Protein AF-0000000083312911 (afdb_homodimer)

Foldseek 3Di:
DCPPPPPDDPPPDPPPDDPDPPPPPCPPPPDDDDPDDDDPPDPPPCPPPLPQDDLVQLCVQLVHDSVLLVCLVVVHDDDDPSSNVSSVVSCVVSVHDDDCVVVCVVVLEDLEEEEEEADCVPQLNVLLVVLQQVQSVVVPHHYDYHHCVLPPVSLQVVLVVVVVVSYQEYAYAHSFLDCVSVVSCVVSLHAYEHAQWDRPPDFAAYQHAQLLQFLLVVLLVQVLLVFQFEAEEAEAPRIHSRVSSVNSNCVNCVVVVHDDDVVRYHYHHLALCRLQVVLLVQCPDVVRGQEYEYAADRSQNSNVVNCVVVVHDFNVRHFYAYEADHDPVVDPDDAHWYFHDDSSVSSNVSSVVSVVCSVPVVPPHHDYHYHYTDTDHGHRHHRDPPPDSDD/DCPPPPPDDPPPDPPPPDPDPPPPPPPPDPDDDDDDDDDPPDPPPCPPPLPQDDLVQLCVQLVHDSVLLVCLVVVHDDDDPSSNVSSVVSCVVSVHDDDCVVVCVVVLEDLEEEEEEADCVPQLNVLLVVLQQVQSVVVPHHYDYHHCVLPPVSLQVVLVVVVVVSYQEYAYAHSFLDCVSVVVCVVSVHAYEHAQWDRPPDFAAYQHAQLLQFLLVVLLVQVLLVFQFEAEEAEAPRIHSRVSSVNSNCVNCVVVPHDDDVVRYHYHHLALCRLQVVLLVQCPDVVRGQEYEYAADRSQNSNCVNCVVVVHDFNVRHFYAYEADHDPVVDPDDAHWYFHDDSSVSSNVSSVVSVVCSVPVVPPHHDYHYHYTDTDHGHRHHRDPPPDSDD

Sequence (782 aa):
MRFGLIVWSRDGMLTICYYTPCPIECQVAFRGGGSLPGGPPDPPNGAGESKMATIRDVAERAGVAPITVSRVLNNSGYFSEETRRRVEKAAAELQYVPNQLARSLRSNRTDTLALVLTDITNPFWTTVARAVEDTAATQGFNVILCNTDEQEEKQLQYVSVLLRKRVDGFLLVPVSHNVEPITMIRQQGVPVVVLDRDIPELEADVVRCASEEGAYELIRYLIGLGHRDIAVITGPEVVSTAQERVNGYRRALAEHGLPVNPERIFFGNYTVESGYELARGVLQRQPRPTALFAGNNFIAIGALKAIREAGLQVPQDISLVSFDDLPPTLVVDPFLTVAAQSPYELGRQATELLLRRIAEPESCDWQKIVLPTELVVRRSCQAVAGERLGDMRFGLIVWSRDGMLTICYYTPCPIECQVAFRGGGSLPGGPPDPPNGAGESKMATIRDVAERAGVAPITVSRVLNNSGYFSEETRRRVEKAAAELQYVPNQLARSLRSNRTDTLALVLTDITNPFWTTVARAVEDTAATQGFNVILCNTDEQEEKQLQYVSVLLRKRVDGFLLVPVSHNVEPITMIRQQGVPVVVLDRDIPELEADVVRCASEEGAYELIRYLIGLGHRDIAVITGPEVVSTAQERVNGYRRALAEHGLPVNPERIFFGNYTVESGYELARGVLQRQPRPTALFAGNNFIAIGALKAIREAGLQVPQDISLVSFDDLPPTLVVDPFLTVAAQSPYELGRQATELLLRRIAEPESCDWQKIVLPTELVVRRSCQAVAGERLGD

Organism: NCBI:txid1204385

Nearest PDB structures (foldseek):
  3qk7-assembly1_A  TM=8.324E-01  e=6.141E-20  Yersinia pestis
  3d8u-assembly1_B  TM=8.541E-01  e=1.098E-15  Vibrio parahaemolyticus
  3d8u-assembly1_A  TM=8.310E-01  e=6.867E-16  Vibrio parahaemolyticus
  7cdx-assembly1_B  TM=8.319E-01  e=2.390E-16  Agrobacterium tumefaciens A6
  3gv0-assembly1_A  TM=8.562E-01  e=2.494E-15  Agrobacterium fabrum str. C58

Solvent-accessible surface area (backbone atoms only — not comparable to full-atom values): 42448 Å² total; per-residue (Å²): 135,84,78,71,80,76,78,78,66,84,67,87,67,89,65,83,76,70,89,67,83,75,73,79,78,77,74,79,79,80,76,83,78,81,73,81,76,76,74,78,75,75,72,78,75,71,76,59,74,79,67,77,54,45,66,60,54,31,9,63,67,40,70,48,54,49,67,54,45,50,25,54,78,62,70,39,85,89,76,52,70,66,55,43,50,38,39,51,50,30,24,58,76,53,63,46,68,65,63,39,46,63,52,18,61,76,67,70,42,62,53,28,34,36,39,38,36,44,50,57,76,40,65,60,43,24,38,18,51,50,23,31,41,56,52,33,44,78,74,67,28,46,34,34,59,42,68,27,70,62,32,63,68,50,42,47,50,49,53,54,53,44,56,23,62,38,45,47,30,37,39,36,41,68,62,38,62,70,57,60,62,59,50,57,40,47,74,71,69,36,48,58,26,30,34,62,39,60,45,85,94,58,89,51,29,30,34,27,57,38,42,28,59,31,30,20,52,53,43,42,52,44,42,65,30,49,50,82,47,62,30,37,40,30,24,43,74,63,29,44,52,33,46,30,29,49,49,11,40,48,49,34,32,51,77,68,73,40,82,84,57,71,90,34,56,41,72,41,42,84,30,34,66,41,16,22,55,52,37,45,54,49,67,67,37,84,81,54,49,50,29,39,38,19,53,26,56,32,18,34,38,13,28,51,44,33,38,47,74,70,73,47,45,73,21,86,64,29,18,41,36,24,30,45,60,79,58,72,74,76,44,75,73,81,37,65,19,22,25,28,63,53,42,42,58,51,20,34,52,39,44,53,51,44,52,49,38,59,75,38,71,79,62,77,77,69,44,77,48,70,40,72,50,41,82,43,86,52,58,16,55,58,60,40,89,86,50,69,72,74,128,136,83,78,72,80,77,77,78,67,84,68,87,67,88,66,80,77,67,90,67,87,71,78,78,77,78,76,78,78,82,80,85,81,83,76,80,77,74,76,78,75,74,70,80,74,71,72,60,74,80,68,76,55,43,64,60,54,32,9,61,68,40,70,48,54,48,67,55,43,52,24,54,77,62,73,39,85,89,78,52,70,66,56,43,49,38,38,51,50,28,24,56,76,53,64,46,66,67,63,40,46,64,53,18,61,73,68,69,43,62,52,27,33,37,40,38,35,44,51,58,77,40,68,59,43,25,36,19,50,49,23,31,42,55,53,34,44,77,74,66,27,46,33,35,59,44,68,27,71,62,32,64,69,50,42,47,50,49,52,52,53,41,56,22,62,38,45,47,29,36,41,35,40,68,64,38,63,70,57,60,61,60,50,56,39,48,74,72,70,36,47,59,26,31,35,62,39,59,44,85,95,58,90,52,31,32,33,28,56,38,41,28,60,31,30,19,51,54,44,42,52,43,42,67,30,50,49,82,45,62,31,37,42,29,23,41,73,62,30,45,52,32,46,29,29,50,48,12,40,48,49,35,32,51,78,68,74,40,81,84,58,72,91,34,58,42,70,41,43,85,30,34,67,42,17,21,57,53,36,47,55,49,67,66,38,84,81,54,49,51,27,38,37,20,54,26,57,31,19,35,39,12,28,50,44,33,37,46,74,70,73,46,45,72,22,86,63,30,18,42,37,24,29,46,62,78,59,72,73,77,43,76,74,82,38,63,19,21,26,27,63,52,42,44,58,50,20,35,51,40,44,52,52,41,52,48,38,59,76,38,70,80,63,76,77,68,45,76,46,71,40,74,49,41,83,43,87,52,58,15,55,60,60,39,89,87,52,70,71,77,130

Radius of gyration: 30.81 Å; Cα contacts (8 Å, |Δi|>4): 1421; chains: 2; bounding box: 105×80×67 Å

Secondary structure (DSSP, 8-state):
---------SSSS-----------------------------------------HHHHHHHHTS-HHHHHHHHTT-S---HHHHHHHHHHHHHHT----HHHHHHHHT---EEEEEES-TTSHHHHHHHHHHHHHHHHTT-EEEEEE-TT-HHHHHHHHHHHHHTT-SEEEE--SSS--HHHHHHHHTT--EEEES---TT---EEEEE-HHHHHHHHHHHHHHTT---EEEEES-TTSHHHHHHHHHHHHHHHHTT----GGGEEE--SSHHHHHHHHHHHHHSSSPPSEEEESSHHHHHHHHHHHHHTT--TTTT-EEEEES---TTT-SS---EEEE--HHHHHHHHHHHHHHHHH-TT-----EEEE--EEE--SS--PPTT-----/---------SSSS-----------------------------------------HHHHHHHHTS-HHHHHHHHTT-S---HHHHHHHHHHHHHTT----HHHHHHHHT---EEEEEES-TTSHHHHHHHHHHHHHHHHTT-EEEEEE-TT-HHHHHHHHHHHHHTT-SEEEE--SSS--HHHHHHHHTT--EEEES---TT---EEEEE-HHHHHHHHHHHHHHTT---EEEEES-TTSHHHHHHHHHHHHHHHHTT----GGGEEE--SSHHHHHHHHHHHHHSSSPPSEEEESSHHHHHHHHHHHHHTT--TTTT-EEEEES---TTT-SS---EEEE--HHHHHHHHHHHHHHHHH-TT-----EEEE--EEE--SS--PPTT-----

Structure (mmCIF, N/CA/C/O backbone):
data_AF-0000000083312911-model_v1
#
loop_
_entity.id
_entity.type
_entity.pdbx_description
1 polymer 'LacI family transcriptional regulator'
#
loop_
_atom_site.group_PDB
_atom_site.id
_atom_site.type_symbol
_atom_site.label_atom_id
_atom_site.label_alt_id
_atom_site.label_comp_id
_atom_site.label_asym_id
_atom_site.label_entity_id
_atom_site.label_seq_id
_atom_site.pdbx_PDB_ins_code
_atom_site.Cartn_x
_atom_site.Cartn_y
_atom_site.Cartn_z
_atom_site.occupancy
_atom_site.B_iso_or_equiv
_atom_site.auth_seq_id
_atom_site.auth_comp_id
_atom_site.auth_asym_id
_atom_site.auth_atom_id
_atom_site.pdbx_PDB_model_num
ATOM 1 N N . MET A 1 1 ? -8.055 24.359 -15.984 1 21.16 1 MET A N 1
ATOM 2 C CA . MET A 1 1 ? -7.188 25.5 -15.695 1 21.16 1 MET A CA 1
ATOM 3 C C . MET A 1 1 ? -5.73 25.062 -15.578 1 21.16 1 MET A C 1
ATOM 5 O O . MET A 1 1 ? -5.402 24.203 -14.75 1 21.16 1 MET A O 1
ATOM 9 N N . ARG A 1 2 ? -5.023 25.016 -16.828 1 21.33 2 ARG A N 1
ATOM 10 C CA . ARG A 1 2 ? -3.84 24.297 -17.312 1 21.33 2 ARG A CA 1
ATOM 11 C C . ARG A 1 2 ? -2.568 24.891 -16.703 1 21.33 2 ARG A C 1
ATOM 13 O O . ARG A 1 2 ? -2.209 26.031 -16.984 1 21.33 2 ARG A O 1
ATOM 20 N N . PHE A 1 3 ? -2.457 24.719 -15.375 1 23.97 3 PHE A N 1
ATOM 21 C CA . PHE A 1 3 ? -1.395 25.422 -14.664 1 23.97 3 PHE A CA 1
ATOM 22 C C . PHE A 1 3 ? -0.025 24.969 -15.164 1 23.97 3 PHE A C 1
ATOM 24 O O . PHE A 1 3 ? 0.288 23.781 -15.164 1 23.97 3 PHE A O 1
ATOM 31 N N . GLY A 1 4 ? 0.375 25.562 -16.312 1 23.55 4 GLY A N 1
ATOM 32 C CA . GLY A 1 4 ? 1.626 25.281 -16.984 1 23.55 4 GLY A CA 1
ATOM 33 C C . GLY A 1 4 ? 2.85 25.641 -16.172 1 23.55 4 GLY A C 1
ATOM 34 O O . GLY A 1 4 ? 2.918 26.734 -15.609 1 23.55 4 GLY A O 1
ATOM 35 N N . LEU A 1 5 ? 3.398 24.688 -15.523 1 26.28 5 LEU A N 1
ATOM 36 C CA . LEU A 1 5 ? 4.578 24.906 -14.695 1 26.28 5 LEU A CA 1
ATOM 37 C C . LEU A 1 5 ? 5.754 25.391 -15.539 1 26.28 5 LEU A C 1
ATOM 39 O O . LEU A 1 5 ? 6.172 24.703 -16.469 1 26.28 5 LEU A O 1
ATOM 43 N N . ILE A 1 6 ? 5.84 26.672 -15.719 1 26.27 6 ILE A N 1
ATOM 44 C CA . ILE A 1 6 ? 6.883 27.328 -16.516 1 26.27 6 ILE A CA 1
ATOM 45 C C . ILE A 1 6 ? 8.227 27.203 -15.789 1 26.27 6 ILE A C 1
ATOM 47 O O . ILE A 1 6 ? 8.375 27.672 -14.664 1 26.27 6 ILE A O 1
ATOM 51 N N . VAL A 1 7 ? 8.891 26.156 -15.992 1 25.22 7 VAL A N 1
ATOM 52 C CA . VAL A 1 7 ? 10.18 25.906 -15.359 1 25.22 7 VAL A CA 1
ATOM 53 C C . VAL A 1 7 ? 11.242 26.797 -16 1 25.22 7 VAL A C 1
ATOM 55 O O . VAL A 1 7 ? 11.453 26.734 -17.219 1 25.22 7 VAL A O 1
ATOM 58 N N . TRP A 1 8 ? 11.375 27.875 -15.43 1 24.92 8 TRP A N 1
ATOM 59 C CA . TRP A 1 8 ? 12.258 28.938 -15.914 1 24.92 8 TRP A CA 1
ATOM 60 C C . TRP A 1 8 ? 13.719 28.5 -15.828 1 24.92 8 TRP A C 1
ATOM 62 O O . TRP A 1 8 ? 14.18 28.047 -14.781 1 24.92 8 TRP A O 1
ATOM 72 N N . SER A 1 9 ? 14.242 28.031 -17 1 24.84 9 SER A N 1
ATOM 73 C CA . SER A 1 9 ? 15.664 27.703 -17.047 1 24.84 9 SER A CA 1
ATOM 74 C C . SER A 1 9 ? 16.516 28.953 -16.828 1 24.84 9 SER A C 1
ATOM 76 O O . SER A 1 9 ? 16.094 30.062 -17.156 1 24.84 9 SER A O 1
ATOM 78 N N . ARG A 1 10 ? 17.469 28.984 -16.078 1 27.34 10 ARG A N 1
ATOM 79 C CA . ARG A 1 10 ? 18.297 30.109 -15.664 1 27.34 10 ARG A CA 1
ATOM 80 C C . ARG A 1 10 ? 18.688 30.969 -16.859 1 27.34 10 ARG A C 1
ATOM 82 O O . ARG A 1 10 ? 18.922 32.156 -16.734 1 27.34 10 ARG A O 1
ATOM 89 N N . ASP A 1 11 ? 19.328 30.266 -17.953 1 26.28 11 ASP A N 1
ATOM 90 C CA . ASP A 1 11 ? 20.031 31.109 -18.906 1 26.28 11 ASP A CA 1
ATOM 91 C C . ASP A 1 11 ? 19.047 31.797 -19.859 1 26.28 11 ASP A C 1
ATOM 93 O O . ASP A 1 11 ? 18.031 31.203 -20.234 1 26.28 11 ASP A O 1
ATOM 97 N N . GLY A 1 12 ? 18.594 33.031 -19.844 1 26.47 12 GLY A N 1
ATOM 98 C CA . GLY A 1 12 ? 17.688 33.938 -20.547 1 26.47 12 GLY A CA 1
ATOM 99 C C . GLY A 1 12 ? 17.078 33.312 -21.781 1 26.47 12 GLY A C 1
ATOM 100 O O . GLY A 1 12 ? 16.062 33.812 -22.297 1 26.47 12 GLY A O 1
ATOM 101 N N . MET A 1 13 ? 18.016 32.75 -22.734 1 24.28 13 MET A N 1
ATOM 102 C CA . MET A 1 13 ? 17.547 32.375 -24.078 1 24.28 13 MET A CA 1
ATOM 103 C C . MET A 1 13 ? 16.656 31.141 -24.016 1 24.28 13 MET A C 1
ATOM 105 O O . MET A 1 13 ? 16.875 30.266 -23.188 1 24.28 13 MET A O 1
ATOM 109 N N . LEU A 1 14 ? 15.391 31.188 -24.531 1 25.41 14 LEU A N 1
ATOM 110 C CA . LEU A 1 14 ? 14.43 30.094 -24.656 1 25.41 14 LEU A CA 1
ATOM 111 C C . LEU A 1 14 ? 15.07 28.906 -25.359 1 25.41 14 LEU A C 1
ATOM 113 O O . LEU A 1 14 ? 15.141 28.859 -26.594 1 25.41 14 LEU A O 1
ATOM 117 N N . THR A 1 15 ? 16.5 28.531 -25.172 1 22.83 15 THR A N 1
ATOM 118 C CA . THR A 1 15 ? 17 27.531 -26.109 1 22.83 15 THR A CA 1
ATOM 119 C C . THR A 1 15 ? 16.375 26.172 -25.812 1 22.83 15 THR A C 1
ATOM 121 O O . THR A 1 15 ? 16.312 25.734 -24.656 1 22.83 15 THR A O 1
ATOM 124 N N . ILE A 1 16 ? 15.469 25.719 -26.719 1 23.97 16 ILE A N 1
ATOM 125 C CA . ILE A 1 16 ? 15.008 24.344 -26.844 1 23.97 16 ILE A CA 1
ATOM 126 C C . ILE A 1 16 ? 16.219 23.406 -26.875 1 23.97 16 ILE A C 1
ATOM 128 O O . ILE A 1 16 ? 17.047 23.484 -27.781 1 23.97 16 ILE A O 1
ATOM 132 N N . CYS A 1 17 ? 17.016 23.25 -25.734 1 21.91 17 CYS A N 1
ATOM 133 C CA . CYS A 1 17 ? 18.312 22.594 -25.719 1 21.91 17 CYS A CA 1
ATOM 134 C C . CYS A 1 17 ? 18.203 21.156 -26.234 1 21.91 17 CYS A C 1
ATOM 136 O O . CYS A 1 17 ? 17.469 20.359 -25.688 1 21.91 17 CYS A O 1
ATOM 138 N N . TYR A 1 18 ? 18.328 21.031 -27.641 1 21.62 18 TYR A N 1
ATOM 139 C CA . TYR A 1 18 ? 18.703 19.734 -28.188 1 21.62 18 TYR A CA 1
ATOM 140 C C . TYR A 1 18 ? 20.031 19.266 -27.594 1 21.62 18 TYR A C 1
ATOM 142 O O . TYR A 1 18 ? 20.875 20.078 -27.203 1 21.62 18 TYR A O 1
ATOM 150 N N . TYR A 1 19 ? 20.156 18.047 -27.062 1 21.66 19 TYR A N 1
ATOM 151 C CA . TYR A 1 19 ? 21.172 17.328 -26.312 1 21.66 19 TYR A CA 1
ATOM 152 C C . TYR A 1 19 ? 22.5 17.344 -27.047 1 21.66 19 TYR A C 1
ATOM 154 O O . TYR A 1 19 ? 22.75 16.516 -27.938 1 21.66 19 TYR A O 1
ATOM 162 N N . THR A 1 20 ? 22.953 18.562 -27.672 1 20.86 20 THR A N 1
ATOM 163 C CA . THR A 1 20 ? 24.203 18.234 -28.359 1 20.86 20 THR A CA 1
ATOM 164 C C . THR A 1 20 ? 25.344 18.047 -27.375 1 20.86 20 THR A C 1
ATOM 166 O O . THR A 1 20 ? 25.406 18.734 -26.344 1 20.86 20 THR A O 1
ATOM 169 N N . PRO A 1 21 ? 26.234 17.016 -27.5 1 22.14 21 PRO A N 1
ATOM 170 C CA . PRO A 1 21 ? 27.328 16.406 -26.719 1 22.14 21 PRO A CA 1
ATOM 171 C C . PRO A 1 21 ? 28.469 17.391 -26.438 1 22.14 21 PRO A C 1
ATOM 173 O O . PRO A 1 21 ? 29.594 16.969 -26.203 1 22.14 21 PRO A O 1
ATOM 176 N N . CYS A 1 22 ? 28.141 18.703 -25.969 1 18.86 22 CYS A N 1
ATOM 177 C CA . CYS A 1 22 ? 29.25 19.641 -26.141 1 18.86 22 CYS A CA 1
ATOM 178 C C . CYS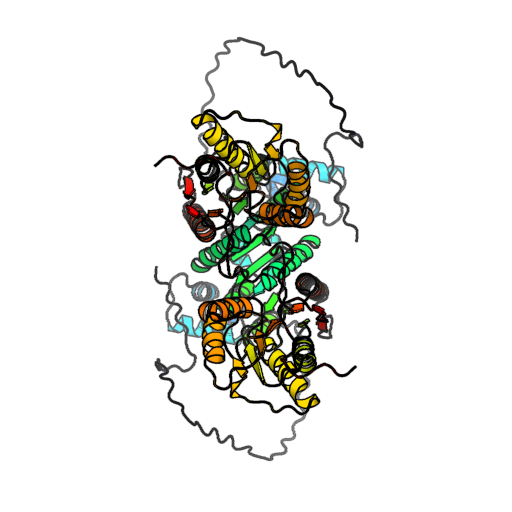 A 1 22 ? 30.391 19.328 -25.188 1 18.86 22 CYS A C 1
ATOM 180 O O . CYS A 1 22 ? 30.188 19.141 -24 1 18.86 22 CYS A O 1
ATOM 182 N N . PRO A 1 23 ? 31.578 18.984 -25.703 1 21.09 23 PRO A N 1
ATOM 183 C CA . PRO A 1 23 ? 32.844 18.5 -25.094 1 21.09 23 PRO A CA 1
ATOM 184 C C . PRO A 1 23 ? 33.5 19.578 -24.234 1 21.09 23 PRO A C 1
ATOM 186 O O . PRO A 1 23 ? 34.656 19.391 -23.812 1 21.09 23 PRO A O 1
ATOM 189 N N . ILE A 1 24 ? 32.719 20.406 -23.422 1 18.89 24 ILE A N 1
ATOM 190 C CA . ILE A 1 24 ? 33.375 21.641 -23.016 1 18.89 24 ILE A CA 1
ATOM 191 C C . ILE A 1 24 ? 34.531 21.344 -22.094 1 18.89 24 ILE A C 1
ATOM 193 O O . ILE A 1 24 ? 34.375 20.609 -21.094 1 18.89 24 ILE A O 1
ATOM 197 N N . GLU A 1 25 ? 35.75 21.531 -22.562 1 20.16 25 GLU A N 1
ATOM 198 C CA . GLU A 1 25 ? 37.125 21.328 -22.078 1 20.16 25 GLU A CA 1
ATOM 199 C C . GLU A 1 25 ? 37.438 22.281 -20.922 1 20.16 25 GLU A C 1
ATOM 201 O O . GLU A 1 25 ? 37.562 23.5 -21.125 1 20.16 25 GLU A O 1
ATOM 206 N N . CYS A 1 26 ? 36.75 22.156 -19.766 1 18.5 26 CYS A N 1
ATOM 207 C CA . CYS A 1 26 ? 36.938 23.156 -18.734 1 18.5 26 CYS A CA 1
ATOM 208 C C . CYS A 1 26 ? 38.344 23.141 -18.188 1 18.5 26 CYS A C 1
ATOM 210 O O . CYS A 1 26 ? 38.812 22.141 -17.641 1 18.5 26 CYS A O 1
ATOM 212 N N . GLN A 1 27 ? 39.25 23.781 -18.828 1 18.78 27 GLN A N 1
ATOM 213 C CA . GLN A 1 27 ? 40.656 23.844 -18.484 1 18.78 27 GLN A CA 1
ATOM 214 C C . GLN A 1 27 ? 40.906 24.641 -17.203 1 18.78 27 GLN A C 1
ATOM 216 O O . GLN A 1 27 ? 40.75 25.859 -17.203 1 18.78 27 GLN A O 1
ATOM 221 N N . VAL A 1 28 ? 40.406 24.234 -16.109 1 19.45 28 VAL A N 1
ATOM 222 C CA . VAL A 1 28 ? 40.531 25.109 -14.953 1 19.45 28 VAL A CA 1
ATOM 223 C C . VAL A 1 28 ? 42 25.156 -14.523 1 19.45 28 VAL A C 1
ATOM 225 O O . VAL A 1 28 ? 42.625 24.109 -14.289 1 19.45 28 VAL A O 1
ATOM 228 N N . ALA A 1 29 ? 42.75 26.219 -14.93 1 19.3 29 ALA A N 1
ATOM 229 C CA . ALA A 1 29 ? 44.125 26.547 -14.641 1 19.3 29 ALA A CA 1
ATOM 230 C C . ALA A 1 29 ? 44.344 26.719 -13.141 1 19.3 29 ALA A C 1
ATOM 232 O O . ALA A 1 29 ? 43.656 27.5 -12.492 1 19.3 29 ALA A O 1
ATOM 233 N N . PHE A 1 30 ? 45 25.797 -12.406 1 19.02 30 PHE A N 1
ATOM 234 C CA . PHE A 1 30 ? 45.312 25.672 -10.984 1 19.02 30 PHE A CA 1
ATOM 235 C C . PHE A 1 30 ? 46.375 26.688 -10.586 1 19.02 30 PHE A C 1
ATOM 237 O O . PHE A 1 30 ? 47.562 26.516 -10.922 1 19.02 30 PHE A O 1
ATOM 244 N N . ARG A 1 31 ? 46.188 27.984 -10.844 1 18.94 31 ARG A N 1
ATOM 245 C CA . ARG A 1 31 ? 47.344 28.812 -10.492 1 18.94 31 ARG A CA 1
ATOM 246 C C . ARG A 1 31 ? 47.656 28.688 -9.008 1 18.94 31 ARG A C 1
ATOM 248 O O . ARG A 1 31 ? 46.781 28.484 -8.188 1 18.94 31 ARG A O 1
ATOM 255 N N . GLY A 1 32 ? 49.031 28.672 -8.664 1 17.83 32 GLY A N 1
ATOM 256 C CA . GLY A 1 32 ? 49.906 28.297 -7.594 1 17.83 32 GLY A CA 1
ATOM 257 C C . GLY A 1 32 ? 49.75 29.141 -6.34 1 17.83 32 GLY A C 1
ATOM 258 O O . GLY A 1 32 ? 48.688 29.734 -6.133 1 17.83 32 GLY A O 1
ATOM 259 N N . GLY A 1 33 ? 50.812 29.969 -5.895 1 19.25 33 GLY A N 1
ATOM 260 C CA . GLY A 1 33 ? 51.656 29.828 -4.723 1 19.25 33 GLY A CA 1
ATOM 261 C C . GLY A 1 33 ? 51.281 30.781 -3.6 1 19.25 33 GLY A C 1
ATOM 262 O O . GLY A 1 33 ? 51.75 30.625 -2.465 1 19.25 33 GLY A O 1
ATOM 263 N N . GLY A 1 34 ? 50.75 32 -3.859 1 20.52 34 GLY A N 1
ATOM 264 C CA . GLY A 1 34 ? 51.406 33.031 -3.033 1 20.52 34 GLY A CA 1
ATOM 265 C C . GLY A 1 34 ? 51 32.938 -1.571 1 20.52 34 GLY A C 1
ATOM 266 O O . GLY A 1 34 ? 50 32.312 -1.233 1 20.52 34 GLY A O 1
ATOM 267 N N . SER A 1 35 ? 51.906 33.188 -0.636 1 22.33 35 SER A N 1
ATOM 268 C CA . SER A 1 35 ? 52.156 33 0.79 1 22.33 35 SER A CA 1
ATOM 269 C C . SER A 1 35 ? 51.219 33.875 1.631 1 22.33 35 SER A C 1
ATOM 271 O O . SER A 1 35 ? 51.312 33.875 2.859 1 22.33 35 SER A O 1
ATOM 273 N N . LEU A 1 36 ? 50.125 34.375 1.113 1 21.2 36 LEU A N 1
ATOM 274 C CA . LEU A 1 36 ? 49.844 35.625 1.842 1 21.2 36 LEU A CA 1
ATOM 275 C C . LEU A 1 36 ? 49.594 35.344 3.32 1 21.2 36 LEU A C 1
ATOM 277 O O . LEU A 1 36 ? 49.094 34.25 3.68 1 21.2 36 LEU A O 1
ATOM 281 N N . PRO A 1 37 ? 50.125 36.219 4.242 1 24.73 37 PRO A N 1
ATOM 282 C CA . PRO A 1 37 ? 50.438 36.156 5.668 1 24.73 37 PRO A CA 1
ATOM 283 C C . PRO A 1 37 ? 49.219 36.031 6.559 1 24.73 37 PRO A C 1
ATOM 285 O O . PRO A 1 37 ? 49.281 35.438 7.625 1 24.73 37 PRO A O 1
ATOM 288 N N . GLY A 1 38 ? 48.219 36.844 6.191 1 24.38 38 GLY A N 1
ATOM 289 C CA . GLY A 1 38 ? 47.625 37.594 7.293 1 24.38 38 GLY A CA 1
ATOM 290 C C . GLY A 1 38 ? 46.75 36.719 8.18 1 24.38 38 GLY A C 1
ATOM 291 O O . GLY A 1 38 ? 46.344 35.625 7.773 1 24.38 38 GLY A O 1
ATOM 292 N N . GLY A 1 39 ? 46.906 36.781 9.492 1 27.94 39 GLY A N 1
ATOM 293 C CA . GLY A 1 39 ? 46.375 36 10.594 1 27.94 39 GLY A CA 1
ATOM 294 C C . GLY A 1 39 ? 44.844 35.938 10.594 1 27.94 39 GLY A C 1
ATOM 295 O O . GLY A 1 39 ? 44.188 36.844 10.109 1 27.94 39 GLY A O 1
ATOM 296 N N . PRO A 1 40 ? 44.25 34.75 10.375 1 28.31 40 PRO A N 1
ATOM 297 C CA . PRO A 1 40 ? 42.812 34.688 10.141 1 28.31 40 PRO A CA 1
ATOM 298 C C . PRO A 1 40 ? 42 35.375 11.258 1 28.31 40 PRO A C 1
ATOM 300 O O . PRO A 1 40 ? 42.469 35.438 12.398 1 28.31 40 PRO A O 1
ATOM 303 N N . PRO A 1 41 ? 41.281 36.469 10.93 1 30.44 41 PRO A N 1
ATOM 304 C CA . PRO A 1 41 ? 40.5 37.125 11.977 1 30.44 41 PRO A CA 1
ATOM 305 C C . PRO A 1 41 ? 39.719 36.125 12.828 1 30.44 41 PRO A C 1
ATOM 307 O O . PRO A 1 41 ? 39.469 35 12.406 1 30.44 41 PRO A O 1
ATOM 310 N N . ASP A 1 42 ? 39.531 36.375 14.133 1 30.89 42 ASP A N 1
ATOM 311 C CA . ASP A 1 42 ? 38.875 35.656 15.219 1 30.89 42 ASP A CA 1
ATOM 312 C C . ASP A 1 42 ? 37.5 35.156 14.789 1 30.89 42 ASP A C 1
ATOM 314 O O . ASP A 1 42 ? 36.781 35.875 14.102 1 30.89 42 ASP A O 1
ATOM 318 N N . PRO A 1 43 ? 37.312 33.875 14.641 1 32.88 43 PRO A N 1
ATOM 319 C CA . PRO A 1 43 ? 36 33.406 14.164 1 32.88 43 PRO A CA 1
ATOM 320 C C . PRO A 1 43 ? 34.844 34 14.961 1 32.88 43 PRO A C 1
ATOM 322 O O . PRO A 1 43 ? 35 34.281 16.156 1 32.88 43 PRO A O 1
ATOM 325 N N . PRO A 1 44 ? 34.156 35.062 14.406 1 31.67 44 PRO A N 1
ATOM 326 C CA . PRO A 1 44 ? 33.094 35.594 15.258 1 31.67 44 PRO A CA 1
ATOM 327 C C . PRO A 1 44 ? 32.344 34.5 16.016 1 31.67 44 PRO A C 1
ATOM 329 O O . PRO A 1 44 ? 32.219 33.375 15.516 1 31.67 44 PRO A O 1
ATOM 332 N N . ASN A 1 45 ? 32.625 34.281 17.281 1 31.47 45 ASN A N 1
ATOM 333 C CA . ASN A 1 45 ? 32.062 33.375 18.266 1 31.47 45 ASN A CA 1
ATOM 334 C C . ASN A 1 45 ? 30.531 33.281 18.141 1 31.47 45 ASN A C 1
ATOM 336 O O . ASN A 1 45 ? 29.859 32.75 19.016 1 31.47 45 ASN A O 1
ATOM 340 N N . GLY A 1 46 ? 29.859 34.375 17.562 1 31.42 46 GLY A N 1
ATOM 341 C CA . GLY A 1 46 ? 28.422 34.312 17.797 1 31.42 46 GLY A CA 1
ATOM 342 C C . GLY A 1 46 ? 27.797 33.062 17.219 1 31.42 46 GLY A C 1
ATOM 343 O O . GLY A 1 46 ? 27.719 32.906 16 1 31.42 46 GLY A O 1
ATOM 344 N N . ALA A 1 47 ? 28 31.984 17.703 1 36.34 47 ALA A N 1
ATOM 345 C CA . ALA A 1 47 ? 27.172 30.828 17.359 1 36.34 47 ALA A CA 1
ATOM 346 C C . ALA A 1 47 ? 25.719 31.234 17.141 1 36.34 47 ALA A C 1
ATOM 348 O O . ALA A 1 47 ? 24.953 31.344 18.094 1 36.34 47 ALA A O 1
ATOM 349 N N . GLY A 1 48 ? 25.5 32.375 16.562 1 35.44 48 GLY A N 1
ATOM 350 C CA . GLY A 1 48 ? 24.094 32.688 16.344 1 35.44 48 GLY A CA 1
ATOM 351 C C . GLY A 1 48 ? 23.266 31.516 15.891 1 35.44 48 GLY A C 1
ATOM 352 O O . GLY A 1 48 ? 23.75 30.672 15.125 1 35.44 48 GLY A O 1
ATOM 353 N N . GLU A 1 49 ? 22.406 30.938 16.719 1 40.56 49 GLU A N 1
ATOM 354 C CA . GLU A 1 49 ? 21.328 30.031 16.312 1 40.56 49 GLU A CA 1
ATOM 355 C C . GLU A 1 49 ? 20.953 30.25 14.859 1 40.56 49 GLU A C 1
ATOM 357 O O . GLU A 1 49 ? 20.578 31.359 14.469 1 40.56 49 GLU A O 1
ATOM 362 N N . SER A 1 50 ? 21.641 29.891 13.961 1 47.69 50 SER A N 1
ATOM 363 C CA . SER A 1 50 ? 21.297 30 12.547 1 47.69 50 SER A CA 1
ATOM 364 C C . SER A 1 50 ? 19.781 30 12.344 1 47.69 50 SER A C 1
ATOM 366 O O . SER A 1 50 ? 19.125 28.969 12.5 1 47.69 50 SER A O 1
ATOM 368 N N . LYS A 1 51 ? 19.078 30.938 12.891 1 58.84 51 LYS A N 1
ATOM 369 C CA . LYS A 1 51 ? 17.656 31.203 12.742 1 58.84 51 LYS A CA 1
ATOM 370 C C . LYS A 1 51 ? 17.219 31.016 11.297 1 58.84 51 LYS A C 1
ATOM 372 O O . LYS A 1 51 ? 17.828 31.562 10.375 1 58.84 51 LYS A O 1
ATOM 377 N N . MET A 1 52 ? 16.375 29.875 10.977 1 69.88 52 MET A N 1
ATOM 378 C CA . MET A 1 52 ? 15.742 29.703 9.68 1 69.88 52 MET A CA 1
ATOM 379 C C . MET A 1 52 ? 15.234 31.031 9.133 1 69.88 52 MET A C 1
ATOM 381 O O . MET A 1 52 ? 14.742 31.859 9.891 1 69.88 52 MET A O 1
ATOM 385 N N . ALA A 1 53 ? 15.719 31.297 7.883 1 82.06 53 ALA A N 1
ATOM 386 C CA . ALA A 1 53 ? 15.312 32.531 7.23 1 82.06 53 ALA A CA 1
ATOM 387 C C . ALA A 1 53 ? 13.797 32.719 7.309 1 82.06 53 ALA A C 1
ATOM 389 O O . ALA A 1 53 ? 13.039 31.766 7.203 1 82.06 53 ALA A O 1
ATOM 390 N N . THR A 1 54 ? 13.406 33.875 7.648 1 85.06 54 THR A N 1
ATOM 391 C CA . THR A 1 54 ? 11.992 34.219 7.695 1 85.06 54 THR A CA 1
ATOM 392 C C . THR A 1 54 ? 11.586 34.969 6.438 1 85.06 54 THR A C 1
ATOM 394 O O . THR A 1 54 ? 12.438 35.344 5.633 1 85.06 54 THR A O 1
ATOM 397 N N . ILE A 1 55 ? 10.297 35.031 6.367 1 87.5 55 ILE A N 1
ATOM 398 C CA . ILE A 1 55 ? 9.758 35.781 5.23 1 87.5 55 ILE A CA 1
ATOM 399 C C . ILE A 1 55 ? 10.297 37.188 5.238 1 87.5 55 ILE A C 1
ATOM 401 O O . ILE A 1 55 ? 10.508 37.781 4.176 1 87.5 55 ILE A O 1
ATOM 405 N N . ARG A 1 56 ? 10.562 37.75 6.371 1 90.44 56 ARG A N 1
ATOM 406 C CA . ARG A 1 56 ? 11.117 39.094 6.496 1 90.44 56 ARG A CA 1
ATOM 407 C C . ARG A 1 56 ? 12.547 39.156 5.961 1 90.44 56 ARG A C 1
ATOM 409 O O . ARG A 1 56 ? 12.938 40.156 5.328 1 90.44 56 ARG A O 1
ATOM 416 N N . ASP A 1 57 ? 13.258 38.094 6.254 1 92.38 57 ASP A N 1
ATOM 417 C CA . ASP A 1 57 ? 14.625 38 5.742 1 92.38 57 ASP A CA 1
ATOM 418 C C . ASP A 1 57 ? 14.641 38 4.215 1 92.38 57 ASP A C 1
ATOM 420 O O . ASP A 1 57 ? 15.469 38.688 3.598 1 92.38 57 ASP A O 1
ATOM 424 N N . VAL A 1 58 ? 13.719 37.25 3.664 1 92.88 58 VAL A N 1
ATOM 425 C CA . VAL A 1 58 ? 13.617 37.188 2.209 1 92.88 58 VAL A CA 1
ATOM 426 C C . VAL A 1 58 ? 13.219 38.562 1.647 1 92.88 58 VAL A C 1
ATOM 428 O O . VAL A 1 58 ? 13.766 39 0.632 1 92.88 58 VAL A O 1
ATOM 431 N N . ALA A 1 59 ? 12.352 39.188 2.268 1 93.69 59 ALA A N 1
ATOM 432 C CA . ALA A 1 59 ? 11.883 40.5 1.85 1 93.69 59 ALA A CA 1
ATOM 433 C C . ALA A 1 59 ? 13.023 41.5 1.847 1 93.69 59 ALA A C 1
ATOM 435 O O . ALA A 1 59 ? 13.188 42.281 0.889 1 93.69 59 ALA A O 1
ATOM 436 N N . GLU A 1 60 ? 13.711 41.531 2.871 1 94.12 60 GLU A N 1
ATOM 437 C CA . GLU A 1 60 ? 14.852 42.438 3.002 1 94.12 60 GLU A CA 1
ATOM 438 C C . GLU A 1 60 ? 15.883 42.188 1.906 1 94.12 60 GLU A C 1
ATOM 440 O O . GLU A 1 60 ? 16.375 43.125 1.286 1 94.12 60 GLU A O 1
ATOM 445 N N . ARG A 1 61 ? 16.109 40.969 1.728 1 94.06 61 ARG A N 1
ATOM 446 C CA . ARG A 1 61 ? 17.125 40.594 0.738 1 94.06 61 ARG A CA 1
ATOM 447 C C . ARG A 1 61 ? 16.656 40.938 -0.673 1 94.06 61 ARG A C 1
ATOM 449 O O . ARG A 1 61 ? 17.453 41.344 -1.525 1 94.06 61 ARG A O 1
ATOM 456 N N . ALA A 1 62 ? 15.469 40.688 -0.959 1 94.44 62 ALA A N 1
ATOM 457 C CA . ALA A 1 62 ? 14.898 40.938 -2.283 1 94.44 62 ALA A CA 1
ATOM 458 C C . ALA A 1 62 ? 14.539 42.406 -2.475 1 94.44 62 ALA A C 1
ATOM 460 O O . ALA A 1 62 ? 14.281 42.844 -3.596 1 94.44 62 ALA A O 1
ATOM 461 N N . GLY A 1 63 ? 14.477 43.156 -1.467 1 94.44 63 GLY A N 1
ATOM 462 C CA . GLY A 1 63 ? 14.133 44.562 -1.528 1 94.44 63 GLY A CA 1
ATOM 463 C C . GLY A 1 63 ? 12.656 44.812 -1.738 1 94.44 63 GLY A C 1
ATOM 464 O O . GLY A 1 63 ? 12.266 45.719 -2.498 1 94.44 63 GLY A O 1
ATOM 465 N N . VAL A 1 64 ? 11.891 43.969 -1.214 1 94.75 64 VAL A N 1
ATOM 466 C CA . VAL A 1 64 ? 10.445 44.125 -1.355 1 94.75 64 VAL A CA 1
ATOM 467 C C . VAL A 1 64 ? 9.773 43.969 0.009 1 94.75 64 VAL A C 1
ATOM 469 O O . VAL A 1 64 ? 10.445 43.688 1.009 1 94.75 64 VAL A O 1
ATOM 472 N N . ALA A 1 65 ? 8.492 44.281 0.083 1 91.69 65 ALA A N 1
ATOM 473 C CA . ALA A 1 65 ? 7.719 44.062 1.305 1 91.69 65 ALA A CA 1
ATOM 474 C C . ALA A 1 65 ? 7.426 42.594 1.527 1 91.69 65 ALA A C 1
ATOM 476 O O . ALA A 1 65 ? 7.344 41.812 0.571 1 91.69 65 ALA A O 1
ATOM 477 N N . PRO A 1 66 ? 7.23 42.188 2.832 1 91.5 66 PRO A N 1
ATOM 478 C CA . PRO A 1 66 ? 6.926 40.781 3.135 1 91.5 66 PRO A CA 1
ATOM 479 C C . PRO A 1 66 ? 5.68 40.281 2.408 1 91.5 66 PRO A C 1
ATOM 481 O O . PRO A 1 66 ? 5.645 39.125 1.961 1 91.5 66 PRO A O 1
ATOM 484 N N . ILE A 1 67 ? 4.758 41.125 2.211 1 89.69 67 ILE A N 1
ATOM 485 C CA . ILE A 1 67 ? 3.518 40.75 1.548 1 89.69 67 ILE A CA 1
ATOM 486 C C . ILE A 1 67 ? 3.807 40.375 0.095 1 89.69 67 ILE A C 1
ATOM 488 O O . ILE A 1 67 ? 3.176 39.469 -0.459 1 89.69 67 ILE A O 1
ATOM 492 N N . THR A 1 68 ? 4.734 41.062 -0.466 1 90.12 68 THR A N 1
ATOM 493 C CA . THR A 1 68 ? 5.121 40.781 -1.843 1 90.12 68 THR A CA 1
ATOM 494 C C . THR A 1 68 ? 5.797 39.406 -1.946 1 90.12 68 THR A C 1
ATOM 496 O O . THR A 1 68 ? 5.582 38.688 -2.912 1 90.12 68 THR A O 1
ATOM 499 N N . VAL A 1 69 ? 6.586 39.094 -0.932 1 90.62 69 VAL A N 1
ATOM 500 C CA . VAL A 1 69 ? 7.234 37.781 -0.88 1 90.62 69 VAL A CA 1
ATOM 501 C C . VAL A 1 69 ? 6.176 36.688 -0.808 1 90.62 69 VAL A C 1
ATOM 503 O O . VAL A 1 69 ? 6.246 35.688 -1.542 1 90.62 69 VAL A O 1
ATOM 506 N N . SER A 1 70 ? 5.234 36.906 0 1 85.69 70 SER A N 1
ATOM 507 C CA . SER A 1 70 ? 4.16 35.938 0.166 1 85.69 70 SER A CA 1
ATOM 508 C C . SER A 1 70 ? 3.395 35.719 -1.138 1 85.69 70 SER A C 1
ATOM 510 O O . SER A 1 70 ? 3.123 34.594 -1.532 1 85.69 70 SER A O 1
ATOM 512 N N . ARG A 1 71 ? 3.109 36.781 -1.787 1 86.12 71 ARG A N 1
ATOM 513 C CA . ARG A 1 71 ? 2.373 36.719 -3.047 1 86.12 71 ARG A CA 1
ATOM 514 C C . ARG A 1 71 ? 3.166 35.969 -4.105 1 86.12 71 ARG A C 1
ATOM 516 O O . ARG A 1 71 ? 2.609 35.125 -4.824 1 86.12 71 ARG A O 1
ATOM 523 N N . VAL A 1 72 ? 4.422 36.188 -4.152 1 86.88 72 VAL A N 1
ATOM 524 C CA . VAL A 1 72 ? 5.277 35.562 -5.156 1 86.88 72 VAL A CA 1
ATOM 525 C C . VAL A 1 72 ? 5.406 34.094 -4.875 1 86.88 72 VAL A C 1
ATOM 527 O O . VAL A 1 72 ? 5.234 33.25 -5.773 1 86.88 72 VAL A O 1
ATOM 530 N N . LEU A 1 73 ? 5.641 33.75 -3.615 1 83.75 73 LEU A N 1
ATOM 531 C CA . LEU A 1 73 ? 5.926 32.375 -3.26 1 83.75 73 LEU A CA 1
ATOM 532 C C . LEU A 1 73 ? 4.656 31.531 -3.309 1 83.75 73 LEU A C 1
ATOM 534 O O . LEU A 1 73 ? 4.719 30.312 -3.516 1 83.75 73 LEU A O 1
ATOM 538 N N . ASN A 1 74 ? 3.531 32.219 -3.188 1 77.12 74 ASN A N 1
ATOM 539 C CA . ASN A 1 74 ? 2.264 31.5 -3.264 1 77.12 74 ASN A CA 1
ATOM 540 C C . ASN A 1 74 ? 1.573 31.719 -4.605 1 77.12 74 ASN A C 1
ATOM 542 O O . ASN A 1 74 ? 0.45 31.266 -4.816 1 77.12 74 ASN A O 1
ATOM 546 N N . ASN A 1 75 ? 2.271 32.344 -5.422 1 79.06 75 ASN A N 1
ATOM 547 C CA . ASN A 1 75 ? 1.758 32.688 -6.742 1 79.06 75 ASN A CA 1
ATOM 548 C C . ASN A 1 75 ? 0.347 33.281 -6.656 1 79.06 75 ASN A C 1
ATOM 550 O O . ASN A 1 75 ? -0.562 32.812 -7.344 1 79.06 75 ASN A O 1
ATOM 554 N N . SER A 1 76 ? 0.257 34.094 -5.766 1 77.5 76 SER A N 1
ATOM 555 C CA . SER A 1 76 ? -1.028 34.75 -5.562 1 77.5 76 SER A CA 1
ATOM 556 C C . SER A 1 76 ? -0.912 36.25 -5.746 1 77.5 76 SER A C 1
ATOM 558 O O . SER A 1 76 ? 0.122 36.844 -5.43 1 77.5 76 SER A O 1
ATOM 560 N N . GLY A 1 77 ? -1.913 36.812 -6.398 1 79.31 77 GLY A N 1
ATOM 561 C CA . GLY A 1 77 ? -1.928 38.25 -6.605 1 79.31 77 GLY A CA 1
ATOM 562 C C . GLY A 1 77 ? -1.065 38.719 -7.77 1 79.31 77 GLY A C 1
ATOM 563 O O . GLY A 1 77 ? -0.777 37.906 -8.672 1 79.31 77 GLY A O 1
ATOM 564 N N . TYR A 1 78 ? -0.794 40.031 -7.824 1 85.31 78 TYR A N 1
ATOM 565 C CA . TYR A 1 78 ? -0.049 40.594 -8.938 1 85.31 78 TYR A CA 1
ATOM 566 C C . TYR A 1 78 ? 1.394 40.875 -8.547 1 85.31 78 TYR A C 1
ATOM 568 O O . TYR A 1 78 ? 1.653 41.375 -7.441 1 85.31 78 TYR A O 1
ATOM 576 N N . PHE A 1 79 ? 2.303 40.438 -9.336 1 89.12 79 PHE A N 1
ATOM 577 C CA . PHE A 1 79 ? 3.715 40.781 -9.234 1 89.12 79 PHE A CA 1
ATOM 578 C C . PHE A 1 79 ? 4.398 40.719 -10.594 1 89.12 79 PHE A C 1
ATOM 580 O O . PHE A 1 79 ? 3.92 40 -11.484 1 89.12 79 PHE A O 1
ATOM 587 N N . SER A 1 80 ? 5.387 41.531 -10.766 1 91.06 80 SER A N 1
ATOM 588 C CA . SER A 1 80 ? 6.129 41.531 -12.023 1 91.06 80 SER A CA 1
ATOM 589 C C . SER A 1 80 ? 7.09 40.344 -12.094 1 91.06 80 SER A C 1
ATOM 591 O O . SER A 1 80 ? 7.426 39.75 -11.07 1 91.06 80 SER A O 1
ATOM 593 N N . GLU A 1 81 ? 7.484 40.094 -13.297 1 92.38 81 GLU A N 1
ATOM 594 C CA . GLU A 1 81 ? 8.453 39 -13.516 1 92.38 81 GLU A CA 1
ATOM 595 C C . GLU A 1 81 ? 9.781 39.344 -12.828 1 92.38 81 GLU A C 1
ATOM 597 O O . GLU A 1 81 ? 10.461 38.438 -12.336 1 92.38 81 GLU A O 1
ATOM 602 N N . GLU A 1 82 ? 10.102 40.531 -12.922 1 92.38 82 GLU A N 1
ATOM 603 C CA . GLU A 1 82 ? 11.336 40.938 -12.266 1 92.38 82 GLU A CA 1
ATOM 604 C C . GLU A 1 82 ? 11.266 40.719 -10.758 1 92.38 82 GLU A C 1
ATOM 606 O O . GLU A 1 82 ? 12.219 40.219 -10.156 1 92.38 82 GLU A O 1
ATOM 611 N N . THR A 1 83 ? 10.211 41.125 -10.195 1 93.25 83 THR A N 1
ATOM 612 C CA . THR A 1 83 ? 10.008 40.906 -8.766 1 93.25 83 THR A CA 1
ATOM 613 C C . THR A 1 83 ? 10.055 39.438 -8.422 1 93.25 83 THR A C 1
ATOM 615 O O . THR A 1 83 ? 10.641 39.031 -7.406 1 93.25 83 THR A O 1
ATOM 618 N N . ARG A 1 84 ? 9.406 38.625 -9.148 1 93.44 84 ARG A N 1
ATOM 619 C CA . ARG A 1 84 ? 9.414 37.188 -8.961 1 93.44 84 ARG A CA 1
ATOM 620 C C . ARG A 1 84 ? 10.844 36.656 -8.922 1 93.44 84 ARG A C 1
ATOM 622 O O . ARG A 1 84 ? 11.203 35.875 -8.023 1 93.44 84 ARG A O 1
ATOM 629 N N . ARG A 1 85 ? 11.57 37.031 -9.883 1 93.25 85 ARG A N 1
ATOM 630 C CA . ARG A 1 85 ? 12.945 36.562 -9.977 1 93.25 85 ARG A CA 1
ATOM 631 C C . ARG A 1 85 ? 13.75 36.969 -8.742 1 93.25 85 ARG A C 1
ATOM 633 O O . ARG A 1 85 ? 14.516 36.156 -8.211 1 93.25 85 ARG A O 1
ATOM 640 N N . ARG A 1 86 ? 13.617 38.188 -8.344 1 93.31 86 ARG A N 1
ATOM 641 C CA . ARG A 1 86 ? 14.344 38.688 -7.18 1 93.31 86 ARG A CA 1
ATOM 642 C C . ARG A 1 86 ? 13.961 37.906 -5.926 1 93.31 86 ARG A C 1
ATOM 644 O O . ARG A 1 86 ? 14.828 37.531 -5.125 1 93.31 86 ARG A O 1
ATOM 651 N N . VAL A 1 87 ? 12.734 37.719 -5.82 1 93.19 87 VAL A N 1
ATOM 652 C CA . VAL A 1 87 ? 12.227 37.031 -4.637 1 93.19 87 VAL A CA 1
ATOM 653 C C . VAL A 1 87 ? 12.68 35.594 -4.648 1 93.19 87 VAL A C 1
ATOM 655 O O . VAL A 1 87 ? 13.141 35.062 -3.631 1 93.19 87 VAL A O 1
ATOM 658 N N . GLU A 1 88 ? 12.547 35 -5.727 1 92 88 GLU A N 1
ATOM 659 C CA . GLU A 1 88 ? 12.953 33.594 -5.848 1 92 88 GLU A CA 1
ATOM 660 C C . GLU A 1 88 ? 14.453 33.438 -5.605 1 92 88 GLU A C 1
ATOM 662 O O . GLU A 1 88 ? 14.891 32.469 -4.973 1 92 88 GLU A O 1
ATOM 667 N N . LYS A 1 89 ? 15.203 34.312 -6.18 1 92.06 89 LYS A N 1
ATOM 668 C CA . LYS A 1 89 ? 16.641 34.312 -5.953 1 92.06 89 LYS A CA 1
ATOM 669 C C . LYS A 1 89 ? 16.969 34.469 -4.473 1 92.06 89 LYS A C 1
ATOM 671 O O . LYS A 1 89 ? 17.797 33.75 -3.926 1 92.06 89 LYS A O 1
ATOM 676 N N . ALA A 1 90 ? 16.391 35.469 -3.865 1 92.69 90 ALA A N 1
ATOM 677 C CA . ALA A 1 90 ? 16.609 35.719 -2.441 1 92.69 90 ALA A CA 1
ATOM 678 C C . ALA A 1 90 ? 16.219 34.5 -1.605 1 92.69 90 ALA A C 1
ATOM 680 O O . ALA A 1 90 ? 16.938 34.125 -0.673 1 92.69 90 ALA A O 1
ATOM 681 N N . ALA A 1 91 ? 15.109 33.906 -1.963 1 90.38 91 ALA A N 1
ATOM 682 C CA . ALA A 1 91 ? 14.641 32.719 -1.246 1 90.38 91 ALA A CA 1
ATOM 683 C C . ALA A 1 91 ? 15.633 31.562 -1.387 1 90.38 91 ALA A C 1
ATOM 685 O O . ALA A 1 91 ? 15.914 30.859 -0.416 1 90.38 91 ALA A O 1
ATOM 686 N N . ALA A 1 92 ? 16.109 31.438 -2.5 1 87.31 92 ALA A N 1
ATOM 687 C CA . ALA A 1 92 ? 17.078 30.375 -2.773 1 87.31 92 ALA A CA 1
ATOM 688 C C . ALA A 1 92 ? 18.375 30.594 -1.996 1 87.31 92 ALA A C 1
ATOM 690 O O . ALA A 1 92 ? 18.922 29.656 -1.409 1 87.31 92 ALA A O 1
ATOM 691 N N . GLU A 1 93 ? 18.812 31.797 -2.031 1 89.31 93 GLU A N 1
ATOM 692 C CA . GLU A 1 93 ? 20.062 32.156 -1.354 1 89.31 93 GLU A CA 1
ATOM 693 C C . GLU A 1 93 ? 19.953 31.922 0.153 1 89.31 93 GLU A C 1
ATOM 695 O O . GLU A 1 93 ? 20.906 31.5 0.797 1 89.31 93 GLU A O 1
ATOM 700 N N . LEU A 1 94 ? 18.812 32.188 0.587 1 90.31 94 LEU A N 1
ATOM 701 C CA . LEU A 1 94 ? 18.609 32.062 2.025 1 90.31 94 LEU A CA 1
ATOM 702 C C . LEU A 1 94 ? 18.094 30.672 2.385 1 90.31 94 LEU A C 1
ATOM 704 O O . LEU A 1 94 ? 17.891 30.375 3.562 1 90.31 94 LEU A O 1
ATOM 708 N N . GLN A 1 95 ? 17.844 29.938 1.356 1 86.88 95 GLN A N 1
ATOM 709 C CA . GLN A 1 95 ? 17.281 28.609 1.539 1 86.88 95 GLN A CA 1
ATOM 710 C C . GLN A 1 95 ? 15.961 28.672 2.312 1 86.88 95 GLN A C 1
ATOM 712 O O . GLN A 1 95 ? 15.742 27.891 3.242 1 86.88 95 GLN A O 1
ATOM 717 N N . TYR A 1 96 ? 15.211 29.656 1.909 1 87.69 96 TYR A N 1
ATOM 718 C CA . TYR A 1 96 ? 13.945 29.906 2.584 1 87.69 96 TYR A CA 1
ATOM 719 C C . TYR A 1 96 ? 12.859 28.969 2.064 1 87.69 96 TYR A C 1
ATOM 721 O O . TYR A 1 96 ? 12.688 28.812 0.852 1 87.69 96 TYR A O 1
ATOM 729 N N . VAL A 1 97 ? 12.242 28.25 3.033 1 85.56 97 VAL A N 1
ATOM 730 C CA . VAL A 1 97 ? 11.07 27.438 2.721 1 85.56 97 VAL A CA 1
ATOM 731 C C . VAL A 1 97 ? 9.844 28.016 3.418 1 85.56 97 VAL A C 1
ATOM 733 O O . VAL A 1 97 ? 9.828 28.172 4.645 1 85.56 97 VAL A O 1
ATOM 736 N N . PRO A 1 98 ? 8.828 28.438 2.57 1 85.06 98 PRO A N 1
ATOM 737 C CA . PRO A 1 98 ? 7.617 29 3.189 1 85.06 98 PRO A CA 1
ATOM 738 C C . PRO A 1 98 ? 6.973 28.031 4.184 1 85.06 98 PRO A C 1
ATOM 740 O O . PRO A 1 98 ? 6.965 26.828 3.959 1 85.06 98 PRO A O 1
ATOM 743 N N . ASN A 1 99 ? 6.512 28.641 5.297 1 85 99 ASN A N 1
ATOM 744 C CA . ASN A 1 99 ? 5.816 27.859 6.316 1 85 99 ASN A CA 1
ATOM 745 C C . ASN A 1 99 ? 4.32 27.766 6.027 1 85 99 ASN A C 1
ATOM 747 O O . ASN A 1 99 ? 3.586 28.734 6.215 1 85 99 ASN A O 1
ATOM 751 N N . GLN A 1 100 ? 3.914 26.656 5.637 1 87.75 100 GLN A N 1
ATOM 752 C CA . GLN A 1 100 ? 2.521 26.469 5.25 1 87.75 100 GLN A CA 1
ATOM 753 C C . GLN A 1 100 ? 1.61 26.406 6.473 1 87.75 100 GLN A C 1
ATOM 755 O O . GLN A 1 100 ? 0.397 26.609 6.359 1 87.75 100 GLN A O 1
ATOM 760 N N . LEU A 1 101 ? 2.158 26.109 7.613 1 85.75 101 LEU A N 1
ATOM 761 C CA . LEU A 1 101 ? 1.348 26.047 8.82 1 85.75 101 LEU A CA 1
ATOM 762 C C . LEU A 1 101 ? 0.661 27.391 9.086 1 85.75 101 LEU A C 1
ATOM 764 O O . LEU A 1 101 ? -0.512 27.422 9.469 1 85.75 101 LEU A O 1
ATOM 768 N N . ALA A 1 102 ? 1.431 28.438 8.898 1 80.88 102 ALA A N 1
ATOM 769 C CA . ALA A 1 102 ? 0.87 29.766 9.117 1 80.88 102 ALA A CA 1
ATOM 770 C C . ALA A 1 102 ? -0.286 30.031 8.156 1 80.88 102 ALA A C 1
ATOM 772 O O . ALA A 1 102 ? -1.336 30.531 8.57 1 80.88 102 ALA A O 1
ATOM 773 N N . ARG A 1 103 ? -0.029 29.688 7.027 1 80.25 103 ARG A N 1
ATOM 774 C CA . ARG A 1 103 ? -1.066 29.859 6.016 1 80.25 103 ARG A CA 1
ATOM 775 C C . ARG A 1 103 ? -2.273 28.969 6.316 1 80.25 103 ARG A C 1
ATOM 777 O O . ARG A 1 103 ? -3.418 29.406 6.16 1 80.25 103 ARG A O 1
ATOM 784 N N . SER A 1 104 ? -2.014 27.781 6.676 1 88.56 104 SER A N 1
ATOM 785 C CA . SER A 1 104 ? -3.07 26.812 6.977 1 88.56 104 SER A CA 1
ATOM 786 C C . SER A 1 104 ? -3.926 27.281 8.148 1 88.56 104 SER A C 1
ATOM 788 O O . SER A 1 104 ? -5.141 27.078 8.164 1 88.56 104 SER A O 1
ATOM 790 N N . LEU A 1 105 ? -3.342 27.922 9.078 1 83 105 LEU A N 1
ATOM 791 C CA . LEU A 1 105 ? -4.07 28.422 10.234 1 83 105 LEU A CA 1
ATOM 792 C C . LEU A 1 105 ? -5.055 29.516 9.828 1 83 105 LEU A C 1
ATOM 794 O O . LEU A 1 105 ? -6.176 29.578 10.336 1 83 105 LEU A O 1
ATOM 798 N N . ARG A 1 106 ? -4.637 30.266 8.922 1 79.06 106 ARG A N 1
ATOM 799 C CA . ARG A 1 106 ? -5.469 31.375 8.453 1 79.06 106 ARG A CA 1
ATOM 800 C C . ARG A 1 106 ? -6.605 30.859 7.574 1 79.06 106 ARG A C 1
ATOM 802 O O . ARG A 1 106 ? -7.75 31.312 7.715 1 79.06 106 ARG A O 1
ATOM 809 N N . SER A 1 107 ? -6.27 29.938 6.719 1 82.31 107 SER A N 1
ATOM 810 C CA . SER A 1 107 ? -7.242 29.469 5.738 1 82.31 107 SER A CA 1
ATOM 811 C C . SER A 1 107 ? -8.047 28.297 6.281 1 82.31 107 SER A C 1
ATOM 813 O O . SER A 1 107 ? -9.078 27.922 5.711 1 82.31 107 SER A O 1
ATOM 815 N N . ASN A 1 108 ? -7.547 27.688 7.32 1 83.75 108 ASN A N 1
ATOM 816 C CA . ASN A 1 108 ? -8.094 26.438 7.848 1 83.75 108 ASN A CA 1
ATOM 817 C C . ASN A 1 108 ? -8.062 25.328 6.809 1 83.75 108 ASN A C 1
ATOM 819 O O . ASN A 1 108 ? -9.016 24.547 6.688 1 83.75 108 ASN A O 1
ATOM 823 N N . ARG A 1 109 ? -7.066 25.406 5.98 1 90.38 109 ARG A N 1
ATOM 824 C CA . ARG A 1 109 ? -6.816 24.406 4.957 1 90.38 109 ARG A CA 1
ATOM 825 C C . ARG A 1 109 ? -5.375 23.906 5.016 1 90.38 109 ARG A C 1
ATOM 827 O O . ARG A 1 109 ? -4.449 24.703 5.191 1 90.38 109 ARG A O 1
ATOM 834 N N . THR A 1 110 ? -5.207 22.609 4.922 1 94.69 110 THR A N 1
ATOM 835 C CA . THR A 1 110 ? -3.865 22.047 5.008 1 94.69 110 THR A CA 1
ATOM 836 C C . THR A 1 110 ? -3.48 21.359 3.693 1 94.69 110 THR A C 1
ATOM 838 O O . THR A 1 110 ? -2.346 20.906 3.531 1 94.69 110 THR A O 1
ATOM 841 N N . ASP A 1 111 ? -4.375 21.234 2.689 1 96.38 111 ASP A N 1
ATOM 842 C CA . ASP A 1 111 ? -4.188 20.5 1.441 1 96.38 111 ASP A CA 1
ATOM 843 C C . ASP A 1 111 ? -3.766 19.062 1.711 1 96.38 111 ASP A C 1
ATOM 845 O O . ASP A 1 111 ? -2.824 18.547 1.096 1 96.38 111 ASP A O 1
ATOM 849 N N . THR A 1 112 ? -4.43 18.469 2.695 1 97.81 112 THR A N 1
ATOM 850 C CA . THR A 1 112 ? -4.156 17.094 3.109 1 97.81 112 THR A CA 1
ATOM 851 C C . THR A 1 112 ? -5.449 16.297 3.205 1 97.81 112 THR A C 1
ATOM 853 O O . THR A 1 112 ? -6.441 16.766 3.76 1 97.81 112 THR A O 1
ATOM 856 N N . LEU A 1 113 ? -5.465 15.164 2.588 1 98.75 113 LEU A N 1
ATOM 857 C CA . LEU A 1 113 ? -6.586 14.234 2.684 1 98.75 113 LEU A CA 1
ATOM 858 C C . LEU A 1 113 ? -6.238 13.047 3.58 1 98.75 113 LEU A C 1
ATOM 860 O O . LEU A 1 113 ? -5.07 12.656 3.674 1 98.75 113 LEU A O 1
ATOM 864 N N . ALA A 1 114 ? -7.25 12.531 4.258 1 98.81 114 ALA A N 1
ATOM 865 C CA . ALA A 1 114 ? -7.094 11.305 5.035 1 98.81 114 ALA A CA 1
ATOM 866 C C . ALA A 1 114 ? -7.637 10.102 4.277 1 98.81 114 ALA A C 1
ATOM 868 O O . ALA A 1 114 ? -8.766 10.125 3.783 1 98.81 114 ALA A O 1
ATOM 869 N N . LEU A 1 115 ? -6.828 9.133 4.109 1 98.88 115 LEU A N 1
ATOM 870 C CA . LEU A 1 115 ? -7.258 7.828 3.625 1 98.88 115 LEU A CA 1
ATOM 871 C C . LEU A 1 115 ? -7.234 6.797 4.75 1 98.88 115 LEU A C 1
ATOM 873 O O . LEU A 1 115 ? -6.168 6.324 5.145 1 98.88 115 LEU A O 1
ATOM 877 N N . VAL A 1 116 ? -8.422 6.453 5.266 1 98.75 116 VAL A N 1
ATOM 878 C CA . VAL A 1 116 ? -8.578 5.516 6.375 1 98.75 116 VAL A CA 1
ATOM 879 C C . VAL A 1 116 ? -9.164 4.203 5.859 1 98.75 116 VAL A C 1
ATOM 881 O O . VAL A 1 116 ? -10.367 4.113 5.598 1 98.75 116 VAL A O 1
ATOM 884 N N . LEU A 1 117 ? -8.281 3.27 5.723 1 98.06 117 LEU A N 1
ATOM 885 C CA . LEU A 1 117 ? -8.719 1.994 5.164 1 98.06 117 LEU A CA 1
ATOM 886 C C . LEU A 1 117 ? -8.406 0.847 6.117 1 98.06 117 LEU A C 1
ATOM 888 O O . LEU A 1 117 ? -7.996 1.076 7.258 1 98.06 117 LEU A O 1
ATOM 892 N N . THR A 1 118 ? -8.656 -0.388 5.738 1 96.38 118 THR A N 1
ATOM 893 C CA . THR A 1 118 ? -8.594 -1.524 6.648 1 96.38 118 THR A CA 1
ATOM 894 C C . THR A 1 118 ? -7.172 -2.068 6.738 1 96.38 118 THR A C 1
ATOM 896 O O . THR A 1 118 ? -6.59 -2.121 7.824 1 96.38 118 THR A O 1
ATOM 899 N N . ASP A 1 119 ? -6.602 -2.395 5.586 1 96.25 119 ASP A N 1
ATOM 900 C CA . ASP A 1 119 ? -5.258 -2.965 5.512 1 96.25 119 ASP A CA 1
ATOM 901 C C . ASP A 1 119 ? -4.645 -2.742 4.133 1 96.25 119 ASP A C 1
ATOM 903 O O . ASP A 1 119 ? -5.02 -3.406 3.164 1 96.25 119 ASP A O 1
ATOM 907 N N . ILE A 1 120 ? -3.584 -1.98 4.09 1 97.25 120 ILE A N 1
ATOM 908 C CA . ILE A 1 120 ? -3.014 -1.562 2.814 1 97.25 120 ILE A CA 1
ATOM 909 C C . ILE A 1 120 ? -2.332 -2.748 2.137 1 97.25 120 ILE A C 1
ATOM 911 O O . ILE A 1 120 ? -2.061 -2.715 0.935 1 97.25 120 ILE A O 1
ATOM 915 N N . THR A 1 121 ? -2.037 -3.83 2.869 1 96.06 121 THR A N 1
ATOM 916 C CA . THR A 1 121 ? -1.303 -4.949 2.291 1 96.06 121 THR A CA 1
ATOM 917 C C . THR A 1 121 ? -2.201 -5.766 1.365 1 96.06 121 THR A C 1
ATOM 919 O O . THR A 1 121 ? -1.717 -6.602 0.601 1 96.06 121 THR A O 1
ATOM 922 N N . ASN A 1 122 ? -3.525 -5.535 1.444 1 96.06 122 ASN A N 1
ATOM 923 C CA . ASN A 1 122 ? -4.457 -6.078 0.458 1 96.06 122 ASN A CA 1
ATOM 924 C C . ASN A 1 122 ? -4.32 -5.363 -0.886 1 96.06 122 ASN A C 1
ATOM 926 O O . ASN A 1 122 ? -4.508 -4.148 -0.972 1 96.06 122 ASN A O 1
ATOM 930 N N . PRO A 1 123 ? -4.059 -6.152 -1.944 1 96.25 123 PRO A N 1
ATOM 931 C CA . PRO A 1 123 ? -3.824 -5.516 -3.242 1 96.25 123 PRO A CA 1
ATOM 932 C C . PRO A 1 123 ? -4.992 -4.645 -3.691 1 96.25 123 PRO A C 1
ATOM 934 O O . PRO A 1 123 ? -4.789 -3.645 -4.387 1 96.25 123 PRO A O 1
ATOM 937 N N . PHE A 1 124 ? -6.188 -4.992 -3.32 1 96.88 124 PHE A N 1
ATOM 938 C CA . PHE A 1 124 ? -7.332 -4.133 -3.596 1 96.88 124 PHE A CA 1
ATOM 939 C C . PHE A 1 124 ? -7.129 -2.746 -2.998 1 96.88 124 PHE A C 1
ATOM 941 O O . PHE A 1 124 ? -7.238 -1.74 -3.701 1 96.88 124 PHE A O 1
ATOM 948 N N . TRP A 1 125 ? -6.695 -2.678 -1.775 1 97.75 125 TRP A N 1
ATOM 949 C CA . TRP A 1 125 ? -6.531 -1.417 -1.061 1 97.75 125 TRP A CA 1
ATOM 950 C C . TRP A 1 125 ? -5.246 -0.711 -1.487 1 97.75 125 TRP A C 1
ATOM 952 O O . TRP A 1 125 ? -5.191 0.52 -1.528 1 97.75 125 TRP A O 1
ATOM 962 N N . THR A 1 126 ? -4.246 -1.468 -1.757 1 97.81 126 THR A N 1
ATOM 963 C CA . THR A 1 126 ? -3.014 -0.86 -2.248 1 97.81 126 THR A CA 1
ATOM 964 C C . THR A 1 126 ? -3.268 -0.092 -3.541 1 97.81 126 THR A C 1
ATOM 966 O O . THR A 1 126 ? -2.773 1.024 -3.715 1 97.81 126 THR A O 1
ATOM 969 N N . THR A 1 127 ? -4.004 -0.712 -4.422 1 97.94 127 THR A N 1
ATOM 970 C CA . THR A 1 127 ? -4.336 -0.085 -5.695 1 97.94 127 THR A CA 1
ATOM 971 C C . THR A 1 127 ? -5.223 1.14 -5.48 1 97.94 127 THR A C 1
ATOM 973 O O . THR A 1 127 ? -5.035 2.168 -6.137 1 97.94 127 THR A O 1
ATOM 976 N N . VAL A 1 128 ? -6.16 1.041 -4.562 1 98.56 128 VAL A N 1
ATOM 977 C CA . VAL A 1 128 ? -7 2.184 -4.227 1 98.56 128 VAL A CA 1
ATOM 978 C C . VAL A 1 128 ? -6.137 3.322 -3.689 1 98.56 128 VAL A C 1
ATOM 980 O O . VAL A 1 128 ? -6.289 4.473 -4.105 1 98.56 128 VAL A O 1
ATOM 983 N N . ALA A 1 129 ? -5.246 2.984 -2.771 1 98.62 129 ALA A N 1
ATOM 984 C CA . ALA A 1 129 ? -4.367 3.988 -2.18 1 98.62 129 ALA A CA 1
ATOM 985 C C . ALA A 1 129 ? -3.52 4.672 -3.248 1 98.62 129 ALA A C 1
ATOM 987 O O . ALA A 1 129 ? -3.305 5.887 -3.197 1 98.62 129 ALA A O 1
ATOM 988 N N . ARG A 1 130 ? -3.062 3.875 -4.195 1 98.25 130 ARG A N 1
ATOM 989 C CA . ARG A 1 130 ? -2.297 4.422 -5.312 1 98.25 130 ARG A CA 1
ATOM 990 C C . ARG A 1 130 ? -3.129 5.418 -6.109 1 98.25 130 ARG A C 1
ATOM 992 O O . ARG A 1 130 ? -2.664 6.516 -6.422 1 98.25 130 ARG A O 1
ATOM 999 N N . ALA A 1 131 ? -4.309 5.09 -6.402 1 98.62 131 ALA A N 1
ATOM 1000 C CA . ALA A 1 131 ? -5.203 5.953 -7.168 1 98.62 131 ALA A CA 1
ATOM 1001 C C . ALA A 1 131 ? -5.516 7.234 -6.402 1 98.62 131 ALA A C 1
ATOM 1003 O O . ALA A 1 131 ? -5.539 8.32 -6.988 1 98.62 131 ALA A O 1
ATOM 1004 N N . VAL A 1 132 ? -5.73 7.066 -5.121 1 98.81 132 VAL A N 1
ATOM 1005 C CA . VAL A 1 132 ? -6.039 8.211 -4.27 1 98.81 132 VAL A CA 1
ATOM 1006 C C . VAL A 1 132 ? -4.863 9.188 -4.273 1 98.81 132 VAL A C 1
ATOM 1008 O O . VAL A 1 132 ? -5.047 10.391 -4.477 1 98.81 132 VAL A O 1
ATOM 1011 N N . GLU A 1 133 ? -3.705 8.656 -4.035 1 98.69 133 GLU A N 1
ATOM 1012 C CA . GLU A 1 133 ? -2.512 9.5 -3.99 1 98.69 133 GLU A CA 1
ATOM 1013 C C . GLU A 1 133 ? -2.25 10.156 -5.344 1 98.69 133 GLU A C 1
ATOM 1015 O O . GLU A 1 133 ? -1.989 11.359 -5.414 1 98.69 133 GLU A O 1
ATOM 1020 N N . ASP A 1 134 ? -2.395 9.391 -6.445 1 98.12 134 ASP A N 1
ATOM 1021 C CA . ASP A 1 134 ? -2.207 9.93 -7.789 1 98.12 134 ASP A CA 1
ATOM 1022 C C . ASP A 1 134 ? -3.154 11.094 -8.055 1 98.12 134 ASP A C 1
ATOM 1024 O O . ASP A 1 134 ? -2.73 12.156 -8.523 1 98.12 134 ASP A O 1
ATOM 1028 N N . THR A 1 135 ? -4.387 10.875 -7.738 1 98.56 135 THR A N 1
ATOM 1029 C CA . THR A 1 135 ? -5.426 11.859 -8.023 1 98.56 135 THR A CA 1
ATOM 1030 C C . THR A 1 135 ? -5.273 13.086 -7.133 1 98.56 135 THR A C 1
ATOM 1032 O O . THR A 1 135 ? -5.367 14.219 -7.605 1 98.56 135 THR A O 1
ATOM 1035 N N . ALA A 1 136 ? -5 12.867 -5.867 1 98.25 136 ALA A N 1
ATOM 1036 C CA . ALA A 1 136 ? -4.801 13.969 -4.93 1 98.25 136 ALA A CA 1
ATOM 1037 C C . ALA A 1 136 ? -3.607 14.828 -5.332 1 98.25 136 ALA A C 1
ATOM 1039 O O . ALA A 1 136 ? -3.678 16.062 -5.293 1 98.25 136 ALA A O 1
ATOM 1040 N N . ALA A 1 137 ? -2.557 14.195 -5.75 1 95.94 137 ALA A N 1
ATOM 1041 C CA . ALA A 1 137 ? -1.314 14.875 -6.102 1 95.94 137 ALA A CA 1
ATOM 1042 C C . ALA A 1 137 ? -1.522 15.812 -7.285 1 95.94 137 ALA A C 1
ATOM 1044 O O . ALA A 1 137 ? -0.921 16.891 -7.348 1 95.94 137 ALA A O 1
ATOM 1045 N N . THR A 1 138 ? -2.363 15.422 -8.211 1 94.56 138 THR A N 1
ATOM 1046 C CA . THR A 1 138 ? -2.609 16.234 -9.398 1 94.56 138 THR A CA 1
ATOM 1047 C C . THR A 1 138 ? -3.238 17.578 -9.008 1 94.56 138 THR A C 1
ATOM 1049 O O . THR A 1 138 ? -3.168 18.547 -9.773 1 94.56 138 THR A O 1
ATOM 1052 N N . GLN A 1 139 ? -3.838 17.625 -7.801 1 94.25 139 GLN A N 1
ATOM 1053 C CA . GLN A 1 139 ? -4.496 18.859 -7.363 1 94.25 139 GLN A CA 1
ATOM 1054 C C . GLN A 1 139 ? -3.76 19.484 -6.18 1 94.25 139 GLN A C 1
ATOM 1056 O O . GLN A 1 139 ? -4.301 20.359 -5.492 1 94.25 139 GLN A O 1
ATOM 1061 N N . GLY A 1 140 ? -2.586 18.969 -5.91 1 93 140 GLY A N 1
ATOM 1062 C CA . GLY A 1 140 ? -1.729 19.578 -4.902 1 93 140 GLY A CA 1
ATOM 1063 C C . GLY A 1 140 ? -2.014 19.078 -3.5 1 93 140 GLY A C 1
ATOM 1064 O O . GLY A 1 140 ? -1.539 19.656 -2.52 1 93 140 GLY A O 1
ATOM 1065 N N . PHE A 1 141 ? -2.816 18.031 -3.363 1 97.12 141 PHE A N 1
ATOM 1066 C CA . PHE A 1 141 ? -3.117 17.453 -2.057 1 97.12 141 PHE A CA 1
ATOM 1067 C C . PHE A 1 141 ? -2.16 16.312 -1.737 1 97.12 141 PHE A C 1
ATOM 1069 O O . PHE A 1 141 ? -1.718 15.594 -2.637 1 97.12 141 PHE A O 1
ATOM 1076 N N . ASN A 1 142 ? -1.838 16.203 -0.456 1 97.81 142 ASN A N 1
ATOM 1077 C CA . ASN A 1 142 ? -1.146 15.016 0.05 1 97.81 142 ASN A CA 1
ATOM 1078 C C . ASN A 1 142 ? -2.09 14.102 0.831 1 97.81 142 ASN A C 1
ATOM 1080 O O . ASN A 1 142 ? -3.182 14.523 1.218 1 97.81 142 ASN A O 1
ATOM 1084 N N . VAL A 1 143 ? -1.625 12.883 1.05 1 98.75 143 VAL A N 1
ATOM 1085 C CA . VAL A 1 143 ? -2.529 11.898 1.632 1 98.75 143 VAL A CA 1
ATOM 1086 C C . VAL A 1 143 ? -1.888 11.273 2.871 1 98.75 143 VAL A C 1
ATOM 1088 O O . VAL A 1 143 ? -0.758 10.781 2.814 1 98.75 143 VAL A O 1
ATOM 1091 N N . ILE A 1 144 ? -2.635 11.336 4.012 1 98.69 144 ILE A N 1
ATOM 1092 C CA . ILE A 1 144 ? -2.258 10.578 5.199 1 98.69 144 ILE A CA 1
ATOM 1093 C C . ILE A 1 144 ? -2.9 9.195 5.156 1 98.69 144 ILE A C 1
ATOM 1095 O O . ILE A 1 144 ? -4.117 9.07 5.004 1 98.69 144 ILE A O 1
ATOM 1099 N N . LEU A 1 145 ? -2.064 8.18 5.27 1 98.31 145 LEU A N 1
ATOM 1100 C CA . LEU A 1 145 ? -2.52 6.797 5.199 1 98.31 145 LEU A CA 1
ATOM 1101 C C . LEU A 1 145 ? -2.742 6.227 6.598 1 98.31 145 LEU A C 1
ATOM 1103 O O . LEU A 1 145 ? -1.869 6.332 7.461 1 98.31 145 LEU A O 1
ATOM 1107 N N . CYS A 1 146 ? -3.92 5.582 6.824 1 98.12 146 CYS A N 1
ATOM 1108 C CA . CYS A 1 146 ? -4.242 4.953 8.102 1 98.12 146 CYS A CA 1
ATOM 1109 C C . CYS A 1 146 ? -4.82 3.559 7.891 1 98.12 146 CYS A C 1
ATOM 1111 O O . CYS A 1 146 ? -5.684 3.361 7.031 1 98.12 146 CYS A O 1
ATOM 1113 N N . ASN A 1 147 ? -4.367 2.629 8.688 1 98 147 ASN A N 1
ATOM 1114 C CA . ASN A 1 147 ? -4.859 1.255 8.68 1 98 147 ASN A CA 1
ATOM 1115 C C . ASN A 1 147 ? -5.648 0.933 9.945 1 98 147 ASN A C 1
ATOM 1117 O O . ASN A 1 147 ? -5.086 0.902 11.039 1 98 147 ASN A O 1
ATOM 1121 N N . THR A 1 148 ? -6.91 0.554 9.781 1 97.75 148 THR A N 1
ATOM 1122 C CA . THR A 1 148 ? -7.746 0.36 10.961 1 97.75 148 THR A CA 1
ATOM 1123 C C . THR A 1 148 ? -7.691 -1.091 11.43 1 97.75 148 THR A C 1
ATOM 1125 O O . THR A 1 148 ? -8.117 -1.406 12.539 1 97.75 148 THR A O 1
ATOM 1128 N N . ASP A 1 149 ? -7.25 -1.998 10.516 1 95.88 149 ASP A N 1
ATOM 1129 C CA . ASP A 1 149 ? -7.234 -3.43 10.805 1 95.88 149 ASP A CA 1
ATOM 1130 C C . ASP A 1 149 ? -8.617 -3.924 11.211 1 95.88 149 ASP A C 1
ATOM 1132 O O . ASP A 1 149 ? -8.75 -4.793 12.07 1 95.88 149 ASP A O 1
ATOM 1136 N N . GLU A 1 150 ? -9.609 -3.252 10.695 1 95.88 150 GLU A N 1
ATOM 1137 C CA . GLU A 1 150 ? -11 -3.615 10.953 1 95.88 150 GLU A CA 1
ATOM 1138 C C . GLU A 1 150 ? -11.367 -3.379 12.414 1 95.88 150 GLU A C 1
ATOM 1140 O O . GLU A 1 150 ? -12.281 -4.016 12.938 1 95.88 150 GLU A O 1
ATOM 1145 N N . GLN A 1 151 ? -10.664 -2.475 13.086 1 96.31 151 GLN A N 1
ATOM 1146 C CA . GLN A 1 151 ? -10.922 -2.211 14.5 1 96.31 151 GLN A CA 1
ATOM 1147 C C . GLN A 1 151 ? -11.617 -0.865 14.695 1 96.31 151 GLN A C 1
ATOM 1149 O O . GLN A 1 151 ? -11.078 0.176 14.312 1 96.31 151 GLN A O 1
ATOM 1154 N N . GLU A 1 152 ? -12.695 -0.907 15.367 1 95.94 152 GLU A N 1
ATOM 1155 C CA . GLU A 1 152 ? -13.5 0.289 15.617 1 95.94 152 GLU A CA 1
ATOM 1156 C C . GLU A 1 152 ? -12.719 1.322 16.422 1 95.94 152 GLU A C 1
ATOM 1158 O O . GLU A 1 152 ? -12.773 2.518 16.125 1 95.94 152 GLU A O 1
ATOM 1163 N N . GLU A 1 153 ? -12.055 0.876 17.391 1 95.69 153 GLU A N 1
ATOM 1164 C CA . GLU A 1 153 ? -11.297 1.779 18.25 1 95.69 153 GLU A CA 1
ATOM 1165 C C . GLU A 1 153 ? -10.219 2.523 17.469 1 95.69 153 GLU A C 1
ATOM 1167 O O . GLU A 1 153 ? -10.039 3.73 17.641 1 95.69 153 GLU A O 1
ATOM 1172 N N . LYS A 1 154 ? -9.531 1.79 16.609 1 96.31 154 LYS A N 1
ATOM 1173 C CA . LYS A 1 154 ? -8.516 2.418 15.766 1 96.31 154 LYS A CA 1
ATOM 1174 C C . LYS A 1 154 ? -9.133 3.436 14.812 1 96.31 154 LYS A C 1
ATOM 1176 O O . LYS A 1 154 ? -8.578 4.516 14.602 1 96.31 154 LYS A O 1
ATOM 1181 N N . GLN A 1 155 ? -10.25 3.051 14.273 1 97.5 155 GLN A N 1
ATOM 1182 C CA . GLN A 1 155 ? -10.945 3.951 13.367 1 97.5 155 GLN A CA 1
ATOM 1183 C C . GLN A 1 155 ? -11.281 5.273 14.047 1 97.5 155 GLN A C 1
ATOM 1185 O O . GLN A 1 155 ? -10.992 6.348 13.508 1 97.5 155 GLN A O 1
ATOM 1190 N N . LEU A 1 156 ? -11.867 5.238 15.188 1 95.69 156 LEU A N 1
ATOM 1191 C CA . LEU A 1 156 ? -12.266 6.434 15.922 1 95.69 156 LEU A CA 1
ATOM 1192 C C . LEU A 1 156 ? -11.047 7.258 16.328 1 95.69 156 LEU A C 1
ATOM 1194 O O . LEU A 1 156 ? -11.07 8.492 16.266 1 95.69 156 LEU A O 1
ATOM 1198 N N . GLN A 1 157 ? -10.016 6.551 16.703 1 94.62 157 GLN A N 1
ATOM 1199 C CA . GLN A 1 157 ? -8.781 7.234 17.047 1 94.62 157 GLN A CA 1
ATOM 1200 C C . GLN A 1 157 ? -8.219 8.008 15.859 1 94.62 157 GLN A C 1
ATOM 1202 O O . GLN A 1 157 ? -7.816 9.164 16 1 94.62 157 GLN A O 1
ATOM 1207 N N . TYR A 1 158 ? -8.203 7.383 14.719 1 97 158 TYR A N 1
ATOM 1208 C CA . TYR A 1 158 ? -7.703 8.039 13.516 1 97 158 TYR A CA 1
ATOM 1209 C C . TYR A 1 158 ? -8.555 9.25 13.156 1 97 158 TYR A C 1
ATOM 1211 O O . TYR A 1 158 ? -8.031 10.328 12.859 1 97 158 TYR A O 1
ATOM 1219 N N . VAL A 1 159 ? -9.859 9.039 13.203 1 97.06 159 VAL A N 1
ATOM 1220 C CA . VAL A 1 159 ? -10.766 10.133 12.875 1 97.06 159 VAL A CA 1
ATOM 1221 C C . VAL A 1 159 ? -10.508 11.32 13.805 1 97.06 159 VAL A C 1
ATOM 1223 O O . VAL A 1 159 ? -10.367 12.453 13.352 1 97.06 159 VAL A O 1
ATOM 1226 N N . SER A 1 160 ? -10.359 11.078 15.055 1 94.38 160 SER A N 1
ATOM 1227 C CA . SER A 1 160 ? -10.141 12.117 16.062 1 94.38 160 SER A CA 1
ATOM 1228 C C . SER A 1 160 ? -8.828 12.859 15.805 1 94.38 160 SER A C 1
ATOM 1230 O O . SER A 1 160 ? -8.812 14.094 15.758 1 94.38 160 SER A O 1
ATOM 1232 N N . VAL A 1 161 ? -7.793 12.117 15.594 1 94.62 161 VAL A N 1
ATOM 1233 C CA . VAL A 1 161 ? -6.465 12.703 15.422 1 94.62 161 VAL A CA 1
ATOM 1234 C C . VAL A 1 161 ? -6.422 13.516 14.125 1 94.62 161 VAL A C 1
ATOM 1236 O O . VAL A 1 161 ? -5.859 14.609 14.094 1 94.62 161 VAL A O 1
ATOM 1239 N N . LEU A 1 162 ? -7.016 13.016 13.086 1 97.06 162 LEU A N 1
ATOM 1240 C CA . LEU A 1 162 ? -6.957 13.664 11.773 1 97.06 162 LEU A CA 1
ATOM 1241 C C . LEU A 1 162 ? -7.816 14.922 11.75 1 97.06 162 LEU A C 1
ATOM 1243 O O . LEU A 1 162 ? -7.492 15.891 11.055 1 97.06 162 LEU A O 1
ATOM 1247 N N . LEU A 1 163 ? -8.883 14.93 12.539 1 94.88 163 LEU A N 1
ATOM 1248 C CA . LEU A 1 163 ? -9.672 16.156 12.703 1 94.88 163 LEU A CA 1
ATOM 1249 C C . LEU A 1 163 ? -8.867 17.219 13.43 1 94.88 163 LEU A C 1
ATOM 1251 O O . LEU A 1 163 ? -8.914 18.391 13.062 1 94.88 163 LEU A O 1
ATOM 1255 N N . ARG A 1 164 ? -8.148 16.781 14.43 1 92.38 164 ARG A N 1
ATOM 1256 C CA . ARG A 1 164 ? -7.289 17.719 15.148 1 92.38 164 ARG A CA 1
ATOM 1257 C C . ARG A 1 164 ? -6.238 18.312 14.219 1 92.38 164 ARG A C 1
ATOM 1259 O O . ARG A 1 164 ? -5.879 19.484 14.352 1 92.38 164 ARG A O 1
ATOM 1266 N N . LYS A 1 165 ? -5.828 17.547 13.273 1 94 165 LYS A N 1
ATOM 1267 C CA . LYS A 1 165 ? -4.785 17.969 12.344 1 94 165 LYS A CA 1
ATOM 1268 C C . LYS A 1 165 ? -5.371 18.797 11.203 1 94 165 LYS A C 1
ATOM 1270 O O . LYS A 1 165 ? -4.633 19.297 10.344 1 94 165 LYS A O 1
ATOM 1275 N N . ARG A 1 166 ? -6.688 18.875 11.172 1 94.19 166 ARG A N 1
ATOM 1276 C CA . ARG A 1 166 ? -7.426 19.703 10.227 1 94.19 166 ARG A CA 1
ATOM 1277 C C . ARG A 1 166 ? -7.195 19.25 8.789 1 94.19 166 ARG A C 1
ATOM 1279 O O . ARG A 1 166 ? -6.922 20.062 7.91 1 94.19 166 ARG A O 1
ATOM 1286 N N . VAL A 1 167 ? -7.273 17.922 8.625 1 96.88 167 VAL A N 1
ATOM 1287 C CA . VAL A 1 167 ? -7.273 17.453 7.238 1 96.88 167 VAL A CA 1
ATOM 1288 C C . VAL A 1 167 ? -8.477 18.047 6.5 1 96.88 167 VAL A C 1
ATOM 1290 O O . VAL A 1 167 ? -9.484 18.391 7.121 1 96.88 167 VAL A O 1
ATOM 1293 N N . ASP A 1 168 ? -8.352 18.094 5.184 1 97.44 168 ASP A N 1
ATOM 1294 C CA . ASP A 1 168 ? -9.367 18.797 4.41 1 97.44 168 ASP A CA 1
ATOM 1295 C C . ASP A 1 168 ? -10.5 17.875 3.998 1 97.44 168 ASP A C 1
ATOM 1297 O O . ASP A 1 168 ? -11.57 18.328 3.584 1 97.44 168 ASP A O 1
ATOM 1301 N N . GLY A 1 169 ? -10.312 16.625 4.09 1 98.19 169 GLY A N 1
ATOM 1302 C CA . GLY A 1 169 ? -11.32 15.656 3.709 1 98.19 169 GLY A CA 1
ATOM 1303 C C . GLY A 1 169 ? -10.945 14.227 4.066 1 98.19 169 GLY A C 1
ATOM 1304 O O . GLY A 1 169 ? -9.773 13.922 4.27 1 98.19 169 GLY A O 1
ATOM 1305 N N . PHE A 1 170 ? -12.016 13.367 4.098 1 98.62 170 PHE A N 1
ATOM 1306 C CA . PHE A 1 170 ? -11.828 11.969 4.445 1 98.62 170 PHE A CA 1
ATOM 1307 C C . PHE A 1 170 ? -12.281 11.062 3.311 1 98.62 170 PHE A C 1
ATOM 1309 O O . PHE A 1 170 ? -13.359 11.266 2.738 1 98.62 170 PHE A O 1
ATOM 1316 N N . LEU A 1 171 ? -11.453 10.164 2.955 1 98.88 171 LEU A N 1
ATOM 1317 C CA . LEU A 1 171 ? -11.859 8.906 2.336 1 98.88 171 LEU A CA 1
ATOM 1318 C C . LEU A 1 171 ? -11.875 7.777 3.359 1 98.88 171 LEU A C 1
ATOM 1320 O O . LEU A 1 171 ? -10.82 7.34 3.822 1 98.88 171 LEU A O 1
ATOM 1324 N N . LEU A 1 172 ? -13.062 7.262 3.717 1 98.62 172 LEU A N 1
ATOM 1325 C CA . LEU A 1 172 ? -13.195 6.387 4.875 1 98.62 172 LEU A CA 1
ATOM 1326 C C . LEU A 1 172 ? -13.859 5.07 4.488 1 98.62 172 LEU A C 1
ATOM 1328 O O . LEU A 1 172 ? -14.922 5.066 3.852 1 98.62 172 LEU A O 1
ATOM 1332 N N . VAL A 1 173 ? -13.188 3.99 4.773 1 98.25 173 VAL A N 1
ATOM 1333 C CA . VAL A 1 173 ? -13.781 2.658 4.703 1 98.25 173 VAL A CA 1
ATOM 1334 C C . VAL A 1 173 ? -14.305 2.25 6.074 1 98.25 173 VAL A C 1
ATOM 1336 O O . VAL A 1 173 ? -13.539 1.838 6.945 1 98.25 173 VAL A O 1
ATOM 1339 N N . PRO A 1 174 ? -15.602 2.297 6.25 1 97.19 174 PRO A N 1
ATOM 1340 C CA . PRO A 1 174 ? -16.125 2.01 7.59 1 97.19 174 PRO A CA 1
ATOM 1341 C C . PRO A 1 174 ? -15.859 0.57 8.023 1 97.19 174 PRO A C 1
ATOM 1343 O O . PRO A 1 174 ? -15.961 -0.354 7.215 1 97.19 174 PRO A O 1
ATOM 1346 N N . VAL A 1 175 ? -15.562 0.388 9.305 1 95.81 175 VAL A N 1
ATOM 1347 C CA . VAL A 1 175 ? -15.258 -0.935 9.836 1 95.81 175 VAL A CA 1
ATOM 1348 C C . VAL A 1 175 ? -16.547 -1.649 10.234 1 95.81 175 VAL A C 1
ATOM 1350 O O . VAL A 1 175 ? -16.547 -2.865 10.438 1 95.81 175 VAL A O 1
ATOM 1353 N N . SER A 1 176 ? -17.594 -0.846 10.391 1 93.75 176 SER A N 1
ATOM 1354 C CA . SER A 1 176 ? -18.906 -1.358 10.766 1 93.75 176 SER A CA 1
ATOM 1355 C C . SER A 1 176 ? -20.016 -0.398 10.344 1 93.75 176 SER A C 1
ATOM 1357 O O . SER A 1 176 ? -19.766 0.554 9.594 1 93.75 176 SER A O 1
ATOM 1359 N N . HIS A 1 177 ? -21.188 -0.675 10.852 1 92.5 177 HIS A N 1
ATOM 1360 C CA . HIS A 1 177 ? -22.312 0.189 10.562 1 92.5 177 HIS A CA 1
ATOM 1361 C C . HIS A 1 177 ? -22.438 1.312 11.586 1 92.5 177 HIS A C 1
ATOM 1363 O O . HIS A 1 177 ? -23.422 2.061 11.586 1 92.5 177 HIS A O 1
ATOM 1369 N N . ASN A 1 178 ? -21.375 1.396 12.438 1 92.31 178 ASN A N 1
ATOM 1370 C CA . ASN A 1 178 ? -21.328 2.5 13.391 1 92.31 178 ASN A CA 1
ATOM 1371 C C . ASN A 1 178 ? -21.203 3.846 12.68 1 92.31 178 ASN A C 1
ATOM 1373 O O . ASN A 1 178 ? -20.234 4.082 11.953 1 92.31 178 ASN A O 1
ATOM 1377 N N . VAL A 1 179 ? -22.141 4.73 12.93 1 93.94 179 VAL A N 1
ATOM 1378 C CA . VAL A 1 179 ? -22.219 5.996 12.203 1 93.94 179 VAL A CA 1
ATOM 1379 C C . VAL A 1 179 ? -21.328 7.035 12.891 1 93.94 179 VAL A C 1
ATOM 1381 O O . VAL A 1 179 ? -21.078 8.109 12.336 1 93.94 179 VAL A O 1
ATOM 1384 N N . GLU A 1 180 ? -20.812 6.75 14.031 1 92.5 180 GLU A N 1
ATOM 1385 C CA . GLU A 1 180 ? -20.141 7.715 14.891 1 92.5 180 GLU A CA 1
ATOM 1386 C C . GLU A 1 180 ? -18.953 8.359 14.172 1 92.5 180 GLU A C 1
ATOM 1388 O O . GLU A 1 180 ? -18.797 9.586 14.203 1 92.5 180 GLU A O 1
ATOM 1393 N N . PRO A 1 181 ? -18.156 7.57 13.508 1 95.12 181 PRO A N 1
ATOM 1394 C CA . PRO A 1 181 ? -17.016 8.211 12.844 1 95.12 181 PRO A CA 1
ATOM 1395 C C . PRO A 1 181 ? -17.438 9.25 11.812 1 95.12 181 PRO A C 1
ATOM 1397 O O . PRO A 1 181 ? -16.859 10.344 11.758 1 95.12 181 PRO A O 1
ATOM 1400 N N . ILE A 1 182 ? -18.406 8.953 11.062 1 95.88 182 ILE A N 1
ATOM 1401 C CA . ILE A 1 182 ? -18.859 9.852 10.008 1 95.88 182 ILE A CA 1
ATOM 1402 C C . ILE A 1 182 ? -19.547 11.07 10.633 1 95.88 182 ILE A C 1
ATOM 1404 O O . ILE A 1 182 ? -19.359 12.195 10.18 1 95.88 182 ILE A O 1
ATOM 1408 N N . THR A 1 183 ? -20.312 10.844 11.656 1 92.94 183 THR A N 1
ATOM 1409 C CA . THR A 1 183 ? -20.969 11.93 12.367 1 92.94 183 THR A CA 1
ATOM 1410 C C . THR A 1 183 ? -19.953 12.906 12.953 1 92.94 183 THR A C 1
ATOM 1412 O O . THR A 1 183 ? -20.109 14.117 12.844 1 92.94 183 THR A O 1
ATOM 1415 N N . MET A 1 184 ? -18.922 12.352 13.523 1 92.12 184 MET A N 1
ATOM 1416 C CA . MET A 1 184 ? -17.844 13.164 14.094 1 92.12 184 MET A CA 1
ATOM 1417 C C . MET A 1 184 ? -17.219 14.055 13.023 1 92.12 184 MET A C 1
ATOM 1419 O O . MET A 1 184 ? -16.984 15.242 13.266 1 92.12 184 MET A O 1
ATOM 1423 N N . ILE A 1 185 ? -17 13.508 11.867 1 95.62 185 ILE A N 1
ATOM 1424 C CA . ILE A 1 185 ? -16.359 14.227 10.766 1 95.62 185 ILE A CA 1
ATOM 1425 C C . ILE A 1 185 ? -17.281 15.344 10.289 1 95.62 185 ILE A C 1
ATOM 1427 O O . ILE A 1 185 ? -16.844 16.5 10.148 1 95.62 185 ILE A O 1
ATOM 1431 N N . ARG A 1 186 ? -18.516 15.078 10.133 1 91.62 186 ARG A N 1
ATOM 1432 C CA . ARG A 1 186 ? -19.484 16.016 9.602 1 91.62 186 ARG A CA 1
ATOM 1433 C C . ARG A 1 186 ? -19.719 17.172 10.57 1 91.62 186 ARG A C 1
ATOM 1435 O O . ARG A 1 186 ? -19.922 18.312 10.156 1 91.62 186 ARG A O 1
ATOM 1442 N N . GLN A 1 187 ? -19.719 16.812 11.758 1 90 187 GLN A N 1
ATOM 1443 C CA . GLN A 1 187 ? -19.938 17.828 12.789 1 90 187 GLN A CA 1
ATOM 1444 C C . GLN A 1 187 ? -18.859 18.891 12.75 1 90 187 GLN A C 1
ATOM 1446 O O . GLN A 1 187 ? -19.094 20.031 13.156 1 90 187 GLN A O 1
ATOM 1451 N N . GLN A 1 188 ? -17.75 18.531 12.258 1 91.31 188 GLN A N 1
ATOM 1452 C CA . GLN A 1 188 ? -16.641 19.484 12.164 1 91.31 188 GLN A CA 1
ATOM 1453 C C . GLN A 1 188 ? -16.641 20.172 10.805 1 91.31 188 GLN A C 1
ATOM 1455 O O . GLN A 1 188 ? -15.703 20.922 10.484 1 91.31 188 GLN A O 1
ATOM 1460 N N . GLY A 1 189 ? -17.625 19.812 9.961 1 91 189 GLY A N 1
ATOM 1461 C CA . GLY A 1 189 ? -17.75 20.453 8.656 1 91 189 GLY A CA 1
ATOM 1462 C C . GLY A 1 189 ? -16.734 19.922 7.648 1 91 189 GLY A C 1
ATOM 1463 O O . GLY A 1 189 ? -16.484 20.578 6.637 1 91 189 GLY A O 1
ATOM 1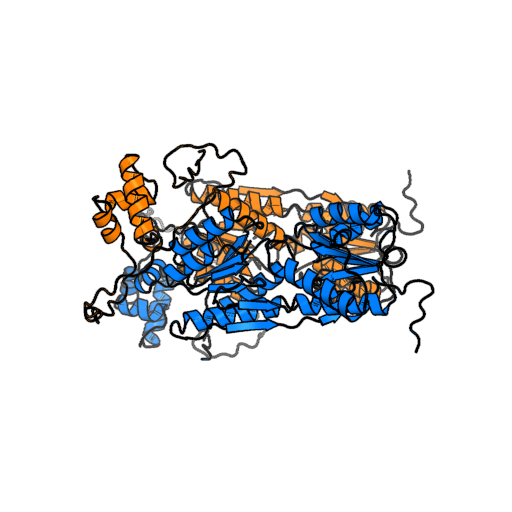464 N N . VAL A 1 190 ? -16.141 18.828 7.898 1 95 190 VAL A N 1
ATOM 1465 C CA . VAL A 1 190 ? -15.156 18.25 6.988 1 95 190 VAL A CA 1
ATOM 1466 C C . VAL A 1 190 ? -15.836 17.281 6.031 1 95 190 VAL A C 1
ATOM 1468 O O . VAL A 1 190 ? -16.609 16.422 6.457 1 95 190 VAL A O 1
ATOM 1471 N N . PRO A 1 191 ? -15.602 17.438 4.719 1 96.69 191 PRO A N 1
ATOM 1472 C CA . PRO A 1 191 ? -16.188 16.516 3.748 1 96.69 191 PRO A CA 1
ATOM 1473 C C . PRO A 1 191 ? -15.688 15.078 3.912 1 96.69 191 PRO A C 1
ATOM 1475 O O . PRO A 1 191 ? -14.516 14.867 4.227 1 96.69 191 PRO A O 1
ATOM 1478 N N . VAL A 1 192 ? -16.609 14.125 3.662 1 97.25 192 VAL A N 1
ATOM 1479 C CA . VAL A 1 192 ? -16.266 12.711 3.762 1 97.25 192 VAL A CA 1
ATOM 1480 C C . VAL A 1 192 ? -16.922 11.938 2.617 1 97.25 192 VAL A C 1
ATOM 1482 O O . VAL A 1 192 ? -18.062 12.203 2.25 1 97.25 192 VAL A O 1
ATOM 1485 N N . VAL A 1 193 ? -16.141 11.109 1.965 1 98 193 VAL A N 1
ATOM 1486 C CA . VAL A 1 193 ? -16.641 10.117 1.022 1 98 193 VAL A CA 1
ATOM 1487 C C . VAL A 1 193 ? -16.438 8.711 1.604 1 98 193 VAL A C 1
ATOM 1489 O O . VAL A 1 193 ? -15.328 8.328 1.96 1 98 193 VAL A O 1
ATOM 1492 N N . VAL A 1 194 ? -17.547 7.996 1.764 1 98.06 194 VAL A N 1
ATOM 1493 C CA . VAL A 1 194 ? -17.5 6.602 2.189 1 98.06 194 VAL A CA 1
ATOM 1494 C C . VAL A 1 194 ? -17.078 5.719 1.02 1 98.06 194 VAL A C 1
ATOM 1496 O O . VAL A 1 194 ? -17.688 5.762 -0.053 1 98.06 194 VAL A O 1
ATOM 1499 N N . LEU A 1 195 ? -16.078 4.926 1.331 1 97.5 195 LEU A N 1
ATOM 1500 C CA . LEU A 1 195 ? -15.391 4.191 0.268 1 97.5 195 LEU A CA 1
ATOM 1501 C C . LEU A 1 195 ? -15.656 2.695 0.389 1 97.5 195 LEU A C 1
ATOM 1503 O O . LEU A 1 195 ? -15.508 2.119 1.47 1 97.5 195 LEU A O 1
ATOM 1507 N N . ASP A 1 196 ? -16.031 1.994 -0.746 1 97.56 196 ASP A N 1
ATOM 1508 C CA . ASP A 1 196 ? -16.156 0.55 -0.919 1 97.56 196 ASP A CA 1
ATOM 1509 C C . ASP A 1 196 ? -17.344 0.003 -0.146 1 97.56 196 ASP A C 1
ATOM 1511 O O . ASP A 1 196 ? -18.094 -0.839 -0.656 1 97.56 196 ASP A O 1
ATOM 1515 N N . ARG A 1 197 ? -17.531 0.499 1.036 1 97 197 ARG A N 1
ATOM 1516 C CA . ARG A 1 197 ? -18.594 0.026 1.912 1 97 197 ARG A CA 1
ATOM 1517 C C . ARG A 1 197 ? -19.688 1.082 2.068 1 97 197 ARG A C 1
ATOM 1519 O O . ARG A 1 197 ? -19.578 2.178 1.515 1 97 197 ARG A O 1
ATOM 1526 N N . ASP A 1 198 ? -20.75 0.61 2.672 1 93.25 198 ASP A N 1
ATOM 1527 C CA . ASP A 1 198 ? -21.906 1.479 2.887 1 93.25 198 ASP A CA 1
ATOM 1528 C C . ASP A 1 198 ? -22.438 1.332 4.309 1 93.25 198 ASP A C 1
ATOM 1530 O O . ASP A 1 198 ? -22.234 0.303 4.953 1 93.25 198 ASP A O 1
ATOM 1534 N N . ILE A 1 199 ? -22.953 2.41 4.789 1 91.31 199 ILE A N 1
ATOM 1535 C CA . ILE A 1 199 ? -23.672 2.389 6.059 1 91.31 199 ILE A CA 1
ATOM 1536 C C . ILE A 1 199 ? -25.172 2.588 5.805 1 91.31 199 ILE A C 1
ATOM 1538 O O . ILE A 1 199 ? -25.594 3.641 5.316 1 91.31 199 ILE A O 1
ATOM 1542 N N . PRO A 1 200 ? -25.906 1.602 6.219 1 88.5 200 PRO A N 1
ATOM 1543 C CA . PRO A 1 200 ? -27.344 1.708 5.949 1 88.5 200 PRO A CA 1
ATOM 1544 C C . PRO A 1 200 ? -27.953 2.971 6.543 1 88.5 200 PRO A C 1
ATOM 1546 O O . PRO A 1 200 ? -27.594 3.377 7.648 1 88.5 200 PRO A O 1
ATOM 1549 N N . GLU A 1 201 ? -28.828 3.586 5.773 1 84.38 201 GLU A N 1
ATOM 1550 C CA . GLU A 1 201 ? -29.688 4.688 6.191 1 84.38 201 GLU A CA 1
ATOM 1551 C C . GLU A 1 201 ? -28.875 5.965 6.414 1 84.38 201 GLU A C 1
ATOM 1553 O O . GLU A 1 201 ? -29.438 6.996 6.793 1 84.38 201 GLU A O 1
ATOM 1558 N N . LEU A 1 202 ? -27.578 5.91 6.266 1 88.25 202 LEU A N 1
ATOM 1559 C CA . LEU A 1 202 ? -26.781 7.133 6.383 1 88.25 202 LEU A CA 1
ATOM 1560 C C . LEU A 1 202 ? -26.672 7.84 5.039 1 88.25 202 LEU A C 1
ATOM 1562 O O . LEU A 1 202 ? -26.281 7.227 4.043 1 88.25 202 LEU A O 1
ATOM 1566 N N . GLU A 1 203 ? -27.109 9.055 5.027 1 88.94 203 GLU A N 1
ATOM 1567 C CA . GLU A 1 203 ? -26.922 9.867 3.828 1 88.94 203 GLU A CA 1
ATOM 1568 C C . GLU A 1 203 ? -25.484 10.398 3.744 1 88.94 203 GLU A C 1
ATOM 1570 O O . GLU A 1 203 ? -25.062 11.203 4.574 1 88.94 203 GLU A O 1
ATOM 1575 N N . ALA A 1 204 ? -24.797 9.914 2.75 1 92.69 204 ALA A N 1
ATOM 1576 C CA . ALA A 1 204 ? -23.406 10.328 2.555 1 92.69 204 ALA A CA 1
ATOM 1577 C C . ALA A 1 204 ? -22.969 10.109 1.11 1 92.69 204 ALA A C 1
ATOM 1579 O O . ALA A 1 204 ? -23.656 9.43 0.342 1 92.69 204 ALA A O 1
ATOM 1580 N N . ASP A 1 205 ? -21.938 10.844 0.704 1 96.12 205 ASP A N 1
ATOM 1581 C CA . ASP A 1 205 ? -21.266 10.484 -0.537 1 96.12 205 ASP A CA 1
ATOM 1582 C C . ASP A 1 205 ? -20.641 9.094 -0.431 1 96.12 205 ASP A C 1
ATOM 1584 O O . ASP A 1 205 ? -19.922 8.805 0.534 1 96.12 205 ASP A O 1
ATOM 1588 N N . VAL A 1 206 ? -21 8.266 -1.362 1 97.56 206 VAL A N 1
ATOM 1589 C CA . VAL A 1 206 ? -20.516 6.887 -1.351 1 97.56 206 VAL A CA 1
ATOM 1590 C C . VAL A 1 206 ? -20 6.512 -2.734 1 97.56 206 VAL A C 1
ATOM 1592 O O . VAL A 1 206 ? -20.594 6.859 -3.75 1 97.56 206 VAL A O 1
ATOM 1595 N N . VAL A 1 207 ? -18.797 5.938 -2.793 1 98.38 207 VAL A N 1
ATOM 1596 C CA . VAL A 1 207 ? -18.281 5.285 -3.988 1 98.38 207 VAL A CA 1
ATOM 1597 C C . VAL A 1 207 ? -17.969 3.818 -3.688 1 98.38 207 VAL A C 1
ATOM 1599 O O . VAL A 1 207 ? -17.172 3.514 -2.811 1 98.38 207 VAL A O 1
ATOM 1602 N N . ARG A 1 208 ? -18.656 2.932 -4.316 1 97.81 208 ARG A N 1
ATOM 1603 C CA . ARG A 1 208 ? -18.5 1.505 -4.043 1 97.81 208 ARG A CA 1
ATOM 1604 C C . ARG A 1 208 ? -18.656 0.687 -5.32 1 97.81 208 ARG A C 1
ATOM 1606 O O . ARG A 1 208 ? -18.938 1.24 -6.391 1 97.81 208 ARG A O 1
ATOM 1613 N N . CYS A 1 209 ? -18.438 -0.577 -5.227 1 97.5 209 CYS A N 1
ATOM 1614 C CA . CYS A 1 209 ? -18.641 -1.497 -6.34 1 97.5 209 CYS A CA 1
ATOM 1615 C C . CYS A 1 209 ? -19.922 -2.312 -6.141 1 97.5 209 CYS A C 1
ATOM 1617 O O . CYS A 1 209 ? -20.406 -2.441 -5.016 1 97.5 209 CYS A O 1
ATOM 1619 N N . ALA A 1 210 ? -20.453 -2.852 -7.191 1 97.81 210 ALA A N 1
ATOM 1620 C CA . ALA A 1 210 ? -21.688 -3.641 -7.16 1 97.81 210 ALA A CA 1
ATOM 1621 C C . ALA A 1 210 ? -21.422 -5.043 -6.617 1 97.81 210 ALA A C 1
ATOM 1623 O O . ALA A 1 210 ? -21.516 -6.027 -7.352 1 97.81 210 ALA A O 1
ATOM 1624 N N . SER A 1 211 ? -21.234 -5.129 -5.355 1 97.88 211 SER A N 1
ATOM 1625 C CA . SER A 1 211 ? -20.844 -6.371 -4.691 1 97.88 211 SER A CA 1
ATOM 1626 C C . SER A 1 211 ? -21.922 -7.445 -4.855 1 97.88 211 SER A C 1
ATOM 1628 O O . SER A 1 211 ? -21.609 -8.609 -5.098 1 97.88 211 SER A O 1
ATOM 1630 N N . GLU A 1 212 ? -23.156 -7.066 -4.672 1 98.5 212 GLU A N 1
ATOM 1631 C CA . GLU A 1 212 ? -24.25 -8.039 -4.797 1 98.5 212 GLU A CA 1
ATOM 1632 C C . GLU A 1 212 ? -24.312 -8.602 -6.215 1 98.5 212 GLU A C 1
ATOM 1634 O O . GLU A 1 212 ? -24.422 -9.812 -6.402 1 98.5 212 GLU A O 1
ATOM 1639 N N . GLU A 1 213 ? -24.234 -7.723 -7.137 1 98.62 213 GLU A N 1
ATOM 1640 C CA . GLU A 1 213 ? -24.312 -8.141 -8.531 1 98.62 213 GLU A CA 1
ATOM 1641 C C . GLU A 1 213 ? -23.141 -9.039 -8.906 1 98.62 213 GLU A C 1
ATOM 1643 O O . GLU A 1 213 ? -23.312 -10.031 -9.625 1 98.62 213 GLU A O 1
ATOM 1648 N N . GLY A 1 214 ? -21.969 -8.609 -8.477 1 98.81 214 GLY A N 1
ATOM 1649 C CA . GLY A 1 214 ? -20.797 -9.438 -8.742 1 98.81 214 GLY A CA 1
ATOM 1650 C C . GLY A 1 214 ? -20.922 -10.836 -8.164 1 98.81 214 GLY A C 1
ATOM 1651 O O . GLY A 1 214 ? -20.594 -11.82 -8.844 1 98.81 214 GLY A O 1
ATOM 1652 N N . ALA A 1 215 ? -21.406 -10.906 -6.965 1 98.88 215 ALA A N 1
ATOM 1653 C CA . ALA A 1 215 ? -21.594 -12.203 -6.324 1 98.88 215 ALA A CA 1
ATOM 1654 C C . ALA A 1 215 ? -22.672 -13.016 -7.047 1 98.88 215 ALA A C 1
ATOM 1656 O O . ALA A 1 215 ? -22.5 -14.219 -7.27 1 98.88 215 ALA A O 1
ATOM 1657 N N . TYR A 1 216 ? -23.734 -12.352 -7.406 1 98.88 216 TYR A N 1
ATOM 1658 C CA . TYR A 1 216 ? -24.812 -12.984 -8.148 1 98.88 216 TYR A CA 1
ATOM 1659 C C . TYR A 1 216 ? -24.297 -13.633 -9.43 1 98.88 216 TYR A C 1
ATOM 1661 O O . TYR A 1 216 ? -24.625 -14.781 -9.719 1 98.88 216 TYR A O 1
ATOM 1669 N N . GLU A 1 217 ? -23.469 -12.945 -10.141 1 98.81 217 GLU A N 1
ATOM 1670 C CA . GLU A 1 217 ? -22.953 -13.438 -11.422 1 98.81 217 GLU A CA 1
ATOM 1671 C C . GLU A 1 217 ? -22.047 -14.641 -11.219 1 98.81 217 GLU A C 1
ATOM 1673 O O . GLU A 1 217 ? -22.078 -15.586 -12.008 1 98.81 217 GLU A O 1
ATOM 1678 N N . LEU A 1 218 ? -21.234 -14.602 -10.148 1 98.88 218 LEU A N 1
ATOM 1679 C CA . LEU A 1 218 ? -20.359 -15.727 -9.844 1 98.88 218 LEU A CA 1
ATOM 1680 C C . LEU A 1 218 ? -21.172 -16.984 -9.555 1 98.88 218 LEU A C 1
ATOM 1682 O O . LEU A 1 218 ? -20.859 -18.062 -10.078 1 98.88 218 LEU A O 1
ATOM 1686 N N . ILE A 1 219 ? -22.172 -16.844 -8.75 1 98.88 219 ILE A N 1
ATOM 1687 C CA . ILE A 1 219 ? -22.969 -17.984 -8.328 1 98.88 219 ILE A CA 1
ATOM 1688 C C . ILE A 1 219 ? -23.797 -18.5 -9.508 1 98.88 219 ILE A C 1
ATOM 1690 O O . ILE A 1 219 ? -23.906 -19.703 -9.719 1 98.88 219 ILE A O 1
ATOM 1694 N N . ARG A 1 220 ? -24.391 -17.594 -10.258 1 98.81 220 ARG A N 1
ATOM 1695 C CA . ARG A 1 220 ? -25.109 -17.969 -11.461 1 98.81 220 ARG A CA 1
ATOM 1696 C C . ARG A 1 220 ? -24.234 -18.781 -12.406 1 98.81 220 ARG A C 1
ATOM 1698 O O . ARG A 1 220 ? -24.672 -19.766 -12.992 1 98.81 220 ARG A O 1
ATOM 1705 N N . TYR A 1 221 ? -23 -18.344 -12.586 1 98.81 221 TYR A N 1
ATOM 1706 C CA . TYR A 1 221 ? -22.031 -19.047 -13.414 1 98.81 221 TYR A CA 1
ATOM 1707 C C . TYR A 1 221 ? -21.828 -20.469 -12.922 1 98.81 221 TYR A C 1
ATOM 1709 O O . TYR A 1 221 ? -21.859 -21.422 -13.711 1 98.81 221 TYR A O 1
ATOM 1717 N N . LEU A 1 222 ? -21.625 -20.625 -11.594 1 98.81 222 LEU A N 1
ATOM 1718 C CA . LEU A 1 222 ? -21.422 -21.938 -11.008 1 98.81 222 LEU A CA 1
ATOM 1719 C C . LEU A 1 222 ? -22.656 -22.828 -11.211 1 98.81 222 LEU A C 1
ATOM 1721 O O . LEU A 1 222 ? -22.531 -24.016 -11.516 1 98.81 222 LEU A O 1
ATOM 1725 N N . ILE A 1 223 ? -23.859 -22.266 -11.039 1 98.62 223 ILE A N 1
ATOM 1726 C CA . ILE A 1 223 ? -25.094 -23 -11.242 1 98.62 223 ILE A CA 1
ATOM 1727 C C . ILE A 1 223 ? -25.203 -23.453 -12.695 1 98.62 223 ILE A C 1
ATOM 1729 O O . ILE A 1 223 ? -25.609 -24.594 -12.969 1 98.62 223 ILE A O 1
ATOM 1733 N N . GLY A 1 224 ? -24.781 -22.578 -13.57 1 98.25 224 GLY A N 1
ATOM 1734 C CA . GLY A 1 224 ? -24.75 -22.906 -14.984 1 98.25 224 GLY A CA 1
ATOM 1735 C C . GLY A 1 224 ? -23.859 -24.078 -15.305 1 98.25 224 GLY A C 1
ATOM 1736 O O . GLY A 1 224 ? -24.094 -24.812 -16.266 1 98.25 224 GLY A O 1
ATOM 1737 N N . LEU A 1 225 ? -22.828 -24.312 -14.484 1 98.25 225 LEU A N 1
ATOM 1738 C CA . LEU A 1 225 ? -21.891 -25.422 -14.656 1 98.25 225 LEU A CA 1
ATOM 1739 C C . LEU A 1 225 ? -22.453 -26.688 -14.008 1 98.25 225 LEU A C 1
ATOM 1741 O O . LEU A 1 225 ? -21.812 -27.734 -14.047 1 98.25 225 LEU A O 1
ATOM 1745 N N . GLY A 1 226 ? -23.625 -26.562 -13.328 1 98 226 GLY A N 1
ATOM 1746 C CA . GLY A 1 226 ? -24.297 -27.719 -12.766 1 98 226 GLY A CA 1
ATOM 1747 C C . GLY A 1 226 ? -24.141 -27.828 -11.258 1 98 226 GLY A C 1
ATOM 1748 O O . GLY A 1 226 ? -24.672 -28.75 -10.641 1 98 226 GLY A O 1
ATOM 1749 N N . HIS A 1 227 ? -23.422 -26.891 -10.656 1 98.31 227 HIS A N 1
ATOM 1750 C CA . HIS A 1 227 ? -23.266 -26.922 -9.211 1 98.31 227 HIS A CA 1
ATOM 1751 C C . HIS A 1 227 ? -24.578 -26.594 -8.508 1 98.31 227 HIS A C 1
ATOM 1753 O O . HIS A 1 227 ? -25.25 -25.625 -8.867 1 98.31 227 HIS A O 1
ATOM 1759 N N . ARG A 1 228 ? -24.953 -27.375 -7.504 1 97.25 228 ARG A N 1
ATOM 1760 C CA . ARG A 1 228 ? -26.172 -27.156 -6.742 1 97.25 228 ARG A CA 1
ATOM 1761 C C . ARG A 1 228 ? -25.875 -26.969 -5.262 1 97.25 228 ARG A C 1
ATOM 1763 O O . ARG A 1 228 ? -26.688 -26.422 -4.52 1 97.25 228 ARG A O 1
ATOM 1770 N N . ASP A 1 229 ? -24.734 -27.5 -4.82 1 97.62 229 ASP A N 1
ATOM 1771 C CA . ASP A 1 229 ? -24.234 -27.297 -3.463 1 97.62 229 ASP A CA 1
ATOM 1772 C C . ASP A 1 229 ? -22.984 -26.422 -3.455 1 97.62 229 ASP A C 1
ATOM 1774 O O . ASP A 1 229 ? -21.875 -26.906 -3.686 1 97.62 229 ASP A O 1
ATOM 1778 N N . ILE A 1 230 ? -23.219 -25.188 -3.164 1 98.5 230 ILE A N 1
ATOM 1779 C CA . ILE A 1 230 ? -22.188 -24.156 -3.221 1 98.5 230 ILE A CA 1
ATOM 1780 C C . ILE A 1 230 ? -22.031 -23.5 -1.853 1 98.5 230 ILE A C 1
ATOM 1782 O O . ILE A 1 230 ? -23.016 -23.047 -1.262 1 98.5 230 ILE A O 1
ATOM 1786 N N . ALA A 1 231 ? -20.844 -23.516 -1.303 1 98.81 231 ALA A N 1
ATOM 1787 C CA . ALA A 1 231 ? -20.578 -22.797 -0.056 1 98.81 231 ALA A CA 1
ATOM 1788 C C . ALA A 1 231 ? -20.016 -21.406 -0.332 1 98.81 231 ALA A C 1
ATOM 1790 O O . ALA A 1 231 ? -19.422 -21.172 -1.383 1 98.81 231 ALA A O 1
ATOM 1791 N N . VAL A 1 232 ? -20.25 -20.516 0.61 1 98.81 232 VAL A N 1
ATOM 1792 C CA . VAL A 1 232 ? -19.703 -19.156 0.514 1 98.81 232 VAL A CA 1
ATOM 1793 C C . VAL A 1 232 ? -18.984 -18.797 1.812 1 98.81 232 VAL A C 1
ATOM 1795 O O . VAL A 1 232 ? -19.5 -19.047 2.904 1 98.81 232 VAL A O 1
ATOM 1798 N N . ILE A 1 233 ? -17.734 -18.344 1.671 1 98.81 233 ILE A N 1
ATOM 1799 C CA . ILE A 1 233 ? -16.984 -17.734 2.764 1 98.81 233 ILE A CA 1
ATOM 1800 C C . ILE A 1 233 ? -16.797 -16.25 2.506 1 98.81 233 ILE A C 1
ATOM 1802 O O . ILE A 1 233 ? -16.234 -15.852 1.476 1 98.81 233 ILE A O 1
ATOM 1806 N N . THR A 1 234 ? -17.281 -15.406 3.398 1 98.19 234 THR A N 1
ATOM 1807 C CA . THR A 1 234 ? -17.172 -13.969 3.211 1 98.19 234 THR A CA 1
ATOM 1808 C C . THR A 1 234 ? -16.641 -13.297 4.473 1 98.19 234 THR A C 1
ATOM 1810 O O . THR A 1 234 ? -16.094 -13.961 5.359 1 98.19 234 THR A O 1
ATOM 1813 N N . GLY A 1 235 ? -16.562 -11.93 4.453 1 96.88 235 GLY A N 1
ATOM 1814 C CA . GLY A 1 235 ? -16.016 -11.156 5.559 1 96.88 235 GLY A CA 1
ATOM 1815 C C . GLY A 1 235 ? -16.984 -11.023 6.727 1 96.88 235 GLY A C 1
ATOM 1816 O O . GLY A 1 235 ? -17.906 -11.828 6.875 1 96.88 235 GLY A O 1
ATOM 1817 N N . PRO A 1 236 ? -16.703 -10.023 7.586 1 96.06 236 PRO A N 1
ATOM 1818 C CA . PRO A 1 236 ? -17.531 -9.828 8.781 1 96.06 236 PRO A CA 1
ATOM 1819 C C . PRO A 1 236 ? -18.984 -9.5 8.438 1 96.06 236 PRO A C 1
ATOM 1821 O O . PRO A 1 236 ? -19.25 -8.68 7.555 1 96.06 236 PRO A O 1
ATOM 1824 N N . GLU A 1 237 ? -19.844 -10.078 9.164 1 94.81 237 GLU A N 1
ATOM 1825 C CA . GLU A 1 237 ? -21.266 -9.922 8.914 1 94.81 237 GLU A CA 1
ATOM 1826 C C . GLU A 1 237 ? -21.703 -8.469 9.094 1 94.81 237 GLU A C 1
ATOM 1828 O O . GLU A 1 237 ? -22.688 -8.023 8.492 1 94.81 237 GLU A O 1
ATOM 1833 N N . VAL A 1 238 ? -20.922 -7.684 9.781 1 93.69 238 VAL A N 1
ATOM 1834 C CA . VAL A 1 238 ? -21.312 -6.332 10.164 1 93.69 238 VAL A CA 1
ATOM 1835 C C . VAL A 1 238 ? -20.938 -5.348 9.062 1 93.69 238 VAL A C 1
ATOM 1837 O O . VAL A 1 238 ? -21.203 -4.148 9.172 1 93.69 238 VAL A O 1
ATOM 1840 N N . VAL A 1 239 ? -20.344 -5.832 7.969 1 95 239 VAL A N 1
ATOM 1841 C CA . VAL A 1 239 ? -19.953 -4.891 6.922 1 95 239 VAL A CA 1
ATOM 1842 C C . VAL A 1 239 ? -20.812 -5.117 5.68 1 95 239 VAL A C 1
ATOM 1844 O O . VAL A 1 239 ? -21.188 -6.254 5.375 1 95 239 VAL A O 1
ATOM 1847 N N . SER A 1 240 ? -21.031 -4.086 4.918 1 96.31 240 SER A N 1
ATOM 1848 C CA . SER A 1 240 ? -21.984 -4.094 3.809 1 96.31 240 SER A CA 1
ATOM 1849 C C . SER A 1 240 ? -21.516 -5.035 2.699 1 96.31 240 SER A C 1
ATOM 1851 O O . SER A 1 240 ? -22.328 -5.734 2.096 1 96.31 240 SER A O 1
ATOM 1853 N N . THR A 1 241 ? -20.219 -5.055 2.387 1 97.44 241 THR A N 1
ATOM 1854 C CA . THR A 1 241 ? -19.719 -5.871 1.289 1 97.44 241 THR A CA 1
ATOM 1855 C C . THR A 1 241 ? -19.984 -7.352 1.542 1 97.44 241 THR A C 1
ATOM 1857 O O . THR A 1 241 ? -20.422 -8.07 0.64 1 97.44 241 THR A O 1
ATOM 1860 N N . ALA A 1 242 ? -19.75 -7.812 2.783 1 97.75 242 ALA A N 1
ATOM 1861 C CA . ALA A 1 242 ? -20.016 -9.203 3.133 1 97.75 242 ALA A CA 1
ATOM 1862 C C . ALA A 1 242 ? -21.5 -9.547 2.971 1 97.75 242 ALA A C 1
ATOM 1864 O O . ALA A 1 242 ? -21.844 -10.578 2.385 1 97.75 242 ALA A O 1
ATOM 1865 N N . GLN A 1 243 ? -22.359 -8.672 3.424 1 97.44 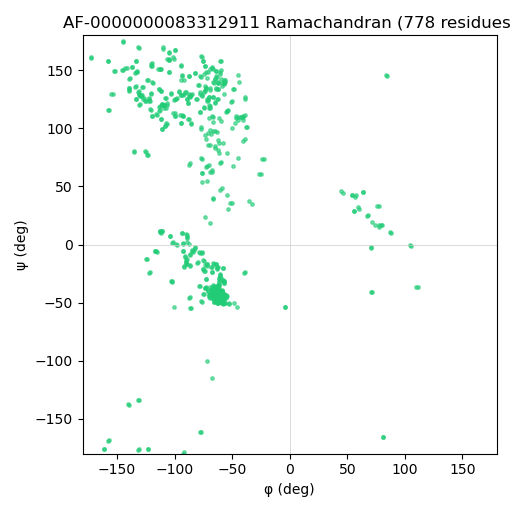243 GLN A N 1
ATOM 1866 C CA . GLN A 1 243 ? -23.797 -8.875 3.328 1 97.44 243 GLN A CA 1
ATOM 1867 C C . GLN A 1 243 ? -24.25 -8.891 1.872 1 97.44 243 GLN A C 1
ATOM 1869 O O . GLN A 1 243 ? -25.047 -9.742 1.474 1 97.44 243 GLN A O 1
ATOM 1874 N N . GLU A 1 244 ? -23.781 -7.988 1.138 1 98 244 GLU A N 1
ATOM 1875 C CA . GLU A 1 244 ? -24.188 -7.863 -0.261 1 98 244 GLU A CA 1
ATOM 1876 C C . GLU A 1 244 ? -23.766 -9.086 -1.065 1 98 244 GLU A C 1
ATOM 1878 O O . GLU A 1 244 ? -24.5 -9.555 -1.936 1 98 244 GLU A O 1
ATOM 1883 N N . ARG A 1 245 ? -22.594 -9.586 -0.816 1 98.69 245 ARG A N 1
ATOM 1884 C CA . ARG A 1 245 ? -22.109 -10.766 -1.537 1 98.69 245 ARG A CA 1
ATOM 1885 C C . ARG A 1 245 ? -22.953 -11.992 -1.183 1 98.69 245 ARG A C 1
ATOM 1887 O O . ARG A 1 245 ? -23.281 -12.797 -2.057 1 98.69 245 ARG A O 1
ATOM 1894 N N . VAL A 1 246 ? -23.344 -12.109 0.065 1 98.75 246 VAL A N 1
ATOM 1895 C CA . VAL A 1 246 ? -24.25 -13.188 0.467 1 98.75 246 VAL A CA 1
ATOM 1896 C C . VAL A 1 246 ? -25.609 -12.992 -0.174 1 98.75 246 VAL A C 1
ATOM 1898 O O . VAL A 1 246 ? -26.266 -13.953 -0.58 1 98.75 246 VAL A O 1
ATOM 1901 N N . ASN A 1 247 ? -26.062 -11.719 -0.231 1 98.56 247 ASN A N 1
ATOM 1902 C CA . ASN A 1 247 ? -27.328 -11.438 -0.894 1 98.56 247 ASN A CA 1
ATOM 1903 C C . ASN A 1 247 ? -27.312 -11.867 -2.357 1 98.56 247 ASN A C 1
ATOM 1905 O O . ASN A 1 247 ? -28.281 -12.43 -2.857 1 98.56 247 ASN A O 1
ATOM 1909 N N . GLY A 1 248 ? -26.203 -11.547 -3.004 1 98.88 248 GLY A N 1
ATOM 1910 C CA . GLY A 1 248 ? -26.047 -12.008 -4.375 1 98.88 248 GLY A CA 1
ATOM 1911 C C . GLY A 1 248 ? -26.078 -13.523 -4.504 1 98.88 248 GLY A C 1
ATOM 1912 O O . GLY A 1 248 ? -26.688 -14.062 -5.422 1 98.88 248 GLY A O 1
ATOM 1913 N N . TYR A 1 249 ? -25.438 -14.172 -3.539 1 98.81 249 TYR A N 1
ATOM 1914 C CA . TYR A 1 249 ? -25.438 -15.625 -3.436 1 98.81 249 TYR A CA 1
ATOM 1915 C C . TYR A 1 249 ? -26.859 -16.156 -3.285 1 98.81 249 TYR A C 1
ATOM 1917 O O . TYR A 1 249 ? -27.297 -17.016 -4.051 1 98.81 249 TYR A O 1
ATOM 1925 N N . ARG A 1 250 ? -27.609 -15.641 -2.412 1 98.75 250 ARG A N 1
ATOM 1926 C CA . ARG A 1 250 ? -28.984 -16.062 -2.131 1 98.75 250 ARG A CA 1
ATOM 1927 C C . ARG A 1 250 ? -29.891 -15.82 -3.336 1 98.75 250 ARG A C 1
ATOM 1929 O O . ARG A 1 250 ? -30.703 -16.672 -3.684 1 98.75 250 ARG A O 1
ATOM 1936 N N . ARG A 1 251 ? -29.75 -14.695 -3.908 1 98.69 251 ARG A N 1
ATOM 1937 C CA . ARG A 1 251 ? -30.578 -14.328 -5.051 1 98.69 251 ARG A CA 1
ATOM 1938 C C . ARG A 1 251 ? -30.391 -15.297 -6.211 1 98.69 251 ARG A C 1
ATOM 1940 O O . ARG A 1 251 ? -31.359 -15.734 -6.828 1 98.69 251 ARG A O 1
ATOM 1947 N N . ALA A 1 252 ? -29.125 -15.602 -6.5 1 98.81 252 ALA A N 1
ATOM 1948 C CA . ALA A 1 252 ? -28.812 -16.531 -7.59 1 98.81 252 ALA A CA 1
ATOM 1949 C C . ALA A 1 252 ? -29.422 -17.906 -7.332 1 98.81 252 ALA A C 1
ATOM 1951 O O . ALA A 1 252 ? -30.016 -18.516 -8.234 1 98.81 252 ALA A O 1
ATOM 1952 N N . LEU A 1 253 ? -29.297 -18.391 -6.09 1 98.62 253 LEU A N 1
ATOM 1953 C CA . LEU A 1 253 ? -29.875 -19.688 -5.734 1 98.62 253 LEU A CA 1
ATOM 1954 C C . LEU A 1 253 ? -31.391 -19.656 -5.875 1 98.62 253 LEU A C 1
ATOM 1956 O O . LEU A 1 253 ? -31.984 -20.547 -6.504 1 98.62 253 LEU A O 1
ATOM 1960 N N . ALA A 1 254 ? -31.984 -18.625 -5.375 1 98.12 254 ALA A N 1
ATOM 1961 C CA . ALA A 1 254 ? -33.438 -18.5 -5.375 1 98.12 254 ALA A CA 1
ATOM 1962 C C . ALA A 1 254 ? -33.969 -18.469 -6.801 1 98.12 254 ALA A C 1
ATOM 1964 O O . ALA A 1 254 ? -34.969 -19.156 -7.109 1 98.12 254 ALA A O 1
ATOM 1965 N N . GLU A 1 255 ? -33.375 -17.734 -7.602 1 98.12 255 GLU A N 1
ATOM 1966 C CA . GLU A 1 255 ? -33.844 -17.562 -8.969 1 98.12 255 GLU A CA 1
ATOM 1967 C C . GLU A 1 255 ? -33.719 -18.859 -9.758 1 98.12 255 GLU A C 1
ATOM 1969 O O . GLU A 1 255 ? -34.375 -19.016 -10.797 1 98.12 255 GLU A O 1
ATOM 1974 N N . HIS A 1 256 ? -32.969 -19.766 -9.273 1 97.94 256 HIS A N 1
ATOM 1975 C CA . HIS A 1 256 ? -32.781 -21.031 -9.977 1 97.94 256 HIS A CA 1
ATOM 1976 C C . HIS A 1 256 ? -33.438 -22.172 -9.211 1 97.94 256 HIS A C 1
ATOM 1978 O O . HIS A 1 256 ? -33.156 -23.344 -9.477 1 97.94 256 HIS A O 1
ATOM 1984 N N . GLY A 1 257 ? -34.25 -21.781 -8.211 1 97.62 257 GLY A N 1
ATOM 1985 C CA . GLY A 1 257 ? -35.031 -22.75 -7.469 1 97.62 257 GLY A CA 1
ATOM 1986 C C . GLY A 1 257 ? -34.188 -23.625 -6.543 1 97.62 257 GLY A C 1
ATOM 1987 O O . GLY A 1 257 ? -34.594 -24.734 -6.207 1 97.62 257 GLY A O 1
ATOM 1988 N N . LEU A 1 258 ? -33.031 -23.203 -6.234 1 97.69 258 LEU A N 1
ATOM 1989 C CA . LEU A 1 258 ? -32.188 -23.938 -5.312 1 97.69 258 LEU A CA 1
ATOM 1990 C C . LEU A 1 258 ? -32.344 -23.422 -3.885 1 97.69 258 LEU A C 1
ATOM 1992 O O . LEU A 1 258 ? -32.531 -22.234 -3.666 1 97.69 258 LEU A O 1
ATOM 1996 N N . PRO A 1 259 ? -32.344 -24.312 -2.914 1 96.44 259 PRO A N 1
ATOM 1997 C CA . PRO A 1 259 ? -32.5 -23.875 -1.525 1 96.44 259 PRO A CA 1
ATOM 1998 C C . PRO A 1 259 ? -31.266 -23.141 -0.994 1 96.44 259 PRO A C 1
ATOM 2000 O O . PRO A 1 259 ? -30.141 -23.484 -1.354 1 96.44 259 PRO A O 1
ATOM 2003 N N . VAL A 1 260 ? -31.562 -22.234 -0.123 1 96.88 260 VAL A N 1
ATOM 2004 C CA . VAL A 1 260 ? -30.484 -21.578 0.616 1 96.88 260 VAL A CA 1
ATOM 2005 C C . VAL A 1 260 ? -30.234 -22.312 1.931 1 96.88 260 VAL A C 1
ATOM 2007 O O . VAL A 1 260 ? -31.109 -22.344 2.811 1 96.88 260 VAL A O 1
ATOM 2010 N N . ASN A 1 261 ? -29.141 -22.953 2.047 1 96.31 261 ASN A N 1
ATOM 2011 C CA . ASN A 1 261 ? -28.734 -23.641 3.27 1 96.31 261 ASN A CA 1
ATOM 2012 C C . ASN A 1 261 ? -27.859 -22.75 4.145 1 96.31 261 ASN A C 1
ATOM 2014 O O . ASN A 1 261 ? -26.703 -22.484 3.791 1 96.31 261 ASN A O 1
ATOM 2018 N N . PRO A 1 262 ? -28.297 -22.297 5.309 1 96.31 262 PRO A N 1
ATOM 2019 C CA . PRO A 1 262 ? -27.5 -21.422 6.176 1 96.31 262 PRO A CA 1
ATOM 2020 C C . PRO A 1 262 ? -26.172 -22.047 6.578 1 96.31 262 PRO A C 1
ATOM 2022 O O . PRO A 1 262 ? -25.219 -21.328 6.879 1 96.31 262 PRO A O 1
ATOM 2025 N N . GLU A 1 263 ? -26.078 -23.375 6.484 1 96.06 263 GLU A N 1
ATOM 2026 C CA . GLU A 1 263 ? -24.859 -24.078 6.875 1 96.06 263 GLU A CA 1
ATOM 2027 C C . GLU A 1 263 ? -23.781 -23.953 5.801 1 96.06 263 GLU A C 1
ATOM 2029 O O . GLU A 1 263 ? -22.641 -24.359 6.02 1 96.06 263 GLU A O 1
ATOM 2034 N N . ARG A 1 264 ? -24.172 -23.375 4.648 1 98.06 264 ARG A N 1
ATOM 2035 C CA . ARG A 1 264 ? -23.219 -23.156 3.557 1 98.06 264 ARG A CA 1
ATOM 2036 C C . ARG A 1 264 ? -22.75 -21.719 3.51 1 98.06 264 ARG A C 1
ATOM 2038 O O . ARG A 1 264 ? -21.984 -21.344 2.623 1 98.06 264 ARG A O 1
ATOM 2045 N N . ILE A 1 265 ? -23.234 -20.922 4.461 1 98.5 265 ILE A N 1
ATOM 2046 C CA . ILE A 1 265 ? -22.859 -19.516 4.531 1 98.5 265 ILE A CA 1
ATOM 2047 C C . ILE A 1 265 ? -21.953 -19.281 5.73 1 98.5 265 ILE A C 1
ATOM 2049 O O . ILE A 1 265 ? -22.359 -19.453 6.879 1 98.5 265 ILE A O 1
ATOM 2053 N N . PHE A 1 266 ? -20.672 -18.844 5.473 1 98.44 266 PHE A N 1
ATOM 2054 C CA . PHE A 1 266 ? -19.672 -18.656 6.52 1 98.44 266 PHE A CA 1
ATOM 2055 C C . PHE A 1 266 ? -19.203 -17.203 6.562 1 98.44 266 PHE A C 1
ATOM 2057 O O . PHE A 1 266 ? -18.531 -16.75 5.648 1 98.44 266 PHE A O 1
ATOM 2064 N N . PHE A 1 267 ? -19.609 -16.547 7.645 1 97.94 267 PHE A N 1
ATOM 2065 C CA . PHE A 1 267 ? -19.078 -15.219 7.922 1 97.94 267 PHE A CA 1
ATOM 2066 C C . PHE A 1 267 ? -17.781 -15.32 8.727 1 97.94 267 PHE A C 1
ATOM 2068 O O . PHE A 1 267 ? -17.703 -16.078 9.703 1 97.94 267 PHE A O 1
ATOM 2075 N N . GLY A 1 268 ? -16.734 -14.672 8.273 1 97.69 268 GLY A N 1
ATOM 2076 C CA . GLY A 1 268 ? -15.445 -14.57 8.938 1 97.69 268 GLY A CA 1
ATOM 2077 C C . GLY A 1 268 ? -14.836 -13.188 8.836 1 97.69 268 GLY A C 1
ATOM 2078 O O . GLY A 1 268 ? -15.516 -12.18 9.047 1 97.69 268 GLY A O 1
ATOM 2079 N N . ASN A 1 269 ? -13.484 -13.172 8.586 1 96.81 269 ASN A N 1
ATOM 2080 C CA . ASN A 1 269 ? -12.734 -11.945 8.336 1 96.81 269 ASN A CA 1
ATOM 2081 C C . ASN A 1 269 ? -12.078 -11.953 6.961 1 96.81 269 ASN A C 1
ATOM 2083 O O . ASN A 1 269 ? -11.852 -13.023 6.387 1 96.81 269 ASN A O 1
ATOM 2087 N N . TYR A 1 270 ? -11.875 -10.781 6.457 1 96.44 270 TYR A N 1
ATOM 2088 C CA . TYR A 1 270 ? -11.172 -10.68 5.18 1 96.44 270 TYR A CA 1
ATOM 2089 C C . TYR A 1 270 ? -9.68 -10.891 5.359 1 96.44 270 TYR A C 1
ATOM 2091 O O . TYR A 1 270 ? -8.883 -9.977 5.113 1 96.44 270 TYR A O 1
ATOM 2099 N N . THR A 1 271 ? -9.32 -12.086 5.84 1 96.81 271 THR A N 1
ATOM 2100 C CA . THR A 1 271 ? -7.926 -12.477 6.055 1 96.81 271 THR A CA 1
ATOM 2101 C C . THR A 1 271 ? -7.66 -13.867 5.492 1 96.81 271 THR A C 1
ATOM 2103 O O . THR A 1 271 ? -8.594 -14.648 5.293 1 96.81 271 THR A O 1
ATOM 2106 N N . VAL A 1 272 ? -6.426 -14.109 5.23 1 97.25 272 VAL A N 1
ATOM 2107 C CA . VAL A 1 272 ? -6.016 -15.43 4.754 1 97.25 272 VAL A CA 1
ATOM 2108 C C . VAL A 1 272 ? -6.309 -16.484 5.82 1 97.25 272 VAL A C 1
ATOM 2110 O O . VAL A 1 272 ? -6.785 -17.578 5.508 1 97.25 272 VAL A O 1
ATOM 2113 N N . GLU A 1 273 ? -6.043 -16.141 7.055 1 97.69 273 GLU A N 1
ATOM 2114 C CA . GLU A 1 273 ? -6.254 -17.047 8.172 1 97.69 273 GLU A CA 1
ATOM 2115 C C . GLU A 1 273 ? -7.719 -17.453 8.289 1 97.69 273 GLU A C 1
ATOM 2117 O O . GLU A 1 273 ? -8.023 -18.641 8.445 1 97.69 273 GLU A O 1
ATOM 2122 N N . SER A 1 274 ? -8.562 -16.516 8.203 1 98.12 274 SER A N 1
ATOM 2123 C CA . SER A 1 274 ? -9.992 -16.797 8.258 1 98.12 274 SER A CA 1
ATOM 2124 C C . SER A 1 274 ? -10.43 -17.672 7.086 1 98.12 274 SER A C 1
ATOM 2126 O O . SER A 1 274 ? -11.195 -18.625 7.262 1 98.12 274 SER A O 1
ATOM 2128 N N . GLY A 1 275 ? -9.938 -17.344 5.887 1 98.5 275 GLY A N 1
ATOM 2129 C CA . GLY A 1 275 ? -10.234 -18.156 4.715 1 98.5 275 GLY A CA 1
ATOM 2130 C C . GLY A 1 275 ? -9.781 -19.594 4.848 1 98.5 275 GLY A C 1
ATOM 2131 O O . GLY A 1 275 ? -10.516 -20.516 4.488 1 98.5 275 GLY A O 1
ATOM 2132 N N . TYR A 1 276 ? -8.625 -19.719 5.418 1 98.44 276 TYR A N 1
ATOM 2133 C CA . TYR A 1 276 ? -8.047 -21.031 5.613 1 98.44 276 TYR A CA 1
ATOM 2134 C C . TYR A 1 276 ? -8.875 -21.844 6.598 1 98.44 276 TYR A C 1
ATOM 2136 O O . TYR A 1 276 ? -9.273 -22.984 6.305 1 98.44 276 TYR A O 1
ATOM 2144 N N . GLU A 1 277 ? -9.195 -21.281 7.727 1 98.62 277 GLU A N 1
ATOM 2145 C CA . GLU A 1 277 ? -9.906 -21.984 8.797 1 98.62 277 GLU A CA 1
ATOM 2146 C C . GLU A 1 277 ? -11.32 -22.344 8.367 1 98.62 277 GLU A C 1
ATOM 2148 O O . GLU A 1 277 ? -11.766 -23.484 8.578 1 98.62 277 GLU A O 1
ATOM 2153 N N . LEU A 1 278 ? -11.992 -21.453 7.742 1 98.75 278 LEU A N 1
ATOM 2154 C CA . LEU A 1 278 ? -13.383 -21.688 7.352 1 98.75 278 LEU A CA 1
ATOM 2155 C C . LEU A 1 278 ? -13.453 -22.672 6.184 1 98.75 278 LEU A C 1
ATOM 2157 O O . LEU A 1 278 ? -14.375 -23.484 6.113 1 98.75 278 LEU A O 1
ATOM 2161 N N . ALA A 1 279 ? -12.516 -22.562 5.289 1 98.75 279 ALA A N 1
ATOM 2162 C CA . ALA A 1 279 ? -12.477 -23.5 4.176 1 98.75 279 ALA A CA 1
ATOM 2163 C C . ALA A 1 279 ? -12.25 -24.922 4.68 1 98.75 279 ALA A C 1
ATOM 2165 O O . ALA A 1 279 ? -12.836 -25.875 4.156 1 98.75 279 ALA A O 1
ATOM 2166 N N . ARG A 1 280 ? -11.406 -25.047 5.66 1 98.31 280 ARG A N 1
ATOM 2167 C CA . ARG A 1 280 ? -11.219 -26.359 6.266 1 98.31 280 ARG A CA 1
ATOM 2168 C C . ARG A 1 280 ? -12.539 -26.938 6.785 1 98.31 280 ARG A C 1
ATOM 2170 O O . ARG A 1 280 ? -12.82 -28.109 6.602 1 98.31 280 ARG A O 1
ATOM 2177 N N . GLY A 1 281 ? -13.289 -26.078 7.418 1 97.25 281 GLY A N 1
ATOM 2178 C CA . GLY A 1 281 ? -14.602 -26.484 7.895 1 97.25 281 GLY A CA 1
ATOM 2179 C C . GLY A 1 281 ? -15.539 -26.906 6.773 1 97.25 281 GLY A C 1
ATOM 2180 O O . GLY A 1 281 ? -16.266 -27.891 6.898 1 97.25 281 GLY A O 1
ATOM 2181 N N . VAL A 1 282 ? -15.531 -26.172 5.707 1 97.81 282 VAL A N 1
ATOM 2182 C CA . VAL A 1 282 ? -16.359 -26.469 4.543 1 97.81 282 VAL A CA 1
ATOM 2183 C C . VAL A 1 282 ? -15.992 -27.828 3.982 1 97.81 282 VAL A C 1
ATOM 2185 O O . VAL A 1 282 ? -16.875 -28.641 3.662 1 97.81 282 VAL A O 1
ATOM 2188 N N . LEU A 1 283 ? -14.711 -28.125 3.877 1 97.62 283 LEU A N 1
ATOM 2189 C CA . LEU A 1 283 ? -14.203 -29.344 3.25 1 97.62 283 LEU A CA 1
ATOM 2190 C C . LEU A 1 283 ? -14.555 -30.562 4.09 1 97.62 283 LEU A C 1
ATOM 2192 O O . LEU A 1 283 ? -14.578 -31.688 3.576 1 97.62 283 LEU A O 1
ATOM 2196 N N . GLN A 1 284 ? -14.867 -30.312 5.348 1 95.25 284 GLN A N 1
ATOM 2197 C CA . GLN A 1 284 ? -15.164 -31.406 6.254 1 95.25 284 GLN A CA 1
ATOM 2198 C C . GLN A 1 284 ? -16.656 -31.734 6.254 1 95.25 284 GLN A C 1
ATOM 2200 O O . GLN A 1 284 ? -17.078 -32.75 6.801 1 95.25 284 GLN A O 1
ATOM 2205 N N . ARG A 1 285 ? -17.391 -30.875 5.645 1 93 285 ARG A N 1
ATOM 2206 C CA . ARG A 1 285 ? -18.828 -31.109 5.605 1 93 285 ARG A CA 1
ATOM 2207 C C . ARG A 1 285 ? -19.156 -32.344 4.754 1 93 285 ARG A C 1
ATOM 2209 O O . ARG A 1 285 ? -18.406 -32.688 3.848 1 93 285 ARG A O 1
ATOM 2216 N N . GLN A 1 286 ? -20.375 -32.969 5.16 1 92.19 286 GLN A N 1
ATOM 2217 C CA . GLN A 1 286 ? -20.906 -34.094 4.402 1 92.19 286 GLN A CA 1
ATOM 2218 C C . GLN A 1 286 ? -22.391 -33.906 4.086 1 92.19 286 GLN A C 1
ATOM 2220 O O . GLN A 1 286 ? -23.219 -33.812 4.996 1 92.19 286 GLN A O 1
ATOM 2225 N N . PRO A 1 287 ? -22.75 -33.875 2.793 1 93.94 287 PRO A N 1
ATOM 2226 C CA . PRO A 1 287 ? -21.859 -33.938 1.627 1 93.94 287 PRO A CA 1
ATOM 2227 C C . PRO A 1 287 ? -21.016 -32.688 1.468 1 93.94 287 PRO A C 1
ATOM 2229 O O . PRO A 1 287 ? -21.422 -31.609 1.878 1 93.94 287 PRO A O 1
ATOM 2232 N N . ARG A 1 288 ? -19.797 -32.875 0.856 1 95.62 288 ARG A N 1
ATOM 2233 C CA . ARG A 1 288 ? -18.922 -31.719 0.565 1 95.62 288 ARG A CA 1
ATOM 2234 C C . ARG A 1 288 ? -19.484 -30.906 -0.589 1 95.62 288 ARG A C 1
ATOM 2236 O O . ARG A 1 288 ? -19.891 -31.453 -1.615 1 95.62 288 ARG A O 1
ATOM 2243 N N . PRO A 1 289 ? -19.484 -29.609 -0.396 1 97.44 289 PRO A N 1
ATOM 2244 C CA . PRO A 1 289 ? -19.891 -28.797 -1.542 1 97.44 289 PRO A CA 1
ATOM 2245 C C . PRO A 1 289 ? -18.984 -29 -2.758 1 97.44 289 PRO A C 1
ATOM 2247 O O . PRO A 1 289 ? -17.797 -29.297 -2.609 1 97.44 289 PRO A O 1
ATOM 2250 N N . THR A 1 290 ? -19.562 -28.844 -3.904 1 97.69 290 THR A N 1
ATOM 2251 C CA . THR A 1 290 ? -18.812 -29.047 -5.133 1 97.69 290 THR A CA 1
ATOM 2252 C C . THR A 1 290 ? -18.156 -27.734 -5.582 1 97.69 290 THR A C 1
ATOM 2254 O O . THR A 1 290 ? -17.281 -27.734 -6.449 1 97.69 290 THR A O 1
ATOM 2257 N N . ALA A 1 291 ? -18.578 -26.609 -4.98 1 98.69 291 ALA A N 1
ATOM 2258 C CA . ALA A 1 291 ? -18 -25.312 -5.316 1 98.69 291 ALA A CA 1
ATOM 2259 C C . ALA A 1 291 ? -17.938 -24.406 -4.09 1 98.69 291 ALA A C 1
ATOM 2261 O O . ALA A 1 291 ? -18.719 -24.562 -3.152 1 98.69 291 ALA A O 1
ATOM 2262 N N . LEU A 1 292 ? -16.953 -23.547 -4.109 1 98.88 292 LEU A N 1
ATOM 2263 C CA . LEU A 1 292 ? -16.719 -22.578 -3.035 1 98.88 292 LEU A CA 1
ATOM 2264 C C . LEU A 1 292 ? -16.578 -21.172 -3.592 1 98.88 292 LEU A C 1
ATOM 2266 O O . LEU A 1 292 ? -15.852 -20.953 -4.562 1 98.88 292 LEU A O 1
ATOM 2270 N N . PHE A 1 293 ? -17.344 -20.25 -3.031 1 98.94 293 PHE A N 1
ATOM 2271 C CA . PHE A 1 293 ? -17.219 -18.812 -3.309 1 98.94 293 PHE A CA 1
ATOM 2272 C C . PHE A 1 293 ? -16.438 -18.109 -2.197 1 98.94 293 PHE A C 1
ATOM 2274 O O . PHE A 1 293 ? -16.906 -18.062 -1.055 1 98.94 293 PHE A O 1
ATOM 2281 N N . ALA A 1 294 ? -15.234 -17.609 -2.535 1 98.88 294 ALA A N 1
ATOM 2282 C CA . ALA A 1 294 ? -14.43 -16.828 -1.609 1 98.88 294 ALA A CA 1
ATOM 2283 C C . ALA A 1 294 ? -14.75 -15.336 -1.741 1 98.88 294 ALA A C 1
ATOM 2285 O O . ALA A 1 294 ? -14.641 -14.766 -2.828 1 98.88 294 ALA A O 1
ATOM 2286 N N . GLY A 1 295 ? -14.977 -14.695 -0.653 1 98.69 295 GLY A N 1
ATOM 2287 C CA . GLY A 1 295 ? -15.469 -13.328 -0.628 1 98.69 295 GLY A CA 1
ATOM 2288 C C . GLY A 1 295 ? -14.43 -12.312 -1.045 1 98.69 295 GLY A C 1
ATOM 2289 O O . GLY A 1 295 ? -14.758 -11.156 -1.338 1 98.69 295 GLY A O 1
ATOM 2290 N N . ASN A 1 296 ? -13.156 -12.578 -1.049 1 97.69 296 ASN A N 1
ATOM 2291 C CA . ASN A 1 296 ? -12.094 -11.766 -1.625 1 97.69 296 ASN A CA 1
ATOM 2292 C C . ASN A 1 296 ? -10.828 -12.578 -1.853 1 97.69 296 ASN A C 1
ATOM 2294 O O . ASN A 1 296 ? -10.82 -13.797 -1.658 1 97.69 296 ASN A O 1
ATOM 2298 N N . ASN A 1 297 ? -9.766 -11.953 -2.287 1 95.69 297 ASN A N 1
ATOM 2299 C CA . ASN A 1 297 ? -8.539 -12.648 -2.65 1 95.69 297 ASN A CA 1
ATOM 2300 C C . ASN A 1 297 ? -7.883 -13.297 -1.435 1 95.69 297 ASN A C 1
ATOM 2302 O O . ASN A 1 297 ? -7.34 -14.406 -1.532 1 95.69 297 ASN A O 1
ATOM 2306 N N . PHE A 1 298 ? -7.914 -12.656 -0.258 1 97.06 298 PHE A N 1
ATOM 2307 C CA . PHE A 1 298 ? -7.309 -13.219 0.943 1 97.06 298 PHE A CA 1
ATOM 2308 C C . PHE A 1 298 ? -8 -14.516 1.345 1 97.06 298 PHE A C 1
ATOM 2310 O O . PHE A 1 298 ? -7.34 -15.523 1.624 1 97.06 298 PHE A O 1
ATOM 2317 N N . ILE A 1 299 ? -9.297 -14.469 1.339 1 98.19 299 ILE A N 1
ATOM 2318 C CA . ILE A 1 299 ? -10.07 -15.656 1.662 1 98.19 299 ILE A CA 1
ATOM 2319 C C . ILE A 1 299 ? -9.789 -16.75 0.634 1 98.19 299 ILE A C 1
ATOM 2321 O O . ILE A 1 299 ? -9.641 -17.922 0.989 1 98.19 299 ILE A O 1
ATOM 2325 N N . ALA A 1 300 ? -9.695 -16.375 -0.628 1 98.12 300 ALA A N 1
ATOM 2326 C CA . ALA A 1 300 ? -9.406 -17.328 -1.687 1 98.12 300 ALA A CA 1
ATOM 2327 C C . ALA A 1 300 ? -8.055 -18 -1.464 1 98.12 300 ALA A C 1
ATOM 2329 O O . ALA A 1 300 ? -7.918 -19.219 -1.628 1 98.12 300 ALA A O 1
ATOM 2330 N N . ILE A 1 301 ? -7.062 -17.203 -1.111 1 96.62 301 ILE A N 1
ATOM 2331 C CA . ILE A 1 301 ? -5.73 -17.734 -0.858 1 96.62 301 ILE A CA 1
ATOM 2332 C C . ILE A 1 301 ? -5.785 -18.719 0.317 1 96.62 301 ILE A C 1
ATOM 2334 O O . ILE A 1 301 ? -5.215 -19.812 0.253 1 96.62 301 ILE A O 1
ATOM 2338 N N . GLY A 1 302 ? -6.477 -18.297 1.383 1 98 302 GLY A N 1
ATOM 2339 C CA . GLY A 1 302 ? -6.66 -19.188 2.51 1 98 302 GLY A CA 1
ATOM 2340 C C . GLY A 1 302 ? -7.363 -20.484 2.135 1 98 302 GLY A C 1
ATOM 2341 O O . GLY A 1 302 ? -6.953 -21.562 2.555 1 98 302 GLY A O 1
ATOM 2342 N N . ALA A 1 303 ? -8.375 -20.375 1.328 1 98.62 303 ALA A N 1
ATOM 2343 C CA . ALA A 1 303 ? -9.133 -21.547 0.874 1 98.62 303 ALA A CA 1
ATOM 2344 C C . ALA A 1 303 ? -8.266 -22.469 0.038 1 98.62 303 ALA A C 1
ATOM 2346 O O . ALA A 1 303 ? -8.305 -23.703 0.212 1 98.62 303 ALA A O 1
ATOM 2347 N N . LEU A 1 304 ? -7.504 -21.906 -0.858 1 97.88 304 LEU A N 1
ATOM 2348 C CA . LEU A 1 304 ? -6.617 -22.703 -1.708 1 97.88 304 LEU A CA 1
ATOM 2349 C C . LEU A 1 304 ? -5.605 -23.469 -0.869 1 97.88 304 LEU A C 1
ATOM 2351 O O . LEU A 1 304 ? -5.305 -24.625 -1.159 1 97.88 304 LEU A O 1
ATOM 2355 N N . LYS A 1 305 ? -5.094 -22.797 0.129 1 96.94 305 LYS A N 1
ATOM 2356 C CA . LYS A 1 305 ? -4.16 -23.469 1.025 1 96.94 305 LYS A CA 1
ATOM 2357 C C . LYS A 1 305 ? -4.82 -24.656 1.72 1 96.94 305 LYS A C 1
ATOM 2359 O O . LYS A 1 305 ? -4.238 -25.734 1.794 1 96.94 305 LYS A O 1
ATOM 2364 N N . ALA A 1 306 ? -6.012 -24.438 2.211 1 98.19 306 ALA A N 1
ATOM 2365 C CA . ALA A 1 306 ? -6.758 -25.5 2.889 1 98.19 306 ALA A CA 1
ATOM 2366 C C . ALA A 1 306 ? -7.059 -26.641 1.938 1 98.19 306 ALA A C 1
ATOM 2368 O O . ALA A 1 306 ? -6.906 -27.812 2.305 1 98.19 306 ALA A O 1
ATOM 2369 N N . ILE A 1 307 ? -7.461 -26.344 0.738 1 98.12 307 ILE A N 1
ATOM 2370 C CA . ILE A 1 307 ? -7.809 -27.344 -0.265 1 98.12 307 ILE A CA 1
ATOM 2371 C C . ILE A 1 307 ? -6.578 -28.188 -0.606 1 98.12 307 ILE A C 1
ATOM 2373 O O . ILE A 1 307 ? -6.648 -29.406 -0.639 1 98.12 307 ILE A O 1
ATOM 2377 N N . ARG A 1 308 ? -5.504 -27.531 -0.805 1 96.44 308 ARG A N 1
ATOM 2378 C CA . ARG A 1 308 ? -4.258 -28.219 -1.125 1 96.44 308 ARG A CA 1
ATOM 2379 C C . ARG A 1 308 ? -3.828 -29.125 0.017 1 96.44 308 ARG A C 1
ATOM 2381 O O . ARG A 1 308 ? -3.414 -30.266 -0.216 1 96.44 308 ARG A O 1
ATOM 2388 N N . GLU A 1 309 ? -3.902 -28.609 1.209 1 96.19 309 GLU A N 1
ATOM 2389 C CA . GLU A 1 309 ? -3.504 -29.375 2.381 1 96.19 309 GLU A CA 1
ATOM 2390 C C . GLU A 1 309 ? -4.375 -30.625 2.547 1 96.19 309 GLU A C 1
ATOM 2392 O O . GLU A 1 309 ? -3.92 -31.641 3.066 1 96.19 309 GLU A O 1
ATOM 2397 N N . ALA A 1 310 ? -5.57 -30.547 2.084 1 97.38 310 ALA A N 1
ATOM 2398 C CA . ALA A 1 310 ? -6.504 -31.672 2.162 1 97.38 310 ALA A CA 1
ATOM 2399 C C . ALA A 1 310 ? -6.262 -32.656 1.027 1 97.38 310 ALA A C 1
ATOM 2401 O O . ALA A 1 310 ? -6.957 -33.688 0.924 1 97.38 310 ALA A O 1
ATOM 2402 N N . GLY A 1 311 ? -5.32 -32.344 0.146 1 96.88 311 GLY A N 1
ATOM 2403 C CA . GLY A 1 311 ? -5.008 -33.219 -0.97 1 96.88 311 GLY A CA 1
ATOM 2404 C C . GLY A 1 311 ? -5.988 -33.094 -2.119 1 96.88 311 GLY A C 1
ATOM 2405 O O . GLY A 1 311 ? -6.102 -34 -2.947 1 96.88 311 GLY A O 1
ATOM 2406 N N . LEU A 1 312 ? -6.758 -32 -2.127 1 97.44 312 LEU A N 1
ATOM 2407 C CA . LEU A 1 312 ? -7.758 -31.766 -3.164 1 97.44 312 LEU A CA 1
ATOM 2408 C C . LEU A 1 312 ? -7.242 -30.781 -4.207 1 97.44 312 LEU A C 1
ATOM 2410 O O . LEU A 1 312 ? -6.27 -30.062 -3.963 1 97.44 312 LEU A O 1
ATOM 2414 N N . GLN A 1 313 ? -7.863 -30.797 -5.395 1 96.81 313 GLN A N 1
ATOM 2415 C CA . GLN A 1 313 ? -7.434 -29.938 -6.496 1 96.81 313 GLN A CA 1
ATOM 2416 C C . GLN A 1 313 ? -8.578 -29.047 -6.984 1 96.81 313 GLN A C 1
ATOM 2418 O O . GLN A 1 313 ? -9.727 -29.484 -7.023 1 96.81 313 GLN A O 1
ATOM 2423 N N . VAL A 1 314 ? -8.281 -27.891 -7.301 1 97.69 314 VAL A N 1
ATOM 2424 C CA . VAL A 1 314 ? -9.172 -26.984 -8 1 97.69 314 VAL A CA 1
ATOM 2425 C C . VAL A 1 314 ? -8.844 -26.984 -9.492 1 97.69 314 VAL A C 1
ATOM 2427 O O . VAL A 1 314 ? -7.691 -26.75 -9.883 1 97.69 314 VAL A O 1
ATOM 2430 N N . PRO A 1 315 ? -9.734 -27.219 -10.344 1 97.44 315 PRO A N 1
ATOM 2431 C CA . PRO A 1 315 ? -11.172 -27.359 -10.102 1 97.44 315 PRO A CA 1
ATOM 2432 C C . PRO A 1 315 ? -11.617 -28.812 -9.992 1 97.44 315 PRO A C 1
ATOM 2434 O O . PRO A 1 315 ? -12.805 -29.094 -9.797 1 97.44 315 PRO A O 1
ATOM 2437 N N . GLN A 1 316 ? -10.711 -29.781 -10.125 1 96.62 316 GLN A N 1
ATOM 2438 C CA . GLN A 1 316 ? -11.062 -31.172 -10.328 1 96.62 316 GLN A CA 1
ATOM 2439 C C . GLN A 1 316 ? -11.922 -31.703 -9.18 1 96.62 316 GLN A C 1
ATOM 2441 O O . GLN A 1 316 ? -12.867 -32.469 -9.406 1 96.62 316 GLN A O 1
ATOM 2446 N N . ASP A 1 317 ? -11.594 -31.297 -7.977 1 96.81 317 ASP A N 1
ATOM 2447 C CA . ASP A 1 317 ? -12.312 -31.812 -6.816 1 96.81 317 ASP A CA 1
ATOM 2448 C C . ASP A 1 317 ? -13.328 -30.797 -6.301 1 96.81 317 ASP A C 1
ATOM 2450 O O . ASP A 1 317 ? -14.344 -31.172 -5.711 1 96.81 317 ASP A O 1
ATOM 2454 N N . ILE A 1 318 ? -13.016 -29.547 -6.465 1 98.19 318 ILE A N 1
ATOM 2455 C CA . ILE A 1 318 ? -13.898 -28.484 -6.016 1 98.19 318 ILE A CA 1
ATOM 2456 C C . ILE A 1 318 ? -13.641 -27.219 -6.84 1 98.19 318 ILE A C 1
ATOM 2458 O O . ILE A 1 318 ? -12.492 -26.828 -7.043 1 98.19 318 ILE A O 1
ATOM 2462 N N . SER A 1 319 ? -14.703 -26.625 -7.387 1 98.81 319 SER A N 1
ATOM 2463 C CA . SER A 1 319 ? -14.586 -25.359 -8.086 1 98.81 319 SER A CA 1
ATOM 2464 C C . SER A 1 319 ? -14.461 -24.188 -7.109 1 98.81 319 SER A C 1
ATOM 2466 O O . SER A 1 319 ? -15.023 -24.234 -6.012 1 98.81 319 SER A O 1
ATOM 2468 N N . LEU A 1 320 ? -13.688 -23.203 -7.469 1 98.81 320 LEU A N 1
ATOM 2469 C CA . LEU A 1 320 ? -13.445 -22.047 -6.605 1 98.81 320 LEU A CA 1
ATOM 2470 C C . LEU A 1 320 ? -13.578 -20.75 -7.391 1 98.81 320 LEU A C 1
ATOM 2472 O O . LEU A 1 320 ? -12.977 -20.594 -8.453 1 98.81 320 LEU A O 1
ATOM 2476 N N . VAL A 1 321 ? -14.414 -19.859 -6.941 1 98.88 321 VAL A N 1
ATOM 2477 C CA . VAL A 1 321 ? -14.523 -18.5 -7.48 1 98.88 321 VAL A CA 1
ATOM 2478 C C . VAL A 1 321 ? -14.227 -17.484 -6.383 1 98.88 321 VAL A C 1
ATOM 2480 O O . VAL A 1 321 ? -14.344 -17.797 -5.191 1 98.88 321 VAL A O 1
ATOM 2483 N N . SER A 1 322 ? -13.805 -16.297 -6.77 1 98.69 322 SER A N 1
ATOM 2484 C CA . SER A 1 322 ? -13.414 -15.297 -5.789 1 98.69 322 SER A CA 1
ATOM 2485 C C . SER A 1 322 ? -13.898 -13.914 -6.191 1 98.69 322 SER A C 1
ATOM 2487 O O . SER A 1 322 ? -13.961 -13.586 -7.379 1 98.69 322 SER A O 1
ATOM 2489 N N . PHE A 1 323 ? -14.297 -13.18 -5.164 1 98.19 323 PHE A N 1
ATOM 2490 C CA . PHE A 1 323 ? -14.492 -11.75 -5.371 1 98.19 323 PHE A CA 1
ATOM 2491 C C . PHE A 1 323 ? -13.148 -11.016 -5.355 1 98.19 323 PHE A C 1
ATOM 2493 O O . PHE A 1 323 ? -12.281 -11.32 -4.543 1 98.19 323 PHE A O 1
ATOM 2500 N N . ASP A 1 324 ? -12.859 -10.047 -6.262 1 96.19 324 ASP A N 1
ATOM 2501 C CA . ASP A 1 324 ? -11.625 -9.281 -6.457 1 96.19 324 ASP A CA 1
ATOM 2502 C C . ASP A 1 324 ? -10.641 -10.047 -7.332 1 96.19 324 ASP A C 1
ATOM 2504 O O . ASP A 1 324 ? -10.602 -11.281 -7.297 1 96.19 324 ASP A O 1
ATOM 2508 N N . ASP A 1 325 ? -9.961 -9.359 -8.086 1 94.94 325 ASP A N 1
ATOM 2509 C CA . ASP A 1 325 ? -8.867 -9.898 -8.891 1 94.94 325 ASP A CA 1
ATOM 2510 C C . ASP A 1 325 ? -7.523 -9.359 -8.422 1 94.94 325 ASP A C 1
ATOM 2512 O O . ASP A 1 325 ? -7.457 -8.289 -7.801 1 94.94 325 ASP A O 1
ATOM 2516 N N . LEU A 1 326 ? -6.523 -10.172 -8.633 1 92.19 326 LEU A N 1
ATOM 2517 C CA . LEU A 1 326 ? -5.172 -9.68 -8.375 1 92.19 326 LEU A CA 1
ATOM 2518 C C . LEU A 1 326 ? -4.648 -8.875 -9.562 1 92.19 326 LEU A C 1
ATOM 2520 O O . LEU A 1 326 ? -4.941 -9.203 -10.719 1 92.19 326 LEU A O 1
ATOM 2524 N N . PRO A 1 327 ? -3.818 -7.879 -9.25 1 92.69 327 PRO A N 1
ATOM 2525 C CA . PRO A 1 327 ? -3.203 -7.152 -10.367 1 92.69 327 PRO A CA 1
ATOM 2526 C C . PRO A 1 327 ? -2.279 -8.031 -11.203 1 92.69 327 PRO A C 1
ATOM 2528 O O . PRO A 1 327 ? -1.602 -8.906 -10.664 1 92.69 327 PRO A O 1
ATOM 2531 N N . PRO A 1 328 ? -2.221 -7.695 -12.469 1 89.12 328 PRO A N 1
ATOM 2532 C CA . PRO A 1 328 ? -1.363 -8.477 -13.359 1 89.12 328 PRO A CA 1
ATOM 2533 C C . PRO A 1 328 ? 0.115 -8.383 -12.992 1 89.12 328 PRO A C 1
ATOM 2535 O O . PRO A 1 328 ? 0.921 -9.203 -13.438 1 89.12 328 PRO A O 1
ATOM 2538 N N . THR A 1 329 ? 0.413 -7.41 -12.219 1 89.62 329 THR A N 1
ATOM 2539 C CA . THR A 1 329 ? 1.801 -7.234 -11.797 1 89.62 329 THR A CA 1
ATOM 2540 C C . THR A 1 329 ? 2.172 -8.242 -10.719 1 89.62 329 THR A C 1
ATOM 2542 O O . THR A 1 329 ? 3.35 -8.414 -10.398 1 89.62 329 THR A O 1
ATOM 2545 N N . LEU A 1 330 ? 1.16 -8.984 -10.273 1 89.44 330 LEU A N 1
ATOM 2546 C CA . LEU A 1 330 ? 1.428 -9.875 -9.148 1 89.44 330 LEU A CA 1
ATOM 2547 C C . LEU A 1 330 ? 1.23 -11.328 -9.547 1 89.44 330 LEU A C 1
ATOM 2549 O O . LEU A 1 330 ? 1.517 -12.234 -8.766 1 89.44 330 LEU A O 1
ATOM 2553 N N . VAL A 1 331 ? 0.764 -11.5 -10.75 1 86.94 331 VAL A N 1
ATOM 2554 C CA . VAL A 1 331 ? 0.416 -12.867 -11.109 1 86.94 331 VAL A CA 1
ATOM 2555 C C . VAL A 1 331 ? 0.837 -13.156 -12.547 1 86.94 331 VAL A C 1
ATOM 2557 O O . VAL A 1 331 ? 0.618 -12.336 -13.438 1 86.94 331 VAL A O 1
ATOM 2560 N N . VAL A 1 332 ? 1.444 -14.312 -12.719 1 84.12 332 VAL A N 1
ATOM 2561 C CA . VAL A 1 332 ? 1.923 -14.703 -14.039 1 84.12 332 VAL A CA 1
ATOM 2562 C C . VAL A 1 332 ? 0.807 -15.406 -14.805 1 84.12 332 VAL A C 1
ATOM 2564 O O . VAL A 1 332 ? 0.597 -15.148 -15.992 1 84.12 332 VAL A O 1
ATOM 2567 N N . ASP A 1 333 ? 0.132 -16.312 -14.148 1 85.06 333 ASP A N 1
ATOM 2568 C CA . ASP A 1 333 ? -0.915 -17.125 -14.758 1 85.06 333 ASP A CA 1
ATOM 2569 C C . ASP A 1 333 ? -2.143 -17.203 -13.852 1 85.06 333 ASP A C 1
ATOM 2571 O O . ASP A 1 333 ? -2.367 -18.219 -13.188 1 85.06 333 ASP A O 1
ATOM 2575 N N . PRO A 1 334 ? -2.904 -16.125 -13.945 1 88.94 334 PRO A N 1
ATOM 2576 C CA . PRO A 1 334 ? -4.094 -16.141 -13.094 1 88.94 334 PRO A CA 1
ATOM 2577 C C . PRO A 1 334 ? -5.062 -17.266 -13.445 1 88.94 334 PRO A C 1
ATOM 2579 O O . PRO A 1 334 ? -5.391 -17.453 -14.625 1 88.94 334 PRO A O 1
ATOM 2582 N N . PHE A 1 335 ? -5.555 -17.969 -12.492 1 93.75 335 PHE A N 1
ATOM 2583 C CA . PHE A 1 335 ? -6.367 -19.141 -12.812 1 93.75 335 PHE A CA 1
ATOM 2584 C C . PHE A 1 335 ? -7.73 -19.047 -12.141 1 93.75 335 PHE A C 1
ATOM 2586 O O . PHE A 1 335 ? -8.672 -19.734 -12.555 1 93.75 335 PHE A O 1
ATOM 2593 N N . LEU A 1 336 ? -7.871 -18.109 -11.203 1 97.12 336 LEU A N 1
ATOM 2594 C CA . LEU A 1 336 ? -9.133 -18.016 -10.477 1 97.12 336 LEU A CA 1
ATOM 2595 C C . LEU A 1 336 ? -10.195 -17.328 -11.32 1 97.12 336 LEU A C 1
ATOM 2597 O O . LEU A 1 336 ? -9.93 -16.297 -11.938 1 97.12 336 LEU A O 1
ATOM 2601 N N . THR A 1 337 ? -11.383 -17.891 -11.43 1 98.75 337 THR A N 1
ATOM 2602 C CA . THR A 1 337 ? -12.555 -17.172 -11.914 1 98.75 337 THR A CA 1
ATOM 2603 C C . THR A 1 337 ? -13.016 -16.141 -10.883 1 98.75 337 THR A C 1
ATOM 2605 O O . THR A 1 337 ? -13.195 -16.453 -9.711 1 98.75 337 THR A O 1
ATOM 2608 N N . VAL A 1 338 ? -13.148 -14.906 -11.375 1 98.69 338 VAL A N 1
ATOM 2609 C CA . VAL A 1 338 ? -13.336 -13.859 -10.367 1 98.69 338 VAL A CA 1
ATOM 2610 C C . VAL A 1 338 ? -14.43 -12.898 -10.828 1 98.69 338 VAL A C 1
ATOM 2612 O O . VAL A 1 338 ? -14.75 -12.836 -12.023 1 98.69 338 VAL A O 1
ATOM 2615 N N . ALA A 1 339 ? -15.102 -12.273 -9.891 1 98.75 339 ALA A N 1
ATOM 2616 C CA . ALA A 1 339 ? -15.727 -10.969 -10.117 1 98.75 339 ALA A CA 1
ATOM 2617 C C . ALA A 1 339 ? -14.727 -9.836 -9.883 1 98.75 339 ALA A C 1
ATOM 2619 O O . ALA A 1 339 ? -14.398 -9.523 -8.734 1 98.75 339 ALA A O 1
ATOM 2620 N N . ALA A 1 340 ? -14.281 -9.297 -10.961 1 98.31 340 ALA A N 1
ATOM 2621 C CA . ALA A 1 340 ? -13.227 -8.289 -10.898 1 98.31 340 ALA A CA 1
ATOM 2622 C C . ALA A 1 340 ? -13.812 -6.898 -10.656 1 98.31 340 ALA A C 1
ATOM 2624 O O . ALA A 1 340 ? -14.773 -6.5 -11.328 1 98.31 340 ALA A O 1
ATOM 2625 N N . GLN A 1 341 ? -13.258 -6.266 -9.68 1 97.56 341 GLN A N 1
ATOM 2626 C CA . GLN A 1 341 ? -13.555 -4.855 -9.477 1 97.56 341 GLN A CA 1
ATOM 2627 C C . GLN A 1 341 ? -12.547 -3.965 -10.203 1 97.56 341 GLN A C 1
ATOM 2629 O O . GLN A 1 341 ? -11.695 -4.461 -10.938 1 97.56 341 GLN A O 1
ATOM 2634 N N . SER A 1 342 ? -12.727 -2.662 -10.055 1 97.31 342 SER A N 1
ATOM 2635 C CA . SER A 1 342 ? -11.82 -1.652 -10.586 1 97.31 342 SER A CA 1
ATOM 2636 C C . SER A 1 342 ? -11.312 -0.73 -9.484 1 97.31 342 SER A C 1
ATOM 2638 O O . SER A 1 342 ? -11.703 0.437 -9.414 1 97.31 342 SER A O 1
ATOM 2640 N N . PRO A 1 343 ? -10.375 -1.267 -8.727 1 98 343 PRO A N 1
ATOM 2641 C CA . PRO A 1 343 ? -9.961 -0.526 -7.531 1 98 343 PRO A CA 1
ATOM 2642 C C . PRO A 1 343 ? -9.359 0.836 -7.859 1 98 343 PRO A C 1
ATOM 2644 O O . PRO A 1 343 ? -9.547 1.799 -7.113 1 98 343 PRO A O 1
ATOM 2647 N N . TYR A 1 344 ? -8.594 0.928 -8.961 1 98.12 344 TYR A N 1
ATOM 2648 C CA . TYR A 1 344 ? -8.016 2.217 -9.328 1 98.12 344 TYR A CA 1
ATOM 2649 C C . TYR A 1 344 ? -9.109 3.227 -9.656 1 98.12 344 TYR A C 1
ATOM 2651 O O . TYR A 1 344 ? -9.062 4.371 -9.195 1 98.12 344 TYR A O 1
ATOM 2659 N N . GLU A 1 345 ? -10.055 2.76 -10.383 1 98.56 345 GLU A N 1
ATOM 2660 C CA . GLU A 1 345 ? -11.172 3.635 -10.727 1 98.56 345 GLU A CA 1
ATOM 2661 C C . GLU A 1 345 ? -11.961 4.039 -9.484 1 98.56 345 GLU A C 1
ATOM 2663 O O . GLU A 1 345 ? -12.414 5.18 -9.375 1 98.56 345 GLU A O 1
ATOM 2668 N N . LEU A 1 346 ? -12.141 3.105 -8.617 1 98.56 346 LEU A N 1
ATOM 2669 C CA . LEU A 1 346 ? -12.805 3.389 -7.352 1 98.56 346 LEU A CA 1
ATOM 2670 C C . LEU A 1 346 ? -12.094 4.504 -6.598 1 98.56 346 LEU A C 1
ATOM 2672 O O . LEU A 1 346 ? -12.727 5.477 -6.176 1 98.56 346 LEU A O 1
ATOM 2676 N N . GLY A 1 347 ? -10.758 4.379 -6.445 1 98.75 347 GLY A N 1
ATOM 2677 C CA . GLY A 1 347 ? -9.969 5.398 -5.762 1 98.75 347 GLY A CA 1
ATOM 2678 C C . GLY A 1 347 ? -10.008 6.746 -6.457 1 98.75 347 GLY A C 1
ATOM 2679 O O . GLY A 1 347 ? -10.133 7.785 -5.805 1 98.75 347 GLY A O 1
ATOM 2680 N N . ARG A 1 348 ? -9.891 6.703 -7.758 1 98.75 348 ARG A N 1
ATOM 2681 C CA . ARG A 1 348 ? -9.875 7.93 -8.547 1 98.75 348 ARG A CA 1
ATOM 2682 C C . ARG A 1 348 ? -11.195 8.68 -8.406 1 98.75 348 ARG A C 1
ATOM 2684 O O . ARG A 1 348 ? -11.211 9.867 -8.078 1 98.75 348 ARG A O 1
ATOM 2691 N N . GLN A 1 349 ? -12.312 7.992 -8.594 1 98.62 349 GLN A N 1
ATOM 2692 C CA . GLN A 1 349 ? -13.625 8.633 -8.555 1 98.62 349 GLN A CA 1
ATOM 2693 C C . GLN A 1 349 ? -13.945 9.133 -7.145 1 98.62 349 GLN A C 1
ATOM 2695 O O . GLN A 1 349 ? -14.531 10.211 -6.984 1 98.62 349 GLN A O 1
ATOM 2700 N N . ALA A 1 350 ? -13.57 8.367 -6.184 1 98.75 350 ALA A N 1
ATOM 2701 C CA . ALA A 1 350 ? -13.812 8.781 -4.805 1 98.75 350 ALA A CA 1
ATOM 2702 C C . ALA A 1 350 ? -13.047 10.062 -4.477 1 98.75 350 ALA A C 1
ATOM 2704 O O . ALA A 1 350 ? -13.586 10.969 -3.838 1 98.75 350 ALA A O 1
ATOM 2705 N N . THR A 1 351 ? -11.805 10.102 -4.906 1 98.81 351 THR A N 1
ATOM 2706 C CA . THR A 1 351 ? -10.969 11.273 -4.637 1 98.81 351 THR A CA 1
ATOM 2707 C C . THR A 1 351 ? -11.492 12.492 -5.387 1 98.81 351 THR A C 1
ATOM 2709 O O . THR A 1 351 ? -11.555 13.594 -4.828 1 98.81 351 THR A O 1
ATOM 2712 N N . GLU A 1 352 ? -11.867 12.281 -6.617 1 98.25 352 GLU A N 1
ATOM 2713 C CA . GLU A 1 352 ? -12.43 13.375 -7.402 1 98.25 352 GLU A CA 1
ATOM 2714 C C . GLU A 1 352 ? -13.703 13.922 -6.758 1 98.25 352 GLU A C 1
ATOM 2716 O O . GLU A 1 352 ? -13.898 15.141 -6.688 1 98.25 352 GLU A O 1
ATOM 2721 N N . LEU A 1 353 ? -14.555 13.008 -6.316 1 97.56 353 LEU A N 1
ATOM 2722 C CA . LEU A 1 353 ? -15.781 13.414 -5.641 1 97.56 353 LEU A CA 1
ATOM 2723 C C . LEU A 1 353 ? -15.469 14.211 -4.375 1 97.56 353 LEU A C 1
ATOM 2725 O O . LEU A 1 353 ? -16.078 15.242 -4.117 1 97.56 353 LEU A O 1
ATOM 2729 N N . LEU A 1 354 ? -14.516 13.75 -3.596 1 97.94 354 LEU A N 1
ATOM 2730 C CA . LEU A 1 354 ? -14.117 14.438 -2.367 1 97.94 354 LEU A CA 1
ATOM 2731 C C . LEU A 1 354 ? -13.586 15.828 -2.668 1 97.94 354 LEU A C 1
ATOM 2733 O O . LEU A 1 354 ? -13.961 16.797 -1.996 1 97.94 354 LEU A O 1
ATOM 2737 N N . LEU A 1 355 ? -12.727 15.922 -3.686 1 97.44 355 LEU A N 1
ATOM 2738 C CA . LEU A 1 355 ? -12.125 17.203 -4.047 1 97.44 355 LEU A CA 1
ATOM 2739 C C . LEU A 1 355 ? -13.188 18.188 -4.523 1 97.44 355 LEU A C 1
ATOM 2741 O O . LEU A 1 355 ? -13.109 19.375 -4.227 1 97.44 355 LEU A O 1
ATOM 2745 N N . ARG A 1 356 ? -14.195 17.672 -5.242 1 95.62 356 ARG A N 1
ATOM 2746 C CA . ARG A 1 356 ? -15.312 18.516 -5.637 1 95.62 356 ARG A CA 1
ATOM 2747 C C . ARG A 1 356 ? -16.078 19.031 -4.418 1 95.62 356 ARG A C 1
ATOM 2749 O O . ARG A 1 356 ? -16.453 20.203 -4.363 1 95.62 356 ARG A O 1
ATOM 2756 N N . ARG A 1 357 ? -16.219 18.125 -3.473 1 94.81 357 ARG A N 1
ATOM 2757 C CA . ARG A 1 357 ? -16.922 18.5 -2.246 1 94.81 357 ARG A CA 1
ATOM 2758 C C . ARG A 1 357 ? -16.141 19.562 -1.473 1 94.81 357 ARG A C 1
ATOM 2760 O O . ARG A 1 357 ? -16.734 20.453 -0.876 1 94.81 357 ARG A O 1
ATOM 2767 N N . ILE A 1 358 ? -14.875 19.438 -1.423 1 94.81 358 ILE A N 1
ATOM 2768 C CA . ILE A 1 358 ? -14.008 20.391 -0.739 1 94.81 358 ILE A CA 1
ATOM 2769 C C . ILE A 1 358 ? -14.094 21.75 -1.43 1 94.81 358 ILE A C 1
ATOM 2771 O O . ILE A 1 358 ? -14.172 22.781 -0.767 1 94.81 358 ILE A O 1
ATOM 2775 N N . ALA A 1 359 ? -14.117 21.75 -2.725 1 92.5 359 ALA A N 1
ATOM 2776 C CA . ALA A 1 359 ? -14.148 22.984 -3.514 1 92.5 359 ALA A CA 1
ATOM 2777 C C . ALA A 1 359 ? -15.516 23.656 -3.436 1 92.5 359 ALA A C 1
ATOM 2779 O O . ALA A 1 359 ? -15.617 24.891 -3.463 1 92.5 359 ALA A O 1
ATOM 2780 N N . GLU A 1 360 ? -16.547 22.766 -3.395 1 90.81 360 GLU A N 1
ATOM 2781 C CA . GLU A 1 360 ? -17.922 23.25 -3.357 1 90.81 360 GLU A CA 1
ATOM 2782 C C . GLU A 1 360 ? -18.672 22.672 -2.172 1 90.81 360 GLU A C 1
ATOM 2784 O O . GLU A 1 360 ? -19.594 21.875 -2.352 1 90.81 360 GLU A O 1
ATOM 2789 N N . PRO A 1 361 ? -18.453 23.234 -1.039 1 80.69 361 PRO A N 1
ATOM 2790 C CA . PRO A 1 361 ? -19.031 22.641 0.163 1 80.69 361 PRO A CA 1
ATOM 2791 C C . PRO A 1 361 ? -20.562 22.75 0.192 1 80.69 361 PRO A C 1
ATOM 2793 O O . PRO A 1 361 ? -21.234 21.938 0.841 1 80.69 361 PRO A O 1
ATOM 2796 N N . GLU A 1 362 ? -21.062 23.719 -0.538 1 76.62 362 GLU A N 1
ATOM 2797 C CA . GLU A 1 362 ? -22.5 23.953 -0.505 1 76.62 362 GLU A CA 1
ATOM 2798 C C . GLU A 1 362 ? -23.234 23.125 -1.561 1 76.62 362 GLU A C 1
ATOM 2800 O O . GLU A 1 362 ? -24.453 23.234 -1.715 1 76.62 362 GLU A O 1
ATOM 2805 N N . SER A 1 363 ? -22.375 22.281 -2.154 1 71 363 SER A N 1
ATOM 2806 C CA . SER A 1 363 ? -23.047 21.422 -3.119 1 71 363 SER A CA 1
ATOM 2807 C C . SER A 1 363 ? -23.953 20.406 -2.422 1 71 363 SER A C 1
ATOM 2809 O O . SER A 1 363 ? -23.578 19.859 -1.382 1 71 363 SER A O 1
ATOM 2811 N N . CYS A 1 364 ? -25.297 20.438 -2.719 1 67.69 364 CYS A N 1
ATOM 2812 C CA . CYS A 1 364 ? -26.344 19.906 -1.854 1 67.69 364 CYS A CA 1
ATOM 2813 C C . CYS A 1 364 ? -26.422 18.391 -1.938 1 67.69 364 CYS A C 1
ATOM 2815 O O . CYS A 1 364 ? -26.531 17.719 -0.914 1 67.69 364 CYS A O 1
ATOM 2817 N N . ASP A 1 365 ? -26.453 17.703 -3.076 1 86.88 365 ASP A N 1
ATOM 2818 C CA . ASP A 1 365 ? -26.969 16.344 -2.99 1 86.88 365 ASP A CA 1
ATOM 2819 C C . ASP A 1 365 ? -25.812 15.344 -2.814 1 86.88 365 ASP A C 1
ATOM 2821 O O . ASP A 1 365 ? -24.766 15.469 -3.449 1 86.88 365 ASP A O 1
ATOM 2825 N N . TRP A 1 366 ? -26.062 14.562 -1.777 1 91.12 366 TRP A N 1
ATOM 2826 C CA . TRP A 1 366 ? -25.156 13.422 -1.633 1 91.12 366 TRP A CA 1
ATOM 2827 C C . TRP A 1 366 ? -25.172 12.562 -2.891 1 91.12 366 TRP A C 1
ATOM 2829 O O . TRP A 1 366 ? -26.219 12.352 -3.5 1 91.12 366 TRP A O 1
ATOM 2839 N N . GLN A 1 367 ? -23.969 12.055 -3.256 1 94 367 GLN A N 1
ATOM 2840 C CA . GLN A 1 367 ? -23.844 11.211 -4.441 1 94 367 GLN A CA 1
ATOM 2841 C C . GLN A 1 367 ? -23.469 9.781 -4.066 1 94 367 GLN A C 1
ATOM 2843 O O . GLN A 1 367 ? -22.656 9.562 -3.166 1 94 367 GLN A O 1
ATOM 2848 N N . LYS A 1 368 ? -24.188 8.914 -4.684 1 95.25 368 LYS A N 1
ATOM 2849 C CA . LYS A 1 368 ? -23.844 7.5 -4.582 1 95.25 368 LYS A CA 1
ATOM 2850 C C . LYS A 1 368 ? -23.422 6.938 -5.934 1 95.25 368 LYS A C 1
ATOM 2852 O O . LYS A 1 368 ? -24.234 6.863 -6.863 1 95.25 368 LYS A O 1
ATOM 2857 N N . ILE A 1 369 ? -22.156 6.594 -6.066 1 97.12 369 ILE A N 1
ATOM 2858 C CA . ILE A 1 369 ? -21.609 6.023 -7.285 1 97.12 369 ILE A CA 1
ATOM 2859 C C . ILE A 1 369 ? -21.328 4.535 -7.086 1 97.12 369 ILE A C 1
ATOM 2861 O O . ILE A 1 369 ? -20.641 4.145 -6.141 1 97.12 369 ILE A O 1
ATOM 2865 N N . VAL A 1 370 ? -21.922 3.721 -7.875 1 98 370 VAL A N 1
ATOM 2866 C CA . VAL A 1 370 ? -21.719 2.277 -7.836 1 98 370 VAL A CA 1
ATOM 2867 C C . VAL A 1 370 ? -21.031 1.82 -9.125 1 98 370 VAL A C 1
ATOM 2869 O O . VAL A 1 370 ? -21.594 1.947 -10.211 1 98 370 VAL A O 1
ATOM 2872 N N . LEU A 1 371 ? -19.828 1.318 -9.023 1 98.44 371 LEU A N 1
ATOM 2873 C CA . LEU A 1 371 ? -19.078 0.838 -10.18 1 98.44 371 LEU A CA 1
ATOM 2874 C C . LEU A 1 371 ? -19.406 -0.619 -10.477 1 98.44 371 LEU A C 1
ATOM 2876 O O . LEU A 1 371 ? -19.594 -1.419 -9.562 1 98.44 371 LEU A O 1
ATOM 2880 N N . PRO A 1 372 ? -19.422 -0.966 -11.695 1 98.12 372 PRO A N 1
ATOM 2881 C CA . PRO A 1 372 ? -19.734 -2.352 -12.062 1 98.12 372 PRO A CA 1
ATOM 2882 C C . PRO A 1 372 ? -18.578 -3.305 -11.789 1 98.12 372 PRO A C 1
ATOM 2884 O O . PRO A 1 372 ? -17.438 -2.863 -11.609 1 98.12 372 PRO A O 1
ATOM 2887 N N . THR A 1 373 ? -18.922 -4.535 -11.664 1 98 373 THR A N 1
ATOM 2888 C CA . THR A 1 373 ? -17.938 -5.613 -11.625 1 98 373 THR A CA 1
ATOM 2889 C C . THR A 1 373 ? -17.953 -6.391 -12.938 1 98 373 THR A C 1
ATOM 2891 O O . THR A 1 373 ? -18.875 -6.262 -13.742 1 98 373 THR A O 1
ATOM 2894 N N . GLU A 1 374 ? -16.891 -7.074 -13.18 1 98.31 374 GLU A N 1
ATOM 2895 C CA . GLU A 1 374 ? -16.766 -7.898 -14.375 1 98.31 374 GLU A CA 1
ATOM 2896 C C . GLU A 1 374 ? -16.484 -9.359 -14.023 1 98.31 374 GLU A C 1
ATOM 2898 O O . GLU A 1 374 ? -15.555 -9.648 -13.273 1 98.31 374 GLU A O 1
ATOM 2903 N N . LEU A 1 375 ? -17.344 -10.227 -14.547 1 98.69 375 LEU A N 1
ATOM 2904 C CA . LEU A 1 375 ? -17.062 -11.648 -14.398 1 98.69 375 LEU A CA 1
ATOM 2905 C C . LEU A 1 375 ? -15.938 -12.078 -15.336 1 98.69 375 LEU A C 1
ATOM 2907 O O . LEU A 1 375 ? -16.047 -11.945 -16.562 1 98.69 375 LEU A O 1
ATOM 2911 N N . VAL A 1 376 ? -14.844 -12.539 -14.82 1 98.56 376 VAL A N 1
ATOM 2912 C CA . VAL A 1 376 ? -13.727 -13.062 -15.602 1 98.56 376 VAL A CA 1
ATOM 2913 C C . VAL A 1 376 ? -13.609 -14.57 -15.383 1 98.56 376 VAL A C 1
ATOM 2915 O O . VAL A 1 376 ? -13.148 -15.016 -14.336 1 98.56 376 VAL A O 1
ATOM 2918 N N . VAL A 1 377 ? -13.961 -15.336 -16.359 1 98.62 377 VAL A N 1
ATOM 2919 C CA . VAL A 1 377 ? -13.945 -16.797 -16.266 1 98.62 377 VAL A CA 1
ATOM 2920 C C . VAL A 1 377 ? -12.547 -17.312 -16.625 1 98.62 377 VAL A C 1
ATOM 2922 O O . VAL A 1 377 ? -12 -16.969 -17.672 1 98.62 377 VAL A O 1
ATOM 2925 N N . ARG A 1 378 ? -12.023 -18.141 -15.703 1 97.81 378 ARG A N 1
ATOM 2926 C CA . ARG A 1 378 ? -10.719 -18.75 -15.945 1 97.81 378 ARG A CA 1
ATOM 2927 C C . ARG A 1 378 ? -10.75 -20.25 -15.688 1 97.81 378 ARG A C 1
ATOM 2929 O O . ARG A 1 378 ? -11.688 -20.938 -16.109 1 97.81 378 ARG A O 1
ATOM 2936 N N . ARG A 1 379 ? -9.789 -20.797 -14.984 1 97.56 379 ARG A N 1
ATOM 2937 C CA . ARG A 1 379 ? -9.633 -22.25 -15.016 1 97.56 379 ARG A CA 1
ATOM 2938 C C . ARG A 1 379 ? -9.953 -22.875 -13.664 1 97.56 379 ARG A C 1
ATOM 2940 O O . ARG A 1 379 ? -9.742 -24.062 -13.453 1 97.56 379 ARG A O 1
ATOM 2947 N N . SER A 1 380 ? -10.539 -22.047 -12.789 1 98.38 380 SER A N 1
ATOM 2948 C CA . SER A 1 380 ? -10.695 -22.547 -11.43 1 98.38 380 SER A CA 1
ATOM 2949 C C . SER A 1 380 ? -12.055 -23.203 -11.227 1 98.38 380 SER A C 1
ATOM 2951 O O . SER A 1 380 ? -12.453 -23.5 -10.102 1 98.38 380 SER A O 1
ATOM 2953 N N . CYS A 1 381 ? -12.82 -23.422 -12.289 1 98.5 381 CYS A N 1
ATOM 2954 C CA . CYS A 1 381 ? -14.133 -24.047 -12.211 1 98.5 381 CYS A CA 1
ATOM 2955 C C . CYS A 1 381 ? -14.289 -25.141 -13.25 1 98.5 381 CYS A C 1
ATOM 2957 O O . CYS A 1 381 ? -13.648 -25.094 -14.305 1 98.5 381 CYS A O 1
ATOM 2959 N N . GLN A 1 382 ? -15.062 -26.141 -12.898 1 97 382 GLN A N 1
ATOM 2960 C CA . GLN A 1 382 ? -15.391 -27.219 -13.836 1 97 382 GLN A CA 1
ATOM 2961 C C . GLN A 1 382 ? -16.844 -27.656 -13.68 1 97 382 GLN A C 1
ATOM 2963 O O . GLN A 1 382 ? -17.406 -27.562 -12.594 1 97 382 GLN A O 1
ATOM 2968 N N . ALA A 1 383 ? -17.391 -28.156 -14.781 1 96.12 383 ALA A N 1
ATOM 2969 C CA . ALA A 1 383 ? -18.75 -28.672 -14.766 1 96.12 383 ALA A CA 1
ATOM 2970 C C . ALA A 1 383 ? -18.844 -29.922 -13.898 1 96.12 383 ALA A C 1
ATOM 2972 O O . ALA A 1 383 ? -17.938 -30.75 -13.875 1 96.12 383 ALA A O 1
ATOM 2973 N N . VAL A 1 384 ? -19.938 -30 -13.156 1 92.44 384 VAL A N 1
ATOM 2974 C CA . VAL A 1 384 ? -20.172 -31.188 -12.344 1 92.44 384 VAL A CA 1
ATOM 2975 C C . VAL A 1 384 ? -20.406 -32.406 -13.25 1 92.44 384 VAL A C 1
ATOM 2977 O O . VAL A 1 384 ? -21.062 -32.281 -14.289 1 92.44 384 VAL A O 1
ATOM 2980 N N . ALA A 1 385 ? -19.641 -33.469 -13.023 1 75.12 385 ALA A N 1
ATOM 2981 C CA . ALA A 1 385 ? -19.781 -34.688 -13.828 1 75.12 385 ALA A CA 1
ATOM 2982 C C . ALA A 1 385 ? -21.234 -35.156 -13.906 1 75.12 385 ALA A C 1
ATOM 2984 O O . ALA A 1 385 ? -21.938 -35.156 -12.898 1 75.12 385 ALA A O 1
ATOM 2985 N N . GLY A 1 386 ? -21.844 -35.312 -15.109 1 62.97 386 GLY A N 1
ATOM 2986 C CA . GLY A 1 386 ? -23.188 -35.75 -15.43 1 62.97 386 GLY A CA 1
ATOM 2987 C C . GLY A 1 386 ? -24.078 -34.656 -15.969 1 62.97 386 GLY A C 1
ATOM 2988 O O . GLY A 1 386 ? -25.141 -34.938 -16.547 1 62.97 386 GLY A O 1
ATOM 2989 N N . GLU A 1 387 ? -23.953 -33.438 -15.477 1 52.03 387 GLU A N 1
ATOM 2990 C CA . GLU A 1 387 ? -24.875 -32.406 -15.961 1 52.03 387 GLU A CA 1
ATOM 2991 C C . GLU A 1 387 ? -24.328 -31.734 -17.219 1 52.03 387 GLU A C 1
ATOM 2993 O O . GLU A 1 387 ? -23.344 -30.984 -17.172 1 52.03 387 GLU A O 1
ATOM 2998 N N . ARG A 1 388 ? -24.25 -32.375 -18.297 1 42.56 388 ARG A N 1
ATOM 2999 C CA . ARG A 1 388 ? -24.031 -31.797 -19.609 1 42.56 388 ARG A CA 1
ATOM 3000 C C . ARG A 1 388 ? -24.938 -30.594 -19.828 1 42.56 388 ARG A C 1
ATOM 3002 O O . ARG A 1 388 ? -26.141 -30.641 -19.562 1 42.56 388 ARG A O 1
ATOM 3009 N N . LEU A 1 389 ? -24.406 -29.297 -19.859 1 41.38 389 LEU A N 1
ATOM 3010 C CA . LEU A 1 389 ? -25.172 -28.156 -20.344 1 41.38 389 LEU A CA 1
ATOM 3011 C C . LEU A 1 389 ? -25.984 -28.531 -21.578 1 41.38 389 LEU A C 1
ATOM 3013 O O . LEU A 1 389 ? -25.453 -29.078 -22.547 1 41.38 389 LEU A O 1
ATOM 3017 N N . GLY A 1 390 ? -27.141 -28.984 -21.422 1 30.95 390 GLY A N 1
ATOM 3018 C CA . GLY A 1 390 ? -27.953 -29.031 -22.641 1 30.95 390 GLY A CA 1
ATOM 3019 C C . GLY A 1 390 ? -27.766 -27.797 -23.516 1 30.95 390 GLY A C 1
ATOM 3020 O O . GLY A 1 390 ? -27.75 -26.672 -23.016 1 30.95 390 GLY A O 1
ATOM 3021 N N . ASP A 1 391 ? -27.078 -27.984 -24.75 1 29.45 391 ASP A N 1
ATOM 3022 C CA . ASP A 1 391 ? -27.359 -27.047 -25.828 1 29.45 391 ASP A CA 1
ATOM 3023 C C . ASP A 1 391 ? -28.859 -26.703 -25.859 1 29.45 391 ASP A C 1
ATOM 3025 O O . ASP A 1 391 ? -29.703 -27.578 -25.75 1 29.45 391 ASP A O 1
ATOM 3029 N N . MET B 1 1 ? 6.852 4.25 29 1 21.23 1 MET B N 1
ATOM 3030 C CA . MET B 1 1 ? 5.922 5.289 29.422 1 21.23 1 MET B CA 1
ATOM 3031 C C . MET B 1 1 ? 4.508 4.984 28.938 1 21.23 1 MET B C 1
ATOM 3033 O O . MET B 1 1 ? 4.27 4.855 27.734 1 21.23 1 MET B O 1
ATOM 3037 N N . ARG B 1 2 ? 3.766 4.117 29.812 1 21.09 2 ARG B N 1
ATOM 3038 C CA . ARG B 1 2 ? 2.586 3.277 29.625 1 21.09 2 ARG B CA 1
ATOM 3039 C C . ARG B 1 2 ? 1.327 4.125 29.484 1 21.09 2 ARG B C 1
ATOM 3041 O O . ARG B 1 2 ? 0.916 4.805 30.422 1 21.09 2 ARG B O 1
ATOM 3048 N N . PHE B 1 3 ? 1.29 4.852 28.344 1 24.3 3 PHE B N 1
ATOM 3049 C CA . PHE B 1 3 ? 0.21 5.816 28.172 1 24.3 3 PHE B CA 1
ATOM 3050 C C . PHE B 1 3 ? -1.145 5.117 28.172 1 24.3 3 PHE B C 1
ATOM 3052 O O . PHE B 1 3 ? -1.378 4.223 27.344 1 24.3 3 PHE B O 1
ATOM 3059 N N . GLY B 1 4 ? -1.621 4.773 29.359 1 23.66 4 GLY B N 1
ATOM 3060 C CA . GLY B 1 4 ? -2.875 4.066 29.562 1 23.66 4 GLY B CA 1
ATOM 3061 C C . GLY B 1 4 ? -4.09 4.867 29.141 1 23.66 4 GLY B C 1
ATOM 3062 O O . GLY B 1 4 ? -4.215 6.043 29.484 1 23.66 4 GLY B O 1
ATOM 3063 N N . LEU B 1 5 ? -4.551 4.613 27.984 1 26.47 5 LEU B N 1
ATOM 3064 C CA . LEU B 1 5 ? -5.719 5.293 27.438 1 26.47 5 LEU B CA 1
ATOM 3065 C C . LEU B 1 5 ? -6.953 5.016 28.281 1 26.47 5 LEU B C 1
ATOM 3067 O O . LEU B 1 5 ? -7.34 3.861 28.469 1 26.47 5 LEU B O 1
ATOM 3071 N N . ILE B 1 6 ? -7.172 5.836 29.25 1 26.69 6 ILE B N 1
ATOM 3072 C CA . ILE B 1 6 ? -8.289 5.723 30.188 1 26.69 6 ILE B CA 1
ATOM 3073 C C . ILE B 1 6 ? -9.594 6.059 29.469 1 26.69 6 ILE B C 1
ATOM 3075 O O . ILE B 1 6 ? -9.758 7.164 28.953 1 26.69 6 ILE B O 1
ATOM 3079 N N . VAL B 1 7 ? -10.18 5.102 28.844 1 25.66 7 VAL B N 1
ATOM 3080 C CA . VAL B 1 7 ? -11.43 5.285 28.125 1 25.66 7 VAL B CA 1
ATOM 3081 C C . VAL B 1 7 ? -12.586 5.422 29.109 1 25.66 7 VAL B C 1
ATOM 3083 O O . VAL B 1 7 ? -12.797 4.543 29.938 1 25.66 7 VAL B O 1
ATOM 3086 N N . TRP B 1 8 ? -12.844 6.605 29.375 1 25.17 8 TRP B N 1
ATOM 3087 C CA . TRP B 1 8 ? -13.836 6.996 30.375 1 25.17 8 TRP B CA 1
ATOM 3088 C C . TRP B 1 8 ? -15.242 6.641 29.906 1 25.17 8 TRP B C 1
ATOM 3090 O O . TRP B 1 8 ? -15.648 6.988 28.797 1 25.17 8 TRP B O 1
ATOM 3100 N N . SER B 1 9 ? -15.719 5.441 30.359 1 25.08 9 SER B N 1
ATOM 3101 C CA . SER B 1 9 ? -17.094 5.074 30.047 1 25.08 9 SER B CA 1
ATOM 3102 C C . SER B 1 9 ? -18.078 6.039 30.703 1 25.08 9 SER B C 1
ATOM 3104 O O . SER B 1 9 ? -17.797 6.625 31.734 1 25.08 9 SER B O 1
ATOM 3106 N N . ARG B 1 10 ? -19.047 6.52 30.078 1 27.92 10 ARG B N 1
ATOM 3107 C CA . ARG B 1 10 ? -19.984 7.547 30.516 1 27.92 10 ARG B CA 1
ATOM 3108 C C . ARG B 1 10 ? -20.516 7.246 31.906 1 27.92 10 ARG B C 1
ATOM 3110 O O . ARG B 1 10 ? -20.922 8.156 32.625 1 27.92 10 ARG B O 1
ATOM 3117 N N . ASP B 1 11 ? -21.031 5.906 32.094 1 26.55 11 ASP B N 1
ATOM 3118 C CA . ASP B 1 11 ? -21.844 5.734 33.312 1 26.55 11 ASP B CA 1
ATOM 3119 C C . ASP B 1 11 ? -20.969 5.629 34.531 1 26.55 11 ASP B C 1
ATOM 3121 O O . ASP B 1 11 ? -19.891 5.016 34.5 1 26.55 11 ASP B O 1
ATOM 3125 N N . GLY B 1 12 ? -20.672 6.617 35.438 1 26.42 12 GLY B N 1
ATOM 3126 C CA . GLY B 1 12 ? -19.891 6.875 36.625 1 26.42 12 GLY B CA 1
ATOM 3127 C C . GLY B 1 12 ? -19.172 5.641 37.156 1 26.42 12 GLY B C 1
ATOM 3128 O O . GLY B 1 12 ? -18.203 5.754 37.906 1 26.42 12 GLY B O 1
ATOM 3129 N N . MET B 1 13 ? -20.016 4.48 37.406 1 24.47 13 MET B N 1
ATOM 3130 C CA . MET B 1 13 ? -19.484 3.346 38.156 1 24.47 13 MET B CA 1
ATOM 3131 C C . MET B 1 13 ? -18.469 2.572 37.312 1 24.47 13 MET B C 1
ATOM 3133 O O . MET B 1 13 ? -18.578 2.523 36.094 1 24.47 13 MET B O 1
ATOM 3137 N N . LEU B 1 14 ? -17.219 2.371 37.812 1 25.39 14 LEU B N 1
ATOM 3138 C CA . LEU B 1 14 ? -16.141 1.588 37.219 1 25.39 14 LEU B CA 1
ATOM 3139 C C . LEU B 1 14 ? -16.625 0.198 36.812 1 25.39 14 LEU B C 1
ATOM 3141 O O . LEU B 1 14 ? -16.812 -0.668 37.688 1 25.39 14 LEU B O 1
ATOM 3145 N N . THR B 1 15 ? -18 -0.028 36.281 1 23.25 15 THR B N 1
ATOM 3146 C CA . THR B 1 15 ? -18.375 -1.436 36.156 1 23.25 15 THR B CA 1
ATOM 3147 C C . THR B 1 15 ? -17.531 -2.125 35.094 1 23.25 15 THR B C 1
ATOM 3149 O O . THR B 1 15 ? -17.359 -1.6 34 1 23.25 15 THR B O 1
ATOM 3152 N N . ILE B 1 16 ? -16.562 -2.947 35.531 1 24.11 16 ILE B N 1
ATOM 3153 C CA . ILE B 1 16 ? -15.938 -3.99 34.75 1 24.11 16 ILE B CA 1
ATOM 3154 C C . ILE B 1 16 ? -17 -4.789 34 1 24.11 16 ILE B C 1
ATOM 3156 O O . ILE B 1 16 ? -17.891 -5.387 34.625 1 24.11 16 ILE B O 1
ATOM 3160 N N . CYS B 1 17 ? -17.609 -4.223 32.906 1 22.58 17 CYS B N 1
ATOM 3161 C CA . CYS B 1 17 ? -18.766 -4.781 32.219 1 22.58 17 CYS B CA 1
ATOM 3162 C C . CYS B 1 17 ? -18.5 -6.227 31.797 1 22.58 17 CYS B C 1
ATOM 3164 O O . CYS B 1 17 ? -17.578 -6.496 31.016 1 22.58 17 CYS B O 1
ATOM 3166 N N . TYR B 1 18 ? -18.641 -7.195 32.875 1 21.78 18 TYR B N 1
ATOM 3167 C CA . TYR B 1 18 ? -18.891 -8.555 32.406 1 21.78 18 TYR B CA 1
ATOM 3168 C C . TYR B 1 18 ? -20.156 -8.617 31.562 1 21.78 18 TYR B C 1
ATOM 3170 O O . TYR B 1 18 ? -21.047 -7.77 31.688 1 21.78 18 TYR B O 1
ATOM 3178 N N . TYR B 1 19 ? -20.219 -9.312 30.406 1 22.09 19 TYR B N 1
ATOM 3179 C CA . TYR B 1 19 ? -21.172 -9.492 29.312 1 22.09 19 TYR B CA 1
ATOM 3180 C C . TYR B 1 19 ? -22.531 -9.914 29.859 1 22.09 19 TYR B C 1
ATOM 3182 O O . TYR B 1 19 ? -22.859 -11.109 29.891 1 22.09 19 TYR B O 1
ATOM 3190 N N . THR B 1 20 ? -23 -9.492 31.156 1 21.52 20 THR B N 1
ATOM 3191 C CA . THR B 1 20 ? -24.234 -10.258 31.375 1 21.52 20 THR B CA 1
ATOM 3192 C C . THR B 1 20 ? -25.375 -9.703 30.531 1 21.52 20 THR B C 1
ATOM 3194 O O . THR B 1 20 ? -25.5 -8.484 3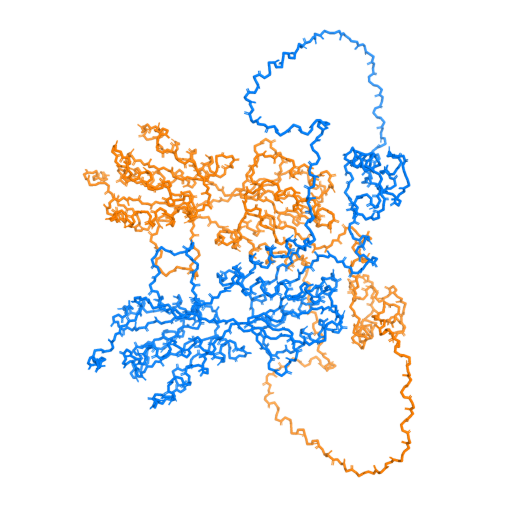0.359 1 21.52 20 THR B O 1
ATOM 3197 N N . PRO B 1 21 ? -26.172 -10.523 29.766 1 22.11 21 PRO B N 1
ATOM 3198 C CA . PRO B 1 21 ? -27.234 -10.359 28.781 1 22.11 21 PRO B CA 1
ATOM 3199 C C . PRO B 1 21 ? -28.438 -9.586 29.328 1 22.11 21 PRO B C 1
ATOM 3201 O O . PRO B 1 21 ? -29.188 -10.117 30.156 1 22.11 21 PRO B O 1
ATOM 3204 N N . CYS B 1 22 ? -28.188 -8.344 30.031 1 18.89 22 CYS B N 1
ATOM 3205 C CA . CYS B 1 22 ? -29.312 -7.902 30.844 1 18.89 22 CYS B CA 1
ATOM 3206 C C . CYS B 1 22 ? -30.484 -7.465 29.969 1 18.89 22 CYS B C 1
ATOM 3208 O O . CYS B 1 22 ? -30.297 -6.691 29.031 1 18.89 22 CYS B O 1
ATOM 3210 N N . PRO B 1 23 ? -31.656 -8.117 30.031 1 21.16 23 PRO B N 1
ATOM 3211 C CA . PRO B 1 23 ? -32.906 -8.055 29.25 1 21.16 23 PRO B CA 1
ATOM 3212 C C . PRO B 1 23 ? -33.625 -6.73 29.438 1 21.16 23 PRO B C 1
ATOM 3214 O O . PRO B 1 23 ? -34.75 -6.57 28.938 1 21.16 23 PRO B O 1
ATOM 3217 N N . ILE B 1 24 ? -32.875 -5.535 29.516 1 18.77 24 ILE B N 1
ATOM 3218 C CA . ILE B 1 24 ? -33.594 -4.441 30.172 1 18.77 24 ILE B CA 1
ATOM 3219 C C . ILE B 1 24 ? -34.75 -3.992 29.328 1 18.77 24 ILE B C 1
ATOM 3221 O O . ILE B 1 24 ? -34.625 -3.721 28.125 1 18.77 24 ILE B O 1
ATOM 3225 N N . GLU B 1 25 ? -36 -4.262 29.766 1 20.27 25 GLU B N 1
ATOM 3226 C CA . GLU B 1 25 ? -37.344 -4.094 29.297 1 20.27 25 GLU B CA 1
ATOM 3227 C C . GLU B 1 25 ? -37.75 -2.617 29.234 1 20.27 25 GLU B C 1
ATOM 3229 O O . GLU B 1 25 ? -37.875 -1.961 30.266 1 20.27 25 GLU B O 1
ATOM 3234 N N . CYS B 1 26 ? -37.062 -1.815 28.391 1 18.31 26 CYS B N 1
ATOM 3235 C CA . CYS B 1 26 ? -37.312 -0.379 28.484 1 18.31 26 CYS B CA 1
ATOM 3236 C C . CYS B 1 26 ? -38.75 -0.036 28.078 1 18.31 26 CYS B C 1
ATOM 3238 O O . CYS B 1 26 ? -39.156 -0.291 26.938 1 18.31 26 CYS B O 1
ATOM 3240 N N . GLN B 1 27 ? -39.656 -0.121 28.969 1 18.95 27 GLN B N 1
ATOM 3241 C CA . GLN B 1 27 ? -41.094 0.114 28.75 1 18.95 27 GLN B CA 1
ATOM 3242 C C . GLN B 1 27 ? -41.375 1.592 28.5 1 18.95 27 GLN B C 1
ATOM 3244 O O . GLN B 1 27 ? -41.219 2.424 29.391 1 18.95 27 GLN B O 1
ATOM 3249 N N . VAL B 1 28 ? -40.969 2.152 27.438 1 19.09 28 VAL B N 1
ATOM 3250 C CA . VAL B 1 28 ? -41.156 3.59 27.266 1 19.09 28 VAL B CA 1
ATOM 3251 C C . VAL B 1 28 ? -42.625 3.91 27.047 1 19.09 28 VAL B C 1
ATOM 3253 O O . VAL B 1 28 ? -43.25 3.359 26.156 1 19.09 28 VAL B O 1
ATOM 3256 N N . ALA B 1 29 ? -43.344 4.289 28.141 1 19.3 29 ALA B N 1
ATOM 3257 C CA . ALA B 1 29 ? -44.75 4.684 28.219 1 19.3 29 ALA B CA 1
ATOM 3258 C C . ALA B 1 29 ? -45.031 5.93 27.375 1 19.3 29 ALA B C 1
ATOM 3260 O O . ALA B 1 29 ? -44.344 6.945 27.531 1 19.3 29 ALA B O 1
ATOM 3261 N N . PHE B 1 30 ? -45.719 5.887 26.25 1 19.02 30 PHE B N 1
ATOM 3262 C CA . PHE B 1 30 ? -46.031 6.875 25.234 1 19.02 30 PHE B CA 1
ATOM 3263 C C . PHE B 1 30 ? -47.125 7.816 25.75 1 19.02 30 PHE B C 1
ATOM 3265 O O . PHE B 1 30 ? -48.312 7.434 25.844 1 19.02 30 PHE B O 1
ATOM 3272 N N . ARG B 1 31 ? -46.969 8.453 26.922 1 18.84 31 ARG B N 1
ATOM 3273 C CA . ARG B 1 31 ? -48.156 9.195 27.312 1 18.84 31 ARG B CA 1
ATOM 3274 C C . ARG B 1 31 ? -48.5 10.273 26.281 1 18.84 31 ARG B C 1
ATOM 3276 O O . ARG B 1 31 ? -47.594 10.82 25.641 1 18.84 31 ARG B O 1
ATOM 3283 N N . GLY B 1 32 ? -49.844 10.57 26.078 1 18 32 GLY B N 1
ATOM 3284 C CA . GLY B 1 32 ? -50.75 11.141 25.109 1 18 32 GLY B CA 1
ATOM 3285 C C . GLY B 1 32 ? -50.625 12.648 24.969 1 18 32 GLY B C 1
ATOM 3286 O O . GLY B 1 32 ? -49.875 13.125 24.109 1 18 32 GLY B O 1
ATOM 3287 N N . GLY B 1 33 ? -51.531 13.547 25.609 1 19.06 33 GLY B N 1
ATOM 3288 C CA . GLY B 1 33 ? -52.531 14.32 24.906 1 19.06 33 GLY B CA 1
ATOM 3289 C C . GLY B 1 33 ? -52.125 15.766 24.672 1 19.06 33 GLY B C 1
ATOM 3290 O O . GLY B 1 33 ? -52.438 16.359 23.641 1 19.06 33 GLY B O 1
ATOM 3291 N N . GLY B 1 34 ? -51.719 16.562 25.734 1 20.75 34 GLY B N 1
ATOM 3292 C CA . GLY B 1 34 ? -52.406 17.828 25.875 1 20.75 34 GLY B CA 1
ATOM 3293 C C . GLY B 1 34 ? -51.969 18.859 24.844 1 20.75 34 GLY B C 1
ATOM 3294 O O . GLY B 1 34 ? -50.906 18.734 24.25 1 20.75 34 GLY B O 1
ATOM 3295 N N . SER B 1 35 ? -52.875 19.734 24.406 1 22.44 35 SER B N 1
ATOM 3296 C CA . SER B 1 35 ? -53.094 20.656 23.297 1 22.44 35 SER B CA 1
ATOM 3297 C C . SER B 1 35 ? -52.219 21.891 23.422 1 22.44 35 SER B C 1
ATOM 3299 O O . SER B 1 35 ? -52.312 22.828 22.625 1 22.44 35 SER B O 1
ATOM 3301 N N . LEU B 1 36 ? -51.094 21.844 24.125 1 21.08 36 LEU B N 1
ATOM 3302 C CA . LEU B 1 36 ? -50.781 23.203 24.562 1 21.08 36 LEU B CA 1
ATOM 3303 C C . LEU B 1 36 ? -50.625 24.141 23.375 1 21.08 36 LEU B C 1
ATOM 3305 O O . LEU B 1 36 ? -50.156 23.719 22.312 1 21.08 36 LEU B O 1
ATOM 3309 N N . PRO B 1 37 ? -51.156 25.375 23.484 1 25.08 37 PRO B N 1
ATOM 3310 C CA . PRO B 1 37 ? -51.531 26.422 22.531 1 25.08 37 PRO B CA 1
ATOM 3311 C C . PRO B 1 37 ? -50.344 27.016 21.797 1 25.08 37 PRO B C 1
ATOM 3313 O O . PRO B 1 37 ? -50.469 27.375 20.625 1 25.08 37 PRO B O 1
ATOM 3316 N N . GLY B 1 38 ? -49.375 27.344 22.609 1 24.64 38 GLY B N 1
ATOM 3317 C CA . GLY B 1 38 ? -48.812 28.656 22.391 1 24.64 38 GLY B CA 1
ATOM 3318 C C . GLY B 1 38 ? -47.938 28.734 21.141 1 24.64 38 GLY B C 1
ATOM 3319 O O . GLY B 1 38 ? -47.5 27.719 20.625 1 24.64 38 GLY B O 1
ATOM 3320 N N . GLY B 1 39 ? -48.156 29.766 20.344 1 28.56 39 GLY B N 1
ATOM 3321 C CA . GLY B 1 39 ? -47.594 30.031 19.016 1 28.56 39 GLY B CA 1
ATOM 3322 C C . GLY B 1 39 ? -46.094 30 18.984 1 28.56 39 GLY B C 1
ATOM 3323 O O . GLY B 1 39 ? -45.438 30.25 19.984 1 28.56 39 GLY B O 1
ATOM 3324 N N . PRO B 1 40 ? -45.469 29.031 18.266 1 28.53 40 PRO B N 1
ATOM 3325 C CA . PRO B 1 40 ? -44.031 28.828 18.391 1 28.53 40 PRO B CA 1
ATOM 3326 C C . PRO B 1 40 ? -43.25 30.109 18.141 1 28.53 40 PRO B C 1
ATOM 3328 O O . PRO B 1 40 ? -43.688 31 17.422 1 28.53 40 PRO B O 1
ATOM 3331 N N . PRO B 1 41 ? -42.562 30.625 19.188 1 30.73 41 PRO B N 1
ATOM 3332 C CA . PRO B 1 41 ? -41.781 31.859 18.969 1 30.73 41 PRO B CA 1
ATOM 3333 C C . PRO B 1 41 ? -41 31.828 17.672 1 30.73 41 PRO B C 1
ATOM 3335 O O . PRO B 1 41 ? -40.719 30.75 17.125 1 30.73 41 PRO B O 1
ATOM 3338 N N . ASP B 1 42 ? -40.938 32.938 16.938 1 30.86 42 ASP B N 1
ATOM 3339 C CA . ASP B 1 42 ? -40.25 33.188 15.664 1 30.86 42 ASP B CA 1
ATOM 3340 C C . ASP B 1 42 ? -38.844 32.625 15.672 1 30.86 42 ASP B C 1
ATOM 3342 O O . ASP B 1 42 ? -38.125 32.719 16.672 1 30.86 42 ASP B O 1
ATOM 3346 N N . PRO B 1 43 ? -38.594 31.578 14.922 1 32.84 43 PRO B N 1
ATOM 3347 C CA . PRO B 1 43 ? -37.25 31.016 15.008 1 32.84 43 PRO B CA 1
ATOM 3348 C C . PRO B 1 43 ? -36.156 32.094 14.898 1 32.84 43 PRO B C 1
ATOM 3350 O O . PRO B 1 43 ? -36.344 33.094 14.234 1 32.84 43 PRO B O 1
ATOM 3353 N N . PRO B 1 44 ? -35.531 32.438 16.062 1 31.36 44 PRO B N 1
ATOM 3354 C CA . PRO B 1 44 ? -34.5 33.5 15.867 1 31.36 44 PRO B CA 1
ATOM 3355 C C . PRO B 1 44 ? -33.75 33.344 14.547 1 31.36 44 PRO B C 1
ATOM 3357 O O . PRO B 1 44 ? -33.5 32.219 14.094 1 31.36 44 PRO B O 1
ATOM 3360 N N . ASN B 1 45 ? -34.062 34.094 13.539 1 31.56 45 ASN B N 1
ATOM 3361 C CA . ASN B 1 45 ? -33.5 34.25 12.219 1 31.56 45 ASN B CA 1
ATOM 3362 C C . ASN B 1 45 ? -31.969 34.188 12.266 1 31.56 45 ASN B C 1
ATOM 3364 O O . ASN B 1 45 ? -31.281 34.531 11.297 1 31.56 45 ASN B O 1
ATOM 3368 N N . GLY B 1 46 ? -31.344 34.5 13.484 1 31.23 46 GLY B N 1
ATOM 3369 C CA . GLY B 1 46 ? -29.906 34.688 13.281 1 31.23 46 GLY B CA 1
ATOM 3370 C C . GLY B 1 46 ? -29.203 33.469 12.75 1 31.23 46 GLY B C 1
ATOM 3371 O O . GLY B 1 46 ? -29.109 32.469 13.445 1 31.23 46 GLY B O 1
ATOM 3372 N N . ALA B 1 47 ? -29.391 33.094 11.609 1 36.44 47 ALA B N 1
ATOM 3373 C CA . ALA B 1 47 ? -28.5 32.125 10.969 1 36.44 47 ALA B CA 1
ATOM 3374 C C . ALA B 1 47 ? -27.062 32.281 11.453 1 36.44 47 ALA B C 1
ATOM 3376 O O . ALA B 1 47 ? -26.312 33.094 10.898 1 36.44 47 ALA B O 1
ATOM 3377 N N . GLY B 1 48 ? -26.891 32.625 12.695 1 35.19 48 GLY B N 1
ATOM 3378 C CA . GLY B 1 48 ? -25.484 32.75 13.094 1 35.19 48 GLY B CA 1
ATOM 3379 C C . GLY B 1 48 ? -24.609 31.625 12.539 1 35.19 48 GLY B C 1
ATOM 3380 O O . GLY B 1 48 ? -25.062 30.484 12.398 1 35.19 48 GLY B O 1
ATOM 3381 N N . GLU B 1 49 ? -23.719 31.906 11.586 1 40.59 49 GLU B N 1
ATOM 3382 C CA . GLU B 1 49 ? -22.609 31.031 11.203 1 40.59 49 GLU B CA 1
ATOM 3383 C C . GLU B 1 49 ? -22.219 30.094 12.344 1 40.59 49 GLU B C 1
ATOM 3385 O O . GLU B 1 49 ? -21.891 30.547 13.445 1 40.59 49 GLU B O 1
ATOM 3390 N N . SER B 1 50 ? -22.875 29.156 12.664 1 47.88 50 SER B N 1
ATOM 3391 C CA . SER B 1 50 ? -22.531 28.156 13.672 1 47.88 50 SER B CA 1
ATOM 3392 C C . SER B 1 50 ? -21.016 28.078 13.852 1 47.88 50 SER B C 1
ATOM 3394 O O . SER B 1 50 ? -20.312 27.547 12.992 1 47.88 50 SER B O 1
ATOM 3396 N N . LYS B 1 51 ? -20.375 29.125 14.25 1 59.03 51 LYS B N 1
ATOM 3397 C CA . LYS B 1 51 ? -18.953 29.25 14.586 1 59.03 51 LYS B CA 1
ATOM 3398 C C . LYS B 1 51 ? -18.469 28.047 15.398 1 59.03 51 LYS B C 1
ATOM 3400 O O . LYS B 1 51 ? -19.094 27.672 16.391 1 59.03 51 LYS B O 1
ATOM 3405 N N . MET B 1 52 ? -17.578 27.109 14.773 1 70.31 52 MET B N 1
ATOM 3406 C CA . MET B 1 52 ? -16.922 26.047 15.508 1 70.31 52 MET B CA 1
ATOM 3407 C C . MET B 1 52 ? -16.469 26.516 16.891 1 70.31 52 MET B C 1
ATOM 3409 O O . MET B 1 52 ? -16.031 27.656 17.047 1 70.31 52 MET B O 1
ATOM 3413 N N . ALA B 1 53 ? -16.922 25.719 17.906 1 82.5 53 ALA B N 1
ATOM 3414 C CA . ALA B 1 53 ? -16.562 26.047 19.281 1 82.5 53 ALA B CA 1
ATOM 3415 C C . ALA B 1 53 ? -15.07 26.297 19.422 1 82.5 53 ALA B C 1
ATOM 3417 O O . ALA B 1 53 ? -14.258 25.609 18.766 1 82.5 53 ALA B O 1
ATOM 3418 N N . THR B 1 54 ? -14.742 27.312 20.078 1 85.25 54 THR B N 1
ATOM 3419 C CA . THR B 1 54 ? -13.344 27.641 20.344 1 85.25 54 THR B CA 1
ATOM 3420 C C . THR B 1 54 ? -12.953 27.203 21.75 1 85.25 54 THR B C 1
ATOM 3422 O O . THR B 1 54 ? -13.805 26.797 22.547 1 85.25 54 THR B O 1
ATOM 3425 N N . ILE B 1 55 ? -11.664 27.25 21.875 1 87.69 55 ILE B N 1
ATOM 3426 C CA . ILE B 1 55 ? -11.133 26.891 23.188 1 87.69 55 ILE B CA 1
ATOM 3427 C C . ILE B 1 55 ? -11.75 27.797 24.266 1 87.69 55 ILE B C 1
ATOM 3429 O O . ILE B 1 55 ? -11.961 27.359 25.391 1 87.69 55 ILE B O 1
ATOM 3433 N N . ARG B 1 56 ? -12.062 29 23.938 1 90.5 56 ARG B N 1
ATOM 3434 C CA . ARG B 1 56 ? -12.68 29.938 24.859 1 90.5 56 ARG B CA 1
ATOM 3435 C C . ARG B 1 56 ? -14.094 29.5 25.21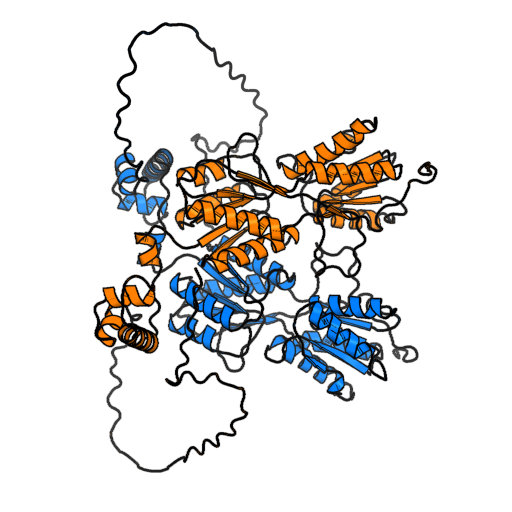9 1 90.5 56 ARG B C 1
ATOM 3437 O O . ARG B 1 56 ? -14.523 29.641 26.375 1 90.5 56 ARG B O 1
ATOM 3444 N N . ASP B 1 57 ? -14.773 29 24.203 1 92.44 57 ASP B N 1
ATOM 3445 C CA . ASP B 1 57 ? -16.125 28.484 24.453 1 92.44 57 ASP B CA 1
ATOM 3446 C C . ASP B 1 57 ? -16.109 27.328 25.438 1 92.44 57 ASP B C 1
ATOM 3448 O O . ASP B 1 57 ? -16.953 27.25 26.328 1 92.44 57 ASP B O 1
ATOM 3452 N N . VAL B 1 58 ? -15.133 26.469 25.266 1 93 58 VAL B N 1
ATOM 3453 C CA . VAL B 1 58 ? -15 25.328 26.156 1 93 58 VAL B CA 1
ATOM 3454 C C . VAL B 1 58 ? -14.656 25.797 27.562 1 93 58 VAL B C 1
ATOM 3456 O O . VAL B 1 58 ? -15.195 25.297 28.547 1 93 58 VAL B O 1
ATOM 3459 N N . ALA B 1 59 ? -13.828 26.734 27.641 1 93.81 59 ALA B N 1
ATOM 3460 C CA . ALA B 1 59 ? -13.406 27.281 28.922 1 93.81 59 ALA B CA 1
ATOM 3461 C C . ALA B 1 59 ? -14.594 27.891 29.672 1 93.81 59 ALA B C 1
ATOM 3463 O O . ALA B 1 59 ? -14.773 27.641 30.875 1 93.81 59 ALA B O 1
ATOM 3464 N N . GLU B 1 60 ? -15.312 28.625 29 1 94.25 60 GLU B N 1
ATOM 3465 C CA . GLU B 1 60 ? -16.484 29.25 29.578 1 94.25 60 GLU B CA 1
ATOM 3466 C C . GLU B 1 60 ? -17.484 28.219 30.078 1 94.25 60 GLU B C 1
ATOM 3468 O O . GLU B 1 60 ? -18.016 28.328 31.203 1 94.25 60 GLU B O 1
ATOM 3473 N N . ARG B 1 61 ? -17.656 27.281 29.281 1 94.19 61 ARG B N 1
ATOM 3474 C CA . ARG B 1 61 ? -18.625 26.25 29.625 1 94.19 61 ARG B CA 1
ATOM 3475 C C . ARG B 1 61 ? -18.141 25.406 30.812 1 94.19 61 ARG B C 1
ATOM 3477 O O . ARG B 1 61 ? -18.938 24.969 31.641 1 94.19 61 ARG B O 1
ATOM 3484 N N . ALA B 1 62 ? -16.953 25.109 30.828 1 94.56 62 ALA B N 1
ATOM 3485 C CA . ALA B 1 62 ? -16.359 24.281 31.875 1 94.56 62 ALA B CA 1
ATOM 3486 C C . ALA B 1 62 ? -16.062 25.094 33.125 1 94.56 62 ALA B C 1
ATOM 3488 O O . ALA B 1 62 ? -15.805 24.547 34.188 1 94.56 62 ALA B O 1
ATOM 3489 N N . GLY B 1 63 ? -16.047 26.344 33.062 1 94.44 63 GLY B N 1
ATOM 3490 C CA . GLY B 1 63 ? -15.781 27.234 34.188 1 94.44 63 GLY B CA 1
ATOM 3491 C C . GLY B 1 63 ? -14.305 27.312 34.531 1 94.44 63 GLY B C 1
ATOM 3492 O O . GLY B 1 63 ? -13.945 27.328 35.719 1 94.44 63 GLY B O 1
ATOM 3493 N N . VAL B 1 64 ? -13.523 27.203 33.562 1 94.88 64 VAL B N 1
ATOM 3494 C CA . VAL B 1 64 ? -12.086 27.266 33.781 1 94.88 64 VAL B CA 1
ATOM 3495 C C . VAL B 1 64 ? -11.445 28.234 32.812 1 94.88 64 VAL B C 1
ATOM 3497 O O . VAL B 1 64 ? -12.117 28.781 31.938 1 94.88 64 VAL B O 1
ATOM 3500 N N . ALA B 1 65 ? -10.172 28.562 33.031 1 91.94 65 ALA B N 1
ATOM 3501 C CA . ALA B 1 65 ? -9.422 29.391 32.094 1 91.94 65 ALA B CA 1
ATOM 3502 C C . ALA B 1 65 ? -9.055 28.609 30.828 1 91.94 65 ALA B C 1
ATOM 3504 O O . ALA B 1 65 ? -8.914 27.391 30.859 1 91.94 65 ALA B O 1
ATOM 3505 N N . PRO B 1 66 ? -8.875 29.344 29.688 1 91.62 66 PRO B N 1
ATOM 3506 C CA . PRO B 1 66 ? -8.508 28.688 28.422 1 91.62 66 PRO B CA 1
ATOM 3507 C C . PRO B 1 66 ? -7.223 27.875 28.547 1 91.62 66 PRO B C 1
ATOM 3509 O O . PRO B 1 66 ? -7.117 26.797 27.953 1 91.62 66 PRO B O 1
ATOM 3512 N N . ILE B 1 67 ? -6.34 28.328 29.344 1 89.94 67 ILE B N 1
ATOM 3513 C CA . ILE B 1 67 ? -5.066 27.625 29.5 1 89.94 67 ILE B CA 1
ATOM 3514 C C . ILE B 1 67 ? -5.301 26.266 30.156 1 89.94 67 ILE B C 1
ATOM 3516 O O . ILE B 1 67 ? -4.617 25.297 29.844 1 89.94 67 ILE B O 1
ATOM 3520 N N . THR B 1 68 ? -6.234 26.25 31.016 1 90.25 68 THR B N 1
ATOM 3521 C CA . THR B 1 68 ? -6.578 25 31.688 1 90.25 68 THR B CA 1
ATOM 3522 C C . THR B 1 68 ? -7.184 24 30.703 1 90.25 68 THR B C 1
ATOM 3524 O O . THR B 1 68 ? -6.91 22.797 30.781 1 90.25 68 THR B O 1
ATOM 3527 N N . VAL B 1 69 ? -7.984 24.516 29.781 1 90.75 69 VAL B N 1
ATOM 3528 C CA . VAL B 1 69 ? -8.57 23.672 28.734 1 90.75 69 VAL B CA 1
ATOM 3529 C C . VAL B 1 69 ? -7.461 23.078 27.875 1 90.75 69 VAL B C 1
ATOM 3531 O O . VAL B 1 69 ? -7.465 21.875 27.594 1 90.75 69 VAL B O 1
ATOM 3534 N N . SER B 1 70 ? -6.559 23.875 27.547 1 85.88 70 SER B N 1
ATOM 3535 C CA . SER B 1 70 ? -5.441 23.438 26.719 1 85.88 70 SER B CA 1
ATOM 3536 C C . SER B 1 70 ? -4.637 22.344 27.422 1 85.88 70 SER B C 1
ATOM 3538 O O . SER B 1 70 ? -4.305 21.328 26.812 1 85.88 70 SER B O 1
ATOM 3540 N N . ARG B 1 71 ? -4.383 22.547 28.672 1 86.06 71 ARG B N 1
ATOM 3541 C CA . ARG B 1 71 ? -3.615 21.594 29.453 1 86.06 71 ARG B CA 1
ATOM 3542 C C . ARG B 1 71 ? -4.344 20.25 29.547 1 86.06 71 ARG B C 1
ATOM 3544 O O . ARG B 1 71 ? -3.732 19.203 29.391 1 86.06 71 ARG B O 1
ATOM 3551 N N . VAL B 1 72 ? -5.602 20.312 29.734 1 86.81 72 VAL B N 1
ATOM 3552 C CA . VAL B 1 72 ? -6.402 19.094 29.891 1 86.81 72 VAL B CA 1
ATOM 3553 C C . VAL B 1 72 ? -6.465 18.344 28.562 1 86.81 72 VAL B C 1
ATOM 3555 O O . VAL B 1 72 ? -6.234 17.125 28.531 1 86.81 72 VAL B O 1
ATOM 3558 N N . LEU B 1 73 ? -6.719 19.078 27.5 1 83.69 73 LEU B N 1
ATOM 3559 C CA . LEU B 1 73 ? -6.941 18.422 26.203 1 83.69 73 LEU B CA 1
ATOM 3560 C C . LEU B 1 73 ? -5.629 17.906 25.625 1 83.69 73 LEU B C 1
ATOM 3562 O O . LEU B 1 73 ? -5.629 16.969 24.828 1 83.69 73 LEU B O 1
ATOM 3566 N N . ASN B 1 74 ? -4.555 18.5 26.078 1 77.19 74 ASN B N 1
ATOM 3567 C CA . ASN B 1 74 ? -3.25 18.047 25.609 1 77.19 74 ASN B CA 1
ATOM 3568 C C . ASN B 1 74 ? -2.543 17.203 26.672 1 77.19 74 ASN B C 1
ATOM 3570 O O . ASN B 1 74 ? -1.395 16.797 26.484 1 77.19 74 ASN B O 1
ATOM 3574 N N . ASN B 1 75 ? -3.242 16.938 27.656 1 78.94 75 ASN B N 1
ATOM 3575 C CA . ASN B 1 75 ? -2.715 16.188 28.797 1 78.94 75 ASN B CA 1
ATOM 3576 C C . ASN B 1 75 ? -1.334 16.688 29.203 1 78.94 75 ASN B C 1
ATOM 3578 O O . ASN B 1 75 ? -0.389 15.906 29.297 1 78.94 75 ASN B O 1
ATOM 3582 N N . SER B 1 76 ? -1.315 17.906 29.25 1 77.5 76 SER B N 1
ATOM 3583 C CA . SER B 1 76 ? -0.068 18.547 29.641 1 77.5 76 SER B CA 1
ATOM 3584 C C . SER B 1 76 ? -0.255 19.375 30.906 1 77.5 76 SER B C 1
ATOM 3586 O O . SER B 1 76 ? -1.328 19.938 31.141 1 77.5 76 SER B O 1
ATOM 3588 N N . GLY B 1 77 ? 0.737 19.312 31.781 1 79.38 77 GLY B N 1
ATOM 3589 C CA . GLY B 1 77 ? 0.685 20.094 33 1 79.38 77 GLY B CA 1
ATOM 3590 C C . GLY B 1 77 ? -0.168 19.453 34.094 1 79.38 77 GLY B C 1
ATOM 3591 O O . GLY B 1 77 ? -0.387 18.234 34.094 1 79.38 77 GLY B O 1
ATOM 3592 N N . TYR B 1 78 ? -0.513 20.25 35.125 1 85.44 78 TYR B N 1
ATOM 3593 C CA . TYR B 1 78 ? -1.253 19.734 36.281 1 85.44 78 TYR B CA 1
ATOM 3594 C C . TYR B 1 78 ? -2.719 20.141 36.219 1 85.44 78 TYR B C 1
ATOM 3596 O O . TYR B 1 78 ? -3.033 21.297 35.875 1 85.44 78 TYR B O 1
ATOM 3604 N N . PHE B 1 79 ? -3.57 19.219 36.375 1 89.12 79 PHE B N 1
ATOM 3605 C CA . PHE B 1 79 ? -5 19.453 36.531 1 89.12 79 PHE B CA 1
ATOM 3606 C C . PHE B 1 79 ? -5.641 18.328 37.344 1 89.12 79 PHE B C 1
ATOM 3608 O O . PHE B 1 79 ? -5.109 17.219 37.406 1 89.12 79 PHE B O 1
ATOM 3615 N N . SER B 1 80 ? -6.676 18.672 38.062 1 91 80 SER B N 1
ATOM 3616 C CA . SER B 1 80 ? -7.387 17.688 38.844 1 91 80 SER B CA 1
ATOM 3617 C C . SER B 1 80 ? -8.289 16.812 37.969 1 91 80 SER B C 1
ATOM 3619 O O . SER B 1 80 ? -8.625 17.203 36.844 1 91 80 SER B O 1
ATOM 3621 N N . GLU B 1 81 ? -8.641 15.695 38.562 1 92.25 81 GLU B N 1
ATOM 3622 C CA . GLU B 1 81 ? -9.555 14.797 37.844 1 92.25 81 GLU B CA 1
ATOM 3623 C C . GLU B 1 81 ? -10.914 15.461 37.625 1 92.25 81 GLU B C 1
ATOM 3625 O O . GLU B 1 81 ? -11.562 15.227 36.594 1 92.25 81 GLU B O 1
ATOM 3630 N N . GLU B 1 82 ? -11.281 16.156 38.594 1 92.31 82 GLU B N 1
ATOM 3631 C CA . GLU B 1 82 ? -12.547 16.859 38.469 1 92.31 82 GLU B CA 1
ATOM 3632 C C . GLU B 1 82 ? -12.5 17.859 37.312 1 92.31 82 GLU B C 1
ATOM 3634 O O . GLU B 1 82 ? -13.445 17.953 36.531 1 92.31 82 GLU B O 1
ATOM 3639 N N . THR B 1 83 ? -11.477 18.594 37.281 1 93.31 83 THR B N 1
ATOM 3640 C CA . THR B 1 83 ? -11.297 19.562 36.188 1 93.31 83 THR B CA 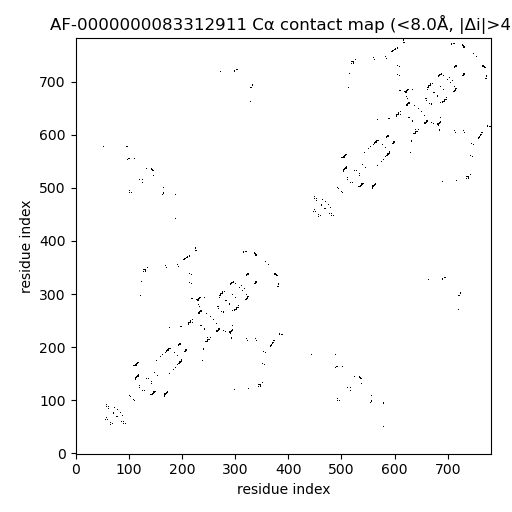1
ATOM 3641 C C . THR B 1 83 ? -11.281 18.859 34.844 1 93.31 83 THR B C 1
ATOM 3643 O O . THR B 1 83 ? -11.867 19.359 33.875 1 93.31 83 THR B O 1
ATOM 3646 N N . ARG B 1 84 ? -10.586 17.828 34.719 1 93.38 84 ARG B N 1
ATOM 3647 C CA . ARG B 1 84 ? -10.531 17.047 33.5 1 93.38 84 ARG B CA 1
ATOM 3648 C C . ARG B 1 84 ? -11.93 16.656 33.031 1 93.38 84 ARG B C 1
ATOM 3650 O O . ARG B 1 84 ? -12.273 16.828 31.859 1 93.38 84 ARG B O 1
ATOM 3657 N N . ARG B 1 85 ? -12.656 16.141 33.906 1 93.38 85 ARG B N 1
ATOM 3658 C CA . ARG B 1 85 ? -14.008 15.695 33.594 1 93.38 85 ARG B CA 1
ATOM 3659 C C . ARG B 1 85 ? -14.859 16.844 33.094 1 93.38 85 ARG B C 1
ATOM 3661 O O . ARG B 1 85 ? -15.602 16.703 32.125 1 93.38 85 ARG B O 1
ATOM 3668 N N . ARG B 1 86 ? -14.789 17.953 33.75 1 93.38 86 ARG B N 1
ATOM 3669 C CA . ARG B 1 86 ? -15.562 19.125 33.375 1 93.38 86 ARG B CA 1
ATOM 3670 C C . ARG B 1 86 ? -15.18 19.609 31.969 1 93.38 86 ARG B C 1
ATOM 3672 O O . ARG B 1 86 ? -16.047 19.938 31.156 1 93.38 86 ARG B O 1
ATOM 3679 N N . VAL B 1 87 ? -13.945 19.641 31.797 1 93.25 87 VAL B N 1
ATOM 3680 C CA . VAL B 1 87 ? -13.438 20.109 30.516 1 93.25 87 VAL B CA 1
ATOM 3681 C C . VAL B 1 87 ? -13.82 19.141 29.406 1 93.25 87 VAL B C 1
ATOM 3683 O O . VAL B 1 87 ? -14.281 19.547 28.344 1 93.25 87 VAL B O 1
ATOM 3686 N N . GLU B 1 88 ? -13.633 17.922 29.656 1 92 88 GLU B N 1
ATOM 3687 C CA . GLU B 1 88 ? -13.969 16.906 28.672 1 92 88 GLU B CA 1
ATOM 3688 C C . GLU B 1 88 ? -15.461 16.922 28.359 1 92 88 GLU B C 1
ATOM 3690 O O . GLU B 1 88 ? -15.867 16.75 27.203 1 92 88 GLU B O 1
ATOM 3695 N N . LYS B 1 89 ? -16.234 17.016 29.391 1 92.12 89 LYS B N 1
ATOM 3696 C CA . LYS B 1 89 ? -17.688 17.109 29.203 1 92.12 89 LYS B CA 1
ATOM 3697 C C . LYS B 1 89 ? -18.047 18.328 28.359 1 92.12 89 LYS B C 1
ATOM 3699 O O . LYS B 1 89 ? -18.859 18.234 27.438 1 92.12 89 LYS B O 1
ATOM 3704 N N . ALA B 1 90 ? -17.531 19.469 28.734 1 92.81 90 ALA B N 1
ATOM 3705 C CA . ALA B 1 90 ? -17.797 20.703 28 1 92.81 90 ALA B CA 1
ATOM 3706 C C . ALA B 1 90 ? -17.375 20.562 26.531 1 92.81 90 ALA B C 1
ATOM 3708 O O . ALA B 1 90 ? -18.094 21 25.641 1 92.81 90 ALA B O 1
ATOM 3709 N N . ALA B 1 91 ? -16.234 19.969 26.328 1 90.44 91 ALA B N 1
ATOM 3710 C CA . ALA B 1 91 ? -15.727 19.766 24.969 1 90.44 91 ALA B CA 1
ATOM 3711 C C . ALA B 1 91 ? -16.656 18.859 24.172 1 90.44 91 ALA B C 1
ATOM 3713 O O . ALA B 1 91 ? -16.922 19.125 23 1 90.44 91 ALA B O 1
ATOM 3714 N N . ALA B 1 92 ? -17.094 17.906 24.781 1 87.38 92 ALA B N 1
ATOM 3715 C CA . ALA B 1 92 ? -18 16.969 24.141 1 87.38 92 ALA B CA 1
ATOM 3716 C C . ALA B 1 92 ? -19.328 17.641 23.781 1 87.38 92 ALA B C 1
ATOM 3718 O O . ALA B 1 92 ? -19.844 17.453 22.672 1 87.38 92 ALA B O 1
ATOM 3719 N N . GLU B 1 93 ? -19.828 18.359 24.703 1 89.44 93 GLU B N 1
ATOM 3720 C CA . GLU B 1 93 ? -21.094 19.047 24.5 1 89.44 93 GLU B CA 1
ATOM 3721 C C . GLU B 1 93 ? -21.016 20.047 23.359 1 89.44 93 GLU B C 1
ATOM 3723 O O . GLU B 1 93 ? -21.969 20.219 22.594 1 89.44 93 GLU B O 1
ATOM 3728 N N . LEU B 1 94 ? -19.891 20.594 23.297 1 90.25 94 LEU B N 1
ATOM 3729 C CA . LEU B 1 94 ? -19.703 21.625 22.281 1 90.25 94 LEU B CA 1
ATOM 3730 C C . LEU B 1 94 ? -19.141 21.016 21 1 90.25 94 LEU B C 1
ATOM 3732 O O . LEU B 1 94 ? -18.938 21.734 20 1 90.25 94 LEU B O 1
ATOM 3736 N N . GLN B 1 95 ? -18.844 19.75 21.125 1 86.94 95 GLN B N 1
ATOM 3737 C CA . GLN B 1 95 ? -18.219 19.062 20 1 86.94 95 GLN B CA 1
ATOM 3738 C C . GLN B 1 95 ? -16.922 19.75 19.578 1 86.94 95 GLN B C 1
ATOM 3740 O O . GLN B 1 95 ? -16.703 19.969 18.375 1 86.94 95 GLN B O 1
ATOM 3745 N N . TYR B 1 96 ? -16.203 20.141 20.641 1 87.44 96 TYR B N 1
ATOM 3746 C CA . TYR B 1 96 ? -14.961 20.875 20.406 1 87.44 96 TYR B CA 1
ATOM 3747 C C . TYR B 1 96 ? -13.82 19.922 20.047 1 87.44 96 TYR B C 1
ATOM 3749 O O . TYR B 1 96 ? -13.609 18.922 20.719 1 87.44 96 TYR B O 1
ATOM 3757 N N . VAL B 1 97 ? -13.219 20.234 18.875 1 86 97 VAL B N 1
ATOM 3758 C CA . VAL B 1 97 ? -12 19.531 18.484 1 86 97 VAL B CA 1
ATOM 3759 C C . VAL B 1 97 ? -10.82 20.5 18.5 1 86 97 VAL B C 1
ATOM 3761 O O . VAL B 1 97 ? -10.844 21.516 17.812 1 86 97 VAL B O 1
ATOM 3764 N N . PRO B 1 98 ? -9.805 20.188 19.375 1 85.25 98 PRO B N 1
ATOM 3765 C CA . PRO B 1 98 ? -8.641 21.078 19.422 1 85.25 98 PRO B CA 1
ATOM 3766 C C . PRO B 1 98 ? -7.973 21.234 18.047 1 85.25 98 PRO B C 1
ATOM 3768 O O . PRO B 1 98 ? -7.898 20.266 17.281 1 85.25 98 PRO B O 1
ATOM 3771 N N . ASN B 1 99 ? -7.57 22.484 17.797 1 85.19 99 ASN B N 1
ATOM 3772 C CA . ASN B 1 99 ? -6.863 22.781 16.547 1 85.19 99 ASN B CA 1
ATOM 3773 C C . ASN B 1 99 ? -5.359 22.578 16.703 1 85.19 99 ASN B C 1
ATOM 3775 O O . ASN B 1 99 ? -4.672 23.391 17.328 1 85.19 99 ASN B O 1
ATOM 3779 N N . GLN B 1 100 ? -4.883 21.578 16.125 1 87.88 100 GLN B N 1
ATOM 3780 C CA . GLN B 1 100 ? -3.475 21.219 16.266 1 87.88 100 GLN B CA 1
ATOM 3781 C C . GLN B 1 100 ? -2.59 22.156 15.445 1 87.88 100 GLN B C 1
ATOM 3783 O O . GLN B 1 100 ? -1.385 22.25 15.695 1 87.88 100 GLN B O 1
ATOM 3788 N N . LEU B 1 101 ? -3.145 22.812 14.461 1 85.81 101 LEU B N 1
ATOM 3789 C CA . LEU B 1 101 ? -2.359 23.719 13.641 1 85.81 101 LEU B CA 1
ATOM 3790 C C . LEU B 1 101 ? -1.744 24.828 14.5 1 85.81 101 LEU B C 1
ATOM 3792 O O . LEU B 1 101 ? -0.584 25.188 14.305 1 85.81 101 LEU B O 1
ATOM 3796 N N . ALA B 1 102 ? -2.555 25.328 15.391 1 81.19 102 ALA B N 1
ATOM 3797 C CA . ALA B 1 102 ? -2.066 26.375 16.266 1 81.19 102 ALA B CA 1
ATOM 3798 C C . ALA B 1 102 ? -0.902 25.891 17.125 1 81.19 102 ALA B C 1
ATOM 3800 O O . ALA B 1 102 ? 0.111 26.578 17.266 1 81.19 102 ALA B O 1
ATOM 3801 N N . ARG B 1 103 ? -1.122 24.797 17.594 1 80.44 103 ARG B N 1
ATOM 3802 C CA . ARG B 1 103 ? -0.07 24.188 18.406 1 80.44 103 ARG B CA 1
ATOM 3803 C C . ARG B 1 103 ? 1.171 23.906 17.578 1 80.44 103 ARG B C 1
ATOM 3805 O O . ARG B 1 103 ? 2.297 24.125 18.031 1 80.44 103 ARG B O 1
ATOM 3812 N N . SER B 1 104 ? 0.953 23.391 16.422 1 88.69 104 SER B N 1
ATOM 3813 C CA . SER B 1 104 ? 2.047 23.047 15.523 1 88.69 104 SER B CA 1
ATOM 3814 C C . SER B 1 104 ? 2.852 24.281 15.133 1 88.69 104 SER B C 1
ATOM 3816 O O . SER B 1 104 ? 4.074 24.203 14.984 1 88.69 104 SER B O 1
ATOM 3818 N N . LEU B 1 105 ? 2.229 25.375 14.992 1 83.25 105 LEU B N 1
ATOM 3819 C CA . LEU B 1 105 ? 2.904 26.625 14.641 1 83.25 105 LEU B CA 1
ATOM 3820 C C . LEU B 1 105 ? 3.844 27.062 15.758 1 83.25 105 LEU B C 1
ATOM 3822 O O . LEU B 1 105 ? 4.949 27.547 15.484 1 83.25 105 LEU B O 1
ATOM 3826 N N . ARG B 1 106 ? 3.422 26.844 16.906 1 79.25 106 ARG B N 1
ATOM 3827 C CA . ARG B 1 106 ? 4.215 27.234 18.062 1 79.25 106 ARG B CA 1
ATOM 3828 C C . ARG B 1 106 ? 5.395 26.297 18.281 1 79.25 106 ARG B C 1
ATOM 3830 O O . ARG B 1 106 ? 6.512 26.75 18.547 1 79.25 106 ARG B O 1
ATOM 3837 N N . SER B 1 107 ? 5.113 25.031 18.125 1 82.5 107 SER B N 1
ATOM 3838 C CA . SER B 1 107 ? 6.129 24.031 18.422 1 82.5 107 SER B CA 1
ATOM 3839 C C . SER B 1 107 ? 6.977 23.703 17.203 1 82.5 107 SER B C 1
ATOM 3841 O O . SER B 1 107 ? 8.039 23.094 17.312 1 82.5 107 SER B O 1
ATOM 3843 N N . ASN B 1 108 ? 6.477 24.078 16.047 1 83.88 108 ASN B N 1
ATOM 3844 C CA . ASN B 1 108 ? 7.074 23.703 14.773 1 83.88 108 ASN B CA 1
ATOM 3845 C C . ASN B 1 108 ? 7.117 22.188 14.602 1 83.88 108 ASN B C 1
ATOM 3847 O O . ASN B 1 108 ? 8.102 21.641 14.102 1 83.88 108 ASN B O 1
ATOM 3851 N N . ARG B 1 109 ? 6.145 21.562 15.195 1 90.19 109 ARG B N 1
ATOM 3852 C CA . ARG B 1 109 ? 5.965 20.125 15.094 1 90.19 109 ARG B CA 1
ATOM 3853 C C . ARG B 1 109 ? 4.551 19.766 14.648 1 90.19 109 ARG B C 1
ATOM 3855 O O . ARG B 1 109 ? 3.582 20.375 15.109 1 90.19 109 ARG B O 1
ATOM 3862 N N . THR B 1 110 ? 4.445 18.844 13.719 1 94.75 110 THR B N 1
ATOM 3863 C CA . THR B 1 110 ? 3.133 18.469 13.203 1 94.75 110 THR B CA 1
ATOM 3864 C C . THR B 1 110 ? 2.811 17.016 13.539 1 94.75 110 THR B C 1
ATOM 3866 O O . THR B 1 110 ? 1.699 16.547 13.289 1 94.75 110 THR B O 1
ATOM 3869 N N . ASP B 1 111 ? 3.736 16.219 14.109 1 96.44 111 ASP B N 1
ATOM 3870 C CA . ASP B 1 111 ? 3.613 14.781 14.367 1 96.44 111 ASP B CA 1
ATOM 3871 C C . ASP B 1 111 ? 3.254 14.031 13.086 1 96.44 111 ASP B C 1
ATOM 3873 O O . ASP B 1 111 ? 2.352 13.188 13.086 1 96.44 111 ASP B O 1
ATOM 3877 N N . THR B 1 112 ? 3.918 14.43 12.016 1 97.81 112 THR B N 1
ATOM 3878 C CA . THR B 1 112 ? 3.701 13.836 10.703 1 97.81 112 THR B CA 1
ATOM 3879 C C . THR B 1 112 ? 5.031 13.453 10.055 1 97.81 112 THR B C 1
ATOM 3881 O O . THR B 1 112 ? 5.984 14.234 10.078 1 97.81 112 THR B O 1
ATOM 3884 N N . LEU B 1 113 ? 5.121 12.25 9.609 1 98.75 113 LEU B N 1
ATOM 3885 C CA . LEU B 1 113 ? 6.285 11.773 8.867 1 98.75 113 LEU B CA 1
ATOM 3886 C C . LEU B 1 113 ? 5.973 11.664 7.379 1 98.75 113 LEU B C 1
ATOM 3888 O O . LEU B 1 113 ? 4.824 11.438 6.992 1 98.75 113 LEU B O 1
ATOM 3892 N N . ALA B 1 114 ? 6.996 11.883 6.562 1 98.81 114 ALA B N 1
ATOM 3893 C CA . ALA B 1 114 ? 6.883 11.672 5.121 1 98.81 114 ALA B CA 1
ATOM 3894 C C . ALA B 1 114 ? 7.5 10.336 4.711 1 98.81 114 ALA B C 1
ATOM 3896 O O . ALA B 1 114 ? 8.641 10.039 5.074 1 98.81 114 ALA B O 1
ATOM 3897 N N . LEU B 1 115 ? 6.742 9.539 4.07 1 98.88 115 LEU B N 1
ATOM 3898 C CA . LEU B 1 115 ? 7.242 8.344 3.398 1 98.88 115 LEU B CA 1
ATOM 3899 C C . LEU B 1 115 ? 7.246 8.531 1.886 1 98.88 115 LEU B C 1
ATOM 3901 O O . LEU B 1 115 ? 6.191 8.469 1.247 1 98.88 115 LEU B O 1
ATOM 3905 N N . VAL B 1 116 ? 8.438 8.758 1.316 1 98.75 116 VAL B N 1
ATOM 3906 C CA . VAL B 1 116 ? 8.609 9 -0.112 1 98.75 116 VAL B CA 1
ATOM 3907 C C . VAL B 1 116 ? 9.273 7.785 -0.763 1 98.75 116 VAL B C 1
ATOM 3909 O O . VAL B 1 116 ? 10.484 7.582 -0.636 1 98.75 116 VAL B O 1
ATOM 3912 N N . LEU B 1 117 ? 8.43 7.027 -1.402 1 98.06 117 LEU B N 1
ATOM 3913 C CA . LEU B 1 117 ? 8.938 5.793 -1.995 1 98.06 117 LEU B CA 1
ATOM 3914 C C . LEU B 1 117 ? 8.656 5.754 -3.494 1 98.06 117 LEU B C 1
ATOM 3916 O O . LEU B 1 117 ? 8.211 6.75 -4.07 1 98.06 117 LEU B O 1
ATOM 3920 N N . THR B 1 118 ? 8.969 4.68 -4.176 1 96.31 118 THR B N 1
ATOM 3921 C CA . THR B 1 118 ? 8.945 4.629 -5.633 1 96.31 118 THR B CA 1
ATOM 3922 C C . THR B 1 118 ? 7.551 4.27 -6.137 1 96.31 118 THR B C 1
ATOM 3924 O O . THR B 1 118 ? 6.949 5.027 -6.902 1 96.31 118 THR B O 1
ATOM 3927 N N . ASP B 1 119 ? 7.023 3.148 -5.648 1 96.25 119 ASP B N 1
ATOM 3928 C CA . ASP B 1 119 ? 5.711 2.654 -6.055 1 96.25 119 ASP B CA 1
ATOM 3929 C C . ASP B 1 119 ? 5.117 1.727 -5 1 96.25 119 ASP B C 1
ATOM 3931 O O . ASP B 1 119 ? 5.547 0.579 -4.863 1 96.25 119 ASP B O 1
ATOM 3935 N N . ILE B 1 120 ? 4.02 2.143 -4.426 1 97.25 120 ILE B N 1
ATOM 3936 C CA . ILE B 1 120 ? 3.459 1.424 -3.285 1 97.25 120 ILE B CA 1
ATOM 3937 C C . ILE B 1 120 ? 2.85 0.105 -3.758 1 97.25 120 ILE B C 1
ATOM 3939 O O . ILE B 1 120 ? 2.605 -0.795 -2.951 1 97.25 120 ILE B O 1
ATOM 3943 N N . THR B 1 121 ? 2.592 -0.059 -5.059 1 96.06 121 THR B N 1
ATOM 3944 C CA . THR B 1 121 ? 1.924 -1.262 -5.539 1 96.06 121 THR B CA 1
ATOM 3945 C C . THR B 1 121 ? 2.879 -2.451 -5.539 1 96.06 121 THR B C 1
ATOM 3947 O O . THR B 1 121 ? 2.453 -3.598 -5.688 1 96.06 121 THR B O 1
ATOM 3950 N N . ASN B 1 122 ? 4.191 -2.18 -5.391 1 96.12 122 ASN B N 1
ATOM 3951 C CA . ASN B 1 122 ? 5.164 -3.234 -5.133 1 96.12 122 ASN B CA 1
ATOM 3952 C C . ASN B 1 122 ? 5.027 -3.795 -3.723 1 96.12 122 ASN B C 1
ATOM 3954 O O . ASN B 1 122 ? 5.16 -3.061 -2.742 1 96.12 122 ASN B O 1
ATOM 3958 N N . PRO B 1 123 ? 4.832 -5.121 -3.633 1 96.25 123 PRO B N 1
ATOM 3959 C CA . PRO B 1 123 ? 4.594 -5.699 -2.309 1 96.25 123 PRO B CA 1
ATOM 3960 C C . PRO B 1 123 ? 5.73 -5.418 -1.328 1 96.25 123 PRO B C 1
ATOM 3962 O O . PRO B 1 123 ? 5.496 -5.309 -0.122 1 96.25 123 PRO B O 1
ATOM 3965 N N . PHE B 1 124 ? 6.93 -5.301 -1.802 1 96.88 124 PHE B N 1
ATOM 3966 C CA . PHE B 1 124 ? 8.039 -4.895 -0.946 1 96.88 124 PHE B CA 1
ATOM 3967 C C . PHE B 1 124 ? 7.754 -3.551 -0.289 1 96.88 124 PHE B C 1
ATOM 3969 O O . PHE B 1 124 ? 7.836 -3.42 0.934 1 96.88 124 PHE B O 1
ATOM 3976 N N . TRP B 1 125 ? 7.301 -2.598 -1.049 1 97.69 125 TRP B N 1
ATOM 3977 C CA . TRP B 1 125 ? 7.059 -1.244 -0.563 1 97.69 125 TRP B CA 1
ATOM 3978 C C . TRP B 1 125 ? 5.75 -1.17 0.218 1 97.69 125 TRP B C 1
ATOM 3980 O O . TRP B 1 125 ? 5.637 -0.403 1.177 1 97.69 125 TRP B O 1
ATOM 3990 N N . THR B 1 126 ? 4.789 -1.919 -0.204 1 97.81 126 THR B N 1
ATOM 3991 C CA . THR B 1 126 ? 3.541 -1.951 0.549 1 97.81 126 THR B CA 1
ATOM 3992 C C . THR B 1 126 ? 3.785 -2.424 1.979 1 97.81 126 THR B C 1
ATOM 3994 O O . THR B 1 126 ? 3.24 -1.855 2.928 1 97.81 126 THR B O 1
ATOM 3997 N N . THR B 1 127 ? 4.566 -3.455 2.1 1 97.94 127 THR B N 1
ATOM 3998 C CA . THR B 1 127 ? 4.895 -4 3.414 1 97.94 127 THR B CA 1
ATOM 3999 C C . THR B 1 127 ? 5.715 -3 4.223 1 97.94 127 THR B C 1
ATOM 4001 O O . THR B 1 127 ? 5.496 -2.836 5.426 1 97.94 127 THR B O 1
ATOM 4004 N N . VAL B 1 128 ? 6.641 -2.326 3.568 1 98.56 128 VAL B N 1
ATOM 4005 C CA . VAL B 1 128 ? 7.422 -1.288 4.234 1 98.56 128 VAL B CA 1
ATOM 4006 C C . VAL B 1 128 ? 6.492 -0.181 4.73 1 98.56 128 VAL B C 1
ATOM 4008 O O . VAL B 1 128 ? 6.594 0.258 5.879 1 98.56 128 VAL B O 1
ATOM 4011 N N . ALA B 1 129 ? 5.602 0.26 3.857 1 98.62 129 ALA B N 1
ATOM 4012 C CA . ALA B 1 129 ? 4.66 1.319 4.211 1 98.62 129 ALA B CA 1
ATOM 4013 C C . ALA B 1 129 ? 3.805 0.914 5.41 1 98.62 129 ALA B C 1
ATOM 4015 O O . ALA B 1 129 ? 3.529 1.731 6.289 1 98.62 129 ALA B O 1
ATOM 4016 N N . ARG B 1 130 ? 3.402 -0.35 5.414 1 98.25 130 ARG B N 1
ATOM 4017 C CA . ARG B 1 130 ? 2.637 -0.875 6.539 1 98.25 130 ARG B CA 1
ATOM 4018 C C . ARG B 1 130 ? 3.438 -0.797 7.832 1 98.25 130 ARG B C 1
ATOM 4020 O O . ARG B 1 130 ? 2.928 -0.343 8.859 1 98.25 130 ARG B O 1
ATOM 4027 N N . ALA B 1 131 ? 4.645 -1.181 7.797 1 98.62 131 ALA B N 1
ATOM 4028 C CA . ALA B 1 131 ? 5.512 -1.158 8.969 1 98.62 131 ALA B CA 1
ATOM 4029 C C . ALA B 1 131 ? 5.746 0.27 9.453 1 98.62 131 ALA B C 1
ATOM 4031 O O . ALA B 1 131 ? 5.73 0.535 10.656 1 98.62 131 ALA B O 1
ATOM 4032 N N . VAL B 1 132 ? 5.945 1.147 8.492 1 98.81 132 VAL B N 1
ATOM 4033 C CA . VAL B 1 132 ? 6.18 2.553 8.812 1 98.81 132 VAL B CA 1
ATOM 4034 C C . VAL B 1 132 ? 4.961 3.131 9.523 1 98.81 132 VAL B C 1
ATOM 4036 O O . VAL B 1 132 ? 5.09 3.764 10.578 1 98.81 132 VAL B O 1
ATOM 4039 N N . GLU B 1 133 ? 3.822 2.916 8.945 1 98.69 133 GLU B N 1
ATOM 4040 C CA . GLU B 1 133 ? 2.592 3.441 9.531 1 98.69 133 GLU B CA 1
ATOM 4041 C C . GLU B 1 133 ? 2.326 2.828 10.906 1 98.69 133 GLU B C 1
ATOM 4043 O O . GLU B 1 133 ? 2.012 3.541 11.859 1 98.69 133 GLU B O 1
ATOM 4048 N N . ASP B 1 134 ? 2.529 1.501 11.039 1 98.19 134 ASP B N 1
ATOM 4049 C CA . ASP B 1 134 ? 2.342 0.82 12.312 1 98.19 134 ASP B CA 1
ATOM 4050 C C . ASP B 1 134 ? 3.238 1.423 13.398 1 98.19 134 ASP B C 1
ATOM 4052 O O . ASP B 1 134 ? 2.773 1.734 14.492 1 98.19 134 ASP B O 1
ATOM 4056 N N . THR B 1 135 ? 4.477 1.569 13.055 1 98.56 135 THR B N 1
ATOM 4057 C CA . THR B 1 135 ? 5.469 2.039 14.016 1 98.56 135 THR B CA 1
ATOM 4058 C C . THR B 1 135 ? 5.238 3.506 14.359 1 98.56 135 THR B C 1
ATOM 4060 O O . THR B 1 135 ? 5.289 3.889 15.531 1 98.56 135 THR B O 1
ATOM 4063 N N . ALA B 1 136 ? 4.953 4.32 13.367 1 98.31 136 ALA B N 1
ATOM 4064 C CA . ALA B 1 136 ? 4.68 5.738 13.586 1 98.31 136 ALA B CA 1
ATOM 4065 C C . ALA B 1 136 ? 3.451 5.93 14.469 1 98.31 136 ALA B C 1
ATOM 4067 O O . ALA B 1 136 ? 3.461 6.762 15.383 1 98.31 136 ALA B O 1
ATOM 4068 N N . ALA B 1 137 ? 2.439 5.156 14.234 1 95.94 137 ALA B N 1
ATOM 4069 C CA . ALA B 1 137 ? 1.173 5.273 14.953 1 95.94 137 ALA B CA 1
ATOM 4070 C C . ALA B 1 137 ? 1.358 4.992 16.438 1 95.94 137 ALA B C 1
ATOM 4072 O O . ALA B 1 137 ? 0.705 5.617 17.281 1 95.94 137 ALA B O 1
ATOM 4073 N N . THR B 1 138 ? 2.238 4.074 16.766 1 94.62 138 THR B N 1
ATOM 4074 C CA . THR B 1 138 ? 2.467 3.721 18.172 1 94.62 138 THR B CA 1
ATOM 4075 C C . THR B 1 138 ? 3.02 4.914 18.938 1 94.62 138 THR B C 1
ATOM 4077 O O . THR B 1 138 ? 2.914 4.965 20.172 1 94.62 138 THR B O 1
ATOM 4080 N N . GLN B 1 139 ? 3.604 5.891 18.219 1 94.19 139 GLN B N 1
ATOM 4081 C CA . GLN B 1 139 ? 4.191 7.051 18.875 1 94.19 139 GLN B CA 1
ATOM 4082 C C . GLN B 1 139 ? 3.4 8.32 18.562 1 94.19 139 GLN B C 1
ATOM 4084 O O . GLN B 1 139 ? 3.883 9.43 18.781 1 94.19 139 GLN B O 1
ATOM 4089 N N . GLY B 1 140 ? 2.242 8.133 17.953 1 92.88 140 GLY B N 1
ATOM 4090 C CA . GLY B 1 140 ? 1.335 9.25 17.75 1 92.88 140 GLY B CA 1
ATOM 4091 C C . GLY B 1 140 ? 1.613 10 16.453 1 92.88 140 GLY B C 1
ATOM 4092 O O . GLY B 1 140 ? 1.087 11.094 16.25 1 92.88 140 GLY B O 1
ATOM 4093 N N . PHE B 1 141 ? 2.465 9.461 15.594 1 97.12 141 PHE B N 1
ATOM 4094 C CA . PHE B 1 141 ? 2.764 10.094 14.312 1 97.12 141 PHE B CA 1
ATOM 4095 C C . PHE B 1 141 ? 1.858 9.547 13.219 1 97.12 141 PHE B C 1
ATOM 4097 O O . PHE B 1 141 ? 1.474 8.375 13.25 1 97.12 141 PHE B O 1
ATOM 4104 N N . ASN B 1 142 ? 1.51 10.43 12.289 1 97.81 142 ASN B N 1
ATOM 4105 C CA . ASN B 1 142 ? 0.867 10.008 11.047 1 97.81 142 ASN B CA 1
ATOM 4106 C C . ASN B 1 142 ? 1.837 10.055 9.875 1 97.81 142 ASN B C 1
ATOM 4108 O O . ASN B 1 142 ? 2.902 10.672 9.961 1 97.81 142 ASN B O 1
ATOM 4112 N N . VAL B 1 143 ? 1.435 9.414 8.797 1 98.75 143 VAL B N 1
ATOM 4113 C CA . VAL B 1 143 ? 2.375 9.258 7.688 1 98.75 143 VAL B CA 1
ATOM 4114 C C . VAL B 1 143 ? 1.738 9.758 6.395 1 98.75 143 VAL B C 1
ATOM 4116 O O . VAL B 1 143 ? 0.638 9.336 6.031 1 98.75 143 VAL B O 1
ATOM 4119 N N . ILE B 1 144 ? 2.455 10.703 5.715 1 98.69 144 ILE B N 1
ATOM 4120 C CA . ILE B 1 144 ? 2.088 11.086 4.359 1 98.69 144 ILE B CA 1
ATOM 4121 C C . ILE B 1 144 ? 2.799 10.188 3.352 1 98.69 144 ILE B C 1
ATOM 4123 O O . ILE B 1 144 ? 4.023 10.055 3.387 1 98.69 144 ILE B O 1
ATOM 4127 N N . LEU B 1 145 ? 2.01 9.57 2.494 1 98.31 145 LEU B N 1
ATOM 4128 C CA . LEU B 1 145 ? 2.531 8.641 1.498 1 98.31 145 LEU B CA 1
ATOM 4129 C C . LEU B 1 145 ? 2.746 9.344 0.161 1 98.31 145 LEU B C 1
ATOM 4131 O O . LEU B 1 145 ? 1.85 10.023 -0.337 1 98.31 145 LEU B O 1
ATOM 4135 N N . CYS B 1 146 ? 3.951 9.148 -0.46 1 98.12 146 CYS B N 1
ATOM 4136 C CA . CYS B 1 146 ? 4.273 9.727 -1.76 1 98.12 146 CYS B CA 1
ATOM 4137 C C . CYS B 1 146 ? 4.918 8.688 -2.674 1 98.12 146 CYS B C 1
ATOM 4139 O O . CYS B 1 146 ? 5.805 7.949 -2.25 1 98.12 146 CYS B O 1
ATOM 4141 N N . ASN B 1 147 ? 4.484 8.664 -3.906 1 98 147 ASN B N 1
ATOM 4142 C CA . ASN B 1 147 ? 5.039 7.789 -4.934 1 98 147 ASN B CA 1
ATOM 4143 C C . ASN B 1 147 ? 5.816 8.578 -5.98 1 98 147 ASN B C 1
ATOM 4145 O O . ASN B 1 147 ? 5.23 9.359 -6.734 1 98 147 ASN B O 1
ATOM 4149 N N . THR B 1 148 ? 7.109 8.273 -6.133 1 97.81 148 THR B N 1
ATOM 4150 C CA . THR B 1 148 ? 7.926 9.078 -7.031 1 97.81 148 THR B CA 1
ATOM 4151 C C . THR B 1 148 ? 7.93 8.492 -8.438 1 97.81 148 THR B C 1
ATOM 4153 O O . THR B 1 148 ? 8.352 9.148 -9.391 1 97.81 148 THR B O 1
ATOM 4156 N N . ASP B 1 149 ? 7.555 7.184 -8.539 1 95.88 149 ASP B N 1
ATOM 4157 C CA . ASP B 1 149 ? 7.602 6.473 -9.812 1 95.88 149 ASP B CA 1
ATOM 4158 C C . ASP B 1 149 ? 9 6.523 -10.422 1 95.88 149 ASP B C 1
ATOM 4160 O O . ASP B 1 149 ? 9.148 6.621 -11.641 1 95.88 149 ASP B O 1
ATOM 4164 N N . GLU B 1 150 ? 9.969 6.621 -9.555 1 95.88 150 GLU B N 1
ATOM 4165 C CA . GLU B 1 150 ? 11.367 6.648 -9.969 1 95.88 150 GLU B CA 1
ATOM 4166 C C . GLU B 1 150 ? 11.688 7.93 -10.734 1 95.88 150 GLU B C 1
ATOM 4168 O O . GLU B 1 150 ? 12.625 7.957 -11.539 1 95.88 150 GLU B O 1
ATOM 4173 N N . GLN B 1 151 ? 10.938 9 -10.5 1 96.31 151 GLN B N 1
ATOM 4174 C CA . GLN B 1 151 ? 11.148 10.25 -11.219 1 96.31 151 GLN B CA 1
ATOM 4175 C C . GLN B 1 151 ? 11.766 11.305 -10.305 1 96.31 151 GLN B C 1
ATOM 4177 O O . GLN B 1 151 ? 11.188 11.664 -9.281 1 96.31 151 GLN B O 1
ATOM 4182 N N . GLU B 1 152 ? 12.836 11.836 -10.758 1 96 152 GLU B N 1
ATOM 4183 C CA . GLU B 1 152 ? 13.57 12.836 -9.992 1 96 152 GLU B CA 1
ATOM 4184 C C . GLU B 1 152 ? 12.727 14.086 -9.75 1 96 152 GLU B C 1
ATOM 4186 O O . GLU B 1 152 ? 12.727 14.641 -8.648 1 96 152 GLU B O 1
ATOM 4191 N N . GLU B 1 153 ? 12.062 14.5 -10.734 1 95.75 153 GLU B N 1
ATOM 4192 C CA . GLU B 1 153 ? 11.242 15.703 -10.633 1 95.75 153 GLU B CA 1
ATOM 4193 C C . GLU B 1 153 ? 10.148 15.547 -9.578 1 95.75 153 GLU B C 1
ATOM 4195 O O . GLU B 1 153 ? 9.906 16.453 -8.781 1 95.75 153 GLU B O 1
ATOM 4200 N N . LYS B 1 154 ? 9.516 14.383 -9.586 1 96.31 154 LYS B N 1
ATOM 4201 C CA . LYS B 1 154 ? 8.484 14.102 -8.594 1 96.31 154 LYS B CA 1
ATOM 4202 C C . LYS B 1 154 ? 9.078 14.07 -7.184 1 96.31 154 LYS B C 1
ATOM 4204 O O . LYS B 1 154 ? 8.477 14.586 -6.242 1 96.31 154 LYS B O 1
ATOM 4209 N N . GLN B 1 155 ? 10.219 13.461 -7.102 1 97.5 155 GLN B N 1
ATOM 4210 C CA . GLN B 1 155 ? 10.891 13.383 -5.809 1 97.5 155 GLN B CA 1
ATOM 4211 C C . GLN B 1 155 ? 11.148 14.781 -5.242 1 97.5 155 GLN B C 1
ATOM 4213 O O . GLN B 1 155 ? 10.828 15.047 -4.082 1 97.5 155 GLN B O 1
ATOM 4218 N N . LEU B 1 156 ? 11.719 15.656 -5.996 1 95.75 156 LEU B N 1
ATOM 4219 C CA . LEU B 1 156 ? 12.039 17 -5.555 1 95.75 156 LEU B CA 1
ATOM 4220 C C . LEU B 1 156 ? 10.773 17.781 -5.219 1 95.75 156 LEU B C 1
ATOM 4222 O O . LEU B 1 156 ? 10.742 18.531 -4.242 1 95.75 156 LEU B O 1
ATOM 4226 N N . GLN B 1 157 ? 9.766 17.562 -6.012 1 94.62 157 GLN B N 1
ATOM 4227 C CA . GLN B 1 157 ? 8.484 18.219 -5.75 1 94.62 157 GLN B CA 1
ATOM 4228 C C . GLN B 1 157 ? 7.914 17.781 -4.402 1 94.62 157 GLN B C 1
ATOM 4230 O O . GLN B 1 157 ? 7.457 18.625 -3.623 1 94.62 157 GLN B O 1
ATOM 4235 N N . TYR B 1 158 ? 7.953 16.516 -4.137 1 97 158 TYR B N 1
ATOM 4236 C CA . TYR B 1 158 ? 7.445 16 -2.869 1 97 158 TYR B CA 1
ATOM 4237 C C . TYR B 1 158 ? 8.25 16.562 -1.699 1 97 158 TYR B C 1
ATOM 4239 O O . TYR B 1 158 ? 7.68 17 -0.701 1 97 158 TYR B O 1
ATOM 4247 N N . VAL B 1 159 ? 9.555 16.516 -1.861 1 97.12 159 VAL B N 1
ATOM 4248 C CA . VAL B 1 159 ? 10.414 17.016 -0.793 1 97.12 159 VAL B CA 1
ATOM 4249 C C . VAL B 1 159 ? 10.086 18.484 -0.506 1 97.12 159 VAL B C 1
ATOM 4251 O O . VAL B 1 159 ? 9.898 18.875 0.65 1 97.12 159 VAL B O 1
ATOM 4254 N N . SER B 1 160 ? 9.93 19.266 -1.51 1 94.5 160 SER B N 1
ATOM 4255 C CA . SER B 1 160 ? 9.641 20.703 -1.375 1 94.5 160 SER B CA 1
ATOM 4256 C C . SER B 1 160 ? 8.305 20.922 -0.675 1 94.5 160 SER B C 1
ATOM 4258 O O . SER B 1 160 ? 8.227 21.688 0.291 1 94.5 160 SER B O 1
ATOM 4260 N N . VAL B 1 161 ? 7.301 20.234 -1.13 1 94.69 161 VAL B N 1
ATOM 4261 C CA . VAL B 1 161 ? 5.953 20.422 -0.6 1 94.69 161 VAL B CA 1
ATOM 4262 C C . VAL B 1 161 ? 5.902 19.969 0.856 1 94.69 161 VAL B C 1
ATOM 4264 O O . VAL B 1 161 ? 5.289 20.625 1.699 1 94.69 161 VAL B O 1
ATOM 4267 N N . LEU B 1 162 ? 6.539 18.875 1.182 1 97.19 162 LEU B N 1
ATOM 4268 C CA . LEU B 1 162 ? 6.477 18.312 2.521 1 97.19 162 LEU B CA 1
ATOM 4269 C C . LEU B 1 162 ? 7.277 19.141 3.51 1 97.19 162 LEU B C 1
ATOM 4271 O O . LEU B 1 162 ? 6.926 19.234 4.691 1 97.19 162 LEU B O 1
ATOM 4275 N N . LEU B 1 163 ? 8.328 19.797 3.025 1 94.94 163 LEU B N 1
ATOM 4276 C CA . LEU B 1 163 ? 9.055 20.75 3.857 1 94.94 163 LEU B CA 1
ATOM 4277 C C . LEU B 1 163 ? 8.18 21.969 4.18 1 94.94 163 LEU B C 1
ATOM 4279 O O . LEU B 1 163 ? 8.18 22.453 5.312 1 94.94 163 LEU B O 1
ATOM 4283 N N . ARG B 1 164 ? 7.461 22.406 3.178 1 92.31 164 ARG B N 1
ATOM 4284 C CA . ARG B 1 164 ? 6.539 23.516 3.398 1 92.31 164 ARG B CA 1
ATOM 4285 C C . ARG B 1 164 ? 5.48 23.156 4.434 1 92.31 164 ARG B C 1
ATOM 4287 O O . ARG B 1 164 ? 5.059 24 5.223 1 92.31 164 ARG 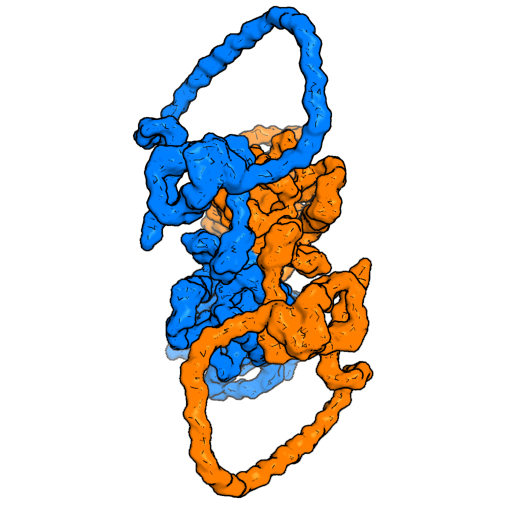B O 1
ATOM 4294 N N . LYS B 1 165 ? 5.137 21.906 4.457 1 94 165 LYS B N 1
ATOM 4295 C CA . LYS B 1 165 ? 4.094 21.438 5.363 1 94 165 LYS B CA 1
ATOM 4296 C C . LYS B 1 165 ? 4.664 21.125 6.746 1 94 165 LYS B C 1
ATOM 4298 O O . LYS B 1 165 ? 3.922 20.766 7.66 1 94 165 LYS B O 1
ATOM 4303 N N . ARG B 1 166 ? 5.977 21.219 6.859 1 94.25 166 ARG B N 1
ATOM 4304 C CA . ARG B 1 166 ? 6.695 21.078 8.117 1 94.25 166 ARG B CA 1
ATOM 4305 C C . ARG B 1 166 ? 6.52 19.672 8.703 1 94.25 166 ARG B C 1
ATOM 4307 O O . ARG B 1 166 ? 6.219 19.531 9.891 1 94.25 166 ARG B O 1
ATOM 4314 N N . VAL B 1 167 ? 6.668 18.688 7.816 1 96.88 167 VAL B N 1
ATOM 4315 C CA . VAL B 1 167 ? 6.723 17.344 8.367 1 96.88 167 VAL B CA 1
ATOM 4316 C C . VAL B 1 167 ? 7.914 17.219 9.312 1 96.88 167 VAL B C 1
ATOM 4318 O O . VAL B 1 167 ? 8.891 17.953 9.195 1 96.88 167 VAL B O 1
ATOM 4321 N N . ASP B 1 168 ? 7.812 16.25 10.203 1 97.44 168 ASP B N 1
ATOM 4322 C CA . ASP B 1 168 ? 8.805 16.172 11.266 1 97.44 168 ASP B CA 1
ATOM 4323 C C . ASP B 1 168 ? 9.992 15.305 10.852 1 97.44 168 ASP B C 1
ATOM 4325 O O . ASP B 1 168 ? 11.047 15.336 11.492 1 97.44 168 ASP B O 1
ATOM 4329 N N . GLY B 1 169 ? 9.859 14.562 9.852 1 98.19 169 GLY B N 1
ATOM 4330 C CA . GLY B 1 169 ? 10.922 13.688 9.391 1 98.19 169 GLY B CA 1
ATOM 4331 C C . GLY B 1 169 ? 10.609 13.008 8.07 1 98.19 169 GLY B C 1
ATOM 4332 O O . GLY B 1 169 ? 9.445 12.906 7.68 1 98.19 169 GLY B O 1
ATOM 4333 N N . PHE B 1 170 ? 11.719 12.531 7.41 1 98.69 170 PHE B N 1
ATOM 4334 C CA . PHE B 1 170 ? 11.586 11.875 6.113 1 98.69 170 PHE B CA 1
ATOM 4335 C C . PHE B 1 170 ? 12.117 10.445 6.176 1 98.69 170 PHE B C 1
ATOM 4337 O O . PHE B 1 170 ? 13.188 10.203 6.727 1 98.69 170 PHE B O 1
ATOM 4344 N N . LEU B 1 171 ? 11.328 9.555 5.711 1 98.81 171 LEU B N 1
ATOM 4345 C CA . LEU B 1 171 ? 11.812 8.289 5.168 1 98.81 171 LEU B CA 1
ATOM 4346 C C . LEU B 1 171 ? 11.859 8.336 3.643 1 98.81 171 LEU B C 1
ATOM 4348 O O . LEU B 1 171 ? 10.812 8.352 2.986 1 98.81 171 LEU B O 1
ATOM 4352 N N . LEU B 1 172 ? 13.062 8.336 3.049 1 98.62 172 LEU B N 1
ATOM 4353 C CA . LEU B 1 172 ? 13.211 8.656 1.633 1 98.62 172 LEU B CA 1
ATOM 4354 C C . LEU B 1 172 ? 13.945 7.531 0.901 1 98.62 172 LEU B C 1
ATOM 4356 O O . LEU B 1 172 ? 15.016 7.094 1.333 1 98.62 172 LEU B O 1
ATOM 4360 N N . VAL B 1 173 ? 13.312 7.016 -0.119 1 98.25 173 VAL B N 1
ATOM 4361 C CA . VAL B 1 173 ? 13.961 6.117 -1.067 1 98.25 173 VAL B CA 1
ATOM 4362 C C . VAL B 1 173 ? 14.477 6.918 -2.264 1 98.25 173 VAL B C 1
ATOM 4364 O O . VAL B 1 173 ? 13.711 7.27 -3.16 1 98.25 173 VAL B O 1
ATOM 4367 N N . PRO B 1 174 ? 15.773 7.141 -2.312 1 97.12 174 PRO B N 1
ATOM 4368 C CA . PRO B 1 174 ? 16.281 7.992 -3.393 1 97.12 174 PRO B CA 1
ATOM 4369 C C . PRO B 1 174 ? 16.078 7.375 -4.773 1 97.12 174 PRO B C 1
ATOM 4371 O O . PRO B 1 174 ? 16.234 6.164 -4.941 1 97.12 174 PRO B O 1
ATOM 4374 N N . VAL B 1 175 ? 15.766 8.211 -5.758 1 95.75 175 VAL B N 1
ATOM 4375 C CA . VAL B 1 175 ? 15.5 7.738 -7.113 1 95.75 175 VAL B CA 1
ATOM 4376 C C . VAL B 1 175 ? 16.812 7.641 -7.887 1 95.75 175 VAL B C 1
ATOM 4378 O O . VAL B 1 175 ? 16.875 7.004 -8.938 1 95.75 175 VAL B O 1
ATOM 4381 N N . SER B 1 176 ? 17.828 8.328 -7.348 1 93.75 176 SER B N 1
ATOM 4382 C CA . SER B 1 176 ? 19.156 8.344 -7.949 1 93.75 176 SER B CA 1
ATOM 4383 C C . SER B 1 176 ? 20.219 8.703 -6.922 1 93.75 176 SER B C 1
ATOM 4385 O O . SER B 1 176 ? 19.953 8.742 -5.723 1 93.75 176 SER B O 1
ATOM 4387 N N . HIS B 1 177 ? 21.391 8.961 -7.441 1 92.56 177 HIS B N 1
ATOM 4388 C CA . HIS B 1 177 ? 22.5 9.359 -6.574 1 92.56 177 HIS B CA 1
ATOM 4389 C C . HIS B 1 177 ? 22.531 10.867 -6.387 1 92.56 177 HIS B C 1
ATOM 4391 O O . HIS B 1 177 ? 23.469 11.398 -5.793 1 92.56 177 HIS B O 1
ATOM 4397 N N . ASN B 1 178 ? 21.453 11.523 -6.891 1 92.31 178 ASN B N 1
ATOM 4398 C CA . ASN B 1 178 ? 21.328 12.969 -6.68 1 92.31 178 ASN B CA 1
ATOM 4399 C C . ASN B 1 178 ? 21.156 13.297 -5.199 1 92.31 178 ASN B C 1
ATOM 4401 O O . ASN B 1 178 ? 20.203 12.852 -4.566 1 92.31 178 ASN B O 1
ATOM 4405 N N . VAL B 1 179 ? 22.062 14.102 -4.676 1 93.94 179 VAL B N 1
ATOM 4406 C CA . VAL B 1 179 ? 22.078 14.375 -3.242 1 93.94 179 VAL B CA 1
ATOM 4407 C C . VAL B 1 179 ? 21.141 15.531 -2.92 1 93.94 179 VAL B C 1
ATOM 4409 O O . VAL B 1 179 ? 20.844 15.797 -1.753 1 93.94 179 VAL B O 1
ATOM 4412 N N . GLU B 1 180 ? 20.609 16.188 -3.893 1 92.44 180 GLU B N 1
ATOM 4413 C CA . GLU B 1 180 ? 19.859 17.438 -3.738 1 92.44 180 GLU B CA 1
ATOM 4414 C C . GLU B 1 180 ? 18.672 17.25 -2.803 1 92.44 180 GLU B C 1
ATOM 4416 O O . GLU B 1 180 ? 18.453 18.062 -1.898 1 92.44 180 GLU B O 1
ATOM 4421 N N . PRO B 1 181 ? 17.922 16.188 -2.986 1 95.06 181 PRO B N 1
ATOM 4422 C CA . PRO B 1 181 ? 16.766 16.047 -2.098 1 95.06 181 PRO B CA 1
ATOM 4423 C C . PRO B 1 181 ? 17.156 15.969 -0.625 1 95.06 181 PRO B C 1
ATOM 4425 O O . PRO B 1 181 ? 16.531 16.609 0.224 1 95.06 181 PRO B O 1
ATOM 4428 N N . ILE B 1 182 ? 18.156 15.25 -0.34 1 95.81 182 ILE B N 1
ATOM 4429 C CA . ILE B 1 182 ? 18.594 15.062 1.037 1 95.81 182 ILE B CA 1
ATOM 4430 C C . ILE B 1 182 ? 19.203 16.359 1.566 1 95.81 182 ILE B C 1
ATOM 4432 O O . ILE B 1 182 ? 18.969 16.734 2.717 1 95.81 182 ILE B O 1
ATOM 4436 N N . THR B 1 183 ? 19.953 17.031 0.745 1 92.88 183 THR B N 1
ATOM 4437 C CA . THR B 1 183 ? 20.547 18.312 1.12 1 92.88 183 THR B CA 1
ATOM 4438 C C . THR B 1 183 ? 19.469 19.328 1.455 1 92.88 183 THR B C 1
ATOM 4440 O O . THR B 1 183 ? 19.578 20.047 2.455 1 92.88 183 THR B O 1
ATOM 4443 N N . MET B 1 184 ? 18.453 19.359 0.643 1 92.06 184 MET B N 1
ATOM 4444 C CA . MET B 1 184 ? 17.328 20.266 0.871 1 92.06 184 MET B CA 1
ATOM 4445 C C . MET B 1 184 ? 16.688 20 2.23 1 92.06 184 MET B C 1
ATOM 4447 O O . MET B 1 184 ? 16.391 20.938 2.969 1 92.06 184 MET B O 1
ATOM 4451 N N . ILE B 1 185 ? 16.516 18.75 2.568 1 95.62 185 ILE B N 1
ATOM 4452 C CA . ILE B 1 185 ? 15.867 18.359 3.814 1 95.62 185 ILE B CA 1
ATOM 4453 C C . ILE B 1 185 ? 16.734 18.766 5 1 95.62 185 ILE B C 1
ATOM 4455 O O . ILE B 1 185 ? 16.266 19.391 5.949 1 95.62 185 ILE B O 1
ATOM 4459 N N . ARG B 1 186 ? 17.984 18.531 4.91 1 91.62 186 ARG B N 1
ATOM 4460 C CA . ARG B 1 186 ? 18.922 18.781 6 1 91.62 186 ARG B CA 1
ATOM 4461 C C . ARG B 1 186 ? 19.094 20.281 6.242 1 91.62 186 ARG B C 1
ATOM 4463 O O . ARG B 1 186 ? 19.25 20.719 7.387 1 91.62 186 ARG B O 1
ATOM 4470 N N . GLN B 1 187 ? 19.078 20.953 5.199 1 90 187 GLN B N 1
ATOM 4471 C CA . GLN B 1 187 ? 19.219 22.406 5.297 1 90 187 GLN B CA 1
ATOM 4472 C C . GLN B 1 187 ? 18.094 23.016 6.113 1 90 187 GLN B C 1
ATOM 4474 O O . GLN B 1 187 ? 18.25 24.078 6.723 1 90 187 GLN B O 1
ATOM 4479 N N . GLN B 1 188 ? 17.016 22.359 6.125 1 91.25 188 GLN B N 1
ATOM 4480 C CA . GLN B 1 188 ? 15.867 22.859 6.887 1 91.25 188 GLN B CA 1
ATOM 4481 C C . GLN B 1 188 ? 15.852 22.266 8.297 1 91.25 188 GLN B C 1
ATOM 4483 O O . GLN B 1 188 ? 14.891 22.469 9.047 1 91.25 188 GLN B O 1
ATOM 4488 N N . GLY B 1 189 ? 16.875 21.438 8.602 1 91.06 189 GLY B N 1
ATOM 4489 C CA . GLY B 1 189 ? 17 20.875 9.93 1 91.06 189 GLY B CA 1
ATOM 4490 C C . GLY B 1 189 ? 16.047 19.719 10.172 1 91.06 189 GLY B C 1
ATOM 4491 O O . GLY B 1 189 ? 15.766 19.359 11.32 1 91.06 189 GLY B O 1
ATOM 4492 N N . VAL B 1 190 ? 15.484 19.172 9.172 1 95 190 VAL B N 1
ATOM 4493 C CA . VAL B 1 190 ? 14.547 18.062 9.305 1 95 190 VAL B CA 1
ATOM 4494 C C . VAL B 1 190 ? 15.305 16.734 9.211 1 95 190 VAL B C 1
ATOM 4496 O O . VAL B 1 190 ? 16.094 16.531 8.289 1 95 190 VAL B O 1
ATOM 4499 N N . PRO B 1 191 ? 15.086 15.828 10.164 1 96.69 191 PRO B N 1
ATOM 4500 C CA . PRO B 1 191 ? 15.742 14.516 10.109 1 96.69 191 PRO B CA 1
ATOM 4501 C C . PRO B 1 191 ? 15.305 13.688 8.906 1 96.69 191 PRO B C 1
ATOM 4503 O O . PRO B 1 191 ? 14.133 13.734 8.508 1 96.69 191 PRO B O 1
ATOM 4506 N N . VAL B 1 192 ? 16.281 12.914 8.367 1 97.25 192 VAL B N 1
ATOM 4507 C CA . VAL B 1 192 ? 16 12.055 7.223 1 97.25 192 VAL B CA 1
ATOM 4508 C C . VAL B 1 192 ? 16.703 10.719 7.395 1 97.25 192 VAL B C 1
ATOM 4510 O O . VAL B 1 192 ? 17.844 10.664 7.867 1 97.25 192 VAL B O 1
ATOM 4513 N N . VAL B 1 193 ? 15.992 9.648 7.172 1 98 193 VAL B N 1
ATOM 4514 C CA . VAL B 1 193 ? 16.547 8.305 7.039 1 98 193 VAL B CA 1
ATOM 4515 C C . VAL B 1 193 ? 16.422 7.828 5.598 1 98 193 VAL B C 1
ATOM 4517 O O . VAL B 1 193 ? 15.312 7.797 5.051 1 98 193 VAL B O 1
ATOM 4520 N N . VAL B 1 194 ? 17.547 7.539 4.977 1 98.06 194 VAL B N 1
ATOM 4521 C CA . VAL B 1 194 ? 17.562 6.953 3.641 1 98.06 194 VAL B CA 1
ATOM 4522 C C . VAL B 1 194 ? 17.203 5.473 3.723 1 98.06 194 VAL B C 1
ATOM 4524 O O . VAL B 1 194 ? 17.844 4.715 4.465 1 98.06 194 VAL B O 1
ATOM 4527 N N . LEU B 1 195 ? 16.234 5.152 2.9 1 97.44 195 LEU B N 1
ATOM 4528 C CA . LEU B 1 195 ? 15.609 3.838 3.025 1 97.44 195 LEU B CA 1
ATOM 4529 C C . LEU B 1 195 ? 15.93 2.967 1.816 1 97.44 195 LEU B C 1
ATOM 4531 O O . LEU B 1 195 ? 15.781 3.402 0.672 1 97.44 195 LEU B O 1
ATOM 4535 N N . ASP B 1 196 ? 16.375 1.667 2.025 1 97.5 196 ASP B N 1
ATOM 4536 C CA . ASP B 1 196 ? 16.562 0.603 1.046 1 97.5 196 ASP B CA 1
ATOM 4537 C C . ASP B 1 196 ? 17.766 0.89 0.154 1 97.5 196 ASP B C 1
ATOM 4539 O O . ASP B 1 196 ? 18.547 -0.014 -0.156 1 97.5 196 ASP B O 1
ATOM 4543 N N . ARG B 1 197 ? 17.891 2.121 -0.23 1 96.94 197 ARG B N 1
ATOM 4544 C CA . ARG B 1 197 ? 18.969 2.529 -1.138 1 96.94 197 ARG B CA 1
ATOM 4545 C C . ARG B 1 197 ? 20 3.395 -0.418 1 96.94 197 ARG B C 1
ATOM 4547 O O . ARG B 1 197 ? 19.828 3.721 0.759 1 96.94 197 ARG B O 1
ATOM 4554 N N . ASP B 1 198 ? 21.078 3.57 -1.129 1 93.25 198 ASP B N 1
ATOM 4555 C CA . ASP B 1 198 ? 22.172 4.359 -0.59 1 93.25 198 ASP B CA 1
ATOM 4556 C C . ASP B 1 198 ? 22.688 5.363 -1.619 1 93.25 198 ASP B C 1
ATOM 4558 O O . ASP B 1 198 ? 22.516 5.172 -2.824 1 93.25 198 ASP B O 1
ATOM 4562 N N . ILE B 1 199 ? 23.141 6.461 -1.114 1 91.38 199 ILE B N 1
ATOM 4563 C CA . ILE B 1 199 ? 23.828 7.441 -1.943 1 91.38 199 ILE B CA 1
ATOM 4564 C C . ILE B 1 199 ? 25.312 7.449 -1.601 1 91.38 199 ILE B C 1
ATOM 4566 O O . ILE B 1 199 ? 25.703 7.777 -0.474 1 91.38 199 ILE B O 1
ATOM 4570 N N . PRO B 1 200 ? 26.078 7.156 -2.607 1 88.5 200 PRO B N 1
ATOM 4571 C CA . PRO B 1 200 ? 27.516 7.09 -2.326 1 88.5 200 PRO B CA 1
ATOM 4572 C C . PRO B 1 200 ? 28.062 8.391 -1.74 1 88.5 200 PRO B C 1
ATOM 4574 O O . PRO B 1 200 ? 27.656 9.477 -2.158 1 88.5 200 PRO B O 1
ATOM 4577 N N . GLU B 1 201 ? 28.922 8.25 -0.75 1 84.38 201 GLU B N 1
ATOM 4578 C CA . GLU B 1 201 ? 29.719 9.32 -0.171 1 84.38 201 GLU B CA 1
ATOM 4579 C C . GLU B 1 201 ? 28.859 10.281 0.637 1 84.38 201 GLU B C 1
ATOM 4581 O O . GLU B 1 201 ? 29.344 11.273 1.172 1 84.38 201 GLU B O 1
ATOM 4586 N N . LEU B 1 202 ? 27.562 10.07 0.678 1 88.38 202 LEU B N 1
ATOM 4587 C CA . LEU B 1 202 ? 26.703 10.914 1.511 1 88.38 202 LEU B CA 1
ATOM 4588 C C . LEU B 1 202 ? 26.594 10.344 2.92 1 88.38 202 LEU B C 1
ATOM 4590 O O . LEU B 1 202 ? 26.234 9.172 3.092 1 88.38 202 LEU B O 1
ATOM 4594 N N . GLU B 1 203 ? 26.969 11.141 3.85 1 88.88 203 GLU B N 1
ATOM 4595 C CA . GLU B 1 203 ? 26.766 10.75 5.242 1 88.88 203 GLU B CA 1
ATOM 4596 C C . GLU B 1 203 ? 25.312 10.961 5.668 1 88.88 203 GLU B C 1
ATOM 4598 O O . GLU B 1 203 ? 24.844 12.094 5.727 1 88.88 203 GLU B O 1
ATOM 4603 N N . ALA B 1 204 ? 24.672 9.867 5.941 1 92.75 204 ALA B N 1
ATOM 4604 C CA . ALA B 1 204 ? 23.281 9.922 6.352 1 92.75 204 ALA B CA 1
ATOM 4605 C C . ALA B 1 204 ? 22.875 8.664 7.121 1 92.75 204 ALA B C 1
ATOM 4607 O O . ALA B 1 204 ? 23.609 7.676 7.125 1 92.75 204 ALA B O 1
ATOM 4608 N N . ASP B 1 205 ? 21.812 8.797 7.922 1 96.19 205 ASP B N 1
ATOM 4609 C CA . ASP B 1 205 ? 21.188 7.586 8.438 1 96.19 205 ASP B CA 1
ATOM 4610 C C . ASP B 1 205 ? 20.625 6.734 7.305 1 96.19 205 ASP B C 1
ATOM 4612 O O . ASP B 1 205 ? 19.906 7.242 6.438 1 96.19 205 ASP B O 1
ATOM 4616 N N . VAL B 1 206 ? 21.062 5.504 7.289 1 97.56 206 VAL B N 1
ATOM 4617 C CA . VAL B 1 206 ? 20.641 4.594 6.227 1 97.56 206 VAL B CA 1
ATOM 4618 C C . VAL B 1 206 ? 20.156 3.277 6.832 1 97.56 206 VAL B C 1
ATOM 4620 O O . VAL B 1 206 ? 20.766 2.76 7.773 1 97.56 206 VAL B O 1
ATOM 4623 N N . VAL B 1 207 ? 19 2.803 6.395 1 98.38 207 VAL B N 1
ATOM 4624 C CA . VAL B 1 207 ? 18.531 1.45 6.672 1 98.38 207 VAL B CA 1
ATOM 4625 C C . VAL B 1 207 ? 18.281 0.709 5.359 1 98.38 207 VAL B C 1
ATOM 4627 O O . VAL B 1 207 ? 17.469 1.14 4.539 1 98.38 207 VAL B O 1
ATOM 4630 N N . ARG B 1 208 ? 19 -0.31 5.117 1 97.81 208 ARG B N 1
ATOM 4631 C CA . ARG B 1 208 ? 18.922 -1.039 3.857 1 97.81 208 ARG B CA 1
ATOM 4632 C C . ARG B 1 208 ? 19.141 -2.531 4.07 1 97.81 208 ARG B C 1
ATOM 4634 O O . ARG B 1 208 ? 19.422 -2.967 5.191 1 97.81 208 ARG B O 1
ATOM 4641 N N . CYS B 1 209 ? 18.984 -3.291 3.043 1 97.44 209 CYS B N 1
ATOM 4642 C CA . CYS B 1 209 ? 19.266 -4.723 3.074 1 97.44 209 CYS B CA 1
ATOM 4643 C C . CYS B 1 209 ? 20.578 -5.039 2.354 1 97.44 209 CYS B C 1
ATOM 4645 O O . CYS B 1 209 ? 21.047 -4.246 1.537 1 97.44 209 CYS B O 1
ATOM 4647 N N . ALA B 1 210 ? 21.156 -6.156 2.646 1 97.88 210 ALA B N 1
ATOM 4648 C CA . ALA B 1 210 ? 22.422 -6.59 2.057 1 97.88 210 ALA B CA 1
ATOM 4649 C C . ALA B 1 210 ? 22.219 -7.102 0.634 1 97.88 210 ALA B C 1
ATOM 4651 O O . ALA B 1 210 ? 22.375 -8.297 0.369 1 97.88 210 ALA B O 1
ATOM 4652 N N . SER B 1 211 ? 22 -6.203 -0.258 1 97.88 211 SER B N 1
ATOM 4653 C CA . SER B 1 211 ? 21.672 -6.527 -1.641 1 97.88 211 SER B CA 1
ATOM 4654 C C . SER B 1 211 ? 22.797 -7.297 -2.322 1 97.88 211 SER B C 1
ATOM 4656 O O . SER B 1 211 ? 22.531 -8.25 -3.059 1 97.88 211 SER B O 1
ATOM 4658 N N . GLU B 1 212 ? 24.016 -6.852 -2.125 1 98.5 212 GLU B N 1
ATOM 4659 C CA . GLU B 1 212 ? 25.141 -7.527 -2.754 1 98.5 212 GLU B CA 1
ATOM 4660 C C . GLU B 1 212 ? 25.266 -8.961 -2.256 1 98.5 212 GLU B C 1
ATOM 4662 O O . GLU B 1 212 ? 25.438 -9.891 -3.051 1 98.5 212 GLU B O 1
ATOM 4667 N N . GLU B 1 213 ? 25.172 -9.109 -0.99 1 98.62 213 GLU B N 1
ATOM 4668 C CA . GLU B 1 213 ? 25.297 -10.438 -0.4 1 98.62 213 GLU B CA 1
ATOM 4669 C C . GLU B 1 213 ? 24.188 -11.367 -0.86 1 98.62 213 GLU B C 1
ATOM 4671 O O . GLU B 1 213 ? 24.422 -12.539 -1.138 1 98.62 213 GLU B O 1
ATOM 4676 N N . GLY B 1 214 ? 22.969 -10.812 -0.839 1 98.81 214 GLY B N 1
ATOM 4677 C CA . GLY B 1 214 ? 21.844 -11.602 -1.319 1 98.81 214 GLY B CA 1
ATOM 4678 C C . GLY B 1 214 ? 22.016 -12.07 -2.752 1 98.81 214 GLY B C 1
ATOM 4679 O O . GLY B 1 214 ? 21.766 -13.234 -3.062 1 98.81 214 GLY B O 1
ATOM 4680 N N . ALA B 1 215 ? 22.484 -11.18 -3.578 1 98.88 215 ALA B N 1
ATOM 4681 C CA . ALA B 1 215 ? 22.734 -11.531 -4.977 1 98.88 215 ALA B CA 1
ATOM 4682 C C . ALA B 1 215 ? 23.859 -12.555 -5.094 1 98.88 215 ALA B C 1
ATOM 4684 O O . ALA B 1 215 ? 23.75 -13.516 -5.867 1 98.88 215 ALA B O 1
ATOM 4685 N N . TYR B 1 216 ? 24.891 -12.352 -4.332 1 98.88 216 TYR B N 1
ATOM 4686 C CA . TYR B 1 216 ? 26.031 -13.273 -4.301 1 98.88 216 TYR B CA 1
ATOM 4687 C C . TYR B 1 216 ? 25.562 -14.688 -3.971 1 98.88 216 TYR B C 1
ATOM 4689 O O . TYR B 1 216 ? 25.953 -15.641 -4.648 1 98.88 216 TYR B O 1
ATOM 4697 N N . GLU B 1 217 ? 24.734 -14.82 -3.006 1 98.81 217 GLU B N 1
ATOM 4698 C CA . GLU B 1 217 ? 24.266 -16.125 -2.559 1 98.81 217 GLU B CA 1
ATOM 4699 C C . GLU B 1 217 ? 23.406 -16.812 -3.625 1 98.81 217 GLU B C 1
ATOM 4701 O O . GLU B 1 217 ? 23.5 -18.016 -3.82 1 98.81 217 GLU B O 1
ATOM 4706 N N . LEU B 1 218 ? 22.562 -16 -4.305 1 98.88 218 LEU B N 1
ATOM 4707 C CA . LEU B 1 218 ? 21.734 -16.547 -5.375 1 98.88 218 LEU B CA 1
ATOM 4708 C C . LEU B 1 218 ? 22.609 -17.109 -6.5 1 98.88 218 LEU B C 1
ATOM 4710 O O . LEU B 1 218 ? 22.359 -18.219 -6.977 1 98.88 218 LEU B O 1
ATOM 4714 N N . ILE B 1 219 ? 23.578 -16.344 -6.895 1 98.88 219 ILE B N 1
ATOM 4715 C CA . ILE B 1 219 ? 24.422 -16.75 -8.016 1 98.88 219 ILE B CA 1
ATOM 4716 C C . ILE B 1 219 ? 25.297 -17.938 -7.617 1 98.88 219 ILE B C 1
ATOM 4718 O O . ILE B 1 219 ? 25.469 -18.875 -8.398 1 98.88 219 ILE B O 1
ATOM 4722 N N . ARG B 1 220 ? 25.859 -17.891 -6.43 1 98.81 220 ARG B N 1
ATOM 4723 C CA . ARG B 1 220 ? 26.641 -19.016 -5.922 1 98.81 220 ARG B CA 1
ATOM 4724 C C . ARG B 1 220 ? 25.812 -20.297 -5.938 1 98.81 220 ARG B C 1
ATOM 4726 O O . ARG B 1 220 ? 26.328 -21.359 -6.293 1 98.81 220 ARG B O 1
ATOM 4733 N N . TYR B 1 221 ? 24.562 -20.203 -5.512 1 98.81 221 TYR B N 1
ATOM 4734 C CA . TYR B 1 221 ? 23.656 -21.344 -5.527 1 98.81 221 TYR B CA 1
ATOM 4735 C C . TYR B 1 221 ? 23.5 -21.906 -6.934 1 98.81 221 TYR B C 1
ATOM 4737 O O . TYR B 1 221 ? 23.609 -23.109 -7.141 1 98.81 221 TYR B O 1
ATOM 4745 N N . LEU B 1 222 ? 23.281 -21 -7.922 1 98.81 222 LEU B N 1
ATOM 4746 C CA . LEU B 1 222 ? 23.125 -21.422 -9.305 1 98.81 222 LEU B CA 1
ATOM 4747 C C . LEU B 1 222 ? 24.406 -22.094 -9.82 1 98.81 222 LEU B C 1
ATOM 4749 O O . LEU B 1 222 ? 24.344 -23.094 -10.516 1 98.81 222 LEU B O 1
ATOM 4753 N N . ILE B 1 223 ? 25.578 -21.547 -9.469 1 98.62 223 ILE B N 1
ATOM 4754 C CA . ILE B 1 223 ? 26.859 -22.125 -9.867 1 98.62 223 ILE B CA 1
ATOM 4755 C C . ILE B 1 223 ? 27.016 -23.516 -9.266 1 98.62 223 ILE B C 1
ATOM 4757 O O . ILE B 1 223 ? 27.484 -24.438 -9.93 1 98.62 223 ILE B O 1
ATOM 4761 N N . GLY B 1 224 ? 26.578 -23.625 -8.031 1 98.25 224 GLY B N 1
ATOM 4762 C CA . GLY B 1 224 ? 26.594 -24.906 -7.363 1 98.25 224 GLY B CA 1
ATOM 4763 C C . GLY B 1 224 ? 25.766 -25.969 -8.07 1 98.25 224 GLY B C 1
ATOM 4764 O O . GLY B 1 224 ? 26.062 -27.156 -7.98 1 98.25 224 GLY B O 1
ATOM 4765 N N . LEU B 1 225 ? 24.719 -25.547 -8.789 1 98.25 225 LEU B N 1
ATOM 4766 C CA . LEU B 1 225 ? 23.859 -26.438 -9.547 1 98.25 225 LEU B CA 1
ATOM 4767 C C . LEU B 1 225 ? 24.453 -26.75 -10.914 1 98.25 225 LEU B C 1
ATOM 4769 O O . LEU B 1 225 ? 23.875 -27.5 -11.695 1 98.25 225 LEU B O 1
ATOM 4773 N N . GLY B 1 226 ? 25.609 -26.078 -11.242 1 98 226 GLY B N 1
ATOM 4774 C CA . GLY B 1 226 ? 26.312 -26.375 -12.477 1 98 226 GLY B CA 1
ATOM 4775 C C . GLY B 1 226 ? 26.141 -25.312 -13.539 1 98 226 GLY B C 1
ATOM 4776 O O . GLY B 1 226 ? 26.688 -25.422 -14.641 1 98 226 GLY B O 1
ATOM 4777 N N . HIS B 1 227 ? 25.359 -24.281 -13.227 1 98.31 227 HIS B N 1
ATOM 4778 C CA . HIS B 1 227 ? 25.188 -23.219 -14.203 1 98.31 227 HIS B CA 1
ATOM 4779 C C . HIS B 1 227 ? 26.469 -22.406 -14.383 1 98.31 227 HIS B C 1
ATOM 4781 O O . HIS B 1 227 ? 27.094 -22.016 -13.406 1 98.31 227 HIS B O 1
ATOM 4787 N N . ARG B 1 228 ? 26.844 -22.125 -15.617 1 97.19 228 ARG B N 1
ATOM 4788 C CA . ARG B 1 228 ? 28.031 -21.359 -15.938 1 97.19 228 ARG B CA 1
ATOM 4789 C C . ARG B 1 228 ? 27.688 -20.125 -16.766 1 97.19 228 ARG B C 1
ATOM 4791 O O . ARG B 1 228 ? 28.469 -19.172 -16.812 1 97.19 228 ARG B O 1
ATOM 4798 N N . ASP B 1 229 ? 26.562 -20.188 -17.469 1 97.56 229 ASP B N 1
ATOM 4799 C CA . ASP B 1 229 ? 26.031 -19.047 -18.219 1 97.56 229 ASP B CA 1
ATOM 4800 C C . ASP B 1 229 ? 24.75 -18.531 -17.578 1 97.56 229 ASP B C 1
ATOM 4802 O O . ASP B 1 229 ? 23.672 -19.078 -17.828 1 97.56 229 ASP B O 1
ATOM 4806 N N . ILE B 1 230 ? 24.906 -17.5 -16.844 1 98.44 230 ILE B N 1
ATOM 4807 C CA . ILE B 1 230 ? 23.828 -16.922 -16.047 1 98.44 230 ILE B CA 1
ATOM 4808 C C . ILE B 1 230 ? 23.609 -15.469 -16.438 1 98.44 230 ILE B C 1
ATOM 4810 O O . ILE B 1 230 ? 24.562 -14.68 -16.469 1 98.44 230 ILE B O 1
ATOM 4814 N N . ALA B 1 231 ? 22.406 -15.117 -16.828 1 98.81 231 ALA B N 1
ATOM 4815 C CA . ALA B 1 231 ? 22.078 -13.719 -17.109 1 98.81 231 ALA B CA 1
ATOM 4816 C C . ALA B 1 231 ? 21.469 -13.047 -15.883 1 98.81 231 ALA B C 1
ATOM 4818 O O . ALA B 1 231 ? 20.875 -13.719 -15.031 1 98.81 231 ALA B O 1
ATOM 4819 N N . VAL B 1 232 ? 21.625 -11.742 -15.82 1 98.81 232 VAL B N 1
ATOM 4820 C CA . VAL B 1 232 ? 21.031 -10.961 -14.742 1 98.81 232 VAL B CA 1
ATOM 4821 C C . VAL B 1 232 ? 20.266 -9.773 -15.328 1 98.81 232 VAL B C 1
ATOM 4823 O O . VAL B 1 232 ? 20.766 -9.086 -16.219 1 98.81 232 VAL B O 1
ATOM 4826 N N . ILE B 1 233 ? 18.984 -9.641 -14.922 1 98.81 233 ILE B N 1
ATOM 4827 C CA . ILE B 1 233 ? 18.172 -8.461 -15.195 1 98.81 233 ILE B CA 1
ATOM 4828 C C . ILE B 1 233 ? 17.922 -7.695 -13.898 1 98.81 233 ILE B C 1
ATOM 4830 O O . ILE B 1 233 ? 17.375 -8.25 -12.938 1 98.81 233 ILE B O 1
ATOM 4834 N N . THR B 1 234 ? 18.344 -6.453 -13.828 1 98.25 234 THR B N 1
ATOM 4835 C CA . THR B 1 234 ? 18.172 -5.668 -12.617 1 98.25 234 THR B CA 1
ATOM 4836 C C . THR B 1 234 ? 17.578 -4.297 -12.938 1 98.25 234 THR B C 1
ATOM 4838 O O . THR B 1 234 ? 17.062 -4.082 -14.039 1 98.25 234 THR B O 1
ATOM 4841 N N . GLY B 1 235 ? 17.453 -3.432 -11.898 1 96.94 235 GLY B N 1
ATOM 4842 C CA . GLY B 1 235 ? 16.844 -2.117 -12.047 1 96.94 235 GLY B CA 1
ATOM 4843 C C . GLY B 1 235 ? 17.781 -1.101 -12.688 1 96.94 235 GLY B C 1
ATOM 4844 O O . GLY B 1 235 ? 18.734 -1.469 -13.367 1 96.94 235 GLY B O 1
ATOM 4845 N N . PRO B 1 236 ? 17.438 0.19 -12.492 1 96.06 236 PRO B N 1
ATOM 4846 C CA . PRO B 1 236 ? 18.234 1.259 -13.102 1 96.06 236 PRO B CA 1
ATOM 4847 C C . PRO B 1 236 ? 19.672 1.285 -12.602 1 96.06 236 PRO B C 1
ATOM 4849 O O . PRO B 1 236 ? 19.922 1.162 -11.398 1 96.06 236 PRO B O 1
ATOM 4852 N N . GLU B 1 237 ? 20.547 1.502 -13.5 1 94.81 237 GLU B N 1
ATOM 4853 C CA . GLU B 1 237 ? 21.969 1.493 -13.18 1 94.81 237 GLU B CA 1
ATOM 4854 C C . GLU B 1 237 ? 22.312 2.594 -12.188 1 94.81 237 GLU B C 1
ATOM 4856 O O . GLU B 1 237 ? 23.297 2.475 -11.438 1 94.81 237 GLU B O 1
ATOM 4861 N N . VAL B 1 238 ? 21.484 3.586 -12.062 1 93.75 238 VAL B N 1
ATOM 4862 C CA . VAL B 1 238 ? 21.812 4.777 -11.289 1 93.75 238 VAL B CA 1
ATOM 4863 C C . VAL B 1 238 ? 21.391 4.574 -9.828 1 93.75 238 VAL B C 1
ATOM 4865 O O . VAL B 1 238 ? 21.609 5.449 -8.992 1 93.75 238 VAL B O 1
ATOM 4868 N N . VAL B 1 239 ? 20.859 3.393 -9.492 1 95 239 VAL B N 1
ATOM 4869 C CA . VAL B 1 239 ? 20.453 3.191 -8.102 1 95 239 VAL B CA 1
ATOM 4870 C C . VAL B 1 239 ? 21.344 2.143 -7.445 1 95 239 VAL B C 1
ATOM 4872 O O . VAL B 1 239 ? 21.797 1.197 -8.102 1 95 239 VAL B O 1
ATOM 4875 N N . SER B 1 240 ? 21.531 2.246 -6.172 1 96.31 240 SER B N 1
ATOM 4876 C CA . SER B 1 240 ? 22.5 1.442 -5.434 1 96.31 240 SER B CA 1
ATOM 4877 C C . SER B 1 240 ? 22.125 -0.032 -5.434 1 96.31 240 SER B C 1
ATOM 4879 O O . SER B 1 240 ? 22.984 -0.906 -5.559 1 96.31 240 SER B O 1
ATOM 4881 N N . THR B 1 241 ? 20.828 -0.342 -5.273 1 97.44 241 THR B N 1
ATOM 4882 C CA . THR B 1 241 ? 20.375 -1.727 -5.184 1 97.44 241 THR B CA 1
ATOM 4883 C C . THR B 1 241 ? 20.719 -2.488 -6.465 1 97.44 241 THR B C 1
ATOM 4885 O O . THR B 1 241 ? 21.203 -3.619 -6.414 1 97.44 241 THR B O 1
ATOM 4888 N N . ALA B 1 242 ? 20.484 -1.858 -7.625 1 97.75 242 ALA B N 1
ATOM 4889 C CA . ALA B 1 242 ? 20.797 -2.49 -8.906 1 97.75 242 ALA B CA 1
ATOM 4890 C C . ALA B 1 242 ? 22.297 -2.764 -9.023 1 97.75 242 ALA B C 1
ATOM 4892 O O . ALA B 1 242 ? 22.703 -3.861 -9.414 1 97.75 242 ALA B O 1
ATOM 4893 N N . GLN B 1 243 ? 23.109 -1.804 -8.648 1 97.44 243 GLN B N 1
ATOM 4894 C CA . GLN B 1 243 ? 24.562 -1.942 -8.711 1 97.44 243 GLN B CA 1
ATOM 4895 C C . GLN B 1 243 ? 25.047 -3.033 -7.762 1 97.44 243 GLN B C 1
ATOM 4897 O O . GLN B 1 243 ? 25.891 -3.854 -8.133 1 97.44 243 GLN B O 1
ATOM 4902 N N . GLU B 1 244 ? 24.547 -3.027 -6.602 1 98 244 GLU B N 1
ATOM 4903 C CA . GLU B 1 244 ? 24.969 -3.986 -5.586 1 98 244 GLU B CA 1
ATOM 4904 C C . GLU B 1 244 ? 24.625 -5.414 -6 1 98 244 GLU B C 1
ATOM 4906 O O . GLU B 1 244 ? 25.406 -6.34 -5.766 1 98 244 GLU B O 1
ATOM 4911 N N . ARG B 1 245 ? 23.469 -5.602 -6.559 1 98.69 245 ARG B N 1
ATOM 4912 C CA . ARG B 1 245 ? 23.078 -6.938 -6.992 1 98.69 245 ARG B CA 1
ATOM 4913 C C . ARG B 1 245 ? 23.953 -7.426 -8.133 1 98.69 245 ARG B C 1
ATOM 4915 O O . ARG B 1 245 ? 24.344 -8.594 -8.172 1 98.69 245 ARG B O 1
ATOM 4922 N N . VAL B 1 246 ? 24.344 -6.539 -9.031 1 98.75 246 VAL B N 1
ATOM 4923 C CA . VAL B 1 246 ? 25.281 -6.891 -10.094 1 98.75 246 VAL B CA 1
ATOM 4924 C C . VAL B 1 246 ? 26.656 -7.18 -9.492 1 98.75 246 VAL B C 1
ATOM 4926 O O . VAL B 1 246 ? 27.359 -8.086 -9.945 1 98.75 246 VAL B O 1
ATOM 4929 N N . ASN B 1 247 ? 27.047 -6.375 -8.477 1 98.56 247 ASN B N 1
ATOM 4930 C CA . ASN B 1 247 ? 28.312 -6.633 -7.801 1 98.56 247 ASN B CA 1
ATOM 4931 C C . ASN B 1 247 ? 28.344 -8.023 -7.176 1 98.56 247 ASN B C 1
ATOM 4933 O O . ASN B 1 247 ? 29.344 -8.719 -7.254 1 98.56 247 ASN B O 1
ATOM 4937 N N . GLY B 1 248 ? 27.219 -8.367 -6.539 1 98.88 248 GLY B N 1
ATOM 4938 C CA . GLY B 1 248 ? 27.125 -9.711 -5.996 1 98.88 248 GLY B CA 1
ATOM 4939 C C . GLY B 1 248 ? 27.219 -10.789 -7.062 1 98.88 248 GLY B C 1
ATOM 4940 O O . GLY B 1 248 ? 27.891 -11.812 -6.859 1 98.88 248 GLY B O 1
ATOM 4941 N N . TYR B 1 249 ? 26.594 -10.516 -8.203 1 98.81 249 TYR B N 1
ATOM 4942 C CA . TYR B 1 249 ? 26.672 -11.383 -9.375 1 98.81 249 TYR B CA 1
ATOM 4943 C C . TYR B 1 249 ? 28.109 -11.547 -9.844 1 98.81 249 TYR B C 1
ATOM 4945 O O . TYR B 1 249 ? 28.609 -12.664 -9.984 1 98.81 249 TYR B O 1
ATOM 4953 N N . ARG B 1 250 ? 28.828 -10.508 -10 1 98.75 250 ARG B N 1
ATOM 4954 C CA . ARG B 1 250 ? 30.203 -10.5 -10.469 1 98.75 250 ARG B CA 1
ATOM 4955 C C . ARG B 1 250 ? 31.125 -11.219 -9.484 1 98.75 250 ARG B C 1
ATOM 4957 O O . ARG B 1 250 ? 31.984 -12 -9.883 1 98.75 250 ARG B O 1
ATOM 4964 N N . ARG B 1 251 ? 30.953 -10.93 -8.258 1 98.69 251 ARG B N 1
ATOM 4965 C CA . ARG B 1 251 ? 31.781 -11.508 -7.211 1 98.69 251 ARG B CA 1
ATOM 4966 C C . ARG B 1 251 ? 31.656 -13.031 -7.195 1 98.69 251 ARG B C 1
ATOM 4968 O O . ARG B 1 251 ? 32.656 -13.734 -7.102 1 98.69 251 ARG B O 1
ATOM 4975 N N . ALA B 1 252 ? 30.422 -13.508 -7.266 1 98.81 252 ALA B N 1
ATOM 4976 C CA . ALA B 1 252 ? 30.188 -14.953 -7.258 1 98.81 252 ALA B CA 1
ATOM 4977 C C . ALA B 1 252 ? 30.859 -15.625 -8.453 1 98.81 252 ALA B C 1
ATOM 4979 O O . ALA B 1 252 ? 31.5 -16.672 -8.312 1 98.81 252 ALA B O 1
ATOM 4980 N N . LEU B 1 253 ? 30.719 -15.008 -9.641 1 98.62 253 LEU B N 1
ATOM 4981 C CA . LEU B 1 253 ? 31.359 -15.555 -10.836 1 98.62 253 LEU B CA 1
ATOM 4982 C C . LEU B 1 253 ? 32.875 -15.57 -10.695 1 98.62 253 LEU B C 1
ATOM 4984 O O . LEU B 1 253 ? 33.531 -16.594 -10.938 1 98.62 253 LEU B O 1
ATOM 4988 N N . ALA B 1 254 ? 33.406 -14.477 -10.234 1 98.06 254 ALA B N 1
ATOM 4989 C CA . ALA B 1 254 ? 34.844 -14.32 -10.102 1 98.06 254 ALA B CA 1
ATOM 4990 C C . ALA B 1 254 ? 35.406 -15.352 -9.133 1 98.06 254 ALA B C 1
ATOM 4992 O O . ALA B 1 254 ? 36.438 -15.977 -9.43 1 98.06 254 ALA B O 1
ATOM 4993 N N . GLU B 1 255 ? 34.781 -15.508 -8.055 1 98.06 255 GLU B N 1
ATOM 4994 C CA . GLU B 1 255 ? 35.281 -16.406 -7.02 1 98.06 255 GLU B CA 1
ATOM 4995 C C . GLU B 1 255 ? 35.25 -17.859 -7.496 1 98.06 255 GLU B C 1
ATOM 4997 O O . GLU B 1 255 ? 35.938 -18.719 -6.922 1 98.06 255 GLU B O 1
ATOM 5002 N N . HIS B 1 256 ? 34.531 -18.125 -8.516 1 97.94 256 HIS B N 1
ATOM 5003 C CA . HIS B 1 256 ? 34.438 -19.484 -9.016 1 97.94 256 HIS B CA 1
ATOM 5004 C C . HIS B 1 256 ? 35.125 -19.625 -10.367 1 97.94 256 HIS B C 1
ATOM 5006 O O . HIS B 1 256 ? 34.906 -20.609 -11.086 1 97.94 256 HIS B O 1
ATOM 5012 N N . GLY B 1 257 ? 35.875 -18.562 -10.711 1 97.56 257 GLY B N 1
ATOM 5013 C CA . GLY B 1 257 ? 36.688 -18.609 -11.914 1 97.56 257 GLY B CA 1
ATOM 5014 C C . GLY B 1 257 ? 35.875 -18.5 -13.195 1 97.56 257 GLY B C 1
ATOM 5015 O O . GLY B 1 257 ? 36.312 -18.953 -14.25 1 97.56 257 GLY B O 1
ATOM 5016 N N . LEU B 1 258 ? 34.688 -18.062 -13.125 1 97.62 258 LEU B N 1
ATOM 5017 C CA . LEU B 1 258 ? 33.844 -17.875 -14.297 1 97.62 258 LEU B CA 1
ATOM 5018 C C . LEU B 1 258 ? 33.969 -16.469 -14.836 1 97.62 258 LEU B C 1
ATOM 5020 O O . LEU B 1 258 ? 34.062 -15.508 -14.062 1 97.62 258 LEU B O 1
ATOM 5024 N N . PRO B 1 259 ? 33.969 -16.297 -16.125 1 96.38 259 PRO B N 1
ATOM 5025 C CA . PRO B 1 259 ? 34.094 -14.953 -16.703 1 96.38 259 PRO B CA 1
ATOM 5026 C C . PRO B 1 259 ? 32.812 -14.141 -16.531 1 96.38 259 PRO B C 1
ATOM 5028 O O . PRO B 1 259 ? 31.703 -14.695 -16.578 1 96.38 259 PRO B O 1
ATOM 5031 N N . VAL B 1 260 ? 33.031 -12.875 -16.406 1 96.88 260 VAL B N 1
ATOM 5032 C CA . VAL B 1 260 ? 31.922 -11.945 -16.406 1 96.88 260 VAL B CA 1
ATOM 5033 C C . VAL B 1 260 ? 31.672 -11.438 -17.828 1 96.88 260 VAL B C 1
ATOM 5035 O O . VAL B 1 260 ? 32.531 -10.734 -18.391 1 96.88 260 VAL B O 1
ATOM 5038 N N . ASN B 1 261 ? 30.609 -11.812 -18.406 1 96.25 261 ASN B N 1
ATOM 5039 C CA . ASN B 1 261 ? 30.219 -11.352 -19.734 1 96.25 261 ASN B CA 1
ATOM 5040 C C . ASN B 1 261 ? 29.266 -10.156 -19.656 1 96.25 261 ASN B C 1
ATOM 5042 O O . ASN B 1 261 ? 28.125 -10.297 -19.25 1 96.25 261 ASN B O 1
ATOM 5046 N N . PRO B 1 262 ? 29.672 -8.953 -20.062 1 96.25 262 PRO B N 1
ATOM 5047 C CA . PRO B 1 262 ? 28.812 -7.766 -19.984 1 96.25 262 PRO B CA 1
ATOM 5048 C C . PRO B 1 262 ? 27.5 -7.934 -20.75 1 96.25 262 PRO B C 1
ATOM 5050 O O . PRO B 1 262 ? 26.5 -7.285 -20.422 1 96.25 262 PRO B O 1
ATOM 5053 N N . GLU B 1 263 ? 27.453 -8.875 -21.688 1 96 263 GLU B N 1
ATOM 5054 C CA . GLU B 1 263 ? 26.266 -9.094 -22.5 1 96 263 GLU B CA 1
ATOM 5055 C C . GLU B 1 263 ? 25.219 -9.883 -21.734 1 96 263 GLU B C 1
ATOM 5057 O O . GLU B 1 263 ? 24.078 -10.039 -22.203 1 96 263 GLU B O 1
ATOM 5062 N N . ARG B 1 264 ? 25.609 -10.352 -20.531 1 98.06 264 ARG B N 1
ATOM 5063 C CA . ARG B 1 264 ? 24.672 -11.094 -19.688 1 98.06 264 ARG B CA 1
ATOM 5064 C C . ARG B 1 264 ? 24.125 -10.211 -18.562 1 98.06 264 ARG B C 1
ATOM 5066 O O . ARG B 1 264 ? 23.359 -10.672 -17.719 1 98.06 264 ARG B O 1
ATOM 5073 N N . ILE B 1 265 ? 24.562 -8.945 -18.562 1 98.5 265 ILE B N 1
ATOM 5074 C CA . ILE B 1 265 ? 24.109 -7.996 -17.562 1 98.5 265 ILE B CA 1
ATOM 5075 C C . ILE B 1 265 ? 23.156 -6.984 -18.188 1 98.5 265 ILE B C 1
ATOM 5077 O O . ILE B 1 265 ? 23.547 -6.211 -19.062 1 98.5 265 ILE B O 1
ATOM 5081 N N . PHE B 1 266 ? 21.875 -6.957 -17.719 1 98.44 266 PHE B N 1
ATOM 5082 C CA . PHE B 1 266 ? 20.844 -6.09 -18.281 1 98.44 266 PHE B CA 1
ATOM 5083 C C . PHE B 1 266 ? 20.312 -5.137 -17.219 1 98.44 266 PHE B C 1
ATOM 5085 O O . PHE B 1 266 ? 19.625 -5.559 -16.281 1 98.44 266 PHE B O 1
ATOM 5092 N N . PHE B 1 267 ? 20.656 -3.863 -17.406 1 97.94 267 PHE B N 1
ATOM 5093 C CA . PHE B 1 267 ? 20.047 -2.816 -16.594 1 97.94 267 PHE B CA 1
ATOM 5094 C C . PHE B 1 267 ? 18.75 -2.338 -17.234 1 97.94 267 PHE B C 1
ATOM 5096 O O . PHE B 1 267 ? 18.688 -2.098 -18.438 1 97.94 267 PHE B O 1
ATOM 5103 N N . GLY B 1 268 ? 17.688 -2.299 -16.469 1 97.69 268 GLY B N 1
ATOM 5104 C CA . GLY B 1 268 ? 16.391 -1.787 -16.844 1 97.69 268 GLY B CA 1
ATOM 5105 C C . GLY B 1 268 ? 15.703 -0.997 -15.75 1 97.69 268 GLY B C 1
ATOM 5106 O O . GLY B 1 268 ? 16.328 -0.15 -15.109 1 97.69 268 GLY B O 1
ATOM 5107 N N . ASN B 1 269 ? 14.359 -1.253 -15.602 1 96.88 269 ASN B N 1
ATOM 5108 C CA . ASN B 1 269 ? 13.555 -0.682 -14.531 1 96.88 269 ASN B CA 1
ATOM 5109 C C . ASN B 1 269 ? 12.93 -1.769 -13.656 1 96.88 269 ASN B C 1
ATOM 5111 O O . ASN B 1 269 ? 12.773 -2.908 -14.094 1 96.88 269 ASN B O 1
ATOM 5115 N N . TYR B 1 270 ? 12.68 -1.394 -12.438 1 96.44 270 TYR B N 1
ATOM 5116 C CA . TYR B 1 270 ? 12.008 -2.33 -11.547 1 96.44 270 TYR B CA 1
ATOM 5117 C C . TYR B 1 270 ? 10.516 -2.408 -11.859 1 96.44 270 TYR B C 1
ATOM 5119 O O . TYR B 1 270 ? 9.688 -2.041 -11.023 1 96.44 270 TYR B O 1
ATOM 5127 N N . THR B 1 271 ? 10.211 -2.836 -13.086 1 96.81 271 THR B N 1
ATOM 5128 C CA . THR B 1 271 ? 8.836 -2.988 -13.547 1 96.81 271 THR B CA 1
ATOM 5129 C C . THR B 1 271 ? 8.648 -4.332 -14.242 1 96.81 271 THR B C 1
ATOM 5131 O O . THR B 1 271 ? 9.617 -4.949 -14.688 1 96.81 271 THR B O 1
ATOM 5134 N N . VAL B 1 272 ? 7.422 -4.746 -14.281 1 97.25 272 VAL B N 1
ATOM 5135 C CA . VAL B 1 272 ? 7.082 -5.98 -14.977 1 97.25 272 VAL B CA 1
ATOM 5136 C C . VAL B 1 272 ? 7.406 -5.844 -16.469 1 97.25 272 VAL B C 1
ATOM 5138 O O . VAL B 1 272 ? 7.941 -6.766 -17.078 1 97.25 272 VAL B O 1
ATOM 5141 N N . GLU B 1 273 ? 7.094 -4.695 -17 1 97.69 273 GLU B N 1
ATOM 5142 C CA . GLU B 1 273 ? 7.32 -4.434 -18.422 1 97.69 273 GLU B CA 1
ATOM 5143 C C . GLU B 1 273 ? 8.797 -4.543 -18.781 1 97.69 273 GLU B C 1
ATOM 5145 O O . GLU B 1 273 ? 9.164 -5.176 -19.766 1 97.69 273 GLU B O 1
ATOM 5150 N N . SER B 1 274 ? 9.602 -3.955 -18 1 98.12 274 SER B N 1
ATOM 5151 C CA . SER B 1 274 ? 11.039 -4.027 -18.219 1 98.12 274 SER B CA 1
ATOM 5152 C C . SER B 1 274 ? 11.547 -5.461 -18.109 1 98.12 274 SER B C 1
ATOM 5154 O O . SER B 1 274 ? 12.352 -5.91 -18.922 1 98.12 274 SER B O 1
ATOM 5156 N N . GLY B 1 275 ? 11.07 -6.184 -17.094 1 98.5 275 GLY B N 1
ATOM 5157 C CA . GLY B 1 275 ? 11.438 -7.582 -16.922 1 98.5 275 GLY B CA 1
ATOM 5158 C C . GLY B 1 275 ? 11.047 -8.438 -18.125 1 98.5 275 GLY B C 1
ATOM 5159 O O . GLY B 1 275 ? 11.836 -9.281 -18.562 1 98.5 275 GLY B O 1
ATOM 5160 N N . TYR B 1 276 ? 9.883 -8.141 -18.609 1 98.44 276 TYR B N 1
ATOM 5161 C CA . TYR B 1 276 ? 9.367 -8.883 -19.75 1 98.44 276 TYR B CA 1
ATOM 5162 C C . TYR B 1 276 ? 10.219 -8.625 -20.984 1 98.44 276 TYR B C 1
ATOM 5164 O O . TYR B 1 276 ? 10.672 -9.562 -21.641 1 98.44 276 TYR B O 1
ATOM 5172 N N . GLU B 1 277 ? 10.484 -7.387 -21.281 1 98.62 277 GLU B N 1
ATOM 5173 C CA . GLU B 1 277 ? 11.203 -6.996 -22.5 1 98.62 277 GLU B CA 1
ATOM 5174 C C . GLU B 1 277 ? 12.641 -7.492 -22.469 1 98.62 277 GLU B C 1
ATOM 5176 O O . GLU B 1 277 ? 13.133 -8.047 -23.453 1 98.62 277 GLU B O 1
ATOM 5181 N N . LEU B 1 278 ? 13.281 -7.355 -21.359 1 98.75 278 LEU B N 1
ATOM 5182 C CA . LEU B 1 278 ? 14.688 -7.738 -21.25 1 98.75 278 LEU B CA 1
ATOM 5183 C C . LEU B 1 278 ? 14.836 -9.258 -21.234 1 98.75 278 LEU B C 1
ATOM 5185 O O . LEU B 1 278 ? 15.797 -9.797 -21.797 1 98.75 278 LEU B O 1
ATOM 5189 N N . ALA B 1 279 ? 13.906 -9.906 -20.594 1 98.75 279 ALA B N 1
ATOM 5190 C CA . ALA B 1 279 ? 13.938 -11.367 -20.594 1 98.75 279 ALA B CA 1
ATOM 5191 C C . ALA B 1 279 ? 13.773 -11.922 -22 1 98.75 279 ALA B C 1
ATOM 5193 O O . ALA B 1 279 ? 14.414 -12.914 -22.375 1 98.75 279 ALA B O 1
ATOM 5194 N N . ARG B 1 280 ? 12.914 -11.305 -22.75 1 98.31 280 ARG B N 1
ATOM 5195 C CA . ARG B 1 280 ? 12.773 -11.711 -24.156 1 98.31 280 ARG B CA 1
ATOM 5196 C C . ARG B 1 280 ? 14.109 -11.617 -24.875 1 98.31 280 ARG B C 1
ATOM 5198 O O . ARG B 1 280 ? 14.453 -12.508 -25.656 1 98.31 280 ARG B O 1
ATOM 5205 N N . GLY B 1 281 ? 14.805 -10.547 -24.625 1 97.25 281 GLY B N 1
ATOM 5206 C CA . GLY B 1 281 ? 16.125 -10.383 -25.203 1 97.25 281 GLY B CA 1
ATOM 5207 C C . GLY B 1 281 ? 17.109 -11.453 -24.766 1 97.25 281 GLY B C 1
ATOM 5208 O O . GLY B 1 281 ? 17.875 -11.969 -25.594 1 97.25 281 GLY B O 1
ATOM 5209 N N . VAL B 1 282 ? 17.094 -11.789 -23.531 1 97.81 282 VAL B N 1
ATOM 5210 C CA . VAL B 1 282 ? 17.953 -12.828 -22.969 1 97.81 282 VAL B CA 1
ATOM 5211 C C . VAL B 1 282 ? 17.672 -14.164 -23.656 1 97.81 282 VAL B C 1
ATOM 5213 O O . VAL B 1 282 ? 18.594 -14.883 -24.031 1 97.81 282 VAL B O 1
ATOM 5216 N N . LEU B 1 283 ? 16.406 -14.492 -23.828 1 97.62 283 LEU B N 1
ATOM 5217 C CA . LEU B 1 283 ? 15.977 -15.781 -24.359 1 97.62 283 LEU B CA 1
ATOM 5218 C C . LEU B 1 283 ? 16.375 -15.93 -25.828 1 97.62 283 LEU B C 1
ATOM 5220 O O . LEU B 1 283 ? 16.469 -17.047 -26.344 1 97.62 283 LEU B O 1
ATOM 5224 N N . GLN B 1 284 ? 16.641 -14.797 -26.453 1 95.25 284 GLN B N 1
ATOM 5225 C CA . GLN B 1 284 ? 16.969 -14.812 -27.859 1 95.25 284 GLN B CA 1
ATOM 5226 C C . GLN B 1 284 ? 18.469 -14.938 -28.078 1 95.25 284 GLN B C 1
ATOM 5228 O O . GLN B 1 284 ? 18.938 -15.18 -29.203 1 95.25 284 GLN B O 1
ATOM 5233 N N . ARG B 1 285 ? 19.172 -14.805 -27.016 1 92.94 285 ARG B N 1
ATOM 5234 C CA . ARG B 1 285 ? 20.625 -14.914 -27.141 1 92.94 285 ARG B CA 1
ATOM 5235 C C . ARG B 1 285 ? 21.031 -16.344 -27.5 1 92.94 285 ARG B C 1
ATOM 5237 O O . ARG B 1 285 ? 20.312 -17.297 -27.188 1 92.94 285 ARG B O 1
ATOM 5244 N N . GLN B 1 286 ? 22.25 -16.406 -28.234 1 92.19 286 GLN B N 1
ATOM 5245 C CA . GLN B 1 286 ? 22.859 -17.688 -28.578 1 92.19 286 GLN B CA 1
ATOM 5246 C C . GLN B 1 286 ? 24.344 -17.719 -28.188 1 92.19 286 GLN B C 1
ATOM 5248 O O . GLN B 1 286 ? 25.141 -16.922 -28.688 1 92.19 286 GLN B O 1
ATOM 5253 N N . PRO B 1 287 ? 24.734 -18.656 -27.344 1 93.88 287 PRO B N 1
ATOM 5254 C CA . PRO B 1 287 ? 23.891 -19.625 -26.641 1 93.88 287 PRO B CA 1
ATOM 5255 C C . PRO B 1 287 ? 22.969 -18.969 -25.609 1 93.88 287 PRO B C 1
ATOM 5257 O O . PRO B 1 287 ? 23.312 -17.938 -25.047 1 93.88 287 PRO B O 1
ATOM 5260 N N . ARG B 1 288 ? 21.781 -19.609 -25.359 1 95.56 288 ARG B N 1
ATOM 5261 C CA . ARG B 1 288 ? 20.875 -19.141 -24.328 1 95.56 288 ARG B CA 1
ATOM 5262 C C . ARG B 1 288 ? 21.406 -19.453 -22.922 1 95.56 288 ARG B C 1
ATOM 5264 O O . ARG B 1 288 ? 21.859 -20.562 -22.672 1 95.56 288 ARG B O 1
ATOM 5271 N N . PRO B 1 289 ? 21.328 -18.469 -22.078 1 97.38 289 PRO B N 1
ATOM 5272 C CA . PRO B 1 289 ? 21.719 -18.781 -20.703 1 97.38 289 PRO B CA 1
ATOM 5273 C C . PRO B 1 289 ? 20.859 -19.875 -20.078 1 97.38 289 PRO B C 1
ATOM 5275 O O . PRO B 1 289 ? 19.688 -20.031 -20.438 1 97.38 289 PRO B O 1
ATOM 5278 N N . THR B 1 290 ? 21.453 -20.625 -19.219 1 97.69 290 THR B N 1
ATOM 5279 C CA . THR B 1 290 ? 20.734 -21.719 -18.594 1 97.69 290 THR B CA 1
ATOM 5280 C C . THR B 1 290 ? 20.031 -21.25 -17.312 1 97.69 290 THR B C 1
ATOM 5282 O O . THR B 1 290 ? 19.188 -21.953 -16.766 1 97.69 290 THR B O 1
ATOM 5285 N N . ALA B 1 291 ? 20.391 -20.031 -16.844 1 98.69 291 ALA B N 1
ATOM 5286 C CA . ALA B 1 291 ? 19.766 -19.469 -15.648 1 98.69 291 ALA B CA 1
ATOM 5287 C C . ALA B 1 291 ? 19.609 -17.953 -15.766 1 98.69 291 ALA B C 1
ATOM 5289 O O . ALA B 1 291 ? 20.391 -17.297 -16.484 1 98.69 291 ALA B O 1
ATOM 5290 N N . LEU B 1 292 ? 18.609 -17.453 -15.125 1 98.88 292 LEU B N 1
ATOM 5291 C CA . LEU B 1 292 ? 18.297 -16.031 -15.102 1 98.88 292 LEU B CA 1
ATOM 5292 C C . LEU B 1 292 ? 18.094 -15.539 -13.664 1 98.88 292 LEU B C 1
ATOM 5294 O O . LEU B 1 292 ? 17.375 -16.172 -12.891 1 98.88 292 LEU B O 1
ATOM 5298 N N . PHE B 1 293 ? 18.797 -14.469 -13.312 1 98.94 293 PHE B N 1
ATOM 5299 C CA . PHE B 1 293 ? 18.609 -13.766 -12.055 1 98.94 293 PHE B CA 1
ATOM 5300 C C . PHE B 1 293 ? 17.781 -12.5 -12.258 1 98.94 293 PHE B C 1
ATOM 5302 O O . PHE B 1 293 ? 18.219 -11.578 -12.945 1 98.94 293 PHE B O 1
ATOM 5309 N N . ALA B 1 294 ? 16.562 -12.492 -11.695 1 98.88 294 ALA B N 1
ATOM 5310 C CA . ALA B 1 294 ? 15.695 -11.312 -11.711 1 98.88 294 ALA B CA 1
ATOM 5311 C C . ALA B 1 294 ? 15.945 -10.43 -10.492 1 98.88 294 ALA B C 1
ATOM 5313 O O . ALA B 1 294 ? 15.836 -10.891 -9.352 1 98.88 294 ALA B O 1
ATOM 5314 N N . GLY B 1 295 ? 16.109 -9.172 -10.711 1 98.69 295 GLY B N 1
ATOM 5315 C CA . GLY B 1 295 ? 16.547 -8.242 -9.672 1 98.69 295 GLY B CA 1
ATOM 5316 C C . GLY B 1 295 ? 15.461 -7.949 -8.656 1 98.69 295 GLY B C 1
ATOM 5317 O O . GLY B 1 295 ? 15.742 -7.41 -7.582 1 98.69 295 GLY B O 1
ATOM 5318 N N . ASN B 1 296 ? 14.211 -8.188 -8.891 1 97.69 296 ASN B N 1
ATOM 5319 C CA . ASN B 1 296 ? 13.125 -8.148 -7.918 1 97.69 296 ASN B CA 1
ATOM 5320 C C . ASN B 1 296 ? 11.898 -8.906 -8.414 1 97.69 296 ASN B C 1
ATOM 5322 O O . ASN B 1 296 ? 11.945 -9.555 -9.469 1 97.69 296 ASN B O 1
ATOM 5326 N N . ASN B 1 297 ? 10.82 -8.891 -7.672 1 95.62 297 ASN B N 1
ATOM 5327 C CA . ASN B 1 297 ? 9.641 -9.68 -7.988 1 95.62 297 ASN B CA 1
ATOM 5328 C C . ASN B 1 297 ? 8.984 -9.211 -9.281 1 95.62 297 ASN B C 1
ATOM 5330 O O . ASN B 1 297 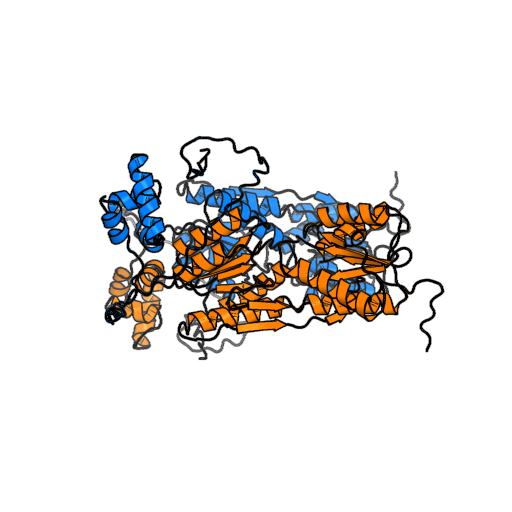? 8.492 -10.031 -10.07 1 95.62 297 ASN B O 1
ATOM 5334 N N . PHE B 1 298 ? 8.961 -7.902 -9.57 1 97 298 PHE B N 1
ATOM 5335 C CA . PHE B 1 298 ? 8.352 -7.387 -10.789 1 97 298 PHE B CA 1
ATOM 5336 C C . PHE B 1 298 ? 9.094 -7.891 -12.016 1 97 298 PHE B C 1
ATOM 5338 O O . PHE B 1 298 ? 8.477 -8.359 -12.977 1 97 298 PHE B O 1
ATOM 5345 N N . ILE B 1 299 ? 10.391 -7.797 -11.953 1 98.19 299 ILE B N 1
ATOM 5346 C CA . ILE B 1 299 ? 11.219 -8.289 -13.055 1 98.19 299 ILE B CA 1
ATOM 5347 C C . ILE B 1 299 ? 11.008 -9.789 -13.219 1 98.19 299 ILE B C 1
ATOM 5349 O O . ILE B 1 299 ? 10.906 -10.289 -14.344 1 98.19 299 ILE B O 1
ATOM 5353 N N . ALA B 1 300 ? 10.93 -10.508 -12.109 1 98.12 300 ALA B N 1
ATOM 5354 C CA . ALA B 1 300 ? 10.711 -11.953 -12.156 1 98.12 300 ALA B CA 1
ATOM 5355 C C . ALA B 1 300 ? 9.383 -12.281 -12.836 1 98.12 300 ALA B C 1
ATOM 5357 O O . ALA B 1 300 ? 9.312 -13.203 -13.656 1 98.12 300 ALA B O 1
ATOM 5358 N N . ILE B 1 301 ? 8.352 -11.547 -12.484 1 96.62 301 ILE B N 1
ATOM 5359 C CA . ILE B 1 301 ? 7.043 -11.773 -13.086 1 96.62 301 ILE B CA 1
ATOM 5360 C C . ILE B 1 301 ? 7.113 -11.508 -14.586 1 96.62 301 ILE B C 1
ATOM 5362 O O . ILE B 1 301 ? 6.594 -12.289 -15.391 1 96.62 301 ILE B O 1
ATOM 5366 N N . GLY B 1 302 ? 7.762 -10.391 -14.945 1 98 302 GLY B N 1
ATOM 5367 C CA . GLY B 1 302 ? 7.965 -10.109 -16.359 1 98 302 GLY B CA 1
ATOM 5368 C C . GLY B 1 302 ? 8.734 -11.195 -17.078 1 98 302 GLY B C 1
ATOM 5369 O O . GLY B 1 302 ? 8.367 -11.602 -18.188 1 98 302 GLY B O 1
ATOM 5370 N N . ALA B 1 303 ? 9.758 -11.695 -16.453 1 98.62 303 ALA B N 1
ATOM 5371 C CA . ALA B 1 303 ? 10.586 -12.758 -17.031 1 98.62 303 ALA B CA 1
ATOM 5372 C C . ALA B 1 303 ? 9.781 -14.039 -17.203 1 98.62 303 ALA B C 1
ATOM 5374 O O . ALA B 1 303 ? 9.883 -14.695 -18.25 1 98.62 303 ALA B O 1
ATOM 5375 N N . LEU B 1 304 ? 9.008 -14.391 -16.219 1 97.81 304 LEU B N 1
ATOM 5376 C CA . LEU B 1 304 ? 8.188 -15.586 -16.281 1 97.81 304 LEU B CA 1
ATOM 5377 C C . LEU B 1 304 ? 7.191 -15.5 -17.438 1 97.81 304 LEU B C 1
ATOM 5379 O O . LEU B 1 304 ? 6.953 -16.5 -18.125 1 97.81 304 LEU B O 1
ATOM 5383 N N . LYS B 1 305 ? 6.621 -14.328 -17.578 1 96.88 305 LYS B N 1
ATOM 5384 C CA . LYS B 1 305 ? 5.703 -14.133 -18.688 1 96.88 305 LYS B CA 1
ATOM 5385 C C . LYS B 1 305 ? 6.402 -14.352 -20.031 1 96.88 305 LYS B C 1
ATOM 5387 O O . LYS B 1 305 ? 5.875 -15.023 -20.922 1 96.88 305 LYS B O 1
ATOM 5392 N N . ALA B 1 306 ? 7.57 -13.781 -20.156 1 98.19 306 ALA B N 1
ATOM 5393 C CA . ALA B 1 306 ? 8.352 -13.922 -21.391 1 98.19 306 ALA B CA 1
ATOM 5394 C C . ALA B 1 306 ? 8.727 -15.375 -21.641 1 98.19 306 ALA B C 1
ATOM 5396 O O . ALA B 1 306 ? 8.625 -15.867 -22.766 1 98.19 306 ALA B O 1
ATOM 5397 N N . ILE B 1 307 ? 9.141 -16.062 -20.609 1 98.12 307 ILE B N 1
ATOM 5398 C CA . ILE B 1 307 ? 9.555 -17.469 -20.703 1 98.12 307 ILE B CA 1
ATOM 5399 C C . ILE B 1 307 ? 8.375 -18.328 -21.156 1 98.12 307 ILE B C 1
ATOM 5401 O O . ILE B 1 307 ? 8.508 -19.141 -22.062 1 98.12 307 ILE B O 1
ATOM 5405 N N . ARG B 1 308 ? 7.277 -18.094 -20.547 1 96.44 308 ARG B N 1
ATOM 5406 C CA . ARG B 1 308 ? 6.07 -18.844 -20.891 1 96.44 308 ARG B CA 1
ATOM 5407 C C . ARG B 1 308 ? 5.66 -18.594 -22.328 1 96.44 308 ARG B C 1
ATOM 5409 O O . ARG B 1 308 ? 5.305 -19.531 -23.047 1 96.44 308 ARG B O 1
ATOM 5416 N N . GLU B 1 309 ? 5.688 -17.359 -22.719 1 96.19 309 GLU B N 1
ATOM 5417 C CA . GLU B 1 309 ? 5.305 -16.984 -24.078 1 96.19 309 GLU B CA 1
ATOM 5418 C C . GLU B 1 309 ? 6.234 -17.641 -25.109 1 96.19 309 GLU B C 1
ATOM 5420 O O . GLU B 1 309 ? 5.816 -17.922 -26.219 1 96.19 309 GLU B O 1
ATOM 5425 N N . ALA B 1 310 ? 7.426 -17.875 -24.719 1 97.44 310 ALA B N 1
ATOM 5426 C CA . ALA B 1 310 ? 8.406 -18.5 -25.594 1 97.44 310 ALA B CA 1
ATOM 5427 C C . ALA B 1 310 ? 8.242 -20.016 -25.609 1 97.44 310 ALA B C 1
ATOM 5429 O O . ALA B 1 310 ? 8.984 -20.719 -26.297 1 97.44 310 ALA B O 1
ATOM 5430 N N . GLY B 1 311 ? 7.309 -20.516 -24.812 1 96.81 311 GLY B N 1
ATOM 5431 C CA . GLY B 1 311 ? 7.059 -21.953 -24.766 1 96.81 311 GLY B CA 1
ATOM 5432 C C . GLY B 1 311 ? 8.062 -22.703 -23.906 1 96.81 311 GLY B C 1
ATOM 5433 O O . GLY B 1 311 ? 8.234 -23.906 -24.047 1 96.81 311 GLY B O 1
ATOM 5434 N N . LEU B 1 312 ? 8.781 -21.953 -23.047 1 97.38 312 LEU B N 1
ATOM 5435 C CA . LEU B 1 312 ? 9.789 -22.547 -22.172 1 97.38 312 LEU B CA 1
ATOM 5436 C C . LEU B 1 312 ? 9.25 -22.719 -20.766 1 97.38 312 LEU B C 1
ATOM 5438 O O . LEU B 1 312 ? 8.242 -22.109 -20.391 1 97.38 312 LEU B O 1
ATOM 5442 N N . GLN B 1 313 ? 9.914 -23.594 -19.984 1 96.81 313 GLN B N 1
ATOM 5443 C CA . GLN B 1 313 ? 9.461 -23.891 -18.625 1 96.81 313 GLN B CA 1
ATOM 5444 C C . GLN B 1 313 ? 10.57 -23.625 -17.609 1 96.81 313 GLN B C 1
ATOM 5446 O O . GLN B 1 313 ? 11.742 -23.891 -17.891 1 96.81 313 GLN B O 1
ATOM 5451 N N . VAL B 1 314 ? 10.219 -23.125 -16.531 1 97.69 314 VAL B N 1
ATOM 5452 C CA . VAL B 1 314 ? 11.086 -23.016 -15.359 1 97.69 314 VAL B CA 1
ATOM 5453 C C . VAL B 1 314 ? 10.781 -24.156 -14.398 1 97.69 314 VAL B C 1
ATOM 5455 O O . VAL B 1 314 ? 9.633 -24.359 -14 1 97.69 314 VAL B O 1
ATOM 5458 N N . PRO B 1 315 ? 11.719 -24.938 -14 1 97.44 315 PRO B N 1
ATOM 5459 C CA . PRO B 1 315 ? 13.156 -24.766 -14.234 1 97.44 315 PRO B CA 1
ATOM 5460 C C . PRO B 1 315 ? 13.664 -25.609 -15.398 1 97.44 315 PRO B C 1
ATOM 5462 O O . PRO B 1 315 ? 14.859 -25.594 -15.703 1 97.44 315 PRO B O 1
ATOM 5465 N N . GLN B 1 316 ? 12.812 -26.375 -16.062 1 96.62 316 GLN B N 1
ATOM 5466 C CA . GLN B 1 316 ? 13.234 -27.422 -16.984 1 96.62 316 GLN B CA 1
ATOM 5467 C C . GLN B 1 316 ? 14.094 -26.844 -18.109 1 96.62 316 GLN B C 1
ATOM 5469 O O . GLN B 1 316 ? 15.078 -27.469 -18.516 1 96.62 316 GLN B O 1
ATOM 5474 N N . ASP B 1 317 ? 13.727 -25.688 -18.594 1 96.75 317 ASP B N 1
ATOM 5475 C CA . ASP B 1 317 ? 14.445 -25.109 -19.719 1 96.75 317 ASP B CA 1
ATOM 5476 C C . ASP B 1 317 ? 15.398 -24.016 -19.266 1 96.75 317 ASP B C 1
ATOM 5478 O O . ASP B 1 317 ? 16.422 -23.766 -19.906 1 96.75 317 ASP B O 1
ATOM 5482 N N . ILE B 1 318 ? 15.023 -23.328 -18.219 1 98.19 318 ILE B N 1
ATOM 5483 C CA . ILE B 1 318 ? 15.836 -22.25 -17.688 1 98.19 318 ILE B CA 1
ATOM 5484 C C . ILE B 1 318 ? 15.539 -22.078 -16.203 1 98.19 318 ILE B C 1
ATOM 5486 O O . ILE B 1 318 ? 14.375 -22.016 -15.797 1 98.19 318 ILE B O 1
ATOM 5490 N N . SER B 1 319 ? 16.578 -22.047 -15.367 1 98.81 319 SER B N 1
ATOM 5491 C CA . SER B 1 319 ? 16.406 -21.766 -13.945 1 98.81 319 SER B CA 1
ATOM 5492 C C . SER B 1 319 ? 16.203 -20.266 -13.703 1 98.81 319 SER B C 1
ATOM 5494 O O . SER B 1 319 ? 16.75 -19.438 -14.438 1 98.81 319 SER B O 1
ATOM 5496 N N . LEU B 1 320 ? 15.391 -19.938 -12.734 1 98.81 320 LEU B N 1
ATOM 5497 C CA . LEU B 1 320 ? 15.078 -18.547 -12.43 1 98.81 320 LEU B CA 1
ATOM 5498 C C . LEU B 1 320 ? 15.164 -18.281 -10.93 1 98.81 320 LEU B C 1
ATOM 5500 O O . LEU B 1 320 ? 14.578 -19.016 -10.133 1 98.81 320 LEU B O 1
ATOM 5504 N N . VAL B 1 321 ? 15.938 -17.328 -10.531 1 98.88 321 VAL B N 1
ATOM 5505 C CA . VAL B 1 321 ? 15.992 -16.844 -9.156 1 98.88 321 VAL B CA 1
ATOM 5506 C C . VAL B 1 321 ? 15.633 -15.367 -9.102 1 98.88 321 VAL B C 1
ATOM 5508 O O . VAL B 1 321 ? 15.727 -14.664 -10.109 1 98.88 321 VAL B O 1
ATOM 5511 N N . SER B 1 322 ? 15.164 -14.922 -7.965 1 98.69 322 SER B N 1
ATOM 5512 C CA . SER B 1 322 ? 14.703 -13.539 -7.855 1 98.69 322 SER B CA 1
ATOM 5513 C C . SER B 1 322 ? 15.141 -12.914 -6.531 1 98.69 322 SER B C 1
ATOM 5515 O O . SER B 1 322 ? 15.219 -13.609 -5.512 1 98.69 322 SER B O 1
ATOM 5517 N N . PHE B 1 323 ? 15.469 -11.633 -6.629 1 98.19 323 PHE B N 1
ATOM 5518 C CA . PHE B 1 323 ? 15.594 -10.852 -5.406 1 98.19 323 PHE B CA 1
ATOM 5519 C C . PHE B 1 323 ? 14.219 -10.43 -4.891 1 98.19 323 PHE B C 1
ATOM 5521 O O . PHE B 1 323 ? 13.344 -10.062 -5.676 1 98.19 323 PHE B O 1
ATOM 5528 N N . ASP B 1 324 ? 13.906 -10.492 -3.562 1 96.12 324 ASP B N 1
ATOM 5529 C CA . ASP B 1 324 ? 12.641 -10.211 -2.885 1 96.12 324 ASP B CA 1
ATOM 5530 C C . ASP B 1 324 ? 11.719 -11.422 -2.914 1 96.12 324 ASP B C 1
ATOM 5532 O O . ASP B 1 324 ? 11.75 -12.211 -3.857 1 96.12 324 ASP B O 1
ATOM 5536 N N . ASP B 1 325 ? 11.016 -11.562 -1.921 1 95 325 ASP B N 1
ATOM 5537 C CA . ASP B 1 325 ? 9.969 -12.578 -1.828 1 95 325 ASP B CA 1
ATOM 5538 C C . ASP B 1 325 ? 8.586 -11.938 -1.746 1 95 325 ASP B C 1
ATOM 5540 O O . ASP B 1 325 ? 8.453 -10.789 -1.326 1 95 325 ASP B O 1
ATOM 5544 N N . LEU B 1 326 ? 7.641 -12.672 -2.25 1 92.38 326 LEU B N 1
ATOM 5545 C CA . LEU B 1 326 ? 6.262 -12.227 -2.078 1 92.38 326 LEU B CA 1
ATOM 5546 C C . LEU B 1 326 ? 5.727 -12.633 -0.709 1 92.38 326 LEU B C 1
ATOM 5548 O O . LEU B 1 326 ? 6.059 -13.703 -0.199 1 92.38 326 LEU B O 1
ATOM 5552 N N . PRO B 1 327 ? 4.84 -11.789 -0.174 1 92.88 327 PRO B N 1
ATOM 5553 C CA . PRO B 1 327 ? 4.215 -12.195 1.088 1 92.88 327 PRO B CA 1
ATOM 5554 C C . PRO B 1 327 ? 3.35 -13.445 0.946 1 92.88 327 PRO B C 1
ATOM 5556 O O . PRO B 1 327 ? 2.707 -13.641 -0.088 1 92.88 327 PRO B O 1
ATOM 5559 N N . PRO B 1 328 ? 3.295 -14.188 2.029 1 89.31 328 PRO B N 1
ATOM 5560 C CA . PRO B 1 328 ? 2.494 -15.414 1.997 1 89.31 328 PRO B CA 1
ATOM 5561 C C . PRO B 1 328 ? 1.005 -15.141 1.795 1 89.31 328 PRO B C 1
ATOM 5563 O O . PRO B 1 328 ? 0.248 -16.047 1.445 1 89.31 328 PRO B O 1
ATOM 5566 N N . THR B 1 329 ? 0.642 -13.938 2.016 1 89.81 329 THR B N 1
ATOM 5567 C CA . THR B 1 329 ? -0.76 -13.57 1.846 1 89.81 329 THR B CA 1
ATOM 5568 C C . THR B 1 329 ? -1.106 -13.43 0.366 1 89.81 329 THR B C 1
ATOM 5570 O O . THR B 1 329 ? -2.281 -13.359 0.002 1 89.81 329 THR B O 1
ATOM 5573 N N . LEU B 1 330 ? -0.072 -13.516 -0.457 1 89.69 330 LEU B N 1
ATOM 5574 C CA . LEU B 1 330 ? -0.321 -13.258 -1.871 1 89.69 330 LEU B CA 1
ATOM 5575 C C . LEU B 1 330 ? -0.04 -14.5 -2.711 1 89.69 330 LEU B C 1
ATOM 5577 O O . LEU B 1 330 ? -0.309 -14.508 -3.916 1 89.69 330 LEU B O 1
ATOM 5581 N N . VAL B 1 331 ? 0.474 -15.5 -2.049 1 87.19 331 VAL B N 1
ATOM 5582 C CA . VAL B 1 331 ? 0.901 -16.641 -2.85 1 87.19 331 VAL B CA 1
ATOM 5583 C C . VAL B 1 331 ? 0.528 -17.938 -2.139 1 87.19 331 VAL B C 1
ATOM 5585 O O . VAL B 1 331 ? 0.736 -18.078 -0.93 1 87.19 331 VAL B O 1
ATOM 5588 N N . VAL B 1 332 ? -0.027 -18.844 -2.912 1 84.56 332 VAL B N 1
ATOM 5589 C CA . VAL B 1 332 ? -0.457 -20.125 -2.355 1 84.56 332 VAL B CA 1
ATOM 5590 C C . VAL B 1 332 ? 0.707 -21.109 -2.369 1 84.56 332 VAL B C 1
ATOM 5592 O O . VAL B 1 332 ? 0.931 -21.828 -1.393 1 84.56 332 VAL B O 1
ATOM 5595 N N . ASP B 1 333 ? 1.409 -21.172 -3.463 1 85.25 333 ASP B N 1
ATOM 5596 C CA . ASP B 1 333 ? 2.508 -22.109 -3.66 1 85.25 333 ASP B CA 1
ATOM 5597 C C . ASP B 1 333 ? 3.719 -21.422 -4.281 1 85.25 333 ASP B C 1
ATOM 5599 O O . ASP B 1 333 ? 3.98 -21.578 -5.477 1 85.25 333 ASP B O 1
ATOM 5603 N N . PRO B 1 334 ? 4.418 -20.75 -3.391 1 89.12 334 PRO B N 1
ATOM 5604 C CA . PRO B 1 334 ? 5.59 -20.062 -3.934 1 89.12 334 PRO B CA 1
ATOM 5605 C C . PRO B 1 334 ? 6.617 -21.016 -4.531 1 89.12 334 PRO B C 1
ATOM 5607 O O . PRO B 1 334 ? 6.98 -22.016 -3.9 1 89.12 334 PRO B O 1
ATOM 5610 N N . PHE B 1 335 ? 7.125 -20.734 -5.684 1 93.81 335 PHE B N 1
ATOM 5611 C CA . PHE B 1 335 ? 7.996 -21.688 -6.344 1 93.81 335 PHE B CA 1
ATOM 5612 C C . PHE B 1 335 ? 9.344 -21.062 -6.68 1 93.81 335 PHE B C 1
ATOM 5614 O O . PHE B 1 335 ? 10.328 -21.766 -6.91 1 93.81 335 PHE B O 1
ATOM 5621 N N . LEU B 1 336 ? 9.422 -19.734 -6.578 1 97.12 336 LEU B N 1
ATOM 5622 C CA . LEU B 1 336 ? 10.656 -19.047 -6.953 1 97.12 336 LEU B CA 1
ATOM 5623 C C . LEU B 1 336 ? 11.703 -19.188 -5.852 1 97.12 336 LEU B C 1
ATOM 5625 O O . LEU B 1 336 ? 11.406 -19 -4.672 1 97.12 336 LEU B O 1
ATOM 5629 N N . THR B 1 337 ? 12.914 -19.594 -6.184 1 98.75 337 THR B N 1
ATOM 5630 C CA . THR B 1 337 ? 14.062 -19.438 -5.301 1 98.75 337 THR B CA 1
ATOM 5631 C C . THR B 1 337 ? 14.453 -17.969 -5.18 1 98.75 337 THR B C 1
ATOM 5633 O O . THR B 1 337 ? 14.625 -17.266 -6.188 1 98.75 337 THR B O 1
ATOM 5636 N N . VAL B 1 338 ? 14.539 -17.531 -3.92 1 98.69 338 VAL B N 1
ATOM 5637 C CA . VAL B 1 338 ? 14.664 -16.078 -3.781 1 98.69 338 VAL B CA 1
ATOM 5638 C C . VAL B 1 338 ? 15.711 -15.75 -2.723 1 98.69 338 VAL B C 1
ATOM 5640 O O . VAL B 1 338 ? 16.047 -16.594 -1.893 1 98.69 338 VAL B O 1
ATOM 5643 N N . ALA B 1 339 ? 16.328 -14.594 -2.854 1 98.75 339 ALA B N 1
ATOM 5644 C CA . ALA B 1 339 ? 16.891 -13.891 -1.706 1 98.75 339 ALA B CA 1
ATOM 5645 C C . ALA B 1 339 ? 15.844 -13.023 -1.022 1 98.75 339 ALA B C 1
ATOM 5647 O O . ALA B 1 339 ? 15.469 -11.961 -1.536 1 98.75 339 ALA B O 1
ATOM 5648 N N . ALA B 1 340 ? 15.391 -13.516 0.087 1 98.31 340 ALA B N 1
ATOM 5649 C CA . ALA B 1 340 ? 14.289 -12.859 0.785 1 98.31 340 ALA B CA 1
ATOM 5650 C C . ALA B 1 340 ? 14.805 -11.742 1.694 1 98.31 340 ALA B C 1
ATOM 5652 O O . ALA B 1 340 ? 15.75 -11.945 2.455 1 98.31 340 ALA B O 1
ATOM 5653 N N . GLN B 1 341 ? 14.195 -10.609 1.524 1 97.56 341 GLN B N 1
ATOM 5654 C CA . GLN B 1 341 ? 14.422 -9.523 2.463 1 97.56 341 GLN B CA 1
ATOM 5655 C C . GLN B 1 341 ? 13.383 -9.531 3.584 1 97.56 341 GLN B C 1
ATOM 5657 O O . GLN B 1 341 ? 12.562 -10.453 3.668 1 97.56 341 GLN B O 1
ATOM 5662 N N . SER B 1 342 ? 13.508 -8.578 4.484 1 97.31 342 SER B N 1
ATOM 5663 C CA . SER B 1 342 ? 12.555 -8.367 5.574 1 97.31 342 SER B CA 1
ATOM 5664 C C . SER B 1 342 ? 11.984 -6.957 5.543 1 97.31 342 SER B C 1
ATOM 5666 O O . SER B 1 342 ? 12.32 -6.129 6.391 1 97.31 342 SER B O 1
ATOM 5668 N N . PRO B 1 343 ? 11.055 -6.773 4.621 1 97.94 343 PRO B N 1
ATOM 5669 C CA . PRO B 1 343 ? 10.578 -5.406 4.395 1 97.94 343 PRO B CA 1
ATOM 5670 C C . PRO B 1 343 ? 9.914 -4.801 5.633 1 97.94 343 PRO B C 1
ATOM 5672 O O . PRO B 1 343 ? 10.047 -3.6 5.883 1 97.94 343 PRO B O 1
ATOM 5675 N N . TYR B 1 344 ? 9.172 -5.621 6.398 1 98.19 344 TYR B N 1
ATOM 5676 C CA . TYR B 1 344 ? 8.547 -5.09 7.605 1 98.19 344 TYR B CA 1
ATOM 5677 C C . TYR B 1 344 ? 9.594 -4.629 8.609 1 98.19 344 TYR B C 1
ATOM 5679 O O . TYR B 1 344 ? 9.484 -3.537 9.172 1 98.19 344 TYR B O 1
ATOM 5687 N N . GLU B 1 345 ? 10.578 -5.434 8.75 1 98.56 345 GLU B N 1
ATOM 5688 C CA . GLU B 1 345 ? 11.656 -5.074 9.664 1 98.56 345 GLU B CA 1
ATOM 5689 C C . GLU B 1 345 ? 12.398 -3.83 9.18 1 98.56 345 GLU B C 1
ATOM 5691 O O . GLU B 1 345 ? 12.789 -2.982 9.984 1 98.56 345 GLU B O 1
ATOM 5696 N N . LEU B 1 346 ? 12.602 -3.773 7.914 1 98.56 346 LEU B N 1
ATOM 5697 C CA . LEU B 1 346 ? 13.227 -2.6 7.316 1 98.56 346 LEU B CA 1
ATOM 5698 C C . LEU B 1 346 ? 12.445 -1.335 7.656 1 98.56 346 LEU B C 1
ATOM 5700 O O . LEU B 1 346 ? 13.023 -0.353 8.133 1 98.56 346 LEU B O 1
ATOM 5704 N N . GLY B 1 347 ? 11.117 -1.36 7.43 1 98.81 347 GLY B N 1
ATOM 5705 C CA . GLY B 1 347 ? 10.273 -0.218 7.738 1 98.81 347 GLY B CA 1
ATOM 5706 C C . GLY B 1 347 ? 10.25 0.131 9.211 1 98.81 347 GLY B C 1
ATOM 5707 O O . GLY B 1 347 ? 10.312 1.306 9.578 1 98.81 347 GLY B O 1
ATOM 5708 N N . ARG B 1 348 ? 10.164 -0.895 10.023 1 98.75 348 ARG B N 1
ATOM 5709 C CA . ARG B 1 348 ? 10.109 -0.693 11.469 1 98.75 348 ARG B CA 1
ATOM 5710 C C . ARG B 1 348 ? 11.391 -0.038 11.984 1 98.75 348 ARG B C 1
ATOM 5712 O O . ARG B 1 348 ? 11.336 0.985 12.664 1 98.75 348 ARG B O 1
ATOM 5719 N N . GLN B 1 349 ? 12.547 -0.566 11.602 1 98.62 349 GLN B N 1
ATOM 5720 C CA . GLN B 1 349 ? 13.82 -0.053 12.086 1 98.62 349 GLN B CA 1
ATOM 5721 C C . GLN B 1 349 ? 14.086 1.354 11.562 1 98.62 349 GLN B C 1
ATOM 5723 O O . GLN B 1 349 ? 14.617 2.203 12.281 1 98.62 349 GLN B O 1
ATOM 5728 N N . ALA B 1 350 ? 13.734 1.57 10.344 1 98.75 350 ALA B N 1
ATOM 5729 C CA . ALA B 1 350 ? 13.922 2.898 9.766 1 98.75 350 ALA B CA 1
ATOM 5730 C C . ALA B 1 350 ? 13.094 3.943 10.508 1 98.75 350 ALA B C 1
ATOM 5732 O O . ALA B 1 350 ? 13.57 5.043 10.789 1 98.75 350 ALA B O 1
ATOM 5733 N N . THR B 1 351 ? 11.859 3.582 10.797 1 98.81 351 THR B N 1
ATOM 5734 C CA . THR B 1 351 ? 10.969 4.508 11.484 1 98.81 351 THR B CA 1
ATOM 5735 C C . THR B 1 351 ? 11.445 4.758 12.914 1 98.81 351 THR B C 1
ATOM 5737 O O . THR B 1 351 ? 11.438 5.895 13.383 1 98.81 351 THR B O 1
ATOM 5740 N N . GLU B 1 352 ? 11.859 3.701 13.562 1 98.31 352 GLU B N 1
ATOM 5741 C CA . GLU B 1 352 ? 12.383 3.842 14.914 1 98.31 352 GLU B CA 1
ATOM 5742 C C . GLU B 1 352 ? 13.609 4.75 14.938 1 98.31 352 GLU B C 1
ATOM 5744 O O . GLU B 1 352 ? 13.742 5.598 15.82 1 98.31 352 GLU B O 1
ATOM 5749 N N . LEU B 1 353 ? 14.492 4.527 13.977 1 97.56 353 LEU B N 1
ATOM 5750 C CA . LEU B 1 353 ? 15.68 5.363 13.875 1 97.56 353 LEU B CA 1
ATOM 5751 C C . LEU B 1 353 ? 15.305 6.824 13.648 1 97.56 353 LEU B C 1
ATOM 5753 O O . LEU B 1 353 ? 15.867 7.723 14.281 1 97.56 353 LEU B O 1
ATOM 5757 N N . LEU B 1 354 ? 14.352 7.082 12.773 1 97.94 354 LEU B N 1
ATOM 5758 C CA . LEU B 1 354 ? 13.906 8.438 12.477 1 97.94 354 LEU B CA 1
ATOM 5759 C C . LEU B 1 354 ? 13.312 9.094 13.719 1 97.94 354 LEU B C 1
ATOM 5761 O O . LEU B 1 354 ? 13.617 10.25 14.023 1 97.94 354 LEU B O 1
ATOM 5765 N N . LEU B 1 355 ? 12.477 8.336 14.438 1 97.44 355 LEU B N 1
ATOM 5766 C CA . LEU B 1 355 ? 11.82 8.859 15.625 1 97.44 355 LEU B CA 1
ATOM 5767 C C . LEU B 1 355 ? 12.836 9.188 16.703 1 97.44 355 LEU B C 1
ATOM 5769 O O . LEU B 1 355 ? 12.695 10.188 17.422 1 97.44 355 LEU B O 1
ATOM 5773 N N . ARG B 1 356 ? 13.883 8.352 16.797 1 95.62 356 ARG B N 1
ATOM 5774 C CA . ARG B 1 356 ? 14.961 8.656 17.734 1 95.62 356 ARG B CA 1
ATOM 5775 C C . ARG B 1 356 ? 15.664 9.953 17.344 1 95.62 356 ARG B C 1
ATOM 5777 O O . ARG B 1 356 ? 15.992 10.773 18.203 1 95.62 356 ARG B O 1
ATOM 5784 N N . ARG B 1 357 ? 15.852 10.094 16.047 1 94.81 357 ARG B N 1
ATOM 5785 C CA . ARG B 1 357 ? 16.5 11.305 15.547 1 94.81 357 ARG B CA 1
ATOM 5786 C C . ARG B 1 357 ? 15.656 12.539 15.82 1 94.81 357 ARG B C 1
ATOM 5788 O O . ARG B 1 357 ? 16.188 13.609 16.125 1 94.81 357 ARG B O 1
ATOM 5795 N N . ILE B 1 358 ? 14.383 12.43 15.664 1 94.88 358 ILE B N 1
ATOM 5796 C CA . ILE B 1 358 ? 13.461 13.531 15.922 1 94.88 358 ILE B CA 1
ATOM 5797 C C . ILE B 1 358 ? 13.492 13.891 17.406 1 94.88 358 ILE B C 1
ATOM 5799 O O . ILE B 1 358 ? 13.508 15.07 17.766 1 94.88 358 ILE B O 1
ATOM 5803 N N . ALA B 1 359 ? 13.555 12.922 18.266 1 92.44 359 ALA B N 1
ATOM 5804 C CA . ALA B 1 359 ? 13.539 13.117 19.703 1 92.44 359 ALA B CA 1
ATOM 5805 C C . ALA B 1 359 ? 14.867 13.688 20.188 1 92.44 359 ALA B C 1
ATOM 5807 O O . ALA B 1 359 ? 14.906 14.477 21.141 1 92.44 359 ALA B O 1
ATOM 5808 N N . GLU B 1 360 ? 15.938 13.188 19.516 1 90.88 360 GLU B N 1
ATOM 5809 C CA . GLU B 1 360 ? 17.281 13.602 19.906 1 90.88 360 GLU B CA 1
ATOM 5810 C C . GLU B 1 360 ? 18.047 14.148 18.703 1 90.88 360 GLU B C 1
ATOM 5812 O O . GLU B 1 360 ? 19.016 13.531 18.234 1 90.88 360 GLU B O 1
ATOM 5817 N N . PRO B 1 361 ? 17.781 15.367 18.375 1 80.75 361 PRO B N 1
ATOM 5818 C CA . PRO B 1 361 ? 18.375 15.914 17.156 1 80.75 361 PRO B CA 1
ATOM 5819 C C . PRO B 1 361 ? 19.891 16.078 17.25 1 80.75 361 PRO B C 1
ATOM 5821 O O . PRO B 1 361 ? 20.578 16.078 16.234 1 80.75 361 PRO B O 1
ATOM 5824 N N . GLU B 1 362 ? 20.359 16.188 18.469 1 76.69 362 GLU B N 1
ATOM 5825 C CA . GLU B 1 362 ? 21.781 16.438 18.656 1 76.69 362 GLU B CA 1
ATOM 5826 C C . GLU B 1 362 ? 22.562 15.125 18.734 1 76.69 362 GLU B C 1
ATOM 5828 O O . GLU B 1 362 ? 23.781 15.133 18.953 1 76.69 362 GLU B O 1
ATOM 5833 N N . SER B 1 363 ? 21.75 14.086 18.484 1 70.62 363 SER B N 1
ATOM 5834 C CA . SER B 1 363 ? 22.484 12.812 18.484 1 70.62 363 SER B CA 1
ATOM 5835 C C . SER B 1 363 ? 23.406 12.711 17.281 1 70.62 363 SER B C 1
ATOM 5837 O O . SER B 1 363 ? 23.047 13.109 16.172 1 70.62 363 SER B O 1
ATOM 5839 N N . CYS B 1 364 ? 24.766 12.586 17.516 1 67.19 364 CYS B N 1
ATOM 5840 C CA . CYS B 1 364 ? 25.828 12.953 16.594 1 67.19 364 CYS B CA 1
ATOM 5841 C C . CYS B 1 364 ? 25.969 11.906 15.484 1 67.19 364 CYS B C 1
ATOM 5843 O O . CYS B 1 364 ? 26.094 12.25 14.312 1 67.19 364 CYS B O 1
ATOM 5845 N N . ASP B 1 365 ? 26.062 10.594 15.703 1 86.75 365 ASP B N 1
ATOM 5846 C CA . ASP B 1 365 ? 26.641 9.805 14.609 1 86.75 365 ASP B CA 1
ATOM 5847 C C . ASP B 1 365 ? 25.547 9.234 13.711 1 86.75 365 ASP B C 1
ATOM 5849 O O . ASP B 1 365 ? 24.516 8.789 14.195 1 86.75 365 ASP B O 1
ATOM 5853 N N . TRP B 1 366 ? 25.797 9.531 12.453 1 91.06 366 TRP B N 1
ATOM 5854 C CA . TRP B 1 366 ? 24.953 8.852 11.469 1 91.06 366 TRP B CA 1
ATOM 5855 C C . TRP B 1 366 ? 25.031 7.34 11.641 1 91.06 366 TRP B C 1
ATOM 5857 O O . TRP B 1 366 ? 26.109 6.793 11.906 1 91.06 366 TRP B O 1
ATOM 5867 N N . GLN B 1 367 ? 23.875 6.68 11.461 1 94 367 GLN B N 1
ATOM 5868 C CA . GLN B 1 367 ? 23.812 5.227 11.594 1 94 367 GLN B CA 1
ATOM 5869 C C . GLN B 1 367 ? 23.5 4.562 10.258 1 94 367 GLN B C 1
ATOM 5871 O O . GLN B 1 367 ? 22.672 5.062 9.492 1 94 367 GLN B O 1
ATOM 5876 N N . LYS B 1 368 ? 24.266 3.557 10.023 1 95.25 368 LYS B N 1
ATOM 5877 C CA . LYS B 1 368 ? 23.984 2.695 8.875 1 95.25 368 LYS B CA 1
ATOM 5878 C C . LYS B 1 368 ? 23.625 1.285 9.32 1 95.25 368 LYS B C 1
ATOM 5880 O O . LYS B 1 368 ? 24.438 0.572 9.898 1 95.25 368 LYS B O 1
ATOM 5885 N N . ILE B 1 369 ? 22.391 0.909 9.109 1 97.06 369 ILE B N 1
ATOM 5886 C CA . ILE B 1 369 ? 21.875 -0.414 9.461 1 97.06 369 ILE B CA 1
ATOM 5887 C C . ILE B 1 369 ? 21.672 -1.242 8.195 1 97.06 369 ILE B C 1
ATOM 5889 O O . ILE B 1 369 ? 20.984 -0.81 7.27 1 97.06 369 ILE B O 1
ATOM 5893 N N . VAL B 1 370 ? 22.328 -2.338 8.109 1 98 370 VAL B N 1
ATOM 5894 C CA . VAL B 1 370 ? 22.188 -3.258 6.988 1 98 370 VAL B CA 1
ATOM 5895 C C . VAL B 1 370 ? 21.547 -4.562 7.465 1 98 370 VAL B C 1
ATOM 5897 O O . VAL B 1 370 ? 22.125 -5.277 8.281 1 98 370 VAL B O 1
ATOM 5900 N N . LEU B 1 371 ? 20.375 -4.883 6.988 1 98.44 371 LEU B N 1
ATOM 5901 C CA . LEU B 1 371 ? 19.672 -6.102 7.359 1 98.44 371 LEU B CA 1
ATOM 5902 C C . LEU B 1 371 ? 20.078 -7.266 6.457 1 98.44 371 LEU B C 1
ATOM 5904 O O . LEU B 1 371 ? 20.281 -7.078 5.254 1 98.44 371 LEU B O 1
ATOM 5908 N N . PRO B 1 372 ? 20.141 -8.406 6.996 1 98.12 372 PRO B N 1
ATOM 5909 C CA . PRO B 1 372 ? 20.531 -9.57 6.191 1 98.12 372 PRO B CA 1
ATOM 5910 C C . PRO B 1 372 ? 19.406 -10.047 5.266 1 98.12 372 PRO B C 1
ATOM 5912 O O . PRO B 1 372 ? 18.25 -9.68 5.461 1 98.12 372 PRO B O 1
ATOM 5915 N N . THR B 1 373 ? 19.812 -10.727 4.254 1 98 373 THR B N 1
ATOM 5916 C CA . THR B 1 373 ? 18.891 -11.445 3.391 1 98 373 THR B CA 1
ATOM 5917 C C . THR B 1 373 ? 18.953 -12.945 3.654 1 98 373 THR B C 1
ATOM 5919 O O . THR B 1 373 ? 19.891 -13.422 4.293 1 98 373 THR B O 1
ATOM 5922 N N . GLU B 1 374 ? 17.938 -13.617 3.281 1 98.25 374 GLU B N 1
ATOM 5923 C CA . GLU B 1 374 ? 17.891 -15.062 3.438 1 98.25 374 GLU B CA 1
ATOM 5924 C C . GLU B 1 374 ? 17.672 -15.758 2.094 1 98.25 374 GLU B C 1
ATOM 5926 O O . GLU B 1 374 ? 16.734 -15.43 1.363 1 98.25 374 GLU B O 1
ATOM 5931 N N . LEU B 1 375 ? 18.578 -16.688 1.796 1 98.75 375 LEU B N 1
ATOM 5932 C CA . LEU B 1 375 ? 18.359 -17.516 0.617 1 98.75 375 LEU B CA 1
ATOM 5933 C C . LEU B 1 375 ? 17.281 -18.547 0.876 1 98.75 375 LEU B C 1
ATOM 5935 O O . LEU B 1 375 ? 17.406 -19.391 1.776 1 98.75 375 LEU B O 1
ATOM 5939 N N . VAL B 1 376 ? 16.203 -18.516 0.159 1 98.62 376 VAL B N 1
ATOM 5940 C CA . VAL B 1 376 ? 15.125 -19.5 0.247 1 98.62 376 VAL B CA 1
ATOM 5941 C C . VAL B 1 376 ? 15.078 -20.328 -1.037 1 98.62 376 VAL B C 1
ATOM 5943 O O . VAL B 1 376 ? 14.617 -19.844 -2.074 1 98.62 376 VAL B O 1
ATOM 5946 N N . VAL B 1 377 ? 15.477 -21.547 -0.978 1 98.62 377 VAL B N 1
ATOM 5947 C CA . VAL B 1 377 ? 15.531 -22.422 -2.137 1 98.62 377 VAL B CA 1
ATOM 5948 C C . VAL B 1 377 ? 14.172 -23.109 -2.334 1 98.62 377 VAL B C 1
ATOM 5950 O O . VAL B 1 377 ? 13.633 -23.703 -1.403 1 98.62 377 VAL B O 1
ATOM 5953 N N . ARG B 1 378 ? 13.672 -22.969 -3.572 1 97.81 378 ARG B N 1
ATOM 5954 C CA . ARG B 1 378 ? 12.398 -23.609 -3.9 1 97.81 378 ARG B CA 1
ATOM 5955 C C . ARG B 1 378 ? 12.5 -24.375 -5.207 1 97.81 378 ARG B C 1
ATOM 5957 O O . ARG B 1 378 ? 13.469 -25.109 -5.43 1 97.81 378 ARG B O 1
ATOM 5964 N N . ARG B 1 379 ? 11.547 -24.25 -6.113 1 97.56 379 ARG B N 1
ATOM 5965 C CA . ARG B 1 379 ? 11.461 -25.234 -7.195 1 97.56 379 ARG B CA 1
ATOM 5966 C C . ARG B 1 379 ? 11.781 -24.594 -8.539 1 97.56 379 ARG B C 1
ATOM 5968 O O . ARG B 1 379 ? 11.617 -25.219 -9.586 1 97.56 379 ARG B O 1
ATOM 5975 N N . SER B 1 380 ? 12.312 -23.375 -8.469 1 98.38 380 SER B N 1
ATOM 5976 C CA . SER B 1 380 ? 12.461 -22.656 -9.734 1 98.38 380 SER B CA 1
ATOM 5977 C C . SER B 1 380 ? 13.852 -22.875 -10.328 1 98.38 380 SER B C 1
ATOM 5979 O O . SER B 1 380 ? 14.234 -22.188 -11.281 1 98.38 380 SER B O 1
ATOM 5981 N N . CYS B 1 381 ? 14.641 -23.781 -9.789 1 98.5 381 CYS B N 1
ATOM 5982 C CA . CYS B 1 381 ? 15.984 -24.062 -10.281 1 98.5 381 CYS B CA 1
ATOM 5983 C C . CYS B 1 381 ? 16.203 -25.562 -10.43 1 98.5 381 CYS B C 1
ATOM 5985 O O . CYS B 1 381 ? 15.594 -26.359 -9.719 1 98.5 381 CYS B O 1
ATOM 5987 N N . GLN B 1 382 ? 17.031 -25.906 -11.398 1 97.06 382 GLN B N 1
ATOM 5988 C CA . GLN B 1 382 ? 17.422 -27.297 -11.578 1 97.06 382 GLN B CA 1
ATOM 5989 C C . GLN B 1 382 ? 18.891 -27.406 -12 1 97.06 382 GLN B C 1
ATOM 5991 O O . GLN B 1 382 ? 19.438 -26.484 -12.625 1 97.06 382 GLN B O 1
ATOM 5996 N N . ALA B 1 383 ? 19.5 -28.531 -11.641 1 96.12 383 ALA B N 1
ATOM 5997 C CA . ALA B 1 383 ? 20.875 -28.797 -12.016 1 96.12 383 ALA B CA 1
ATOM 5998 C C . ALA B 1 383 ? 21.016 -28.953 -13.523 1 96.12 383 ALA B C 1
ATOM 6000 O O . ALA B 1 383 ? 20.141 -29.516 -14.188 1 96.12 383 ALA B O 1
ATOM 6001 N N . VAL B 1 384 ? 22.094 -28.375 -14.039 1 92.38 384 VAL B N 1
ATOM 6002 C CA . VAL B 1 384 ? 22.359 -28.516 -15.469 1 92.38 384 VAL B CA 1
ATOM 6003 C C . VAL B 1 384 ? 22.688 -29.984 -15.781 1 92.38 384 VAL B C 1
ATOM 6005 O O . VAL B 1 384 ? 23.359 -30.656 -15.008 1 92.38 384 VAL B O 1
ATOM 6008 N N . ALA B 1 385 ? 21.953 -30.562 -16.766 1 75.12 385 ALA B N 1
ATOM 6009 C CA . ALA B 1 385 ? 22.172 -31.953 -17.156 1 75.12 385 ALA B CA 1
ATOM 6010 C C . ALA B 1 385 ? 23.641 -32.219 -17.422 1 75.12 385 ALA B C 1
ATOM 6012 O O . ALA B 1 385 ? 24.328 -31.438 -18.094 1 75.12 385 ALA B O 1
ATOM 6013 N N . GLY B 1 386 ? 24.312 -33.188 -16.75 1 62.84 386 GLY B N 1
ATOM 6014 C CA . GLY B 1 386 ? 25.688 -33.656 -16.875 1 62.84 386 GLY B CA 1
ATOM 6015 C C . GLY B 1 386 ? 26.547 -33.312 -15.672 1 62.84 386 GLY B C 1
ATOM 6016 O O . GLY B 1 386 ? 27.641 -33.875 -15.5 1 62.84 386 GLY B O 1
ATOM 6017 N N . GLU B 1 387 ? 26.375 -32.156 -15.047 1 51.62 387 GLU B N 1
ATOM 6018 C CA . GLU B 1 387 ? 27.25 -31.812 -13.93 1 51.62 387 GLU B CA 1
ATOM 6019 C C . GLU B 1 387 ? 26.719 -32.375 -12.617 1 51.62 387 GLU B C 1
ATOM 6021 O O . GLU B 1 387 ? 25.672 -31.953 -12.125 1 51.62 387 GLU B O 1
ATOM 6026 N N . ARG B 1 388 ? 26.734 -33.625 -12.398 1 42.25 388 ARG B N 1
ATOM 6027 C CA . ARG B 1 388 ? 26.562 -34.281 -11.109 1 42.25 388 ARG B CA 1
ATOM 6028 C C . ARG B 1 388 ? 27.391 -33.594 -10.031 1 42.25 388 ARG B C 1
ATOM 6030 O O . ARG B 1 388 ? 28.578 -33.344 -10.227 1 42.25 388 ARG B O 1
ATOM 6037 N N . LEU B 1 389 ? 26.797 -32.812 -9.055 1 41.34 389 LEU B N 1
ATOM 6038 C CA . LEU B 1 389 ? 27.516 -32.406 -7.848 1 41.34 389 LEU B CA 1
ATOM 6039 C C . LEU B 1 389 ? 28.391 -33.531 -7.328 1 41.34 389 LEU B C 1
ATOM 6041 O O . LEU B 1 389 ? 27.922 -34.656 -7.156 1 41.34 389 LEU B O 1
ATOM 6045 N N . GLY B 1 390 ? 29.578 -33.625 -7.719 1 30.89 390 GLY B N 1
ATOM 6046 C CA . GLY B 1 390 ? 30.422 -34.531 -6.953 1 30.89 390 GLY B CA 1
ATOM 6047 C C . GLY B 1 390 ? 30.156 -34.469 -5.457 1 30.89 390 GLY B C 1
ATOM 6048 O O . GLY B 1 390 ? 30 -33.375 -4.898 1 30.89 390 GLY B O 1
ATOM 6049 N N . ASP B 1 391 ? 29.547 -35.625 -4.832 1 29.38 391 ASP B N 1
ATOM 6050 C CA . ASP B 1 391 ? 29.766 -35.844 -3.404 1 29.38 391 ASP B CA 1
ATOM 6051 C C . ASP B 1 391 ? 31.188 -35.438 -3.004 1 29.38 391 ASP B C 1
ATOM 6053 O O . ASP B 1 391 ? 32.156 -35.812 -3.689 1 29.38 391 ASP B O 1
#

InterPro domains:
  IPR000843 LacI-type HTH domain [PF00356] (54-99)
  IPR000843 LacI-type HTH domain [PR00036] (54-64)
  IPR000843 LacI-type HTH domain [PR00036] (64-74)
  IPR000843 LacI-type HTH domain [PS50932] (53-107)
  IPR000843 LacI-type HTH domain [SM00354] (52-122)
  IPR000843 LacI-type HTH domain [cd01392] (56-107)
  IPR001761 Periplasmic binding protein/LacI sugar binding domain [PF00532] (110-362)
  IPR010982 Lambda repressor-like, DNA-binding domain superfamily [G3DSA:1.10.260.40] (47-110)
  IPR010982 Lambda repressor-like, DNA-binding domain superfamily [SSF47413] (51-110)
  IPR028082 Periplasmic binding protein-like I [SSF53822] (112-382)

pLDDT: mean 84.95, std 24.5, range [17.83, 98.94]